Protein AF-A0A8X6NB59-F1 (afdb_monomer_lite)

Foldseek 3Di:
DPPVVVVVVVVVVVVVVVVLVVVLVVQLLVQLQCVPVNPVSDPCVVVPVPPDPPPPPVVCVSVVVVVVCVVCVVVDDPVSVVSSVCSNVVSVVVVVVVCVVCVVVVVVPPPDDPPDFPFDAFDAFDPVLLVVQVQPDPAAAFDFDDPVGTRHDDAFFAEEEAAAPPLCCCQFGLLVRLLGHLAAEEEAAAPCPSQQFRAQLNVVSVAAEAEQELPDPQQQHFAAALLVPADPDLVSNLVSLLVLLCLLQPDDDPLSVLLSLQSSLVLQLQVLDPLHQNHLLSVLCCLPDPDNLVSLVVSCVVCVVSGRVSSNVSSVVLNPDDPVSNVSNSVSNCVSSVLSVDLSNVLRHRDHPDDLLCSQQGGYYYYYYHHPVCLVVCLSVVLSVVLVSLCSLPVDADDPSRNGAYEYHQDQVLSSADNPCCLVVLQPCSRSSYYYHHYHNALVSVCVRLNPSSSVSCVVSRQKYKYAQHPDLVRLVVVLVLLGKGKDWDWDWDDDDPPDPDPVVTDIDIDIDIDRNAHSVNSNVGDSQWMWIDGPPGRIHIHGGNRLVVDPSNVVSRDGRDRGDRGDRDDSVVSSVVVVVVVVVPPDDDDDDDDDDDDDDDDDDDDDDDDDDDDDDYYDDDDDDDDDDDDDDDDDDDDDDDDDDDDDDDDDDDDDPPPPDDDPPVVVVVVVVLPDDCDPVNVVVVVVLVVVVVDDDDDLFKFKWKKKKKWQFPDWDFFFKDWPDPQFDFWFKDAPPPPDDDGDGSRPDDWAFGDRTKIKIKIWIKGADDPSFKMKIWIKMKTKIFTDDDPHPDQKMKTKTWGWDADPVRFTKIWIWIDIFGFGMKIKTWIKIKMKGWADDPVDQKIKMKMKIKTWIFIQGSNFTDIFIKIKIWTFIWGDPDSFKIKTKTKMKMKTAKDKGKDKIWTAWMAGPVGDIDGDDRVPTDIDIIIIMTGMTMIMGMIIIMIGGPDPPD

Secondary structure (DSSP, 8-state):
--HHHHHHHHHHHHHHHHHHHHHHHHHHHHHHHHHHH-TTSS-GGGG-TTTS-TTTTHHHHHHHHHHHHHH-GGGS-HHHHHHHHHHHHHHHHHHHHHHHHSHHHHHH--TTS----TT-B--PPPHHHHHHTTTB-SSSEEEEEETTEEEEE-S---EEEE--TTS-HIIIIIHHHHHH--SEEEEEETTSHHHHHHHHHHHHTT-EEEEE-TT-TT-B-----TTTT--SSHHHHHHHHHHHHHHHS-S-SHHHHHHHHHHHHHHHHHHH-TTS--SHHHHHHHHTSTTHHHHHHHHHHHHTTTS-HHHHHHHHHHHTS-HHHHHHHHHHHHHHTGGGGSHHHHHHTTS-SS-GGGGGTS-EEEEEE--GGGHHHHHHHHHHHHHHHHHHHHSS---TT----EEEEETTGGGG---HHHHHHTTTGGGGTEEEEEEES-HHHHHHHHHHHHHHHHHHH-SEEEE-S-SSHHHHHHHHHHH-EEEEEEEEE-PPPTT---GGG--EEEEEEEEESS-HHHHHT--TTEEEEEETTS--EEEEPP-GGG-HHHHTT-----PPPBPPPP-HHHHHHHHHHHHHHT-------PPPP-----------------------------------------------------------SSTTS--HHHHHHHHHHTT----HHHHHHHHHHHHHTTS----TTEEEEEEEEEEEEEEEEE---EE-STT----EEEESS-TT--PEEGGG---B---S-EEEEEEEEEEEETTTTEEEEEEEEEEEEEPB-TT-SSSEEEEEEEEEEE-TTSPEEEEEEEEEEE-SEEEEEEEEEEEEEE---TT-SEEEEEEEEEEEEEEEETTEEEEEEEEEEEEEEEEE-SSSEEEEEEEEEEEEEEEEEEEEEEEEEEE-TTS-EEEPPTTT--EEEEEEEEEEEEEEEEEEEEEE------

Structure (mmCIF, N/CA/C/O backbone):
data_AF-A0A8X6NB59-F1
#
_entry.id   AF-A0A8X6NB59-F1
#
loop_
_atom_site.group_PDB
_atom_site.id
_atom_site.type_symbol
_atom_site.label_atom_id
_atom_site.label_alt_id
_atom_site.label_comp_id
_atom_site.label_asym_id
_atom_site.label_entity_id
_atom_site.label_seq_id
_atom_site.pdbx_PDB_ins_code
_atom_site.Cartn_x
_atom_site.Cartn_y
_atom_site.Cartn_z
_atom_site.occupancy
_atom_site.B_iso_or_equiv
_atom_site.auth_seq_id
_atom_site.auth_comp_id
_atom_site.auth_asym_id
_atom_site.auth_atom_id
_atom_site.pdbx_PDB_model_num
ATOM 1 N N . MET A 1 1 ? -34.823 6.247 19.048 1.00 43.72 1 MET A N 1
ATOM 2 C CA . MET A 1 1 ? -35.129 5.683 20.386 1.00 43.72 1 MET A CA 1
ATOM 3 C C . MET A 1 1 ? -35.392 6.764 21.454 1.00 43.72 1 MET A C 1
ATOM 5 O O . MET A 1 1 ? -35.370 6.446 22.631 1.00 43.72 1 MET A O 1
ATOM 9 N N . SER A 1 2 ? -35.692 8.020 21.087 1.00 41.41 2 SER A N 1
ATOM 10 C CA . SER A 1 2 ? -35.768 9.149 22.038 1.00 41.41 2 SER A CA 1
ATOM 11 C C . SER A 1 2 ? -37.139 9.317 22.736 1.00 41.41 2 SER A C 1
ATOM 13 O O . SER A 1 2 ? -37.171 9.683 23.908 1.00 41.41 2 SER A O 1
ATOM 15 N N . ASN A 1 3 ? -38.259 8.949 22.098 1.00 42.12 3 ASN A N 1
ATOM 16 C CA . ASN A 1 3 ? -39.598 9.281 22.628 1.00 42.12 3 ASN A CA 1
ATOM 17 C C . ASN A 1 3 ? -40.081 8.406 23.802 1.00 42.12 3 ASN A C 1
ATOM 19 O O . ASN A 1 3 ? -40.875 8.866 24.617 1.00 42.12 3 ASN A O 1
ATOM 23 N N . GLY A 1 4 ? -39.594 7.166 23.934 1.00 44.66 4 GLY A N 1
ATOM 24 C CA . GLY A 1 4 ? -40.063 6.242 24.981 1.00 44.66 4 GLY A CA 1
ATOM 25 C C . GLY A 1 4 ? -39.634 6.636 26.399 1.00 44.66 4 GLY A C 1
ATOM 26 O O . GLY A 1 4 ? -40.367 6.413 27.361 1.00 44.66 4 GLY A O 1
ATOM 27 N N . ASN A 1 5 ? -38.473 7.282 26.530 1.00 52.06 5 ASN A N 1
ATOM 28 C CA . ASN A 1 5 ? -37.956 7.714 27.829 1.00 52.06 5 ASN A CA 1
ATOM 29 C C . ASN A 1 5 ? -38.678 8.968 28.340 1.00 52.06 5 ASN A C 1
ATOM 31 O O . ASN A 1 5 ? -38.840 9.128 29.544 1.00 52.06 5 ASN A O 1
ATOM 35 N N . HIS A 1 6 ? -39.166 9.826 27.440 1.00 50.47 6 HIS A N 1
ATOM 36 C CA . HIS A 1 6 ? -39.802 11.086 27.818 1.00 50.47 6 HIS A CA 1
ATOM 37 C C . HIS A 1 6 ? -41.185 10.879 28.452 1.00 50.47 6 HIS A C 1
ATOM 39 O O . HIS A 1 6 ? -41.499 11.502 29.464 1.00 50.47 6 HIS A O 1
ATOM 45 N N . LEU A 1 7 ? -41.991 9.961 27.907 1.00 54.53 7 LEU A N 1
ATOM 46 C CA . LEU A 1 7 ? -43.326 9.658 28.434 1.00 54.53 7 LEU A CA 1
ATOM 47 C C . LEU A 1 7 ? -43.255 8.982 29.811 1.00 54.53 7 LEU A C 1
ATOM 49 O O . LEU A 1 7 ? -43.982 9.355 30.727 1.00 54.53 7 LEU A O 1
ATOM 53 N N . ARG A 1 8 ? -42.323 8.035 29.982 1.00 52.34 8 ARG A N 1
ATOM 54 C CA . ARG A 1 8 ? -42.086 7.364 31.268 1.00 52.34 8 ARG A CA 1
ATOM 55 C C . ARG A 1 8 ? -41.647 8.352 32.353 1.00 52.34 8 ARG A C 1
ATOM 57 O O . ARG A 1 8 ? -42.088 8.237 33.490 1.00 52.34 8 ARG A O 1
ATOM 64 N N . ASN A 1 9 ? -40.812 9.329 31.997 1.00 52.34 9 ASN A N 1
ATOM 65 C CA . ASN A 1 9 ? -40.325 10.342 32.934 1.00 52.34 9 ASN A CA 1
ATOM 66 C C . ASN A 1 9 ? -41.432 11.307 33.379 1.00 52.34 9 ASN A C 1
ATOM 68 O O . ASN A 1 9 ? -41.500 11.632 34.559 1.00 52.34 9 ASN A O 1
ATOM 72 N N . ILE A 1 10 ? -42.321 11.713 32.466 1.00 62.44 10 ILE A N 1
ATOM 73 C CA . ILE A 1 10 ? -43.497 12.528 32.814 1.00 62.44 10 ILE A CA 1
ATOM 74 C C . ILE A 1 10 ? -44.406 11.760 33.782 1.00 62.44 10 ILE A C 1
ATOM 76 O O . ILE A 1 10 ? -44.871 12.326 34.766 1.00 62.44 10 ILE A O 1
ATOM 80 N N . LEU A 1 11 ? -44.609 10.460 33.545 1.00 60.44 11 LEU A N 1
ATOM 81 C CA . LEU A 1 11 ? -45.470 9.625 34.383 1.00 60.44 11 LEU A CA 1
ATOM 82 C C . LEU A 1 11 ? -44.912 9.456 35.804 1.00 60.44 11 LEU A C 1
ATOM 84 O O . LEU A 1 11 ? -45.634 9.660 36.774 1.00 60.44 11 LEU A O 1
ATOM 88 N N . ILE A 1 12 ? -43.619 9.138 35.936 1.00 59.75 12 ILE A N 1
ATOM 89 C CA . ILE A 1 12 ? -42.963 8.990 37.246 1.00 59.75 12 ILE A CA 1
ATOM 90 C C . ILE A 1 12 ? -42.923 10.333 37.988 1.00 59.75 12 ILE A C 1
ATOM 92 O O . ILE A 1 12 ? -43.234 10.377 39.176 1.00 59.75 12 ILE A O 1
ATOM 96 N N . GLY A 1 13 ? -42.598 11.430 37.292 1.00 64.31 13 GLY A N 1
ATOM 97 C CA . GLY A 1 13 ? -42.611 12.773 37.877 1.00 64.31 13 GLY A CA 1
ATOM 98 C C . GLY A 1 13 ? -43.999 13.181 38.379 1.00 64.31 13 GLY A C 1
ATOM 99 O O . GLY A 1 13 ? -44.120 13.702 39.485 1.00 64.31 13 GLY A O 1
ATOM 100 N N . GLY A 1 14 ? -45.049 12.870 37.612 1.00 65.56 14 GLY A N 1
ATOM 101 C CA . GLY A 1 14 ? -46.436 13.107 38.010 1.00 65.56 14 GLY A CA 1
ATOM 102 C C . GLY A 1 14 ? -46.850 12.318 39.255 1.00 65.56 14 GLY A C 1
ATOM 103 O O . GLY A 1 14 ? -47.454 12.892 40.156 1.00 65.56 14 GLY A O 1
ATOM 104 N N . VAL A 1 15 ? -46.476 11.036 39.349 1.00 67.62 15 VAL A N 1
ATOM 105 C CA . VAL A 1 15 ? -46.778 10.192 40.523 1.00 67.62 15 VAL A CA 1
ATOM 106 C C . VAL A 1 15 ? -46.098 10.729 41.784 1.00 67.62 15 VAL A C 1
ATOM 108 O O . VAL A 1 15 ? -46.751 10.875 42.812 1.00 67.62 15 VAL A O 1
ATOM 111 N N . VAL A 1 16 ? -44.811 11.083 41.706 1.00 66.88 16 VAL A N 1
ATOM 112 C CA . VAL A 1 16 ? -44.069 11.622 42.859 1.00 66.88 16 VAL A CA 1
ATOM 113 C C . VAL A 1 16 ? -44.642 12.968 43.308 1.00 66.88 16 VAL A C 1
ATOM 115 O O . VAL A 1 16 ? -44.844 13.174 44.503 1.00 66.88 16 VAL A O 1
ATOM 118 N N . ALA A 1 17 ? -44.951 13.869 42.370 1.00 66.94 17 ALA A N 1
ATOM 119 C CA . ALA A 1 17 ? -45.553 15.162 42.691 1.00 66.94 17 ALA A CA 1
ATOM 120 C C . ALA A 1 17 ? -46.928 15.008 43.363 1.00 66.94 17 ALA A C 1
ATOM 122 O O . ALA A 1 17 ? -47.211 15.691 44.347 1.00 66.94 17 ALA A O 1
ATOM 123 N N . PHE A 1 18 ? -47.756 14.081 42.873 1.00 69.31 18 PHE A N 1
ATOM 124 C CA . PHE A 1 18 ? -49.068 13.795 43.448 1.00 69.31 18 PHE A CA 1
ATOM 125 C C . PHE A 1 18 ? -48.962 13.248 44.880 1.00 69.31 18 PHE A C 1
ATOM 127 O O . PHE A 1 18 ? -49.616 13.773 45.776 1.00 69.31 18 PHE A O 1
ATOM 134 N N . SER A 1 19 ? -48.080 12.272 45.128 1.00 66.75 19 SER A N 1
ATOM 135 C CA . SER A 1 19 ? -47.876 11.706 46.471 1.00 66.75 19 SER A CA 1
ATOM 136 C C . SER A 1 19 ? -47.334 12.724 47.482 1.00 66.75 19 SER A C 1
ATOM 138 O O . SER A 1 19 ? -47.697 12.684 48.656 1.00 66.75 19 SER A O 1
ATOM 140 N N . ILE A 1 20 ? -46.481 13.656 47.045 1.00 70.44 20 ILE A N 1
ATOM 141 C CA . ILE A 1 20 ? -45.967 14.734 47.903 1.00 70.44 20 ILE A CA 1
ATOM 142 C C . ILE A 1 20 ? -47.085 15.719 48.276 1.00 70.44 20 ILE A C 1
ATOM 144 O O . ILE A 1 20 ? -47.193 16.111 49.438 1.00 70.44 20 ILE A O 1
ATOM 148 N N . LEU A 1 21 ? -47.934 16.101 47.316 1.00 68.56 21 LEU A N 1
ATOM 149 C CA . LEU A 1 21 ? -49.077 16.985 47.568 1.00 68.56 21 LEU A CA 1
ATOM 150 C C . LEU A 1 21 ? -50.095 16.346 48.520 1.00 68.56 21 LEU A C 1
ATOM 152 O O . LEU A 1 21 ? -50.568 17.009 49.443 1.00 68.56 21 LEU A O 1
ATOM 156 N N . GLU A 1 22 ? -50.382 15.058 48.337 1.00 66.19 22 GLU A N 1
ATOM 157 C CA . GLU A 1 22 ? -51.259 14.282 49.218 1.00 66.19 22 GLU A CA 1
ATOM 158 C C . GLU A 1 22 ? -50.717 14.239 50.658 1.00 66.19 22 GLU A C 1
ATOM 160 O O . GLU A 1 22 ? -51.460 14.476 51.613 1.00 66.19 22 GLU A O 1
ATOM 165 N N . PHE A 1 23 ? -49.405 14.038 50.823 1.00 68.88 23 PHE A N 1
ATOM 166 C CA . PHE A 1 23 ? -48.751 14.050 52.132 1.00 68.88 23 PHE A CA 1
ATOM 167 C C . PHE A 1 23 ? -48.792 15.429 52.812 1.00 68.88 23 PHE A C 1
ATOM 169 O O . PHE A 1 23 ? -49.036 15.517 54.016 1.00 68.88 23 PHE A O 1
ATOM 176 N N . CYS A 1 24 ? -48.595 16.518 52.063 1.00 69.94 24 CYS A N 1
ATOM 177 C CA . CYS A 1 24 ? -48.723 17.872 52.607 1.00 69.94 24 CYS A CA 1
ATOM 178 C C . CYS A 1 24 ? -50.151 18.170 53.068 1.00 69.94 24 CYS A C 1
ATOM 180 O O . CYS A 1 24 ? -50.329 18.715 54.155 1.00 69.94 24 CYS A O 1
ATOM 182 N N . PHE A 1 25 ? -51.155 17.772 52.284 1.00 67.56 25 PHE A N 1
ATOM 183 C CA . PHE A 1 25 ? -52.562 17.939 52.646 1.00 67.56 25 PHE A CA 1
ATOM 184 C C . PHE A 1 25 ? -52.918 17.152 53.917 1.00 67.56 25 PHE A C 1
ATOM 186 O O . PHE A 1 25 ? -53.575 17.668 54.820 1.00 67.56 25 PHE A O 1
ATOM 193 N N . PHE A 1 26 ? -52.402 15.927 54.030 1.00 66.38 26 PHE A N 1
ATOM 194 C CA . PHE A 1 26 ? -52.532 15.101 55.225 1.00 66.38 26 PHE A CA 1
ATOM 195 C C . PHE A 1 26 ? -51.912 15.761 56.468 1.00 66.38 26 PHE A C 1
ATOM 197 O O . PHE A 1 26 ? -52.548 15.838 57.523 1.00 66.38 26 PHE A O 1
ATOM 204 N N . LEU A 1 27 ? -50.688 16.285 56.343 1.00 68.19 27 LEU A N 1
ATOM 205 C CA . LEU A 1 27 ? -49.989 16.950 57.443 1.00 68.19 27 LEU A CA 1
ATOM 206 C C . LEU A 1 27 ? -50.711 18.232 57.883 1.00 68.19 27 LEU A C 1
ATOM 208 O O . LEU A 1 27 ? -50.782 18.506 59.080 1.00 68.19 27 LEU A O 1
ATOM 212 N N . SER A 1 28 ? -51.289 18.980 56.938 1.00 70.88 28 SER A N 1
ATOM 213 C CA . SER A 1 28 ? -52.124 20.150 57.228 1.00 70.88 28 SER A CA 1
ATOM 214 C C . SER A 1 28 ? -53.355 19.792 58.058 1.00 70.88 28 SER A C 1
ATOM 216 O O . SER A 1 28 ? -53.645 20.483 59.032 1.00 70.88 28 SER A O 1
ATOM 218 N N . GLY A 1 29 ? -54.038 18.690 57.730 1.00 66.81 29 GLY A N 1
ATOM 219 C CA . GLY A 1 29 ? -55.198 18.211 58.486 1.00 66.81 29 GLY A CA 1
ATOM 220 C C . GLY A 1 29 ? -54.863 17.823 59.929 1.00 66.81 29 GLY A C 1
ATOM 221 O O . GLY A 1 29 ? -55.554 18.237 60.857 1.00 66.81 29 GLY A O 1
ATOM 222 N N . ILE A 1 30 ? -53.764 17.089 60.132 1.00 66.06 30 ILE A N 1
ATOM 223 C CA . ILE A 1 30 ? -53.283 16.725 61.477 1.00 66.06 30 ILE A CA 1
ATOM 224 C C . ILE A 1 30 ? -52.901 17.969 62.280 1.00 66.06 30 ILE A C 1
ATOM 226 O O . ILE A 1 30 ? -53.271 18.097 63.446 1.00 66.06 30 ILE A O 1
ATOM 230 N N . LEU A 1 31 ? -52.151 18.883 61.663 1.00 67.31 31 LEU A N 1
ATOM 231 C CA . LEU A 1 31 ? -51.668 20.088 62.325 1.00 67.31 31 LEU A CA 1
ATOM 232 C C . LEU A 1 31 ? -52.826 21.012 62.722 1.00 67.31 31 LEU A C 1
ATOM 234 O O . LEU A 1 31 ? -52.795 21.587 63.805 1.00 67.31 31 LEU A O 1
ATOM 238 N N . PHE A 1 32 ? -53.855 21.121 61.877 1.00 69.31 32 PHE A N 1
ATOM 239 C CA . PHE A 1 32 ? -55.072 21.866 62.192 1.00 69.31 32 PHE A CA 1
ATOM 240 C C . PHE A 1 32 ? -55.777 21.287 63.420 1.00 69.31 32 PHE A C 1
ATOM 242 O O . PHE A 1 32 ? -56.053 22.017 64.367 1.00 69.31 32 PHE A O 1
ATOM 249 N N . PHE A 1 33 ? -55.996 19.971 63.435 1.00 64.56 33 PHE A N 1
ATOM 250 C CA . PHE A 1 33 ? -56.697 19.298 64.526 1.00 64.56 33 PHE A CA 1
ATOM 251 C C . PHE A 1 33 ? -55.938 19.415 65.860 1.00 64.56 33 PHE A C 1
ATOM 253 O O . PHE A 1 33 ? -56.526 19.746 66.887 1.00 64.56 33 PHE A O 1
ATOM 260 N N . LEU A 1 34 ? -54.610 19.246 65.838 1.00 63.66 34 LEU A N 1
ATOM 261 C CA . LEU A 1 34 ? -53.754 19.420 67.019 1.00 63.66 34 LEU A CA 1
ATOM 262 C C . LEU A 1 34 ? -53.773 20.848 67.580 1.00 63.66 34 LEU A C 1
ATOM 264 O O . LEU A 1 34 ? -53.668 21.027 68.792 1.00 63.66 34 LEU A O 1
ATOM 268 N N . LEU A 1 35 ? -53.870 21.860 66.713 1.00 65.69 35 LEU A N 1
ATOM 269 C CA . LEU A 1 35 ? -53.894 23.266 67.121 1.00 65.69 35 LEU A CA 1
ATOM 270 C C . LEU A 1 35 ? -55.264 23.715 67.650 1.00 65.69 35 LEU A C 1
ATOM 272 O O . LEU A 1 35 ? -55.314 24.696 68.389 1.00 65.69 35 LEU A O 1
ATOM 276 N N . VAL A 1 36 ? -56.352 23.036 67.272 1.00 65.12 36 VAL A N 1
ATOM 277 C CA . VAL A 1 36 ? -57.723 23.377 67.692 1.00 65.12 36 VAL A CA 1
ATOM 278 C C . VAL A 1 36 ? -58.126 22.636 68.971 1.00 65.12 36 VAL A C 1
ATOM 280 O O . VAL A 1 36 ? -58.563 23.286 69.917 1.00 65.12 36 VAL A O 1
ATOM 283 N N . ASP A 1 37 ? -57.927 21.316 69.035 1.00 61.22 37 ASP A N 1
ATOM 284 C CA . ASP A 1 37 ? -58.426 20.475 70.140 1.00 61.22 37 ASP A CA 1
ATOM 285 C C . ASP A 1 37 ? -57.331 20.043 71.140 1.00 61.22 37 ASP A C 1
ATOM 287 O O . ASP A 1 37 ? -57.615 19.415 72.163 1.00 61.22 37 ASP A O 1
ATOM 291 N N . GLY A 1 38 ? -56.066 20.396 70.879 1.00 56.53 38 GLY A N 1
ATOM 292 C CA . GLY A 1 38 ? -54.919 20.012 71.706 1.00 56.53 38 GLY A CA 1
ATOM 293 C C . GLY A 1 38 ? -54.516 18.531 71.566 1.00 56.53 38 GLY A C 1
ATOM 294 O O . GLY A 1 38 ? -55.192 17.740 70.907 1.00 56.53 38 GLY A O 1
ATOM 295 N N . PRO A 1 39 ? -53.388 18.114 72.174 1.00 55.38 39 PRO A N 1
ATOM 296 C CA . PRO A 1 39 ? -52.846 16.759 72.016 1.00 55.38 39 PRO A CA 1
ATOM 297 C C . PRO A 1 39 ? -53.730 15.654 72.619 1.00 55.38 39 PRO A C 1
ATOM 299 O O . PRO A 1 39 ? -53.620 14.508 72.188 1.00 55.38 39 PRO A O 1
ATOM 302 N N . ASP A 1 40 ? -54.617 15.991 73.561 1.00 51.62 40 ASP A N 1
ATOM 303 C CA . ASP A 1 40 ? -55.552 15.050 74.196 1.00 51.62 40 ASP A CA 1
ATOM 304 C C . ASP A 1 40 ? -56.836 14.821 73.370 1.00 51.62 40 ASP A C 1
ATOM 306 O O . ASP A 1 40 ? -57.571 13.868 73.630 1.00 51.62 40 ASP A O 1
ATOM 310 N N . GLY A 1 41 ? -57.108 15.666 72.364 1.00 51.97 41 GLY A N 1
ATOM 311 C CA . GLY A 1 41 ? -58.243 15.517 71.444 1.00 51.97 41 GLY A CA 1
ATOM 312 C C . GLY A 1 41 ? -58.006 14.496 70.325 1.00 51.97 41 GLY A C 1
ATOM 313 O O . GLY A 1 41 ? -58.957 14.012 69.712 1.00 51.97 41 GLY A O 1
ATOM 314 N N . VAL A 1 42 ? -56.745 14.131 70.067 1.00 51.28 42 VAL A N 1
ATOM 315 C CA . VAL A 1 42 ? -56.367 13.121 69.069 1.00 51.28 42 VAL A CA 1
ATOM 316 C C . VAL A 1 42 ? -56.148 11.782 69.769 1.00 51.28 42 VAL A C 1
ATOM 318 O O . VAL A 1 42 ? -55.113 11.565 70.399 1.00 51.28 42 VAL A O 1
ATOM 321 N N . ASP A 1 43 ? -57.084 10.838 69.632 1.00 51.38 43 ASP A N 1
ATOM 322 C CA . ASP A 1 43 ? -56.853 9.467 70.101 1.00 51.38 43 ASP A CA 1
ATOM 323 C C . ASP A 1 43 ? -55.860 8.740 69.177 1.00 51.38 43 ASP A C 1
ATOM 325 O O . ASP A 1 43 ? -56.223 8.047 68.222 1.00 51.38 43 ASP A O 1
ATOM 329 N N . PHE A 1 44 ? -54.567 8.873 69.473 1.00 50.22 44 PHE A N 1
ATOM 330 C CA . PHE A 1 44 ? -53.502 8.188 68.739 1.00 50.22 44 PHE A CA 1
ATOM 331 C C . PHE A 1 44 ? -53.602 6.649 68.809 1.00 50.22 44 PHE A C 1
ATOM 333 O O . PHE A 1 44 ? -52.968 5.978 67.992 1.00 50.22 44 PHE A O 1
ATOM 340 N N . LYS A 1 45 ? -54.413 6.050 69.706 1.00 44.62 45 LYS A N 1
ATOM 341 C CA . LYS A 1 45 ? -54.680 4.594 69.683 1.00 44.62 45 LYS A CA 1
ATOM 342 C C . LYS A 1 45 ? -55.595 4.176 68.529 1.00 44.62 45 LYS A C 1
ATOM 344 O O . LYS A 1 45 ? -55.508 3.025 68.102 1.00 44.62 45 LYS A O 1
ATOM 349 N N . ALA A 1 46 ? -56.410 5.084 67.986 1.00 47.34 46 ALA A N 1
ATOM 350 C CA . ALA A 1 46 ? -57.175 4.857 66.756 1.00 47.34 46 ALA A CA 1
ATOM 351 C C . ALA A 1 46 ? -56.290 4.897 65.491 1.00 47.34 46 ALA A C 1
ATOM 353 O O . ALA A 1 46 ? -56.685 4.394 64.442 1.00 47.34 46 ALA A O 1
ATOM 354 N N . ILE A 1 47 ? -55.062 5.418 65.605 1.00 44.94 47 ILE A N 1
ATOM 355 C CA . ILE A 1 47 ? -54.010 5.408 64.572 1.00 44.94 47 ILE A CA 1
ATOM 356 C C . ILE A 1 47 ? -53.105 4.176 64.766 1.00 44.94 47 ILE A C 1
ATOM 358 O O . ILE A 1 47 ? -51.901 4.205 64.526 1.00 44.94 47 ILE A O 1
ATOM 362 N N . ASN A 1 48 ? -53.667 3.063 65.244 1.00 44.41 48 ASN A N 1
ATOM 363 C CA . ASN A 1 48 ? -52.987 1.777 65.203 1.00 44.41 48 ASN A CA 1
ATOM 364 C C . ASN A 1 48 ? -53.120 1.218 63.772 1.00 44.41 48 ASN A C 1
ATOM 366 O O . ASN A 1 48 ? -54.224 0.815 63.395 1.00 44.41 48 ASN A O 1
ATOM 370 N N . PRO A 1 49 ? -52.038 1.132 62.970 1.00 49.00 49 PRO A N 1
ATOM 371 C CA . PRO A 1 49 ? -52.111 0.720 61.560 1.00 49.00 49 PRO A CA 1
ATOM 372 C C . PRO A 1 49 ? -52.628 -0.713 61.360 1.00 49.00 49 PRO A C 1
ATOM 374 O O . PRO A 1 49 ? -52.854 -1.142 60.233 1.00 49.00 49 PRO A O 1
ATOM 377 N N . SER A 1 50 ? -52.762 -1.476 62.450 1.00 47.25 50 SER A N 1
ATOM 378 C CA . SER A 1 50 ? -53.175 -2.877 62.444 1.00 47.25 50 SER A CA 1
ATOM 379 C C . SER A 1 50 ? -54.688 -3.110 62.555 1.00 47.25 50 SER A C 1
ATOM 381 O O . SER A 1 50 ? -55.113 -4.245 62.351 1.00 47.25 50 SER A O 1
ATOM 383 N N . LEU A 1 51 ? -55.508 -2.090 62.856 1.00 47.19 51 LEU A N 1
ATOM 384 C CA . LEU A 1 51 ? -56.944 -2.281 63.149 1.00 47.19 51 LEU A CA 1
ATOM 385 C C . LEU A 1 51 ? -57.922 -1.568 62.199 1.00 47.19 51 LEU A C 1
ATOM 387 O O . LEU A 1 51 ? -59.119 -1.838 62.262 1.00 47.19 51 LEU A O 1
ATOM 391 N N . THR A 1 52 ? -57.443 -0.755 61.259 1.00 49.28 52 THR A N 1
ATOM 392 C CA . THR A 1 52 ? -58.248 -0.175 60.167 1.00 49.28 52 THR A CA 1
ATOM 393 C C . THR A 1 52 ? -57.365 0.076 58.940 1.00 49.28 52 THR A C 1
ATOM 395 O O . THR A 1 52 ? -56.195 0.429 59.098 1.00 49.28 52 THR A O 1
ATOM 398 N N . PRO A 1 53 ? -57.877 -0.084 57.701 1.00 46.88 53 PRO A N 1
ATOM 399 C CA . PRO A 1 53 ? -57.142 0.290 56.496 1.00 46.88 53 PRO A CA 1
ATOM 400 C C . PRO A 1 53 ? -56.986 1.817 56.446 1.00 46.88 53 PRO A C 1
ATOM 402 O O . PRO A 1 53 ? -57.830 2.551 55.936 1.00 46.88 53 PRO A O 1
ATOM 405 N N . PHE A 1 54 ? -55.898 2.305 57.028 1.00 49.22 54 PHE A N 1
ATOM 406 C CA . PHE A 1 54 ? -55.398 3.670 56.905 1.00 49.22 54 PHE A CA 1
ATOM 407 C C . PHE A 1 54 ? -55.094 3.922 55.418 1.00 49.22 54 PHE A C 1
ATOM 409 O O . PHE A 1 54 ? -54.107 3.372 54.923 1.00 49.22 54 PHE A O 1
ATOM 416 N N . PRO A 1 55 ? -56.011 4.554 54.646 1.00 51.19 55 PRO A N 1
ATOM 417 C CA . PRO A 1 55 ? -56.458 5.953 54.771 1.00 51.19 55 PRO A CA 1
ATOM 418 C C . PRO A 1 55 ? -57.996 6.164 54.788 1.00 51.19 55 PRO A C 1
ATOM 420 O O . PRO A 1 55 ? -58.467 7.301 54.770 1.00 51.19 55 PRO A O 1
ATOM 423 N N . GLN A 1 56 ? -58.803 5.099 54.823 1.00 50.47 56 GLN A N 1
ATOM 424 C CA . GLN A 1 56 ? -60.251 5.165 54.551 1.00 50.47 56 GLN A CA 1
ATOM 425 C C . GLN A 1 56 ? -61.093 5.813 55.666 1.00 50.47 56 GLN A C 1
ATOM 427 O O . GLN A 1 56 ? -62.202 6.259 55.391 1.00 50.47 56 GLN A O 1
ATOM 432 N N . ALA A 1 57 ? -60.585 5.898 56.900 1.00 51.25 57 ALA A N 1
ATOM 433 C CA . ALA A 1 57 ? -61.312 6.477 58.040 1.00 51.25 57 ALA A CA 1
ATOM 434 C C . ALA A 1 57 ? -60.875 7.911 58.399 1.00 51.25 57 ALA A C 1
ATOM 436 O O . ALA A 1 57 ? -61.678 8.698 58.896 1.00 51.25 57 ALA A O 1
ATOM 437 N N . LEU A 1 58 ? -59.614 8.277 58.143 1.00 50.56 58 LEU A N 1
ATOM 438 C CA . LEU A 1 58 ? -59.081 9.586 58.541 1.00 50.56 58 LEU A CA 1
ATOM 439 C C . LEU A 1 58 ? -59.444 10.683 57.531 1.00 50.56 58 LEU A C 1
ATOM 441 O O . LEU A 1 58 ? -59.762 11.804 57.921 1.00 50.56 58 LEU A O 1
ATOM 445 N N . TRP A 1 59 ? -59.427 10.346 56.236 1.00 55.50 59 TRP A N 1
ATOM 446 C CA . TRP A 1 59 ? -59.662 11.306 55.156 1.00 55.50 59 TRP A CA 1
ATOM 447 C C . TRP A 1 59 ? -61.077 11.896 55.173 1.00 55.50 59 TRP A C 1
ATOM 449 O O . TRP A 1 59 ? -61.181 13.119 55.155 1.00 55.50 59 TRP A O 1
ATOM 459 N N . PRO A 1 60 ? -62.161 11.096 55.290 1.00 57.50 60 PRO A N 1
ATOM 460 C CA . PRO A 1 60 ? -63.513 11.646 55.364 1.00 57.50 60 PRO A CA 1
ATOM 461 C C . PRO A 1 60 ? -63.709 12.488 56.624 1.00 57.50 60 PRO A C 1
ATOM 463 O O . PRO A 1 60 ? -64.279 13.559 56.546 1.00 57.50 60 PRO A O 1
ATOM 466 N N . THR A 1 61 ? -63.148 12.078 57.764 1.00 56.75 61 THR A N 1
ATOM 467 C CA . THR A 1 61 ? -63.319 12.793 59.041 1.00 56.75 61 THR A CA 1
ATOM 468 C C . THR A 1 61 ? -62.660 14.177 59.030 1.00 56.75 61 THR A C 1
ATOM 470 O O . THR A 1 61 ? -63.260 15.155 59.468 1.00 56.75 61 THR A O 1
ATOM 473 N N . ILE A 1 62 ? -61.441 14.283 58.489 1.00 56.03 62 ILE A N 1
ATOM 474 C CA . ILE A 1 62 ? -60.740 15.567 58.337 1.00 56.03 62 ILE A CA 1
ATOM 475 C C . ILE A 1 62 ? -61.426 16.423 57.265 1.00 56.03 62 ILE A C 1
ATOM 477 O O . ILE A 1 62 ? -61.603 17.625 57.458 1.00 56.03 62 ILE A O 1
ATOM 481 N N . PHE A 1 63 ? -61.835 15.818 56.146 1.00 61.59 63 PHE A N 1
ATOM 482 C CA . PHE A 1 63 ? -62.449 16.539 55.034 1.00 61.59 63 PHE A CA 1
ATOM 483 C C . PHE A 1 63 ? -63.858 17.036 55.370 1.00 61.59 63 PHE A C 1
ATOM 485 O O . PHE A 1 63 ? -64.147 18.199 55.117 1.00 61.59 63 PHE A O 1
ATOM 492 N N . ASP A 1 64 ? -64.693 16.219 56.013 1.00 60.66 64 ASP A N 1
ATOM 493 C CA . ASP A 1 64 ? -66.026 16.595 56.489 1.00 60.66 64 ASP A CA 1
ATOM 494 C C . ASP A 1 64 ? -65.932 17.710 57.532 1.00 60.66 64 ASP A C 1
ATOM 496 O O . ASP A 1 64 ? -66.722 18.648 57.495 1.00 60.66 64 ASP A O 1
ATOM 500 N N . HIS A 1 65 ? -64.931 17.673 58.419 1.00 58.84 65 HIS A N 1
ATOM 501 C CA . HIS A 1 65 ? -64.715 18.726 59.411 1.00 58.84 65 HIS A CA 1
ATOM 502 C C . HIS A 1 65 ? -64.244 20.042 58.768 1.00 58.84 65 HIS A C 1
ATOM 504 O O . HIS A 1 65 ? -64.788 21.104 59.067 1.00 58.84 65 HIS A O 1
ATOM 510 N N . ILE A 1 66 ? -63.294 19.993 57.825 1.00 61.56 66 ILE A N 1
ATOM 511 C CA . ILE A 1 66 ? -62.860 21.176 57.060 1.00 61.56 66 ILE A CA 1
ATOM 512 C C . ILE A 1 66 ? -64.014 21.725 56.205 1.00 61.56 66 ILE A C 1
ATOM 514 O O . ILE A 1 66 ? -64.232 22.935 56.168 1.00 61.56 66 ILE A O 1
ATOM 518 N N . GLN A 1 67 ? -64.785 20.857 55.545 1.00 64.12 67 GLN A N 1
ATOM 519 C CA . GLN A 1 67 ? -65.923 21.230 54.706 1.00 64.12 67 GLN A CA 1
ATOM 520 C C . GLN A 1 67 ? -67.067 21.824 55.538 1.00 64.12 67 GLN A C 1
ATOM 522 O O . GLN A 1 67 ? -67.675 22.808 55.114 1.00 64.12 67 GLN A O 1
ATOM 527 N N . TYR A 1 68 ? -67.328 21.280 56.728 1.00 64.31 68 TYR A N 1
ATOM 528 C CA . TYR A 1 68 ? -68.279 21.820 57.698 1.00 64.31 68 TYR A CA 1
ATOM 529 C C . TYR A 1 68 ? -67.850 23.212 58.190 1.00 64.31 68 TYR A C 1
ATOM 531 O O . TYR A 1 68 ? -68.644 24.152 58.140 1.00 64.31 68 TYR A O 1
ATOM 539 N N . CYS A 1 69 ? -66.574 23.386 58.554 1.00 61.19 69 CYS A N 1
ATOM 540 C CA . CYS A 1 69 ? -65.995 24.686 58.916 1.00 61.19 69 CYS A CA 1
ATOM 541 C C . CYS A 1 69 ? -66.064 25.709 57.767 1.00 61.19 69 CYS A C 1
ATOM 543 O O . CYS A 1 69 ? -66.246 26.903 58.007 1.00 61.19 69 CYS A O 1
ATOM 545 N N . TRP A 1 70 ? -65.944 25.254 56.516 1.00 62.97 70 TRP A N 1
ATOM 546 C CA . TRP A 1 70 ? -66.022 26.102 55.324 1.00 62.97 70 TRP A CA 1
ATOM 547 C C . TRP A 1 70 ? -67.449 26.578 55.010 1.00 62.97 70 TRP A C 1
ATOM 549 O O . TRP A 1 70 ? -67.633 27.719 54.591 1.00 62.97 70 TRP A O 1
ATOM 559 N N . HIS A 1 71 ? -68.462 25.727 55.215 1.00 65.88 71 HIS A N 1
ATOM 560 C CA . HIS A 1 71 ? -69.866 26.037 54.899 1.00 65.88 71 HIS A CA 1
ATOM 561 C C . HIS A 1 71 ? -70.620 26.760 56.027 1.00 65.88 71 HIS A C 1
ATOM 563 O O . HIS A 1 71 ? -71.701 27.286 55.770 1.00 65.88 71 HIS A O 1
ATOM 569 N N . HIS A 1 72 ? -70.053 26.837 57.238 1.00 63.69 72 HIS A N 1
ATOM 570 C CA . HIS A 1 72 ? -70.635 27.557 58.380 1.00 63.69 72 HIS A CA 1
ATOM 571 C C . HIS A 1 72 ? -69.680 28.614 58.980 1.00 63.69 72 HIS A C 1
ATOM 573 O O . HIS A 1 72 ? -69.324 28.545 60.161 1.00 63.69 72 HIS A O 1
ATOM 579 N N . PRO A 1 73 ? -69.239 29.620 58.199 1.00 59.53 73 PRO A N 1
ATOM 580 C CA . PRO A 1 73 ? -68.212 30.581 58.612 1.00 59.53 73 PRO A CA 1
ATOM 581 C C . PRO A 1 73 ? -68.659 31.565 59.709 1.00 59.53 73 PRO A C 1
ATOM 583 O O . PRO A 1 73 ? -67.805 32.243 60.296 1.00 59.53 73 PRO A O 1
ATOM 586 N N . GLU A 1 74 ? -69.967 31.660 59.968 1.00 59.78 74 GLU A N 1
ATOM 587 C CA . GLU A 1 74 ? -70.596 32.451 61.036 1.00 59.78 74 GLU A CA 1
ATOM 588 C C . GLU A 1 74 ? -70.497 31.829 62.443 1.00 59.78 74 GLU A C 1
ATOM 590 O O . GLU A 1 74 ? -70.731 32.531 63.424 1.00 59.78 74 GLU A O 1
ATOM 595 N N . LEU A 1 75 ? -70.119 30.550 62.567 1.00 54.31 75 LEU A N 1
ATOM 596 C CA . LEU A 1 75 ? -70.050 29.836 63.853 1.00 54.31 75 LEU A CA 1
ATOM 597 C C . LEU A 1 75 ? -68.660 29.856 64.528 1.00 54.31 75 LEU A C 1
ATOM 599 O O . LEU A 1 75 ? -68.520 29.318 65.625 1.00 54.31 75 LEU A O 1
ATOM 603 N N . TYR A 1 76 ? -67.639 30.483 63.925 1.00 61.25 76 TYR A N 1
ATOM 604 C CA . TYR A 1 76 ? -66.238 30.369 64.370 1.00 61.25 76 TYR A CA 1
ATOM 605 C C . TYR A 1 76 ? -65.553 31.718 64.658 1.00 61.25 76 TYR A C 1
ATOM 607 O O . TYR A 1 76 ? -65.688 32.681 63.897 1.00 61.25 76 TYR A O 1
ATOM 615 N N . SER A 1 77 ? -64.770 31.769 65.747 1.00 64.19 77 SER A N 1
ATOM 616 C CA . SER A 1 77 ? -63.965 32.930 66.160 1.00 64.19 77 SER A CA 1
ATOM 617 C C . SER A 1 77 ? -62.837 33.238 65.160 1.00 64.19 77 SER A C 1
ATOM 619 O O . SER A 1 77 ? -62.399 32.374 64.397 1.00 64.19 77 SER A O 1
ATOM 621 N N . LEU A 1 78 ? -62.342 34.484 65.156 1.00 65.75 78 LEU A N 1
ATOM 622 C CA . LEU A 1 78 ? -61.223 34.920 64.301 1.00 65.75 78 LEU A CA 1
ATOM 623 C C . LEU A 1 78 ? -59.985 34.012 64.461 1.00 65.75 78 LEU A C 1
ATOM 625 O O . LEU A 1 78 ? -59.275 33.753 63.491 1.00 65.75 78 LEU A O 1
ATOM 629 N N . GLU A 1 79 ? -59.771 33.490 65.669 1.00 66.31 79 GLU A N 1
ATOM 630 C CA . GLU A 1 79 ? -58.671 32.589 66.016 1.00 66.31 79 GLU A CA 1
ATOM 631 C C . GLU A 1 79 ? -58.703 31.288 65.204 1.00 66.31 79 GLU A C 1
ATOM 633 O O . GLU A 1 79 ? -57.684 30.903 64.638 1.00 66.31 79 GLU A O 1
ATOM 638 N N . LEU A 1 80 ? -59.870 30.656 65.035 1.00 66.12 80 LEU A N 1
ATOM 639 C CA . LEU A 1 80 ? -59.988 29.399 64.282 1.00 66.12 80 LEU A CA 1
ATOM 640 C C . LEU A 1 80 ? -59.681 29.571 62.786 1.00 66.12 80 LEU A C 1
ATOM 642 O O . LEU A 1 80 ? -59.063 28.702 62.169 1.00 66.12 80 LEU A O 1
ATOM 646 N N . LYS A 1 81 ? -60.050 30.722 62.207 1.00 66.50 81 LYS A N 1
ATOM 647 C CA . LYS A 1 81 ? -59.735 31.057 60.806 1.00 66.50 81 LYS A CA 1
ATOM 648 C C . LYS A 1 81 ? -58.231 31.240 60.605 1.00 66.50 81 LYS A C 1
ATOM 650 O O . LYS A 1 81 ? -57.683 30.765 59.613 1.00 66.50 81 LYS A O 1
ATOM 655 N N . ILE A 1 82 ? -57.556 31.881 61.560 1.00 72.00 82 ILE A N 1
ATOM 656 C CA . ILE A 1 82 ? -56.098 32.052 61.540 1.00 72.00 82 ILE A CA 1
ATOM 657 C C . ILE A 1 82 ? -55.402 30.689 61.675 1.00 72.00 82 ILE A C 1
ATOM 659 O O . ILE A 1 82 ? -54.490 30.392 60.902 1.00 72.00 82 ILE A O 1
ATOM 663 N N . THR A 1 83 ? -55.871 29.824 62.576 1.00 72.00 83 THR A N 1
ATOM 664 C CA . THR A 1 83 ? -55.324 28.473 62.770 1.00 72.00 83 THR A CA 1
ATOM 665 C C . THR A 1 83 ? -55.452 27.603 61.517 1.00 72.00 83 THR A C 1
ATOM 667 O O . THR A 1 83 ? -54.500 26.907 61.157 1.00 72.00 83 THR A O 1
ATOM 670 N N . LEU A 1 84 ? -56.575 27.677 60.793 1.00 69.88 84 LEU A N 1
ATOM 671 C CA . LEU A 1 84 ? -56.766 26.961 59.525 1.00 69.88 84 LEU A CA 1
ATOM 672 C C . LEU A 1 84 ? -55.785 27.429 58.441 1.00 69.88 84 LEU A C 1
ATOM 674 O O . LEU A 1 84 ? -55.196 26.611 57.732 1.00 69.88 84 LEU A O 1
ATOM 678 N N . ILE A 1 85 ? -55.567 28.742 58.336 1.00 73.56 85 ILE A N 1
ATOM 679 C CA . ILE A 1 85 ? -54.629 29.318 57.364 1.00 73.56 85 ILE A CA 1
ATOM 680 C C . ILE A 1 85 ? -53.192 28.898 57.694 1.00 73.56 85 ILE A C 1
ATOM 682 O O . ILE A 1 85 ? -52.470 28.451 56.804 1.00 73.56 85 ILE A O 1
ATOM 686 N N . ILE A 1 86 ? -52.780 28.986 58.962 1.00 76.25 86 ILE A N 1
ATOM 687 C CA . ILE A 1 86 ? -51.419 28.630 59.391 1.00 76.25 86 ILE A CA 1
ATOM 688 C C . ILE A 1 86 ? -51.152 27.134 59.187 1.00 76.25 86 ILE A C 1
ATOM 690 O O . ILE A 1 86 ? -50.125 26.766 58.618 1.00 76.25 86 ILE A O 1
ATOM 694 N N . SER A 1 87 ? -52.078 26.268 59.601 1.00 72.94 87 SER A N 1
ATOM 695 C CA . SER A 1 87 ? -51.933 24.810 59.466 1.00 72.94 87 SER A CA 1
ATOM 696 C C . SER A 1 87 ? -51.936 24.331 58.009 1.00 72.94 87 SER A C 1
ATOM 698 O O . SER A 1 87 ? -51.237 23.375 57.670 1.00 72.94 87 SER A O 1
ATOM 700 N N . SER A 1 88 ? -52.649 25.030 57.124 1.00 73.06 88 SER A N 1
ATOM 701 C CA . SER A 1 88 ? -52.647 24.745 55.685 1.00 73.06 88 SER A CA 1
ATOM 702 C C . SER A 1 88 ? -51.387 25.272 54.990 1.00 73.06 88 SER A C 1
ATOM 704 O O . SER A 1 88 ? -50.816 24.598 54.136 1.00 73.06 88 SER A O 1
ATOM 706 N N . ALA A 1 89 ? -50.910 26.462 55.367 1.00 74.88 89 ALA A N 1
ATOM 707 C CA . ALA A 1 89 ? -49.756 27.091 54.728 1.00 74.88 89 ALA A CA 1
ATOM 708 C C . ALA A 1 89 ? -48.413 26.491 55.178 1.00 74.88 89 ALA A C 1
ATOM 710 O O . ALA A 1 89 ? -47.495 26.374 54.366 1.00 74.88 89 ALA A O 1
ATOM 711 N N . LEU A 1 90 ? -48.275 26.093 56.449 1.00 78.00 90 LEU A N 1
ATOM 712 C CA . LEU A 1 90 ? -46.986 25.690 57.021 1.00 78.00 90 LEU A CA 1
ATOM 713 C C . LEU A 1 90 ? -46.362 24.458 56.328 1.00 78.00 90 LEU A C 1
ATOM 715 O O . LEU A 1 90 ? -45.197 24.552 55.935 1.00 78.00 90 LEU A O 1
ATOM 719 N N . PRO A 1 91 ? -47.078 23.339 56.086 1.00 77.31 91 PRO A N 1
ATOM 720 C CA . PRO A 1 91 ? -46.514 22.186 55.375 1.00 77.31 91 PRO A CA 1
ATOM 721 C C . PRO A 1 91 ? -46.091 22.505 53.939 1.00 77.31 91 PRO A C 1
ATOM 723 O O . PRO A 1 91 ? -45.074 21.996 53.471 1.00 77.31 91 PRO A O 1
ATOM 726 N N . ILE A 1 92 ? -46.835 23.381 53.256 1.00 77.31 92 ILE A N 1
ATOM 727 C CA . ILE A 1 92 ? -46.531 23.810 51.885 1.00 77.31 92 ILE A CA 1
ATOM 728 C C . ILE A 1 92 ? -45.274 24.686 51.873 1.00 77.31 92 ILE A C 1
ATOM 730 O O . ILE A 1 92 ? -44.401 24.493 51.032 1.00 77.31 92 ILE A O 1
ATOM 734 N N . VAL A 1 93 ? -45.133 25.610 52.827 1.00 77.88 93 VAL A N 1
ATOM 735 C CA . VAL A 1 93 ? -43.935 26.454 52.963 1.00 77.88 93 VAL A CA 1
ATOM 736 C C . VAL A 1 93 ? -42.704 25.614 53.306 1.00 77.88 93 VAL A C 1
ATOM 738 O O . VAL A 1 93 ? -41.658 25.792 52.686 1.00 77.88 93 VAL A O 1
ATOM 741 N N . VAL A 1 94 ? -42.822 24.652 54.227 1.00 77.31 94 VAL A N 1
ATOM 742 C CA . VAL A 1 94 ? -41.732 23.717 54.556 1.00 77.31 94 VAL A CA 1
ATOM 743 C C . VAL A 1 94 ? -41.343 22.882 53.336 1.00 77.31 94 VAL A C 1
ATOM 745 O O . VAL A 1 94 ? -40.153 22.745 53.050 1.00 77.31 94 VAL A O 1
ATOM 748 N N . LEU A 1 95 ? -42.317 22.385 52.568 1.00 77.06 95 LEU A N 1
ATOM 749 C CA . LEU A 1 95 ? -42.045 21.679 51.318 1.00 77.06 95 LEU A CA 1
ATOM 750 C C . LEU A 1 95 ? -41.337 22.584 50.303 1.00 77.06 95 LEU A C 1
ATOM 752 O O . LEU A 1 95 ? -40.348 22.161 49.712 1.00 77.06 95 LEU A O 1
ATOM 756 N N . MET A 1 96 ? -41.796 23.825 50.115 1.00 74.38 96 MET A N 1
ATOM 757 C CA . MET A 1 96 ? -41.147 24.781 49.215 1.00 74.38 96 MET A CA 1
ATOM 758 C C . MET A 1 96 ? -39.700 25.057 49.634 1.00 74.38 96 MET A C 1
ATOM 760 O O . MET A 1 96 ? -38.828 25.098 48.773 1.00 74.38 96 MET A O 1
ATOM 764 N N . ILE A 1 97 ? -39.414 25.162 50.935 1.00 77.31 97 ILE A N 1
ATOM 765 C CA . ILE A 1 97 ? -38.048 25.321 51.460 1.00 77.31 97 ILE A CA 1
ATOM 766 C C . ILE A 1 97 ? -37.202 24.069 51.187 1.00 77.31 97 ILE A C 1
ATOM 768 O O . ILE A 1 97 ? -36.056 24.186 50.756 1.00 77.31 97 ILE A O 1
ATOM 772 N N . ILE A 1 98 ? -37.749 22.867 51.396 1.00 74.56 98 ILE A N 1
ATOM 773 C CA . ILE A 1 98 ? -37.059 21.602 51.095 1.00 74.56 98 ILE A CA 1
ATOM 774 C C . ILE A 1 98 ? -36.759 21.500 49.595 1.00 74.56 98 ILE A C 1
ATOM 776 O O . ILE A 1 98 ? -35.622 21.223 49.222 1.00 74.56 98 ILE A O 1
ATOM 780 N N . LEU A 1 99 ? -37.742 21.771 48.734 1.00 72.31 99 LEU A N 1
ATOM 781 C CA . LEU A 1 99 ? -37.578 21.755 47.279 1.00 72.31 99 LEU A CA 1
ATOM 782 C C . LEU A 1 99 ? -36.590 22.826 46.808 1.00 72.31 99 LEU A C 1
ATOM 784 O O . LEU A 1 99 ? -35.774 22.550 45.937 1.00 72.31 99 LEU A O 1
ATOM 788 N N . TRP A 1 100 ? -36.608 24.016 47.410 1.00 70.94 100 TRP A N 1
ATOM 789 C CA . TRP A 1 100 ? -35.672 25.098 47.105 1.00 70.94 100 TRP A CA 1
ATOM 790 C C . TRP A 1 100 ? -34.232 24.766 47.510 1.00 70.94 100 TRP A C 1
ATOM 792 O O . TRP A 1 100 ? -33.305 25.069 46.760 1.00 70.94 100 TRP A O 1
ATOM 802 N N . ASN A 1 101 ? -34.042 24.110 48.660 1.00 70.44 101 ASN A N 1
ATOM 803 C CA . ASN A 1 101 ? -32.736 23.639 49.131 1.00 70.44 101 ASN A CA 1
ATOM 804 C C . ASN A 1 101 ? -32.233 22.417 48.349 1.00 70.44 101 ASN A C 1
ATOM 806 O O . ASN A 1 101 ? -31.028 22.228 48.199 1.00 70.44 101 ASN A O 1
ATOM 810 N N . LEU A 1 102 ? -33.141 21.587 47.832 1.00 68.50 102 LEU A N 1
ATOM 811 C CA . LEU A 1 102 ? -32.817 20.426 47.003 1.00 68.50 102 LEU A CA 1
ATOM 812 C C . LEU A 1 102 ? -32.839 20.733 45.500 1.00 68.50 102 LEU A C 1
ATOM 814 O O . LEU A 1 102 ? -32.609 19.819 44.711 1.00 68.50 102 LEU A O 1
ATOM 818 N N . ARG A 1 103 ? -33.083 21.986 45.088 1.00 66.81 103 ARG A N 1
ATOM 819 C CA . ARG A 1 103 ? -33.308 22.344 43.679 1.00 66.81 103 ARG A CA 1
ATOM 820 C C . ARG A 1 103 ? -32.152 21.922 42.781 1.00 66.81 103 ARG A C 1
ATOM 822 O O . ARG A 1 103 ? -32.404 21.314 41.754 1.00 66.81 103 ARG A O 1
ATOM 829 N N . GLU A 1 104 ? -30.911 22.160 43.205 1.00 58.91 104 GLU A N 1
ATOM 830 C CA . GLU A 1 104 ? -29.715 21.801 42.434 1.00 58.91 104 GLU A CA 1
ATOM 831 C C . GLU A 1 104 ? -29.669 20.283 42.235 1.00 58.91 104 GLU A C 1
ATOM 833 O O . GLU A 1 104 ? -29.609 19.797 41.113 1.00 58.91 104 GLU A O 1
ATOM 838 N N . ARG A 1 105 ? -29.877 19.515 43.313 1.00 62.16 105 ARG A N 1
ATOM 839 C CA . ARG A 1 105 ? -29.905 18.045 43.269 1.00 62.16 105 ARG A CA 1
ATOM 840 C C . ARG A 1 105 ? -31.051 17.490 42.424 1.00 62.16 105 ARG A C 1
ATOM 842 O O . ARG A 1 105 ? -30.877 16.460 41.786 1.00 62.16 105 ARG A O 1
ATOM 849 N N . ILE A 1 106 ? -32.219 18.136 42.421 1.00 63.72 106 ILE A N 1
ATOM 850 C CA . ILE A 1 106 ? -33.385 17.728 41.620 1.00 63.72 106 ILE A CA 1
ATOM 851 C C . ILE A 1 106 ? -33.182 18.091 40.140 1.00 63.72 106 ILE A C 1
ATOM 853 O O . ILE A 1 106 ? -33.510 17.289 39.268 1.00 63.72 106 ILE A O 1
ATOM 857 N N . ILE A 1 107 ? -32.609 19.262 39.845 1.00 59.84 107 ILE A N 1
ATOM 858 C CA . ILE A 1 107 ? -32.278 19.721 38.485 1.00 59.84 107 ILE A CA 1
ATOM 859 C C . ILE A 1 107 ? -31.158 18.859 37.876 1.00 59.84 107 ILE A C 1
ATOM 861 O O . ILE A 1 107 ? -31.197 18.544 36.680 1.00 59.84 107 ILE A O 1
ATOM 865 N N . GLU A 1 108 ? -30.200 18.425 38.698 1.00 54.62 108 GLU A N 1
ATOM 866 C CA . GLU A 1 108 ? -29.142 17.470 38.349 1.00 54.62 108 GLU A CA 1
ATOM 867 C C . GLU A 1 108 ? -29.642 16.024 38.242 1.00 54.62 108 GLU A C 1
ATOM 869 O O . GLU A 1 108 ? -29.035 15.213 37.535 1.00 54.62 108 GLU A O 1
ATOM 874 N N . TRP A 1 109 ? -30.770 15.682 38.877 1.00 58.28 109 TRP A N 1
ATOM 875 C CA . TRP A 1 109 ? -31.412 14.372 38.761 1.00 58.28 109 TRP A CA 1
ATOM 876 C C . TRP A 1 109 ? -32.092 14.225 37.392 1.00 58.28 109 TRP A C 1
ATOM 878 O O . TRP A 1 109 ? -33.312 14.194 37.246 1.00 58.28 109 TRP A O 1
ATOM 888 N N . ARG A 1 110 ? -31.269 14.127 36.343 1.00 55.53 110 ARG A N 1
ATOM 889 C CA . ARG A 1 110 ? -31.658 13.769 34.975 1.00 55.53 110 ARG A CA 1
ATOM 890 C C . ARG A 1 110 ? -31.383 12.280 34.769 1.00 55.53 110 ARG A C 1
ATOM 892 O O . ARG A 1 110 ? -30.284 11.924 34.343 1.00 55.53 110 ARG A O 1
ATOM 899 N N . PRO A 1 111 ? -32.346 11.376 35.014 1.00 47.72 111 PRO A N 1
ATOM 900 C CA . PRO A 1 111 ? -32.052 9.949 35.131 1.00 47.72 111 PRO A CA 1
ATOM 901 C C . PRO A 1 111 ? -31.554 9.269 33.843 1.00 47.72 111 PRO A C 1
ATOM 903 O O . PRO A 1 111 ? -31.124 8.123 33.913 1.00 47.72 111 PRO A O 1
ATOM 906 N N . PHE A 1 112 ? -31.578 9.923 32.670 1.00 54.19 112 PHE A N 1
ATOM 907 C CA . PHE A 1 112 ? -31.254 9.256 31.399 1.00 54.19 112 PHE A CA 1
ATOM 908 C C . PHE A 1 112 ? -30.559 10.134 30.341 1.00 54.19 112 PHE A C 1
ATOM 910 O O . PHE A 1 112 ? -30.816 9.964 29.146 1.00 54.19 112 PHE A O 1
ATOM 917 N N . LYS A 1 113 ? -29.646 11.041 30.723 1.00 48.47 113 LYS A N 1
ATOM 918 C CA . LYS A 1 113 ? -28.620 11.486 29.757 1.00 48.47 113 LYS A CA 1
ATOM 919 C C . LYS A 1 113 ? -27.702 10.279 29.521 1.00 48.47 113 LYS A C 1
ATOM 921 O O . LYS A 1 113 ? -27.220 9.696 30.492 1.00 48.47 113 LYS A O 1
ATOM 926 N N . LYS A 1 114 ? -27.511 9.841 28.266 1.00 55.12 114 LYS A N 1
ATOM 927 C CA . LYS A 1 114 ? -26.511 8.801 27.956 1.00 55.12 114 LYS A CA 1
ATOM 928 C C . LYS A 1 114 ? -25.193 9.352 28.500 1.00 55.12 114 LYS A C 1
ATOM 930 O O . LYS A 1 114 ? -24.804 10.435 28.067 1.00 55.12 114 LYS A O 1
ATOM 935 N N . LYS A 1 115 ? -24.608 8.699 29.513 1.00 60.06 115 LYS A N 1
ATOM 936 C CA . LYS A 1 115 ? -23.354 9.171 30.110 1.00 60.06 115 LYS A CA 1
ATOM 937 C C . LYS A 1 115 ? -22.361 9.370 28.972 1.00 60.06 115 LYS A C 1
ATOM 939 O O . LYS A 1 115 ? -22.176 8.464 28.158 1.00 60.06 115 LYS A O 1
ATOM 944 N N . GLU A 1 116 ? -21.835 10.582 28.867 1.00 66.00 116 GLU A N 1
ATOM 945 C CA . GLU A 1 116 ? -20.798 10.888 27.895 1.00 66.00 116 GLU A CA 1
ATOM 946 C C . GLU A 1 116 ? -19.575 10.055 28.268 1.00 66.00 116 GLU A C 1
ATOM 948 O O . GLU A 1 116 ? -19.184 9.986 29.431 1.00 66.00 116 GLU A O 1
ATOM 953 N N . SER A 1 117 ? -19.027 9.342 27.294 1.00 74.81 117 SER A N 1
ATOM 954 C CA . SER A 1 117 ? -17.844 8.522 27.503 1.00 74.81 117 SER A CA 1
ATOM 955 C C . SER A 1 117 ? -16.626 9.435 27.658 1.00 74.81 117 SER A C 1
ATOM 957 O O . SER A 1 117 ? -16.181 10.020 26.669 1.00 74.81 117 SER A O 1
ATOM 959 N N . LEU A 1 118 ? -16.077 9.548 28.868 1.00 79.19 118 LEU A N 1
ATOM 960 C CA . LEU A 1 118 ? -14.944 10.438 29.158 1.00 79.19 118 LEU A CA 1
ATOM 961 C C . LEU A 1 118 ? -13.667 10.070 28.383 1.00 79.19 118 LEU A C 1
ATOM 963 O O . LEU A 1 118 ? -12.861 10.937 28.061 1.00 79.19 118 LEU A O 1
ATOM 967 N N . HIS A 1 119 ? -13.490 8.789 28.051 1.00 80.31 119 HIS A N 1
ATOM 968 C CA . HIS A 1 119 ? -12.255 8.245 27.480 1.00 80.31 119 HIS A CA 1
ATOM 969 C C . HIS A 1 119 ? -12.458 7.519 26.135 1.00 80.31 119 HIS A C 1
ATOM 971 O O . HIS A 1 119 ? -11.634 6.695 25.728 1.00 80.31 119 HIS A O 1
ATOM 977 N N . GLY A 1 120 ? -13.567 7.812 25.445 1.00 82.94 120 GLY A N 1
ATOM 978 C CA . GLY A 1 120 ? -13.957 7.213 24.163 1.00 82.94 120 GLY A CA 1
ATOM 979 C C . GLY A 1 120 ? -15.071 6.162 24.270 1.00 82.94 120 GLY A C 1
ATOM 980 O O . GLY A 1 120 ? -15.258 5.537 25.319 1.00 82.94 120 GLY A O 1
ATOM 981 N N . ASP A 1 121 ? -15.806 5.974 23.166 1.00 88.25 121 ASP A N 1
ATOM 982 C CA . ASP A 1 121 ? -16.974 5.074 23.033 1.00 88.25 121 ASP A CA 1
ATOM 983 C C . ASP A 1 121 ? -16.732 3.969 21.980 1.00 88.25 121 ASP A C 1
ATOM 985 O O . ASP A 1 121 ? -17.657 3.547 21.281 1.00 88.25 121 ASP A O 1
ATOM 989 N N . SER A 1 122 ? -15.475 3.535 21.781 1.00 91.19 122 SER A N 1
ATOM 990 C CA . SER A 1 122 ? -15.177 2.472 20.808 1.00 91.19 122 SER A CA 1
ATOM 991 C C . SER A 1 122 ? -15.768 1.130 21.254 1.00 91.19 122 SER A C 1
ATOM 993 O O . SER A 1 122 ? -15.604 0.688 22.392 1.00 91.19 122 SER A O 1
ATOM 995 N N . GLN A 1 123 ? -16.453 0.450 20.340 1.00 93.94 123 GLN A N 1
ATOM 996 C CA . GLN A 1 123 ? -17.080 -0.852 20.562 1.00 93.94 123 GLN A CA 1
ATOM 997 C C . GLN A 1 123 ? -17.095 -1.660 19.263 1.00 93.94 123 GLN A C 1
ATOM 999 O O . GLN A 1 123 ? -16.862 -1.117 18.188 1.00 93.94 123 GLN A O 1
ATOM 1004 N N . TRP A 1 124 ? -17.384 -2.959 19.349 1.00 96.00 124 TRP A N 1
ATOM 1005 C CA . TRP A 1 124 ? -17.565 -3.792 18.160 1.00 96.00 124 TRP A CA 1
ATOM 1006 C C . TRP A 1 124 ? -18.886 -3.469 17.459 1.00 96.00 124 TRP A C 1
ATOM 1008 O O . TRP A 1 124 ? -19.914 -3.286 18.113 1.00 96.00 124 TRP A O 1
ATOM 1018 N N . ALA A 1 125 ? -18.863 -3.453 16.129 1.00 96.25 125 ALA A N 1
ATOM 1019 C CA . ALA A 1 125 ? -20.040 -3.197 15.311 1.00 96.25 125 ALA A CA 1
ATOM 1020 C C . ALA A 1 125 ? -21.175 -4.195 15.582 1.00 96.25 125 ALA A C 1
ATOM 1022 O O . ALA A 1 125 ? -20.979 -5.414 15.617 1.00 96.25 125 ALA A O 1
ATOM 1023 N N . SER A 1 126 ? -22.393 -3.671 15.705 1.00 95.44 126 SER A N 1
ATOM 1024 C CA . SER A 1 126 ? -23.610 -4.475 15.752 1.00 95.44 126 SER A CA 1
ATOM 1025 C C . SER A 1 126 ? -24.083 -4.851 14.342 1.00 95.44 126 SER A C 1
ATOM 1027 O O . SER A 1 126 ? -23.689 -4.244 13.348 1.00 95.44 126 SER A O 1
ATOM 1029 N N . GLU A 1 127 ? -25.020 -5.800 14.228 1.00 94.94 127 GLU A N 1
ATOM 1030 C CA . GLU A 1 127 ? -25.657 -6.118 12.935 1.00 94.94 127 GLU A CA 1
ATOM 1031 C C . GLU A 1 127 ? -26.292 -4.881 12.273 1.00 94.94 127 GLU A C 1
ATOM 1033 O O . GLU A 1 127 ? -26.322 -4.776 11.048 1.00 94.94 127 GLU A O 1
ATOM 1038 N N . LYS A 1 128 ? -26.807 -3.933 13.067 1.00 94.94 128 LYS A N 1
ATOM 1039 C CA . LYS A 1 128 ? -27.377 -2.694 12.531 1.00 94.94 128 LYS A CA 1
ATOM 1040 C C . LYS A 1 128 ? -26.301 -1.852 11.844 1.00 94.94 128 LYS A C 1
ATOM 1042 O O . LYS A 1 128 ? -26.561 -1.316 10.769 1.00 94.94 128 LYS A O 1
ATOM 1047 N N . ASP A 1 129 ? -25.116 -1.773 12.441 1.00 95.81 129 ASP A N 1
ATOM 1048 C CA . ASP A 1 129 ? -23.978 -1.029 11.896 1.00 95.81 129 ASP A CA 1
ATOM 1049 C C . ASP A 1 129 ? -23.449 -1.712 10.630 1.00 95.81 129 ASP A C 1
ATOM 1051 O O . ASP A 1 129 ? -23.273 -1.054 9.612 1.00 95.81 129 ASP A O 1
ATOM 1055 N N . ILE A 1 130 ? -23.331 -3.045 10.645 1.00 95.94 130 ILE A N 1
ATOM 1056 C CA . ILE A 1 130 ? -22.933 -3.865 9.487 1.00 95.94 130 ILE A CA 1
ATOM 1057 C C . ILE A 1 130 ? -23.886 -3.659 8.297 1.00 95.94 130 ILE A C 1
ATOM 1059 O O . ILE A 1 130 ? -23.444 -3.513 7.157 1.00 95.94 130 ILE A O 1
ATOM 1063 N N . ARG A 1 131 ? -25.204 -3.617 8.544 1.00 94.88 131 ARG A N 1
ATOM 1064 C CA . ARG A 1 131 ? -26.204 -3.323 7.501 1.00 94.88 131 ARG A CA 1
ATOM 1065 C C . ARG A 1 131 ? -26.110 -1.888 7.002 1.00 94.88 131 ARG A C 1
ATOM 1067 O O . ARG A 1 131 ? -26.191 -1.674 5.798 1.00 94.88 131 ARG A O 1
ATOM 1074 N N . LYS A 1 132 ? -25.931 -0.921 7.907 1.00 95.12 132 LYS A N 1
ATOM 1075 C CA . LYS A 1 132 ? -25.758 0.496 7.552 1.00 95.12 132 LYS A CA 1
ATOM 1076 C C . LYS A 1 132 ? -24.501 0.709 6.700 1.00 95.12 132 LYS A C 1
ATOM 1078 O O . LYS A 1 132 ? -24.539 1.510 5.776 1.00 95.12 132 LYS A O 1
ATOM 1083 N N . ALA A 1 133 ? -23.439 -0.049 6.966 1.00 94.00 133 ALA A N 1
ATOM 1084 C CA . ALA A 1 133 ? -22.200 -0.063 6.190 1.00 94.00 133 ALA A CA 1
ATOM 1085 C C . ALA A 1 133 ? -22.310 -0.812 4.843 1.00 94.00 133 ALA A C 1
ATOM 1087 O O . ALA A 1 133 ? -21.323 -0.919 4.121 1.00 94.00 133 ALA A O 1
ATOM 1088 N N . GLY A 1 134 ? -23.483 -1.356 4.492 1.00 94.38 134 GLY A N 1
ATOM 1089 C CA . GLY A 1 134 ? -23.719 -1.988 3.191 1.00 94.38 134 GLY A CA 1
ATOM 1090 C C . GLY A 1 134 ? -23.068 -3.364 3.007 1.00 94.38 134 GLY A C 1
ATOM 1091 O O . GLY A 1 134 ? -22.985 -3.847 1.883 1.00 94.38 134 GLY A O 1
ATOM 1092 N N . LEU A 1 135 ? -22.643 -4.033 4.085 1.00 96.25 135 LEU A N 1
ATOM 1093 C CA . LEU A 1 135 ? -21.883 -5.292 4.014 1.00 96.25 135 LEU A CA 1
ATOM 1094 C C . LEU A 1 135 ? -22.736 -6.555 3.825 1.00 96.25 135 LEU A C 1
ATOM 1096 O O . LEU A 1 135 ? -22.250 -7.668 4.004 1.00 96.25 135 LEU A O 1
ATOM 1100 N N . ARG A 1 136 ? -24.026 -6.426 3.525 1.00 95.12 136 ARG A N 1
ATOM 1101 C CA . ARG A 1 136 ? -24.932 -7.565 3.287 1.00 95.12 136 ARG A CA 1
ATOM 1102 C C . ARG A 1 136 ? -25.423 -7.591 1.840 1.00 95.12 136 ARG A C 1
ATOM 1104 O O . ARG A 1 136 ? -26.567 -7.966 1.588 1.00 95.12 136 ARG A O 1
ATOM 1111 N N . SER A 1 137 ? -24.583 -7.152 0.899 1.00 95.19 137 SER A N 1
ATOM 1112 C CA . SER A 1 137 ? -24.917 -7.228 -0.523 1.00 95.19 137 SER A CA 1
ATOM 1113 C C . SER A 1 137 ? -24.927 -8.676 -1.029 1.00 95.19 137 SER A C 1
ATOM 1115 O O . SER A 1 137 ? -24.449 -9.595 -0.368 1.00 95.19 137 SER A O 1
ATOM 1117 N N . LYS A 1 138 ? -25.502 -8.893 -2.214 1.00 93.12 138 LYS A N 1
ATOM 1118 C CA . LYS A 1 138 ? -25.506 -10.191 -2.909 1.00 93.12 138 LYS A CA 1
ATOM 1119 C C . LYS A 1 138 ? -24.301 -10.373 -3.832 1.00 93.12 138 LYS A C 1
ATOM 1121 O O . LYS A 1 138 ? -23.976 -11.505 -4.173 1.00 93.12 138 LYS A O 1
ATOM 1126 N N . LYS A 1 139 ? -23.673 -9.271 -4.244 1.00 92.81 139 LYS A N 1
ATOM 1127 C CA . LYS A 1 139 ? -22.519 -9.226 -5.147 1.00 92.81 139 LYS A CA 1
ATOM 1128 C C . LYS A 1 139 ? -21.491 -8.232 -4.619 1.00 92.81 139 LYS A C 1
ATOM 1130 O O . LYS A 1 139 ? -21.852 -7.306 -3.894 1.00 92.81 139 LYS A O 1
ATOM 1135 N N . GLY A 1 140 ? -20.233 -8.432 -4.989 1.00 94.19 140 GLY A N 1
ATOM 1136 C CA . GLY A 1 140 ? -19.139 -7.548 -4.606 1.00 94.19 140 GLY A CA 1
ATOM 1137 C C . GLY A 1 140 ? -17.977 -8.291 -3.959 1.00 94.19 140 GLY A C 1
ATOM 1138 O O . GLY A 1 140 ? -17.812 -9.493 -4.154 1.00 94.19 140 GLY A O 1
ATOM 1139 N N . LEU A 1 141 ? -17.168 -7.560 -3.195 1.00 96.06 141 LEU A N 1
ATOM 1140 C CA . LEU A 1 141 ? -15.979 -8.090 -2.534 1.00 96.06 141 LEU A CA 1
ATOM 1141 C C . LEU A 1 141 ? -16.362 -8.808 -1.235 1.00 96.06 141 LEU A C 1
ATOM 1143 O O . LEU A 1 141 ? -17.062 -8.243 -0.392 1.00 96.06 141 LEU A O 1
ATOM 1147 N N . LEU A 1 142 ? -15.884 -10.037 -1.061 1.00 96.62 142 LEU A N 1
ATOM 1148 C CA . LEU A 1 142 ? -15.998 -10.782 0.187 1.00 96.62 142 LEU A CA 1
ATOM 1149 C C . LEU A 1 142 ? -14.954 -10.291 1.184 1.00 96.62 142 LEU A C 1
ATOM 1151 O O . LEU A 1 142 ? -13.753 -10.356 0.924 1.00 96.62 142 LEU A O 1
ATOM 1155 N N . LEU A 1 143 ? -15.431 -9.852 2.346 1.00 96.00 143 LEU A N 1
ATOM 1156 C CA . LEU A 1 143 ? -14.597 -9.323 3.420 1.00 96.00 143 LEU A CA 1
ATOM 1157 C C . LEU A 1 143 ? -14.497 -10.253 4.627 1.00 96.00 143 LEU A C 1
ATOM 1159 O O . LEU A 1 143 ? -13.647 -10.031 5.473 1.00 96.00 143 LEU A O 1
ATOM 1163 N N . GLY A 1 144 ? -15.370 -11.248 4.774 1.00 95.50 144 GLY A N 1
ATOM 1164 C CA . GLY A 1 144 ? -15.409 -12.119 5.952 1.00 95.50 144 GLY A CA 1
ATOM 1165 C C . GLY A 1 144 ? -16.775 -12.753 6.161 1.00 95.50 144 GLY A C 1
ATOM 1166 O O . GLY A 1 144 ? -17.636 -12.698 5.281 1.00 95.50 144 GLY A O 1
ATOM 1167 N N . LYS A 1 145 ? -16.997 -13.351 7.333 1.00 95.75 145 LYS A N 1
ATOM 1168 C CA . LYS A 1 145 ? -18.311 -13.876 7.720 1.00 95.75 145 LYS A CA 1
ATOM 1169 C C . LYS A 1 145 ? -18.587 -13.782 9.213 1.00 95.75 145 LYS A C 1
ATOM 1171 O O . LYS A 1 145 ? -17.691 -13.602 10.041 1.00 95.75 145 LYS A O 1
ATOM 1176 N N . ASP A 1 146 ? -19.855 -13.945 9.550 1.00 95.25 146 ASP A N 1
ATOM 1177 C CA . ASP A 1 146 ? -20.340 -14.191 10.900 1.00 95.25 146 ASP A CA 1
ATOM 1178 C C . ASP A 1 146 ? -21.402 -15.304 10.892 1.00 95.25 146 ASP A C 1
ATOM 1180 O O . ASP A 1 146 ? -21.601 -16.000 9.896 1.00 95.25 146 ASP A O 1
ATOM 1184 N N . LYS A 1 147 ? -22.107 -15.482 12.013 1.00 92.75 147 LYS A N 1
ATOM 1185 C CA . LYS A 1 147 ? -23.171 -16.491 12.141 1.00 92.75 147 LYS A CA 1
ATOM 1186 C C . LYS A 1 147 ? -24.372 -16.241 11.215 1.00 92.75 147 LYS A C 1
ATOM 1188 O O . LYS A 1 147 ? -25.203 -17.130 11.075 1.00 92.75 147 LYS A O 1
ATOM 1193 N N . ARG A 1 148 ? -24.508 -15.040 10.641 1.00 93.44 148 ARG A N 1
ATOM 1194 C CA . ARG A 1 148 ? -25.645 -14.632 9.800 1.00 93.44 148 ARG A CA 1
ATOM 1195 C C . ARG A 1 148 ? -25.321 -14.697 8.307 1.00 93.44 148 ARG A C 1
ATOM 1197 O O . ARG A 1 148 ? -26.242 -14.630 7.500 1.00 93.44 148 ARG A O 1
ATOM 1204 N N . GLY A 1 149 ? -24.047 -14.831 7.942 1.00 94.44 149 GLY A N 1
ATOM 1205 C CA . GLY A 1 149 ? -23.598 -14.998 6.563 1.00 94.44 149 GLY A CA 1
ATOM 1206 C C . GLY A 1 149 ? -22.328 -14.211 6.260 1.00 94.44 149 GLY A C 1
ATOM 1207 O O . GLY A 1 149 ? -21.600 -13.793 7.162 1.00 94.44 149 GLY A O 1
ATOM 1208 N N . TYR A 1 150 ? -22.065 -14.005 4.972 1.00 97.12 150 TYR A N 1
ATOM 1209 C CA . TYR A 1 150 ? -20.890 -13.270 4.510 1.00 97.12 150 TYR A CA 1
ATOM 1210 C C . TYR A 1 150 ? -21.032 -11.757 4.705 1.00 97.12 150 TYR A C 1
ATOM 1212 O O . TYR A 1 150 ? -22.139 -11.207 4.737 1.00 97.12 150 TYR A O 1
ATOM 1220 N N . PHE A 1 151 ? -19.887 -11.093 4.817 1.00 97.19 151 PHE A N 1
ATOM 1221 C CA . PHE A 1 151 ? -19.742 -9.658 4.637 1.00 97.19 151 PHE A CA 1
ATOM 1222 C C . PHE A 1 151 ? -19.350 -9.399 3.184 1.00 97.19 151 PHE A C 1
ATOM 1224 O O . PHE A 1 151 ? -18.248 -9.755 2.771 1.00 97.19 151 PHE A O 1
ATOM 1231 N N . ILE A 1 152 ? -20.274 -8.835 2.409 1.00 97.19 152 ILE A N 1
ATOM 1232 C CA . ILE A 1 152 ? -20.136 -8.583 0.975 1.00 97.19 152 ILE A CA 1
ATOM 1233 C C . ILE A 1 152 ? -20.312 -7.088 0.728 1.00 97.19 152 ILE A C 1
ATOM 1235 O O . ILE A 1 152 ? -21.383 -6.535 0.991 1.00 97.19 152 ILE A O 1
ATOM 1239 N N . ALA A 1 153 ? -19.261 -6.463 0.209 1.00 95.38 153 ALA A N 1
ATOM 1240 C CA . ALA A 1 153 ? -19.203 -5.049 -0.116 1.00 95.38 153 ALA A CA 1
ATOM 1241 C C . ALA A 1 153 ? -19.444 -4.807 -1.613 1.00 95.38 153 ALA A C 1
ATOM 1243 O O . ALA A 1 153 ? -18.584 -5.111 -2.447 1.00 95.38 153 ALA A O 1
ATOM 1244 N N . ASP A 1 154 ? -20.596 -4.223 -1.942 1.00 92.00 154 ASP A N 1
ATOM 1245 C CA . ASP A 1 154 ? -20.899 -3.773 -3.306 1.00 92.00 154 ASP A CA 1
ATOM 1246 C C . ASP A 1 154 ? -20.174 -2.456 -3.625 1.00 92.00 154 ASP A C 1
ATOM 1248 O O . ASP A 1 154 ? -19.976 -1.617 -2.745 1.00 92.00 154 ASP A O 1
ATOM 1252 N N . GLY A 1 155 ? -19.778 -2.272 -4.882 1.00 92.00 155 GLY A N 1
ATOM 1253 C CA . GLY A 1 155 ? -19.023 -1.106 -5.355 1.00 92.00 155 GLY A CA 1
ATOM 1254 C C . GLY A 1 155 ? -17.575 -1.415 -5.736 1.00 92.00 155 GLY A C 1
ATOM 1255 O O . GLY A 1 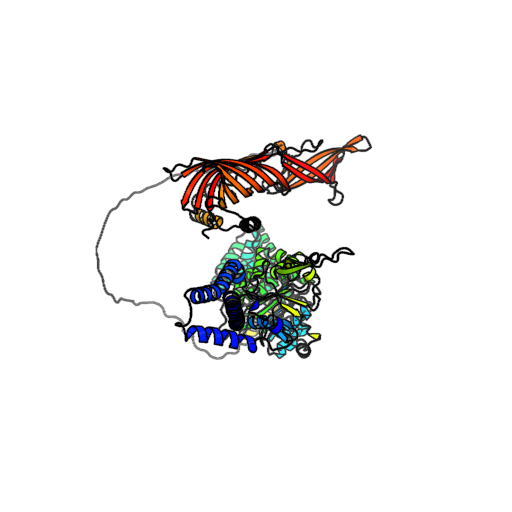155 ? -17.221 -2.573 -5.940 1.00 92.00 155 GLY A O 1
ATOM 1256 N N . PHE A 1 156 ? -16.746 -0.370 -5.837 1.00 94.06 156 PHE A N 1
ATOM 1257 C CA . PHE A 1 156 ? -15.351 -0.421 -6.318 1.00 94.06 156 PHE A CA 1
ATOM 1258 C C . PHE A 1 156 ? -14.331 0.168 -5.328 1.00 94.06 156 PHE A C 1
ATOM 1260 O O . PHE A 1 156 ? -13.177 0.396 -5.671 1.00 94.06 156 PHE A O 1
ATOM 1267 N N . GLN A 1 157 ? -14.740 0.392 -4.078 1.00 94.94 157 GLN A N 1
ATOM 1268 C CA . GLN A 1 157 ? -13.856 0.823 -2.993 1.00 94.94 157 GLN A CA 1
ATOM 1269 C C . GLN A 1 157 ? -12.709 -0.164 -2.778 1.00 94.94 157 GLN A C 1
ATOM 1271 O O . GLN A 1 157 ? -12.929 -1.376 -2.842 1.00 94.94 157 GLN A O 1
ATOM 1276 N N . HIS A 1 158 ? -11.521 0.347 -2.482 1.00 96.69 158 HIS A N 1
ATOM 1277 C CA . HIS A 1 158 ? -10.314 -0.460 -2.342 1.00 96.69 158 HIS A CA 1
ATOM 1278 C C . HIS A 1 158 ? -10.257 -1.212 -1.011 1.00 96.69 158 HIS A C 1
ATOM 1280 O O . HIS A 1 158 ? -10.851 -0.794 -0.009 1.00 96.69 158 HIS A O 1
ATOM 1286 N N . ALA A 1 159 ? -9.538 -2.331 -1.023 1.00 96.81 159 ALA A N 1
ATOM 1287 C CA . ALA A 1 159 ? -9.260 -3.130 0.157 1.00 96.81 159 ALA A CA 1
ATOM 1288 C C . ALA A 1 159 ? -7.752 -3.275 0.367 1.00 96.81 159 ALA A C 1
ATOM 1290 O O . ALA A 1 159 ? -7.019 -3.562 -0.577 1.00 96.81 159 ALA A O 1
ATOM 1291 N N . LEU A 1 160 ? -7.318 -3.120 1.614 1.00 96.38 160 LEU A N 1
ATOM 1292 C CA . LEU A 1 160 ? -5.952 -3.362 2.063 1.00 96.38 160 LEU A CA 1
ATOM 1293 C C . LEU A 1 160 ? -5.985 -4.418 3.164 1.00 96.38 160 LEU A C 1
ATOM 1295 O O . LEU A 1 160 ? -6.654 -4.233 4.183 1.00 96.38 160 LEU A O 1
ATOM 1299 N N . LEU A 1 161 ? -5.284 -5.527 2.948 1.00 95.56 161 LEU A N 1
ATOM 1300 C CA . LEU A 1 161 ? -5.188 -6.639 3.886 1.00 95.56 161 LEU A CA 1
ATOM 1301 C C . LEU A 1 161 ? -3.767 -6.743 4.444 1.00 95.56 161 LEU A C 1
ATOM 1303 O O . LEU A 1 161 ? -2.837 -7.047 3.700 1.00 95.56 161 LEU A O 1
ATOM 1307 N N . PHE A 1 162 ? -3.635 -6.568 5.760 1.00 94.00 162 PHE A N 1
ATOM 1308 C CA . PHE A 1 162 ? -2.438 -6.917 6.525 1.00 94.00 162 PHE A CA 1
ATOM 1309 C C . PHE A 1 162 ? -2.507 -8.393 6.921 1.00 94.00 162 PHE A C 1
ATOM 1311 O O . PHE A 1 162 ? -3.312 -8.787 7.774 1.00 94.00 162 PHE A O 1
ATOM 1318 N N . ALA A 1 163 ? -1.696 -9.222 6.269 1.00 92.94 163 ALA A N 1
ATOM 1319 C CA . ALA A 1 163 ? -1.691 -10.664 6.460 1.00 92.94 163 ALA A CA 1
ATOM 1320 C C . ALA A 1 163 ? -0.258 -11.218 6.453 1.00 92.94 163 ALA A C 1
ATOM 1322 O O . ALA A 1 163 ? 0.308 -11.430 5.377 1.00 92.94 163 ALA A O 1
ATOM 1323 N N . PRO A 1 164 ? 0.301 -11.556 7.630 1.00 89.38 164 PRO A N 1
ATOM 1324 C CA . PRO A 1 164 ? 1.619 -12.175 7.718 1.00 89.38 164 PRO A CA 1
ATOM 1325 C C . PRO A 1 164 ? 1.711 -13.492 6.940 1.00 89.38 164 PRO A C 1
ATOM 1327 O O . PRO A 1 164 ? 0.704 -14.166 6.684 1.00 89.38 164 PRO A O 1
ATOM 1330 N N . THR A 1 165 ? 2.924 -13.919 6.609 1.00 87.31 165 THR A N 1
ATOM 1331 C CA . THR A 1 165 ? 3.154 -15.204 5.935 1.00 87.31 165 THR A CA 1
ATOM 1332 C C . THR A 1 165 ? 2.568 -16.374 6.736 1.00 87.31 165 THR A C 1
ATOM 1334 O O . THR A 1 165 ? 2.666 -16.435 7.960 1.00 87.31 165 THR A O 1
ATOM 1337 N N . GLY A 1 166 ? 1.891 -17.302 6.050 1.00 85.69 166 GLY A N 1
ATOM 1338 C CA . GLY A 1 166 ? 1.247 -18.462 6.684 1.00 85.69 166 GLY A CA 1
ATOM 1339 C C . GLY A 1 166 ? -0.045 -18.161 7.463 1.00 85.69 166 GLY A C 1
ATOM 1340 O O . GLY A 1 166 ? -0.622 -19.062 8.068 1.00 85.69 166 GLY A O 1
ATOM 1341 N N . SER A 1 167 ? -0.554 -16.926 7.428 1.00 88.12 167 SER A N 1
ATOM 1342 C CA . SER A 1 167 ? -1.788 -16.516 8.127 1.00 88.12 167 SER A CA 1
ATOM 1343 C C . SER A 1 167 ? -3.098 -16.976 7.459 1.00 88.12 167 SER A C 1
ATOM 1345 O O . SER A 1 167 ? -4.192 -16.708 7.973 1.00 88.12 167 SER A O 1
ATOM 1347 N N . GLY A 1 168 ? -2.994 -17.663 6.316 1.00 89.06 168 GLY A N 1
ATOM 1348 C CA . GLY A 1 168 ? -4.125 -18.170 5.542 1.00 89.06 168 GLY A CA 1
ATOM 1349 C C . GLY A 1 168 ? -4.753 -17.150 4.588 1.00 89.06 168 GLY A C 1
ATOM 1350 O O . GLY A 1 168 ? -5.944 -17.260 4.326 1.00 89.06 168 GLY A O 1
ATOM 1351 N N . LYS A 1 169 ? -3.997 -16.168 4.068 1.00 91.62 169 LYS A N 1
ATOM 1352 C CA . LYS A 1 169 ? -4.490 -15.150 3.109 1.00 91.62 169 LYS A CA 1
ATOM 1353 C C . LYS A 1 169 ? -5.122 -15.753 1.842 1.00 91.62 169 LYS A C 1
ATOM 1355 O O . LYS A 1 169 ? -6.243 -15.384 1.488 1.00 91.62 169 LYS A O 1
ATOM 1360 N N . GLY A 1 170 ? -4.468 -16.760 1.252 1.00 91.19 170 GLY A N 1
ATOM 1361 C CA . GLY A 1 170 ? -4.959 -17.492 0.078 1.00 91.19 170 GLY A CA 1
ATOM 1362 C C . GLY A 1 170 ? -6.304 -18.178 0.335 1.00 91.19 170 GLY A C 1
ATOM 1363 O O . GLY A 1 170 ? -7.301 -17.923 -0.337 1.00 91.19 170 GLY A O 1
ATOM 1364 N N . VAL A 1 171 ? -6.352 -18.977 1.407 1.00 91.94 171 VAL A N 1
ATOM 1365 C CA . VAL A 1 171 ? -7.546 -19.713 1.858 1.00 91.94 171 VAL A CA 1
ATOM 1366 C C . VAL A 1 171 ? -8.690 -18.781 2.274 1.00 91.94 171 VAL A C 1
ATOM 1368 O O . VAL A 1 171 ? -9.862 -19.059 2.014 1.00 91.94 171 VAL A O 1
ATOM 1371 N N . GLY A 1 172 ? -8.311 -17.718 2.982 1.00 89.62 172 GLY A N 1
ATOM 1372 C CA . GLY A 1 172 ? -9.147 -16.791 3.733 1.00 89.62 172 GLY A CA 1
ATOM 1373 C C . GLY A 1 172 ? -9.909 -15.792 2.879 1.00 89.62 172 GLY A C 1
ATOM 1374 O O . GLY A 1 172 ? -11.014 -15.372 3.228 1.00 89.62 172 GLY A O 1
ATOM 1375 N N . PHE A 1 173 ? -9.257 -15.367 1.797 1.00 92.00 173 PHE A N 1
ATOM 1376 C CA . PHE A 1 173 ? -9.596 -14.133 1.105 1.00 92.00 173 PHE A CA 1
ATOM 1377 C C . PHE A 1 173 ? -9.371 -14.204 -0.402 1.00 92.00 173 PHE A C 1
ATOM 1379 O O . PHE A 1 173 ? -10.308 -13.897 -1.136 1.00 92.00 173 PHE A O 1
ATOM 1386 N N . VAL A 1 174 ? -8.185 -14.618 -0.865 1.00 95.62 174 VAL A N 1
ATOM 1387 C CA . VAL A 1 174 ? -7.844 -14.599 -2.301 1.00 95.62 174 VAL A CA 1
ATOM 1388 C C . VAL A 1 174 ? -8.740 -15.552 -3.091 1.00 95.62 174 VAL A C 1
ATOM 1390 O O . VAL A 1 174 ? -9.548 -15.106 -3.905 1.00 95.62 174 VAL A O 1
ATOM 1393 N N . ILE A 1 175 ? -8.683 -16.850 -2.781 1.00 96.81 175 ILE A N 1
ATOM 1394 C CA . ILE A 1 175 ? -9.466 -17.887 -3.467 1.00 96.81 175 ILE A CA 1
ATOM 1395 C C . ILE A 1 175 ? -10.978 -17.633 -3.326 1.00 96.81 175 ILE A C 1
ATOM 1397 O O . ILE A 1 175 ? -11.669 -17.640 -4.347 1.00 96.81 175 ILE A O 1
ATOM 1401 N N . PRO A 1 176 ? -11.533 -17.348 -2.124 1.00 96.50 176 PRO A N 1
ATOM 1402 C CA . PRO A 1 176 ? -12.945 -16.991 -1.999 1.00 96.50 176 PRO A CA 1
ATOM 1403 C C . PRO A 1 176 ? -13.373 -15.838 -2.910 1.00 96.50 176 PRO A C 1
ATOM 1405 O O . PRO A 1 176 ? -14.421 -15.936 -3.547 1.00 96.50 176 PRO A O 1
ATOM 1408 N N . ASN A 1 177 ? -12.579 -14.763 -3.001 1.00 97.12 177 ASN A N 1
ATOM 1409 C CA . ASN A 1 177 ? -12.910 -13.630 -3.863 1.00 97.12 177 ASN A CA 1
ATOM 1410 C C . ASN A 1 177 ? -12.811 -13.991 -5.345 1.00 97.12 177 ASN A C 1
ATOM 1412 O O . ASN A 1 177 ? -13.724 -13.652 -6.089 1.00 97.12 177 ASN A O 1
ATOM 1416 N N . LEU A 1 178 ? -11.801 -14.744 -5.778 1.00 97.50 178 LEU A N 1
ATOM 1417 C CA . LEU A 1 178 ? -11.696 -15.203 -7.170 1.00 97.50 178 LEU A CA 1
ATOM 1418 C C . LEU A 1 178 ? -12.827 -16.156 -7.578 1.00 97.50 178 LEU A C 1
ATOM 1420 O O . LEU A 1 178 ? -13.233 -16.169 -8.737 1.00 97.50 178 LEU A O 1
ATOM 1424 N N . LEU A 1 179 ? -13.393 -16.909 -6.636 1.00 96.94 179 LEU A N 1
ATOM 1425 C CA . LEU A 1 179 ? -14.558 -17.763 -6.884 1.00 96.94 179 LEU A CA 1
ATOM 1426 C C . LEU A 1 179 ? -15.899 -17.019 -6.761 1.00 96.94 179 LEU A C 1
ATOM 1428 O O . LEU A 1 179 ? -16.941 -17.581 -7.108 1.00 96.94 179 LEU A O 1
ATOM 1432 N N . PHE A 1 180 ? -15.919 -15.793 -6.228 1.00 96.25 180 PHE A N 1
ATOM 1433 C CA . PHE A 1 180 ? -17.145 -15.030 -5.959 1.00 96.25 180 PHE A CA 1
ATOM 1434 C C . PHE A 1 180 ? -17.310 -13.792 -6.844 1.00 96.25 180 PHE A C 1
ATOM 1436 O O . PHE A 1 180 ? -18.425 -13.513 -7.279 1.00 96.25 180 PHE A O 1
ATOM 1443 N N . TRP A 1 181 ? -16.223 -13.076 -7.121 1.00 95.56 181 TRP A N 1
ATOM 1444 C CA . TRP A 1 181 ? -16.189 -11.886 -7.963 1.00 95.56 181 TRP A CA 1
ATOM 1445 C C . TRP A 1 181 ? -16.566 -12.229 -9.404 1.00 95.56 181 TRP A C 1
ATOM 1447 O O . TRP A 1 181 ? -15.983 -13.135 -9.996 1.00 95.56 181 TRP A O 1
ATOM 1457 N N . THR A 1 182 ? -17.532 -11.511 -9.969 1.00 94.69 182 THR A N 1
ATOM 1458 C CA . THR A 1 182 ? -18.149 -11.853 -11.262 1.00 94.69 182 THR A CA 1
ATOM 1459 C C . THR A 1 182 ? -17.648 -11.045 -12.444 1.00 94.69 182 THR A C 1
ATOM 1461 O O . THR A 1 182 ? -17.960 -11.413 -13.575 1.00 94.69 182 THR A O 1
ATOM 1464 N N . ASP A 1 183 ? -16.950 -9.946 -12.185 1.00 95.94 183 ASP A N 1
ATOM 1465 C CA . ASP A 1 183 ? -16.442 -9.045 -13.217 1.00 95.94 183 ASP A CA 1
ATOM 1466 C C . ASP A 1 183 ? -14.975 -9.385 -13.506 1.00 95.94 183 ASP A C 1
ATOM 1468 O O . ASP A 1 183 ? -14.432 -10.337 -12.932 1.00 95.94 183 ASP A O 1
ATOM 1472 N N . SER A 1 184 ? -14.335 -8.610 -14.374 1.00 97.81 184 SER A N 1
ATOM 1473 C CA . SER A 1 184 ? -12.952 -8.826 -14.785 1.00 97.81 184 SER A CA 1
ATOM 1474 C C . SER A 1 184 ? -11.977 -8.739 -13.612 1.00 97.81 184 SER A C 1
ATOM 1476 O O . SER A 1 184 ? -12.202 -8.012 -12.632 1.00 97.81 184 SER A O 1
ATOM 1478 N N . VAL A 1 185 ? -10.887 -9.500 -13.696 1.00 97.94 185 VAL A N 1
ATOM 1479 C CA . VAL A 1 185 ? -9.856 -9.544 -12.657 1.00 97.94 185 VAL A CA 1
ATOM 1480 C C . VAL A 1 185 ? -8.460 -9.688 -13.257 1.00 97.94 185 VAL A C 1
ATOM 1482 O O . VAL A 1 185 ? -8.231 -10.492 -14.156 1.00 97.94 185 VAL A O 1
ATOM 1485 N N . ILE A 1 186 ? -7.518 -8.918 -12.725 1.00 98.06 186 ILE A N 1
ATOM 1486 C CA . ILE A 1 186 ? -6.083 -9.096 -12.935 1.00 98.06 186 ILE A CA 1
ATOM 1487 C C . ILE A 1 186 ? -5.517 -9.615 -11.619 1.00 98.06 186 ILE A C 1
ATOM 1489 O O . ILE A 1 186 ? -5.720 -8.994 -10.573 1.00 98.06 186 ILE A O 1
ATOM 1493 N N . VAL A 1 187 ? -4.860 -10.770 -11.659 1.00 97.38 187 VAL A N 1
ATOM 1494 C CA . VAL A 1 187 ? -4.359 -11.474 -10.476 1.00 97.38 187 VAL A CA 1
ATOM 1495 C C . VAL A 1 187 ? -2.841 -11.495 -10.520 1.00 97.38 187 VAL A C 1
ATOM 1497 O O . VAL A 1 187 ? -2.266 -12.148 -11.385 1.00 97.38 187 VAL A O 1
ATOM 1500 N N . HIS A 1 188 ? -2.196 -10.817 -9.574 1.00 95.19 188 HIS A N 1
ATOM 1501 C CA . HIS A 1 188 ? -0.763 -10.976 -9.333 1.00 95.19 188 HIS A CA 1
ATOM 1502 C C . HIS A 1 188 ? -0.548 -12.296 -8.593 1.00 95.19 188 HIS A C 1
ATOM 1504 O O . HIS A 1 188 ? -0.946 -12.406 -7.434 1.00 95.19 188 HIS A O 1
ATOM 1510 N N . ASP A 1 189 ? -0.011 -13.314 -9.270 1.00 92.06 189 ASP A N 1
ATOM 1511 C CA . ASP A 1 189 ? 0.022 -14.696 -8.780 1.00 92.06 189 ASP A CA 1
ATOM 1512 C C . ASP A 1 189 ? 1.426 -15.313 -8.889 1.00 92.06 189 ASP A C 1
ATOM 1514 O O . ASP A 1 189 ? 1.791 -15.961 -9.869 1.00 92.06 189 ASP A O 1
ATOM 1518 N N . ILE A 1 190 ? 2.220 -15.145 -7.833 1.00 83.62 190 ILE A N 1
ATOM 1519 C CA . ILE A 1 190 ? 3.620 -15.599 -7.763 1.00 83.62 190 ILE A CA 1
ATOM 1520 C C . ILE A 1 190 ? 3.749 -17.132 -7.875 1.00 83.62 190 ILE A C 1
ATOM 1522 O O . ILE A 1 190 ? 4.782 -17.667 -8.259 1.00 83.62 190 ILE A O 1
ATOM 1526 N N . LYS A 1 191 ? 2.720 -17.903 -7.525 1.00 81.88 191 LYS A N 1
ATOM 1527 C CA . LYS A 1 191 ? 2.826 -19.375 -7.528 1.00 81.88 191 LYS A CA 1
ATOM 1528 C C . LYS A 1 191 ? 1.905 -20.055 -8.520 1.00 81.88 191 LYS A C 1
ATOM 1530 O O . LYS A 1 191 ? 1.958 -21.273 -8.627 1.00 81.88 191 LYS A O 1
ATOM 1535 N N . LEU A 1 192 ? 1.070 -19.287 -9.216 1.00 90.38 192 LEU A N 1
ATOM 1536 C CA . LEU A 1 192 ? -0.036 -19.797 -10.023 1.00 90.38 192 LEU A CA 1
ATOM 1537 C C . LEU A 1 192 ? -1.021 -20.683 -9.235 1.00 90.38 192 LEU A C 1
ATOM 1539 O O . LEU A 1 192 ? -1.888 -21.320 -9.827 1.00 90.38 192 LEU A O 1
ATOM 1543 N N . GLU A 1 193 ? -0.969 -20.674 -7.898 1.00 91.94 193 GLU A N 1
ATOM 1544 C CA . GLU A 1 193 ? -1.884 -21.458 -7.059 1.00 91.94 193 GLU A CA 1
ATOM 1545 C C . GLU A 1 193 ? -3.320 -20.934 -7.175 1.00 91.94 193 GLU A C 1
ATOM 1547 O O . GLU A 1 193 ? -4.290 -21.696 -7.113 1.00 91.94 193 GLU A O 1
ATOM 1552 N N . ASN A 1 194 ? -3.477 -19.625 -7.398 1.00 95.00 194 ASN A N 1
ATOM 1553 C CA . ASN A 1 194 ? -4.792 -19.036 -7.583 1.00 95.00 194 ASN A CA 1
ATOM 1554 C C . ASN A 1 194 ? -5.357 -19.433 -8.946 1.00 95.00 194 ASN A C 1
ATOM 1556 O O . ASN A 1 194 ? -6.542 -19.771 -9.038 1.00 95.00 194 ASN A O 1
ATOM 1560 N N . TYR A 1 195 ? -4.522 -19.444 -9.986 1.00 96.00 195 TYR A N 1
ATOM 1561 C CA . TYR A 1 195 ? -4.880 -19.965 -11.302 1.00 96.00 195 TYR A CA 1
ATOM 1562 C C . TYR A 1 195 ? -5.349 -21.427 -11.238 1.00 96.00 195 TYR A C 1
ATOM 1564 O O . TYR A 1 195 ? -6.465 -21.725 -11.678 1.00 96.00 195 TYR A O 1
ATOM 1572 N N . GLU A 1 196 ? -4.546 -22.318 -10.651 1.00 95.50 196 GLU A N 1
ATOM 1573 C CA . GLU A 1 196 ? -4.827 -23.760 -10.581 1.00 95.50 196 GLU A CA 1
ATOM 1574 C C . GLU A 1 196 ? -6.187 -24.054 -9.930 1.00 95.50 196 GLU A C 1
ATOM 1576 O O . GLU A 1 196 ? -6.937 -24.924 -10.375 1.00 95.50 196 GLU A O 1
ATOM 1581 N N . ILE A 1 197 ? -6.531 -23.295 -8.886 1.00 96.12 197 ILE A N 1
ATOM 1582 C CA . ILE A 1 197 ? -7.727 -23.533 -8.072 1.00 96.12 197 ILE A CA 1
ATOM 1583 C C . ILE A 1 197 ? -8.978 -22.860 -8.657 1.00 96.12 197 ILE A C 1
ATOM 1585 O O . ILE A 1 197 ? -10.090 -23.366 -8.476 1.00 96.12 197 ILE A O 1
ATOM 1589 N N . THR A 1 198 ? -8.836 -21.698 -9.305 1.00 97.69 198 THR A N 1
ATOM 1590 C CA . THR A 1 198 ? -9.988 -20.818 -9.584 1.00 97.69 198 THR A CA 1
ATOM 1591 C C . THR A 1 198 ? -10.323 -20.640 -11.062 1.00 97.69 198 THR A C 1
ATOM 1593 O O . THR A 1 198 ? -11.484 -20.363 -11.371 1.00 97.69 198 THR A O 1
ATOM 1596 N N . SER A 1 199 ? -9.375 -20.874 -11.975 1.00 97.69 199 SER A N 1
ATOM 1597 C CA . SER A 1 199 ? -9.547 -20.630 -13.418 1.00 97.69 199 SER A CA 1
ATOM 1598 C C . SER A 1 199 ? -10.757 -21.347 -14.021 1.00 97.69 199 SER A C 1
ATOM 1600 O O . SER A 1 199 ? -11.572 -20.711 -14.686 1.00 97.69 199 SER A O 1
ATOM 1602 N N . GLY A 1 200 ? -10.952 -22.633 -13.715 1.00 97.56 200 GLY A N 1
ATOM 1603 C CA . GLY A 1 200 ? -12.062 -23.417 -14.269 1.00 97.56 200 GLY A CA 1
ATOM 1604 C C . GLY A 1 200 ? -13.449 -22.886 -13.895 1.00 97.56 200 GLY A C 1
ATOM 1605 O O . GLY A 1 200 ? -14.396 -22.976 -14.675 1.00 97.56 200 GLY A O 1
ATOM 1606 N N . TRP A 1 201 ? -13.603 -22.297 -12.704 1.00 97.69 201 TRP A N 1
ATOM 1607 C CA . TRP A 1 201 ? -14.863 -21.650 -12.328 1.00 97.69 201 TRP A CA 1
ATOM 1608 C C . TRP A 1 201 ? -15.069 -20.326 -13.040 1.00 97.69 201 TRP A C 1
ATOM 1610 O O . TRP A 1 201 ? -16.195 -20.025 -13.432 1.00 97.69 201 TRP A O 1
ATOM 1620 N N . ARG A 1 202 ? -13.999 -19.550 -13.214 1.00 97.25 202 ARG A N 1
ATOM 1621 C CA . ARG A 1 202 ? -14.072 -18.266 -13.909 1.00 97.25 202 ARG A CA 1
ATOM 1622 C C . ARG A 1 202 ? -14.421 -18.457 -15.385 1.00 97.25 202 ARG A C 1
ATOM 1624 O O . ARG A 1 202 ? -15.332 -17.788 -15.860 1.00 97.25 202 ARG A O 1
ATOM 1631 N N . GLU A 1 203 ? -13.849 -19.463 -16.043 1.00 97.12 203 GLU A N 1
ATOM 1632 C CA . GLU A 1 203 ? -14.253 -19.877 -17.395 1.00 97.12 203 GLU A CA 1
ATOM 1633 C C . GLU A 1 203 ? -15.728 -20.310 -17.432 1.00 97.12 203 GLU A C 1
ATOM 1635 O O . GLU A 1 203 ? -16.511 -19.820 -18.243 1.00 97.12 203 GLU A O 1
ATOM 1640 N N . ARG A 1 204 ? -16.175 -21.141 -16.476 1.00 96.44 204 ARG A N 1
ATOM 1641 C CA . ARG A 1 204 ? -17.588 -21.559 -16.383 1.00 96.44 204 ARG A CA 1
ATOM 1642 C C . ARG A 1 204 ? -18.563 -20.392 -16.171 1.00 96.44 204 ARG A C 1
ATOM 1644 O O . ARG A 1 204 ? -19.738 -20.510 -16.518 1.00 96.44 204 ARG A O 1
ATOM 1651 N N . GLN A 1 205 ? -18.113 -19.282 -15.588 1.00 94.12 205 GLN A N 1
ATOM 1652 C CA . GLN A 1 205 ? -18.906 -18.055 -15.453 1.00 94.12 205 GLN A CA 1
ATOM 1653 C C . GLN A 1 205 ? -19.007 -17.246 -16.760 1.00 94.12 205 GLN A C 1
ATOM 1655 O O . GLN A 1 205 ? -19.667 -16.204 -16.759 1.00 94.12 205 GLN A O 1
ATOM 1660 N N . GLY A 1 206 ? -18.397 -17.723 -17.848 1.00 94.06 206 GLY A N 1
ATOM 1661 C CA . GLY A 1 206 ? -18.355 -17.061 -19.148 1.00 94.06 206 GLY A CA 1
ATOM 1662 C C . GLY A 1 206 ? -17.300 -15.962 -19.220 1.00 94.06 206 GLY A C 1
ATOM 1663 O O . GLY A 1 206 ? -17.555 -14.943 -19.853 1.00 94.06 206 GLY A O 1
ATOM 1664 N N . GLN A 1 207 ? -16.181 -16.115 -18.503 1.00 95.75 207 GLN A N 1
ATOM 1665 C CA . GLN A 1 207 ? -15.042 -15.205 -18.625 1.00 95.75 207 GLN A CA 1
ATOM 1666 C C . GLN A 1 207 ? -13.970 -15.804 -19.521 1.00 95.75 207 GLN A C 1
ATOM 1668 O O . GLN A 1 207 ? -13.687 -16.996 -19.412 1.00 95.75 207 GLN A O 1
ATOM 1673 N N . GLU A 1 208 ? -13.320 -14.958 -20.309 1.00 96.88 208 GLU A N 1
ATOM 1674 C CA . GLU A 1 208 ? -12.075 -15.318 -20.982 1.00 96.88 208 GLU A CA 1
ATOM 1675 C C . GLU A 1 208 ? -10.954 -15.407 -19.939 1.00 96.88 208 GLU A C 1
ATOM 1677 O O . GLU A 1 208 ? -10.793 -14.501 -19.113 1.00 96.88 208 GLU A O 1
ATOM 1682 N N . VAL A 1 209 ? -10.207 -16.514 -19.920 1.00 97.75 209 VAL A N 1
ATOM 1683 C CA . VAL A 1 209 ? -9.186 -16.784 -18.896 1.00 97.75 209 VAL A CA 1
ATOM 1684 C C . VAL A 1 209 ? -7.810 -16.918 -19.534 1.00 97.75 209 VAL A C 1
ATOM 1686 O O . VAL A 1 209 ? -7.526 -17.894 -20.222 1.00 97.75 209 VAL A O 1
ATOM 1689 N N . TYR A 1 210 ? -6.928 -15.979 -19.205 1.00 97.75 210 TYR A N 1
ATOM 1690 C CA . TYR A 1 210 ? -5.550 -15.932 -19.673 1.00 97.75 210 TYR A CA 1
ATOM 1691 C C . TYR A 1 210 ? -4.565 -16.108 -18.516 1.00 97.75 210 TYR A C 1
ATOM 1693 O O . TYR A 1 210 ? -4.831 -15.757 -17.364 1.00 97.75 210 TYR A O 1
ATOM 1701 N N . VAL A 1 211 ? -3.389 -16.628 -18.847 1.00 97.06 211 VAL A N 1
ATOM 1702 C CA . VAL A 1 211 ? -2.249 -16.798 -17.937 1.00 97.06 211 VAL A CA 1
ATOM 1703 C C . VAL A 1 211 ? -1.017 -16.267 -18.639 1.00 97.06 211 VAL A C 1
ATOM 1705 O O . VAL A 1 211 ? -0.581 -16.880 -19.607 1.00 97.06 211 VAL A O 1
ATOM 1708 N N . TRP A 1 212 ? -0.465 -15.156 -18.169 1.00 95.69 212 TRP A N 1
ATOM 1709 C CA . TRP A 1 212 ? 0.787 -14.601 -18.670 1.00 95.69 212 TRP A CA 1
ATOM 1710 C C . TRP A 1 212 ? 1.905 -14.911 -17.674 1.00 95.69 212 TRP A C 1
ATOM 1712 O O . TRP A 1 212 ? 1.925 -14.369 -16.573 1.00 95.69 212 TRP A O 1
ATOM 1722 N N . ASN A 1 213 ? 2.803 -15.821 -18.046 1.00 93.44 213 ASN A N 1
ATOM 1723 C CA . ASN A 1 213 ? 3.946 -16.276 -17.259 1.00 93.44 213 ASN A CA 1
ATOM 1724 C C . ASN A 1 213 ? 5.221 -16.244 -18.128 1.00 93.44 213 ASN A C 1
ATOM 1726 O O . ASN A 1 213 ? 5.646 -17.274 -18.660 1.00 93.44 213 ASN A O 1
ATOM 1730 N N . PRO A 1 214 ? 5.836 -15.061 -18.309 1.00 90.94 214 PRO A N 1
ATOM 1731 C CA . PRO A 1 214 ? 6.858 -14.839 -19.335 1.00 90.94 214 PRO A CA 1
ATOM 1732 C C . PRO A 1 214 ? 8.190 -15.570 -19.106 1.00 90.94 214 PRO A C 1
ATOM 1734 O O . PRO A 1 214 ? 9.018 -15.609 -20.011 1.00 90.94 214 PRO A O 1
ATOM 1737 N N . ALA A 1 215 ? 8.425 -16.145 -17.922 1.00 88.62 215 ALA A N 1
ATOM 1738 C CA . ALA A 1 215 ? 9.633 -16.921 -17.623 1.00 88.62 215 ALA A CA 1
ATOM 1739 C C . ALA A 1 215 ? 9.366 -18.419 -17.406 1.00 88.62 215 ALA A C 1
ATOM 1741 O O . ALA A 1 215 ? 10.216 -19.110 -16.845 1.00 88.62 215 ALA A O 1
ATOM 1742 N N . GLN A 1 216 ? 8.207 -18.938 -17.830 1.00 89.50 216 GLN A N 1
ATOM 1743 C CA . GLN A 1 216 ? 7.924 -20.368 -17.714 1.00 89.50 216 GLN A CA 1
ATOM 1744 C C . GLN A 1 216 ? 8.888 -21.174 -18.619 1.00 89.50 216 GLN A C 1
ATOM 1746 O O . GLN A 1 216 ? 8.930 -20.912 -19.823 1.00 89.50 216 GLN A O 1
ATOM 1751 N N . PRO A 1 217 ? 9.656 -22.146 -18.079 1.00 87.62 217 PRO A N 1
ATOM 1752 C CA . PRO A 1 217 ? 10.716 -22.833 -18.830 1.00 87.62 217 PRO A CA 1
ATOM 1753 C C . PRO A 1 217 ? 10.269 -23.598 -20.083 1.00 87.62 217 PRO A C 1
ATOM 1755 O O . PRO A 1 217 ? 11.035 -23.703 -21.037 1.00 87.62 217 PRO A O 1
ATOM 1758 N N . ASP A 1 218 ? 9.041 -24.112 -20.092 1.00 88.06 218 ASP A N 1
ATOM 1759 C CA . ASP A 1 218 ? 8.455 -24.879 -21.198 1.00 88.06 218 ASP A CA 1
ATOM 1760 C C . ASP A 1 218 ? 7.649 -23.997 -22.173 1.00 88.06 218 ASP A C 1
ATOM 1762 O O . ASP A 1 218 ? 6.968 -24.518 -23.055 1.00 88.06 218 ASP A O 1
ATOM 1766 N N . GLY A 1 219 ? 7.665 -22.668 -22.005 1.00 86.81 219 GLY A N 1
ATOM 1767 C CA . GLY A 1 219 ? 6.904 -21.728 -22.833 1.00 86.81 219 GLY A CA 1
ATOM 1768 C C . GLY A 1 219 ? 5.384 -21.773 -22.625 1.00 86.81 219 GLY A C 1
ATOM 1769 O O . GLY A 1 219 ? 4.636 -21.273 -23.461 1.00 86.81 219 GLY A O 1
ATOM 1770 N N . ILE A 1 220 ? 4.890 -22.373 -21.539 1.00 92.12 220 ILE A N 1
ATOM 1771 C CA . ILE A 1 220 ? 3.455 -22.460 -21.231 1.00 92.12 220 ILE A CA 1
ATOM 1772 C C . ILE A 1 220 ? 2.974 -21.112 -20.680 1.00 92.12 220 ILE A C 1
ATOM 1774 O O . ILE A 1 220 ? 3.040 -20.846 -19.478 1.00 92.12 220 ILE A O 1
ATOM 1778 N N . SER A 1 221 ? 2.511 -20.246 -21.578 1.00 94.50 221 SER A N 1
ATOM 1779 C CA . SER A 1 221 ? 2.086 -18.878 -21.284 1.00 94.50 221 SER A CA 1
ATOM 1780 C C . SER A 1 221 ? 1.215 -18.335 -22.417 1.00 94.50 221 SER A C 1
ATOM 1782 O O . SER A 1 221 ? 1.346 -18.754 -23.558 1.00 94.50 221 SER A O 1
ATOM 1784 N N . HIS A 1 222 ? 0.356 -17.368 -22.128 1.00 95.75 222 HIS A N 1
ATOM 1785 C CA . HIS A 1 222 ? -0.158 -16.418 -23.117 1.00 95.75 222 HIS A CA 1
ATOM 1786 C C . HIS A 1 222 ? 0.859 -15.295 -23.337 1.00 95.75 222 HIS A C 1
ATOM 1788 O O . HIS A 1 222 ? 1.848 -15.208 -22.607 1.00 95.75 222 HIS A O 1
ATOM 1794 N N . CYS A 1 223 ? 0.617 -14.428 -24.309 1.00 94.69 223 CYS A N 1
ATOM 1795 C CA . CYS A 1 223 ? 1.500 -13.323 -24.655 1.00 94.69 223 CYS A CA 1
ATOM 1796 C C . CYS A 1 223 ? 0.893 -11.962 -24.286 1.00 94.69 223 CYS A C 1
ATOM 1798 O O . CYS A 1 223 ? -0.322 -11.755 -24.360 1.00 94.69 223 CYS A O 1
ATOM 1800 N N . TYR A 1 224 ? 1.764 -11.029 -23.899 1.00 94.56 224 TYR A N 1
ATOM 1801 C CA . TYR A 1 224 ? 1.447 -9.619 -23.687 1.00 94.56 224 TYR A CA 1
ATOM 1802 C C . TYR A 1 224 ? 2.563 -8.746 -24.258 1.00 94.56 224 TYR A C 1
ATOM 1804 O O . TYR A 1 224 ? 3.678 -8.741 -23.735 1.00 94.56 224 TYR A O 1
ATOM 1812 N N . ASN A 1 225 ? 2.258 -7.965 -25.292 1.00 94.00 225 ASN A N 1
ATOM 1813 C CA . ASN A 1 225 ? 3.208 -7.052 -25.912 1.00 94.00 225 ASN A CA 1
ATOM 1814 C C . ASN A 1 225 ? 2.921 -5.602 -25.483 1.00 94.00 225 ASN A C 1
ATOM 1816 O O . ASN A 1 225 ? 1.913 -5.035 -25.915 1.00 94.00 225 ASN A O 1
ATOM 1820 N N . PRO A 1 226 ? 3.818 -4.955 -24.713 1.00 91.50 226 PRO A N 1
ATOM 1821 C CA . PRO A 1 226 ? 3.609 -3.580 -24.262 1.00 91.50 226 PRO A CA 1
ATOM 1822 C C . PRO A 1 226 ? 3.553 -2.542 -25.396 1.00 91.50 226 PRO A C 1
ATOM 1824 O O . PRO A 1 226 ? 2.967 -1.475 -25.212 1.00 91.50 226 PRO A O 1
ATOM 1827 N N . LEU A 1 227 ? 4.145 -2.832 -26.564 1.00 92.75 227 LEU A N 1
ATOM 1828 C CA . LEU A 1 227 ? 4.195 -1.914 -27.710 1.00 92.75 227 LEU A CA 1
ATOM 1829 C C . LEU A 1 227 ? 2.944 -1.985 -28.598 1.00 92.75 227 LEU A C 1
ATOM 1831 O O . LEU A 1 227 ? 2.683 -1.066 -29.371 1.00 92.75 227 LEU A O 1
ATOM 1835 N N . GLN A 1 228 ? 2.133 -3.042 -28.482 1.00 89.00 228 GLN A N 1
ATOM 1836 C CA . GLN A 1 228 ? 0.911 -3.201 -29.283 1.00 89.00 228 GLN A CA 1
ATOM 1837 C C . GLN A 1 228 ? -0.152 -2.135 -28.965 1.00 89.00 228 GLN A C 1
ATOM 1839 O O . GLN A 1 228 ? -1.031 -1.862 -29.783 1.00 89.00 228 GLN A O 1
ATOM 1844 N N . TRP A 1 229 ? -0.057 -1.531 -27.782 1.00 83.44 229 TRP A N 1
ATOM 1845 C CA . TRP A 1 229 ? -1.038 -0.602 -27.221 1.00 83.44 229 TRP A CA 1
ATOM 1846 C C . TRP A 1 229 ? -0.736 0.869 -27.497 1.00 83.44 229 TRP A C 1
ATOM 1848 O O . TRP A 1 229 ? -1.503 1.740 -27.083 1.00 83.44 229 TRP A O 1
ATOM 1858 N N . ILE A 1 230 ? 0.375 1.150 -28.176 1.00 89.19 230 ILE A N 1
ATOM 1859 C CA . ILE A 1 230 ? 0.796 2.511 -28.486 1.00 89.19 230 ILE A CA 1
ATOM 1860 C C . ILE A 1 230 ? -0.214 3.155 -29.443 1.00 89.19 230 ILE A C 1
ATOM 1862 O O . ILE A 1 230 ? -0.635 2.566 -30.444 1.00 89.19 230 ILE A O 1
ATOM 1866 N N . SER A 1 231 ? -0.616 4.386 -29.128 1.00 87.75 231 SER A N 1
ATOM 1867 C CA . SER A 1 231 ? -1.532 5.163 -29.956 1.00 87.75 231 SER A CA 1
ATOM 1868 C C . SER A 1 231 ? -1.000 5.372 -31.377 1.00 87.75 231 SER A C 1
ATOM 1870 O O . SER A 1 231 ? 0.176 5.639 -31.594 1.00 87.75 231 SER A O 1
ATOM 1872 N N . LYS A 1 232 ? -1.902 5.355 -32.365 1.00 89.00 232 LYS A N 1
ATOM 1873 C C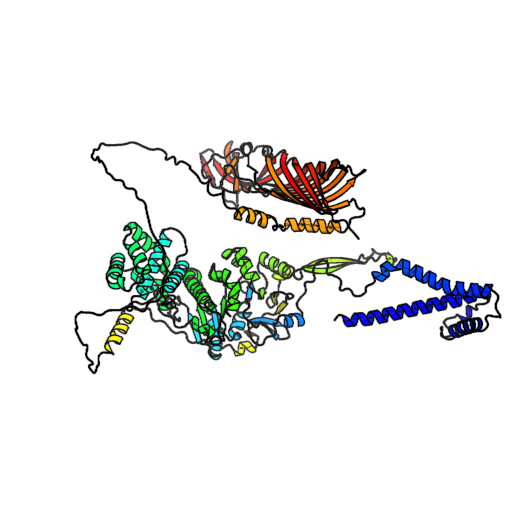A . LYS A 1 232 ? -1.584 5.732 -33.755 1.00 89.00 232 LYS A CA 1
ATOM 1874 C C . LYS A 1 232 ? -1.533 7.250 -33.976 1.00 89.00 232 LYS A C 1
ATOM 1876 O O . LYS A 1 232 ? -1.151 7.693 -35.053 1.00 89.00 232 LYS A O 1
ATOM 1881 N N . LYS A 1 233 ? -1.974 8.053 -33.000 1.00 90.62 233 LYS A N 1
ATOM 1882 C CA . LYS A 1 233 ? -1.969 9.521 -33.102 1.00 90.62 233 LYS A CA 1
ATOM 1883 C C . LYS A 1 233 ? -0.552 10.043 -32.827 1.00 90.62 233 LYS A C 1
ATOM 1885 O O . LYS A 1 233 ? -0.069 9.745 -31.741 1.00 90.62 233 LYS A O 1
ATOM 1890 N N . PRO A 1 234 ? 0.065 10.854 -33.710 1.00 87.31 234 PRO A N 1
ATOM 1891 C CA . PRO A 1 234 ? 1.479 11.239 -33.602 1.00 87.31 234 PRO A CA 1
ATOM 1892 C C . PRO A 1 234 ? 1.911 11.767 -32.224 1.00 87.31 234 PRO A C 1
ATOM 1894 O O . PRO A 1 234 ? 2.831 11.219 -31.633 1.00 87.31 234 PRO A O 1
ATOM 1897 N N . GLY A 1 235 ? 1.197 12.748 -31.653 1.00 86.25 235 GLY A N 1
ATOM 1898 C CA . GLY A 1 235 ? 1.535 13.287 -30.324 1.00 86.25 235 GLY A CA 1
ATOM 1899 C C . GLY A 1 235 ? 1.456 12.235 -29.210 1.00 86.25 235 GLY A C 1
ATOM 1900 O O . GLY A 1 235 ? 2.440 11.959 -28.537 1.00 86.25 235 GLY A O 1
ATOM 1901 N N . GLN A 1 236 ? 0.308 11.557 -29.091 1.00 88.94 236 GLN A N 1
ATOM 1902 C CA . GLN A 1 236 ? 0.103 10.520 -28.069 1.00 88.94 236 GLN A CA 1
ATOM 1903 C C . GLN A 1 236 ? 1.033 9.309 -28.252 1.00 88.94 236 GLN A C 1
ATOM 1905 O O . GLN A 1 236 ? 1.352 8.633 -27.282 1.00 88.94 236 GLN A O 1
ATOM 1910 N N . MET A 1 237 ? 1.443 9.006 -29.487 1.00 92.25 237 MET A N 1
ATOM 1911 C CA . MET A 1 237 ? 2.369 7.917 -29.795 1.00 92.25 237 MET A CA 1
ATOM 1912 C C . MET A 1 237 ? 3.709 8.135 -29.093 1.00 92.25 237 MET A C 1
ATOM 1914 O O . MET A 1 237 ? 4.217 7.217 -28.455 1.00 92.25 237 MET A O 1
ATOM 1918 N N . VAL A 1 238 ? 4.258 9.350 -29.187 1.00 93.88 238 VAL A N 1
ATOM 1919 C CA . VAL A 1 238 ? 5.515 9.713 -28.520 1.00 93.88 238 VAL A CA 1
ATOM 1920 C C . VAL A 1 238 ? 5.352 9.634 -27.008 1.00 93.88 238 VAL A C 1
ATOM 1922 O O . VAL A 1 238 ? 6.171 8.991 -26.357 1.00 93.88 238 VAL A O 1
ATOM 1925 N N . ASP A 1 239 ? 4.268 10.198 -26.468 1.00 91.50 239 ASP A N 1
ATOM 1926 C CA . ASP A 1 239 ? 3.988 10.170 -25.030 1.00 91.50 239 ASP A CA 1
ATOM 1927 C C . ASP A 1 239 ? 3.893 8.733 -24.493 1.00 91.50 239 ASP A C 1
ATOM 1929 O O . ASP A 1 239 ? 4.480 8.409 -23.461 1.00 91.50 239 ASP A O 1
ATOM 1933 N N . ASP A 1 240 ? 3.177 7.848 -25.195 1.00 90.12 240 ASP A N 1
ATOM 1934 C CA . ASP A 1 240 ? 3.020 6.442 -24.807 1.00 90.12 240 ASP A CA 1
ATOM 1935 C C . ASP A 1 240 ? 4.388 5.725 -24.793 1.00 90.12 240 ASP A C 1
ATOM 1937 O O . ASP A 1 240 ? 4.699 4.999 -23.846 1.00 90.12 240 ASP A O 1
ATOM 1941 N N . VAL A 1 241 ? 5.239 5.957 -25.804 1.00 93.56 241 VAL A N 1
ATOM 1942 C CA . VAL A 1 241 ? 6.591 5.369 -25.878 1.00 93.56 241 VAL A CA 1
ATOM 1943 C C . VAL A 1 241 ? 7.507 5.928 -24.789 1.00 93.56 241 VAL A C 1
ATOM 1945 O O . VAL A 1 241 ? 8.223 5.160 -24.150 1.00 93.56 241 VAL A O 1
ATOM 1948 N N . GLN A 1 242 ? 7.475 7.238 -24.537 1.00 91.94 242 GLN A N 1
ATOM 1949 C CA . GLN A 1 242 ? 8.268 7.878 -23.484 1.00 91.94 242 GLN A CA 1
ATOM 1950 C C . GLN A 1 242 ? 7.882 7.374 -22.095 1.00 91.94 242 GLN A C 1
ATOM 1952 O O . GLN A 1 242 ? 8.764 7.081 -21.292 1.00 91.94 242 GLN A O 1
ATOM 1957 N N . LYS A 1 243 ? 6.582 7.200 -21.820 1.00 87.88 243 LYS A N 1
ATOM 1958 C CA . LYS A 1 243 ? 6.121 6.591 -20.566 1.00 87.88 243 LYS A CA 1
ATOM 1959 C C . LYS A 1 243 ? 6.712 5.203 -20.390 1.00 87.88 243 LYS A C 1
ATOM 1961 O O . LYS A 1 243 ? 7.323 4.946 -19.364 1.00 87.88 243 LYS A O 1
ATOM 1966 N N . ILE A 1 244 ? 6.597 4.336 -21.397 1.00 90.44 244 ILE A N 1
ATOM 1967 C CA . ILE A 1 244 ? 7.190 2.993 -21.360 1.00 90.44 244 ILE A CA 1
ATOM 1968 C C . ILE A 1 244 ? 8.706 3.069 -21.117 1.00 90.44 244 ILE A C 1
ATOM 1970 O O . ILE A 1 244 ? 9.234 2.330 -20.286 1.00 90.44 244 ILE A O 1
ATOM 1974 N N . ALA A 1 245 ? 9.397 3.978 -21.806 1.00 91.19 245 ALA A N 1
ATOM 1975 C CA . ALA A 1 245 ? 10.836 4.165 -21.677 1.00 91.19 245 ALA A CA 1
ATOM 1976 C C . ALA A 1 245 ? 11.236 4.597 -20.254 1.00 91.19 245 ALA A C 1
ATOM 1978 O O . ALA A 1 245 ? 12.163 4.024 -19.690 1.00 91.19 245 ALA A O 1
ATOM 1979 N N . ASN A 1 246 ? 10.493 5.525 -19.641 1.00 87.75 246 ASN A N 1
ATOM 1980 C CA . ASN A 1 246 ? 10.703 5.978 -18.261 1.00 87.75 246 ASN A CA 1
ATOM 1981 C C . ASN A 1 246 ? 10.502 4.856 -17.225 1.00 87.75 246 ASN A C 1
ATOM 1983 O O . ASN A 1 246 ? 11.106 4.898 -16.159 1.00 87.75 246 ASN A O 1
ATOM 1987 N N . LEU A 1 247 ? 9.668 3.849 -17.513 1.00 84.00 247 LEU A N 1
ATOM 1988 C CA . LEU A 1 247 ? 9.453 2.717 -16.598 1.00 84.00 247 LEU A CA 1
ATOM 1989 C C . LEU A 1 247 ? 10.585 1.702 -16.620 1.00 84.00 247 LEU A C 1
ATOM 1991 O O . LEU A 1 247 ? 10.884 1.085 -15.601 1.00 84.00 247 LEU A O 1
ATOM 1995 N N . ILE A 1 248 ? 11.189 1.507 -17.785 1.00 87.06 248 ILE A N 1
ATOM 1996 C CA . ILE A 1 248 ? 12.240 0.507 -17.979 1.00 87.06 248 ILE A CA 1
ATOM 1997 C C . ILE A 1 248 ? 13.614 1.121 -17.703 1.00 87.06 248 ILE A C 1
ATOM 1999 O O . ILE A 1 248 ? 14.510 0.433 -17.224 1.00 87.06 248 ILE A O 1
ATOM 2003 N N . MET A 1 249 ? 13.757 2.421 -17.965 1.00 87.31 249 MET A N 1
ATOM 2004 C CA . MET A 1 249 ? 14.965 3.221 -17.769 1.00 87.31 249 MET A CA 1
ATOM 2005 C C . MET A 1 249 ? 14.604 4.512 -17.016 1.00 87.31 249 MET A C 1
ATOM 2007 O O . MET A 1 249 ? 14.475 5.560 -17.657 1.00 87.31 249 MET A O 1
ATOM 2011 N N . PRO A 1 250 ? 14.381 4.457 -15.688 1.00 79.94 250 PRO A N 1
ATOM 2012 C CA . PRO A 1 250 ? 14.042 5.633 -14.879 1.00 79.94 250 PRO A CA 1
ATOM 2013 C C . PRO A 1 250 ? 15.128 6.722 -14.934 1.00 79.94 250 PRO A C 1
ATOM 2015 O O . PRO A 1 250 ? 16.254 6.461 -15.342 1.00 79.94 250 PRO A O 1
ATOM 2018 N N . GLU A 1 251 ? 14.789 7.962 -14.568 1.00 72.88 251 GLU A N 1
ATOM 2019 C CA . GLU A 1 251 ? 15.721 9.102 -14.639 1.00 72.88 251 GLU A CA 1
ATOM 2020 C C . GLU A 1 251 ? 16.896 8.965 -13.678 1.00 72.88 251 GLU A C 1
ATOM 2022 O O . GLU A 1 251 ? 16.710 8.839 -12.467 1.00 72.88 251 GLU A O 1
ATOM 2027 N N . GLN A 1 252 ? 18.103 8.999 -14.247 1.00 73.12 252 GLN A N 1
ATOM 2028 C CA . GLN A 1 252 ? 19.373 9.031 -13.531 1.00 73.12 252 GLN A CA 1
ATOM 2029 C C . GLN A 1 252 ? 20.385 9.879 -14.324 1.00 73.12 252 GLN A C 1
ATOM 2031 O O . GLN A 1 252 ? 20.046 10.951 -14.825 1.00 73.12 252 GLN A O 1
ATOM 2036 N N . ASP A 1 253 ? 21.629 9.411 -14.410 1.00 84.00 253 ASP A N 1
ATOM 2037 C CA . ASP A 1 253 ? 22.744 10.066 -15.072 1.00 84.00 253 ASP A CA 1
ATOM 2038 C C . ASP A 1 253 ? 22.509 10.349 -16.568 1.00 84.00 253 ASP A C 1
ATOM 2040 O O . ASP A 1 253 ? 21.567 9.880 -17.213 1.00 84.00 253 ASP A O 1
ATOM 2044 N N . PHE A 1 254 ? 23.417 11.146 -17.129 1.00 86.44 254 PHE A N 1
ATOM 2045 C CA . PHE A 1 254 ? 23.416 11.526 -18.539 1.00 86.44 254 PHE A CA 1
ATOM 2046 C C . PHE A 1 254 ? 23.250 10.319 -19.482 1.00 86.44 254 PHE A C 1
ATOM 2048 O O . PHE A 1 254 ? 22.432 10.356 -20.401 1.00 86.44 254 PHE A O 1
ATOM 2055 N N . TRP A 1 255 ? 23.957 9.216 -19.215 1.00 88.62 255 TRP A N 1
ATOM 2056 C CA . TRP A 1 255 ? 23.942 8.021 -20.060 1.00 88.62 255 TRP A CA 1
ATOM 2057 C C . TRP A 1 255 ? 22.570 7.353 -20.145 1.00 88.62 255 TRP A C 1
ATOM 2059 O O . TRP A 1 255 ? 22.192 6.879 -21.218 1.00 88.62 255 TRP A O 1
ATOM 2069 N N . GLN A 1 256 ? 21.810 7.315 -19.047 1.00 90.31 256 GLN A N 1
ATOM 2070 C CA . GLN A 1 256 ? 20.457 6.755 -19.058 1.00 90.31 256 GLN A CA 1
ATOM 2071 C C . GLN A 1 256 ? 19.474 7.624 -19.839 1.00 90.31 256 GLN A C 1
ATOM 2073 O O . GLN A 1 256 ? 18.629 7.085 -20.555 1.00 90.31 256 GLN A O 1
ATOM 2078 N N . ASN A 1 257 ? 19.602 8.949 -19.762 1.00 92.00 257 ASN A N 1
ATOM 2079 C CA . ASN A 1 257 ? 18.745 9.857 -20.526 1.00 92.00 257 ASN A CA 1
ATOM 2080 C C . ASN A 1 257 ? 18.999 9.729 -22.036 1.00 92.00 257 ASN A C 1
ATOM 2082 O O . ASN A 1 257 ? 18.051 9.632 -22.817 1.00 92.00 257 ASN A O 1
ATOM 2086 N N . GLU A 1 258 ? 20.263 9.622 -22.447 1.00 94.38 258 GLU A N 1
ATOM 2087 C CA . GLU A 1 258 ? 20.628 9.378 -23.846 1.00 94.38 258 GLU A CA 1
ATOM 2088 C C . GLU A 1 258 ? 20.146 8.005 -24.344 1.00 94.38 258 GLU A C 1
ATOM 2090 O O . GLU A 1 258 ? 19.555 7.897 -25.422 1.00 94.38 258 GLU A O 1
ATOM 2095 N N . ALA A 1 259 ? 20.317 6.950 -23.537 1.00 94.50 259 ALA A N 1
ATOM 2096 C CA . ALA A 1 259 ? 19.817 5.611 -23.856 1.00 94.50 259 ALA A CA 1
ATOM 2097 C C . ALA A 1 259 ? 18.288 5.585 -23.999 1.00 94.50 259 ALA A C 1
ATOM 2099 O O . ALA A 1 259 ? 17.751 4.922 -24.891 1.00 94.50 259 ALA A O 1
ATOM 2100 N N . ARG A 1 260 ? 17.576 6.349 -23.164 1.00 94.50 260 ARG A N 1
ATOM 2101 C CA . ARG A 1 260 ? 16.122 6.488 -23.247 1.00 94.50 260 ARG A CA 1
ATOM 2102 C C . ARG A 1 260 ? 15.690 7.194 -24.529 1.00 94.50 260 ARG A C 1
ATOM 2104 O O . ARG A 1 260 ? 14.775 6.716 -25.200 1.00 94.50 260 ARG A O 1
ATOM 2111 N N . SER A 1 261 ? 16.353 8.290 -24.894 1.00 95.06 261 SER A N 1
ATOM 2112 C CA . SER A 1 261 ? 16.091 9.007 -26.147 1.00 95.06 261 SER A CA 1
ATOM 2113 C C . SER A 1 261 ? 16.285 8.094 -27.356 1.00 95.06 261 SER A C 1
ATOM 2115 O O . SER A 1 261 ? 15.400 8.014 -28.216 1.00 95.06 261 SER A O 1
ATOM 2117 N N . LEU A 1 262 ? 17.379 7.326 -27.380 1.00 96.19 262 LEU A N 1
ATOM 2118 C CA . LEU A 1 262 ? 17.636 6.341 -28.427 1.00 96.19 262 LEU A CA 1
ATOM 2119 C C . LEU A 1 262 ? 16.552 5.255 -28.471 1.00 96.19 262 LEU A C 1
ATOM 2121 O O . LEU A 1 262 ? 16.030 4.961 -29.544 1.00 96.19 262 LEU A O 1
ATOM 2125 N N . PHE A 1 263 ? 16.145 4.710 -27.322 1.00 96.31 263 PHE A N 1
ATOM 2126 C CA . PHE A 1 263 ? 15.052 3.738 -27.245 1.00 96.31 263 PHE A CA 1
ATOM 2127 C C . PHE A 1 263 ? 13.745 4.268 -27.834 1.00 96.31 263 PHE A C 1
ATOM 2129 O O . PHE A 1 263 ? 13.110 3.572 -28.627 1.00 96.31 263 PHE A O 1
ATOM 2136 N N . VAL A 1 264 ? 13.364 5.506 -27.500 1.00 96.31 264 VAL A N 1
ATOM 2137 C CA . VAL A 1 264 ? 12.181 6.156 -28.083 1.00 96.31 264 VAL A CA 1
ATOM 2138 C C . VAL A 1 264 ? 12.318 6.228 -29.605 1.00 96.31 264 VAL A C 1
ATOM 2140 O O . VAL A 1 264 ? 11.380 5.878 -30.320 1.00 96.31 264 VAL A O 1
ATOM 2143 N N . GLY A 1 265 ? 13.496 6.613 -30.105 1.00 96.38 265 GLY A N 1
ATOM 2144 C CA . GLY A 1 265 ? 13.770 6.675 -31.538 1.00 96.38 265 GLY A CA 1
ATOM 2145 C C . GLY A 1 265 ? 13.610 5.325 -32.236 1.00 96.38 265 GLY A C 1
ATOM 2146 O O . GLY A 1 265 ? 12.885 5.219 -33.226 1.00 96.38 265 GLY A O 1
ATOM 2147 N N . VAL A 1 266 ? 14.215 4.275 -31.677 1.00 96.44 266 VAL A N 1
ATOM 2148 C CA . VAL A 1 266 ? 14.170 2.915 -32.232 1.00 96.44 266 VAL A CA 1
ATOM 2149 C C . VAL A 1 266 ? 12.756 2.339 -32.195 1.00 96.44 266 VAL A C 1
ATOM 2151 O O . VAL A 1 266 ? 12.310 1.774 -33.189 1.00 96.44 266 VAL A O 1
ATOM 2154 N N . VAL A 1 267 ? 12.008 2.500 -31.099 1.00 96.44 267 VAL A N 1
ATOM 2155 C CA . VAL A 1 267 ? 10.621 2.008 -31.021 1.00 96.44 267 VAL A CA 1
ATOM 2156 C C . VAL A 1 267 ? 9.736 2.694 -32.058 1.00 96.44 267 VAL A C 1
ATOM 2158 O O . VAL A 1 267 ? 8.993 2.014 -32.764 1.00 96.44 267 VAL A O 1
ATOM 2161 N N . LEU A 1 268 ? 9.827 4.020 -32.196 1.00 95.62 268 LEU A N 1
ATOM 2162 C CA . LEU A 1 268 ? 9.065 4.754 -33.209 1.00 95.62 268 LEU A CA 1
ATOM 2163 C C . LEU A 1 268 ? 9.462 4.341 -34.637 1.00 95.62 268 LEU A C 1
ATOM 2165 O O . LEU A 1 268 ? 8.595 4.256 -35.507 1.00 95.62 268 LEU A O 1
ATOM 2169 N N . TYR A 1 269 ? 10.738 4.015 -34.871 1.00 94.69 269 TYR A N 1
ATOM 2170 C CA . TYR A 1 269 ? 11.185 3.397 -36.121 1.00 94.69 269 TYR A CA 1
ATOM 2171 C C . TYR A 1 269 ? 10.514 2.040 -36.370 1.00 94.69 269 TYR A C 1
ATOM 2173 O O . TYR A 1 269 ? 9.934 1.837 -37.436 1.00 94.69 269 TYR A O 1
ATOM 2181 N N . LEU A 1 270 ? 10.490 1.143 -35.380 1.00 93.75 270 LEU A N 1
ATOM 2182 C CA . LEU A 1 270 ? 9.822 -0.158 -35.511 1.00 93.75 270 LEU A CA 1
ATOM 2183 C C . LEU A 1 270 ? 8.309 -0.029 -35.744 1.00 93.75 270 LEU A C 1
ATOM 2185 O O . LEU A 1 270 ? 7.715 -0.860 -36.429 1.00 93.75 270 LEU A O 1
ATOM 2189 N N . LEU A 1 271 ? 7.664 1.005 -35.196 1.00 93.06 271 LEU A N 1
ATOM 2190 C CA . LEU A 1 271 ? 6.253 1.290 -35.473 1.00 93.06 271 LEU A CA 1
ATOM 2191 C C . LEU A 1 271 ? 6.024 1.716 -36.930 1.00 93.06 271 LEU A C 1
ATOM 2193 O O . LEU A 1 271 ? 4.991 1.351 -37.499 1.00 93.06 271 LEU A O 1
ATOM 2197 N N . ALA A 1 272 ? 6.971 2.447 -37.526 1.00 91.25 272 ALA A N 1
ATOM 2198 C CA . ALA A 1 272 ? 6.924 2.869 -38.924 1.00 91.25 272 ALA A CA 1
ATOM 2199 C C . ALA A 1 272 ? 7.288 1.742 -39.908 1.00 91.25 272 ALA A C 1
ATOM 2201 O O . ALA A 1 272 ? 6.814 1.768 -41.041 1.00 91.25 272 ALA A O 1
ATOM 2202 N N . ALA A 1 273 ? 8.090 0.760 -39.486 1.00 89.56 273 ALA A N 1
ATOM 2203 C CA . ALA A 1 273 ? 8.552 -0.364 -40.303 1.00 89.56 273 ALA A CA 1
ATOM 2204 C C . ALA A 1 273 ? 7.523 -1.519 -40.323 1.00 89.56 273 ALA A C 1
ATOM 2206 O O . ALA A 1 273 ? 7.384 -2.253 -39.336 1.00 89.56 273 ALA A O 1
ATOM 2207 N N . PRO A 1 274 ? 6.739 -1.708 -41.405 1.00 83.50 274 PRO A N 1
ATOM 2208 C CA . PRO A 1 274 ? 5.693 -2.730 -41.453 1.00 83.50 274 PRO A CA 1
ATOM 2209 C C . PRO A 1 274 ? 6.229 -4.168 -41.429 1.00 83.50 274 PRO A C 1
ATOM 2211 O O . PRO A 1 274 ? 5.563 -5.044 -40.877 1.00 83.50 274 PRO A O 1
ATOM 2214 N N . GLU A 1 275 ? 7.409 -4.401 -42.000 1.00 83.56 275 GLU A N 1
ATOM 2215 C CA . GLU A 1 275 ? 8.099 -5.691 -42.081 1.00 83.56 275 GLU A CA 1
ATOM 2216 C C . GLU A 1 275 ? 8.729 -6.124 -40.753 1.00 83.56 275 GLU A C 1
ATOM 2218 O O . GLU A 1 275 ? 9.060 -7.297 -40.567 1.00 83.56 275 GLU A O 1
ATOM 2223 N N . LYS A 1 276 ? 8.875 -5.181 -39.818 1.00 85.19 276 LYS A N 1
ATOM 2224 C CA . LYS A 1 276 ? 9.458 -5.405 -38.501 1.00 85.19 276 LYS A CA 1
ATOM 2225 C C . LYS A 1 276 ? 8.394 -5.751 -37.469 1.00 85.19 276 LYS A C 1
ATOM 2227 O O . LYS A 1 276 ? 7.274 -5.228 -37.456 1.00 85.19 276 LYS A O 1
ATOM 2232 N N . VAL A 1 277 ? 8.769 -6.634 -36.549 1.00 86.31 277 VAL A N 1
ATOM 2233 C CA . VAL A 1 277 ? 7.938 -6.938 -35.385 1.00 86.31 277 VAL A CA 1
ATOM 2234 C C . VAL A 1 277 ? 8.074 -5.816 -34.369 1.00 86.31 277 VAL A C 1
ATOM 2236 O O . VAL A 1 277 ? 9.168 -5.394 -34.014 1.00 86.31 277 VAL A O 1
ATOM 2239 N N . LYS A 1 278 ? 6.938 -5.328 -33.879 1.00 92.62 278 LYS A N 1
ATOM 2240 C CA . LYS A 1 278 ? 6.883 -4.223 -32.919 1.00 92.62 278 LYS A CA 1
ATOM 2241 C C . LYS A 1 278 ? 6.951 -4.779 -31.507 1.00 92.62 278 LYS A C 1
ATOM 2243 O O . LYS A 1 278 ? 5.942 -4.798 -30.813 1.00 92.62 278 LYS A O 1
ATOM 2248 N N . SER A 1 279 ? 8.108 -5.301 -31.111 1.00 93.00 279 SER A N 1
ATOM 2249 C CA . SER A 1 279 ? 8.331 -5.866 -29.775 1.00 93.00 279 SER A CA 1
ATOM 2250 C C . SER A 1 279 ? 9.643 -5.383 -29.170 1.00 93.00 279 SER A C 1
ATOM 2252 O O . SER A 1 279 ? 10.559 -4.951 -29.870 1.00 93.00 279 SER A O 1
ATOM 2254 N N . PHE A 1 280 ? 9.754 -5.510 -27.851 1.00 93.38 280 PHE A N 1
ATOM 2255 C CA . PHE A 1 280 ? 10.996 -5.248 -27.129 1.00 93.38 280 PHE A CA 1
ATOM 2256 C C . PHE A 1 280 ? 12.157 -6.122 -27.595 1.00 93.38 280 PHE A C 1
ATOM 2258 O O . PHE A 1 280 ? 13.282 -5.642 -27.709 1.00 93.38 280 PHE A O 1
ATOM 2265 N N . GLY A 1 281 ? 11.891 -7.388 -27.917 1.00 92.56 281 GLY A N 1
ATOM 2266 C CA . GLY A 1 281 ? 12.918 -8.253 -28.480 1.00 92.56 281 GLY A CA 1
ATOM 2267 C C . GLY A 1 281 ? 13.451 -7.736 -29.816 1.00 92.56 281 GLY A C 1
ATOM 2268 O O . GLY A 1 281 ? 14.643 -7.867 -30.074 1.00 92.56 281 GLY A O 1
ATOM 2269 N N . GLU A 1 282 ? 12.622 -7.095 -30.655 1.00 92.62 282 GLU A N 1
ATOM 2270 C CA . GLU A 1 282 ? 13.110 -6.507 -31.917 1.00 92.62 282 GLU A CA 1
ATOM 2271 C C . GLU A 1 282 ? 13.944 -5.251 -31.691 1.00 92.62 282 GLU A C 1
ATOM 2273 O O . GLU A 1 282 ? 14.923 -5.042 -32.408 1.00 92.62 282 GLU A O 1
ATOM 2278 N N . VAL A 1 283 ? 13.648 -4.477 -30.645 1.00 94.31 283 VAL A N 1
ATOM 2279 C CA . VAL A 1 283 ? 14.547 -3.407 -30.192 1.00 94.31 283 VAL A CA 1
ATOM 2280 C C . VAL A 1 283 ? 15.913 -3.999 -29.836 1.00 94.31 283 VAL A C 1
ATOM 2282 O O . VAL A 1 283 ? 16.929 -3.528 -30.340 1.00 94.31 283 VAL A O 1
ATOM 2285 N N . VAL A 1 284 ? 15.953 -5.081 -29.048 1.00 93.38 284 VAL A N 1
ATOM 2286 C CA . VAL A 1 284 ? 17.212 -5.750 -28.670 1.00 93.38 284 VAL A CA 1
ATOM 2287 C C . VAL A 1 284 ? 17.960 -6.295 -29.888 1.00 93.38 284 VAL A C 1
ATOM 2289 O O . VAL A 1 284 ? 19.163 -6.074 -30.001 1.00 93.38 284 VAL A O 1
ATOM 2292 N N . ARG A 1 285 ? 17.280 -6.964 -30.829 1.00 90.50 285 ARG A N 1
ATOM 2293 C CA . ARG A 1 285 ? 17.916 -7.469 -32.063 1.00 90.50 285 ARG A CA 1
ATOM 2294 C C . ARG A 1 285 ? 18.464 -6.345 -32.936 1.00 90.50 285 ARG A C 1
ATOM 2296 O O . ARG A 1 285 ? 19.538 -6.500 -33.506 1.00 90.50 285 ARG A O 1
ATOM 2303 N N . THR A 1 286 ? 17.762 -5.215 -33.009 1.00 90.88 286 THR A N 1
ATOM 2304 C CA . THR A 1 286 ? 18.228 -4.029 -33.741 1.00 90.88 286 THR A CA 1
ATOM 2305 C C . THR A 1 286 ? 19.489 -3.455 -33.088 1.00 90.88 286 THR A C 1
ATOM 2307 O O . THR A 1 286 ? 20.486 -3.225 -33.770 1.00 90.88 286 THR A O 1
ATOM 2310 N N . MET A 1 287 ? 19.483 -3.308 -31.758 1.00 92.31 287 MET A N 1
ATOM 2311 C CA . MET A 1 287 ? 20.597 -2.730 -30.995 1.00 92.31 287 MET A CA 1
ATOM 2312 C C . MET A 1 287 ? 21.823 -3.638 -30.856 1.00 92.31 287 MET A C 1
ATOM 2314 O O . MET A 1 287 ? 22.916 -3.139 -30.600 1.00 92.31 287 MET A O 1
ATOM 2318 N N . ARG A 1 288 ? 21.656 -4.956 -31.005 1.00 89.94 288 ARG A N 1
ATOM 2319 C CA . ARG A 1 288 ? 22.736 -5.958 -30.945 1.00 89.94 288 ARG A CA 1
ATOM 2320 C C . ARG A 1 288 ? 23.131 -6.500 -32.323 1.00 89.94 288 ARG A C 1
ATOM 2322 O O . ARG A 1 288 ? 23.721 -7.573 -32.404 1.00 89.94 288 ARG A O 1
ATOM 2329 N N . SER A 1 289 ? 22.766 -5.794 -33.392 1.00 86.12 289 SER A N 1
ATOM 2330 C CA . SER A 1 289 ? 23.209 -6.120 -34.750 1.00 86.12 289 SER A CA 1
ATOM 2331 C C . SER A 1 289 ? 24.704 -5.827 -34.937 1.00 86.12 289 SER A C 1
ATOM 2333 O O . SER A 1 289 ? 25.262 -5.002 -34.214 1.00 86.12 289 SER A O 1
ATOM 2335 N N . ASP A 1 290 ? 25.343 -6.497 -35.905 1.00 79.44 290 ASP A N 1
ATOM 2336 C CA . ASP A 1 290 ? 26.797 -6.409 -36.137 1.00 79.44 290 ASP A CA 1
ATOM 2337 C C . ASP A 1 290 ? 27.286 -4.966 -36.384 1.00 79.44 290 ASP A C 1
ATOM 2339 O O . ASP A 1 290 ? 28.392 -4.619 -35.976 1.00 79.44 290 ASP A O 1
ATOM 2343 N N . ASP A 1 291 ? 26.453 -4.114 -37.000 1.00 89.19 291 ASP A N 1
ATOM 2344 C CA . ASP A 1 291 ? 26.712 -2.679 -37.171 1.00 89.19 291 ASP A CA 1
ATOM 2345 C C . ASP A 1 291 ? 25.437 -1.849 -36.935 1.00 89.19 291 ASP A C 1
ATOM 2347 O O . ASP A 1 291 ? 24.682 -1.508 -37.852 1.00 89.19 291 ASP A O 1
ATOM 2351 N N . VAL A 1 292 ? 25.176 -1.532 -35.664 1.00 91.69 292 VAL A N 1
ATOM 2352 C CA . VAL A 1 292 ? 24.006 -0.737 -35.258 1.00 91.69 292 VAL A CA 1
ATOM 2353 C C . VAL A 1 292 ? 24.027 0.683 -35.834 1.00 91.69 292 VAL A C 1
ATOM 2355 O O . VAL A 1 292 ? 22.971 1.225 -36.160 1.00 91.69 292 VAL A O 1
ATOM 2358 N N . VAL A 1 293 ? 25.209 1.287 -35.992 1.00 92.62 293 VAL A N 1
ATOM 2359 C CA . VAL A 1 293 ? 25.354 2.664 -36.486 1.00 92.62 293 VAL A CA 1
ATOM 2360 C C . VAL A 1 293 ? 24.965 2.720 -37.956 1.00 92.62 293 VAL A C 1
ATOM 2362 O O . VAL A 1 293 ? 24.124 3.535 -38.335 1.00 92.62 293 VAL A O 1
ATOM 2365 N N . TYR A 1 294 ? 25.515 1.816 -38.768 1.00 92.12 294 TYR A N 1
ATOM 2366 C CA . TYR A 1 294 ? 25.156 1.706 -40.176 1.00 92.12 294 TYR A CA 1
ATOM 2367 C C . TYR A 1 294 ? 23.671 1.380 -40.355 1.00 92.12 294 TYR A C 1
ATOM 2369 O O . TYR A 1 294 ? 22.986 2.046 -41.128 1.00 92.12 294 TYR A O 1
ATOM 2377 N N . ASN A 1 295 ? 23.138 0.415 -39.598 1.00 90.81 295 ASN A N 1
ATOM 2378 C CA . ASN A 1 295 ? 21.734 0.015 -39.710 1.00 90.81 295 ASN A CA 1
ATOM 2379 C C . ASN A 1 295 ? 20.765 1.163 -39.392 1.00 90.81 295 ASN A C 1
ATOM 2381 O O . ASN A 1 295 ? 19.766 1.339 -40.091 1.00 90.81 295 ASN A O 1
ATOM 2385 N N . LEU A 1 296 ? 21.059 1.966 -38.365 1.00 93.38 296 LEU A N 1
ATOM 2386 C CA . LEU A 1 296 ? 20.250 3.135 -38.024 1.00 93.38 296 LEU A CA 1
ATOM 2387 C C . LEU A 1 296 ? 20.413 4.277 -39.038 1.00 93.38 296 LEU A C 1
ATOM 2389 O O . LEU A 1 296 ? 19.427 4.944 -39.346 1.00 93.38 296 LEU A O 1
ATOM 2393 N N . ALA A 1 297 ? 21.608 4.479 -39.602 1.00 93.00 297 ALA A N 1
ATOM 2394 C CA . ALA A 1 297 ? 21.821 5.450 -40.677 1.00 93.00 297 ALA A CA 1
ATOM 2395 C C . ALA A 1 297 ? 21.023 5.078 -41.939 1.00 93.00 297 ALA A C 1
ATOM 2397 O O . ALA A 1 297 ? 20.284 5.904 -42.470 1.00 93.00 297 ALA A O 1
ATOM 2398 N N . VAL A 1 298 ? 21.068 3.805 -42.349 1.00 91.44 298 VAL A N 1
ATOM 2399 C CA . VAL A 1 298 ? 20.259 3.285 -43.463 1.00 91.44 298 VAL A CA 1
ATOM 2400 C C . VAL A 1 298 ? 18.765 3.441 -43.179 1.00 91.44 298 VAL A C 1
ATOM 2402 O O . VAL A 1 298 ? 18.007 3.799 -44.082 1.00 91.44 298 VAL A O 1
ATOM 2405 N N . ALA A 1 299 ? 18.320 3.218 -41.939 1.00 89.06 299 ALA A N 1
ATOM 2406 C CA . ALA A 1 299 ? 16.927 3.444 -41.558 1.00 89.06 299 ALA A CA 1
ATOM 2407 C C . ALA A 1 299 ? 16.512 4.918 -41.734 1.00 89.06 299 ALA A C 1
ATOM 2409 O O . ALA A 1 299 ? 15.424 5.181 -42.247 1.00 89.06 299 ALA A O 1
ATOM 2410 N N . LEU A 1 300 ? 17.370 5.883 -41.380 1.00 92.31 300 LEU A N 1
ATOM 2411 C CA . LEU A 1 300 ? 17.092 7.304 -41.622 1.00 92.31 300 LEU A CA 1
ATOM 2412 C C . LEU A 1 300 ? 17.072 7.657 -43.113 1.00 92.31 300 LEU A C 1
ATOM 2414 O O . LEU A 1 300 ? 16.163 8.363 -43.547 1.00 92.31 300 LEU A O 1
ATOM 2418 N N . ASP A 1 301 ? 18.008 7.134 -43.904 1.00 91.31 301 ASP A N 1
ATOM 2419 C CA . ASP A 1 301 ? 18.084 7.423 -45.342 1.00 91.31 301 ASP A CA 1
ATOM 2420 C C . ASP A 1 301 ? 16.894 6.841 -46.117 1.00 91.31 301 ASP A C 1
ATOM 2422 O O . ASP A 1 301 ? 16.330 7.482 -47.006 1.00 91.31 301 ASP A O 1
ATOM 2426 N N . THR A 1 302 ? 16.484 5.620 -45.770 1.00 89.12 302 THR A N 1
ATOM 2427 C CA . THR A 1 302 ? 15.410 4.903 -46.473 1.00 89.12 302 THR A CA 1
ATOM 2428 C C . THR A 1 302 ? 14.019 5.296 -45.986 1.00 89.12 302 THR A C 1
ATOM 2430 O O . THR A 1 302 ? 13.094 5.404 -46.793 1.00 89.12 302 THR A O 1
ATOM 2433 N N . MET A 1 303 ? 13.854 5.536 -44.681 1.00 87.12 303 MET A N 1
ATOM 2434 C CA . MET A 1 303 ? 12.551 5.753 -44.047 1.00 87.12 303 MET A CA 1
ATOM 2435 C C . MET A 1 303 ? 12.371 7.150 -43.444 1.00 87.12 303 MET A C 1
ATOM 2437 O O . MET A 1 303 ? 11.303 7.438 -42.907 1.00 87.12 303 MET A O 1
ATOM 2441 N N . GLY A 1 304 ? 13.339 8.062 -43.564 1.00 83.62 304 GLY A N 1
ATOM 2442 C CA . GLY A 1 304 ? 13.287 9.397 -42.951 1.00 83.62 304 GLY A CA 1
ATOM 2443 C C . GLY A 1 304 ? 12.014 10.195 -43.244 1.00 83.62 304 GLY A C 1
ATOM 2444 O O . GLY A 1 304 ? 11.519 10.901 -42.372 1.00 83.62 304 GLY A O 1
ATOM 2445 N N . LYS A 1 305 ? 11.424 10.027 -44.436 1.00 84.62 305 LYS A N 1
ATOM 2446 C CA . LYS A 1 305 ? 10.176 10.709 -44.838 1.00 84.62 305 LYS A CA 1
ATOM 2447 C C . LYS A 1 305 ? 8.907 10.146 -44.191 1.00 84.62 305 LYS A C 1
ATOM 2449 O O . LYS A 1 305 ? 7.899 10.843 -44.151 1.00 84.62 305 LYS A O 1
ATOM 2454 N N . ILE A 1 306 ? 8.933 8.888 -43.754 1.00 88.38 306 ILE A N 1
ATOM 2455 C CA . ILE A 1 306 ? 7.792 8.201 -43.125 1.00 88.38 306 ILE A CA 1
ATOM 2456 C C . ILE A 1 306 ? 7.962 8.052 -41.610 1.00 88.38 306 ILE A C 1
ATOM 2458 O O . ILE A 1 306 ? 6.989 7.785 -40.907 1.00 88.38 306 ILE A O 1
ATOM 2462 N N . LEU A 1 307 ? 9.184 8.228 -41.105 1.00 89.81 307 LEU A N 1
ATOM 2463 C CA . LEU A 1 307 ? 9.482 8.231 -39.683 1.00 89.81 307 LEU A CA 1
ATOM 2464 C C . LEU A 1 307 ? 8.776 9.383 -38.973 1.00 89.81 307 LEU A C 1
ATOM 2466 O O . LEU A 1 307 ? 8.634 10.489 -39.494 1.00 89.81 307 LEU A O 1
ATOM 2470 N N . HIS A 1 308 ? 8.386 9.133 -37.725 1.00 93.62 308 HIS A N 1
ATOM 2471 C CA . HIS A 1 308 ? 7.963 10.215 -36.851 1.00 93.62 308 HIS A CA 1
ATOM 2472 C C . HIS A 1 308 ? 9.133 11.207 -36.672 1.00 93.62 308 HIS A C 1
ATOM 2474 O O . HIS A 1 308 ? 10.253 10.749 -36.436 1.00 93.62 308 HIS A O 1
ATOM 2480 N N . PRO A 1 309 ? 8.920 12.538 -36.706 1.00 94.31 309 PRO A N 1
ATOM 2481 C CA . PRO A 1 309 ? 10.009 13.514 -36.576 1.00 94.31 309 PRO A CA 1
ATOM 2482 C C . PRO A 1 309 ? 10.884 13.300 -35.333 1.00 94.31 309 PRO A C 1
ATOM 2484 O O . PRO A 1 309 ? 12.104 13.343 -35.418 1.00 94.31 309 PRO A O 1
ATOM 2487 N N . VAL A 1 310 ? 10.269 12.957 -34.194 1.00 95.44 310 VAL A N 1
ATOM 2488 C CA . VAL A 1 310 ? 10.990 12.607 -32.950 1.00 95.44 310 VAL A CA 1
ATOM 2489 C C . VAL A 1 310 ? 11.874 11.364 -33.117 1.00 95.44 310 VAL A C 1
ATOM 2491 O O . VAL A 1 310 ? 12.961 11.307 -32.552 1.00 95.44 310 VAL A O 1
ATOM 2494 N N . ALA A 1 311 ? 11.448 10.383 -33.919 1.00 95.50 311 ALA A N 1
ATOM 2495 C CA . ALA A 1 311 ? 12.266 9.210 -34.210 1.00 95.50 311 ALA A CA 1
ATOM 2496 C C . ALA A 1 311 ? 13.520 9.599 -34.992 1.00 95.50 311 ALA A C 1
ATOM 2498 O O . ALA A 1 311 ? 14.625 9.217 -34.614 1.00 95.50 311 ALA A O 1
ATOM 2499 N N . TYR A 1 312 ? 13.335 10.414 -36.036 1.00 95.62 312 TYR A N 1
ATOM 2500 C CA . TYR A 1 312 ? 14.431 10.950 -36.833 1.00 95.62 312 TYR A CA 1
ATOM 2501 C C . TYR A 1 312 ? 15.407 11.744 -35.960 1.00 95.62 312 TYR A C 1
ATOM 2503 O O . TYR A 1 312 ? 16.600 11.465 -35.977 1.00 95.62 312 TYR A O 1
ATOM 2511 N N . MET A 1 313 ? 14.901 12.683 -35.152 1.00 95.62 313 MET A N 1
ATOM 2512 C CA . MET A 1 313 ? 15.716 13.520 -34.267 1.00 95.62 313 MET A CA 1
ATOM 2513 C C . MET A 1 313 ? 16.542 12.691 -33.282 1.00 95.62 313 MET A C 1
ATOM 2515 O O . MET A 1 313 ? 17.747 12.897 -33.186 1.00 95.62 313 MET A O 1
ATOM 2519 N N . ASN A 1 314 ? 15.924 11.733 -32.586 1.00 96.69 314 ASN A N 1
ATOM 2520 C CA . ASN A 1 314 ? 16.619 10.946 -31.567 1.00 96.69 314 ASN A CA 1
ATOM 2521 C C . ASN A 1 314 ? 17.678 10.013 -32.171 1.00 96.69 314 ASN A C 1
ATOM 2523 O O . ASN A 1 314 ? 18.768 9.879 -31.618 1.00 96.69 314 ASN A O 1
ATOM 2527 N N . ILE A 1 315 ? 17.381 9.383 -33.313 1.00 96.50 315 ILE A N 1
ATOM 2528 C CA . ILE A 1 315 ? 18.351 8.526 -34.006 1.00 96.50 315 ILE A CA 1
ATOM 2529 C C . ILE A 1 315 ? 19.481 9.380 -34.601 1.00 96.50 315 ILE A C 1
ATOM 2531 O O . ILE A 1 315 ? 20.647 9.027 -34.449 1.00 96.50 315 ILE A O 1
ATOM 2535 N N . ALA A 1 316 ? 19.171 10.520 -35.225 1.00 95.94 316 ALA A N 1
ATOM 2536 C CA . ALA A 1 316 ? 20.179 11.420 -35.786 1.00 95.94 316 ALA A CA 1
ATOM 2537 C C . ALA A 1 316 ? 21.103 11.988 -34.699 1.00 95.94 316 ALA A C 1
ATOM 2539 O O . ALA A 1 316 ? 22.320 11.978 -34.873 1.00 95.94 316 ALA A O 1
ATOM 2540 N N . ALA A 1 317 ? 20.544 12.407 -33.559 1.00 96.56 317 ALA A N 1
ATOM 2541 C CA . ALA A 1 317 ? 21.313 12.876 -32.409 1.00 96.56 317 ALA A CA 1
ATOM 2542 C C . ALA A 1 317 ? 22.271 11.795 -31.892 1.00 96.56 317 ALA A C 1
ATOM 2544 O O . ALA A 1 317 ? 23.430 12.086 -31.613 1.00 96.56 317 ALA A O 1
ATOM 2545 N N . PHE A 1 318 ? 21.832 10.534 -31.831 1.00 96.81 318 PHE A N 1
ATOM 2546 C CA . PHE A 1 318 ? 22.714 9.416 -31.499 1.00 96.81 318 PHE A CA 1
ATOM 2547 C C . PHE A 1 318 ? 23.829 9.220 -32.539 1.00 96.81 318 PHE A C 1
ATOM 2549 O O . PHE A 1 318 ? 24.987 9.050 -32.164 1.00 96.81 318 PHE A O 1
ATOM 2556 N N . LEU A 1 319 ? 23.511 9.270 -33.837 1.00 95.44 319 LEU A N 1
ATOM 2557 C CA . LEU A 1 319 ? 24.492 9.069 -34.909 1.00 95.44 319 LEU A CA 1
ATOM 2558 C C . LEU A 1 319 ? 25.568 10.164 -34.954 1.00 95.44 319 LEU A C 1
ATOM 2560 O O . LEU A 1 319 ? 26.697 9.859 -35.333 1.00 95.44 319 LEU A O 1
ATOM 2564 N N . GLN A 1 320 ? 25.239 11.394 -34.546 1.00 94.94 320 GLN A N 1
ATOM 2565 C CA . GLN A 1 320 ? 26.154 12.544 -34.510 1.00 94.94 320 GLN A CA 1
ATOM 2566 C C . GLN A 1 320 ? 27.148 12.524 -33.336 1.00 94.94 320 GLN A C 1
ATOM 2568 O O . GLN A 1 320 ? 28.114 13.286 -33.348 1.00 94.94 320 GLN A O 1
ATOM 2573 N N . LYS A 1 321 ? 26.940 11.670 -32.326 1.00 95.25 321 LYS A N 1
ATOM 2574 C CA . LYS A 1 321 ? 27.843 11.562 -31.171 1.00 95.25 321 LYS A CA 1
ATOM 2575 C C . LYS A 1 321 ? 29.183 10.928 -31.544 1.00 95.25 321 LYS A C 1
ATOM 2577 O O . LYS A 1 321 ? 29.270 10.100 -32.452 1.00 95.25 321 LYS A O 1
ATOM 2582 N N . ALA A 1 322 ? 30.218 11.258 -30.772 1.00 95.38 322 ALA A N 1
ATOM 2583 C CA . ALA A 1 322 ? 31.529 10.625 -30.889 1.00 95.38 322 ALA A CA 1
ATOM 2584 C C . ALA A 1 322 ? 31.462 9.122 -30.553 1.00 95.38 322 ALA A C 1
ATOM 2586 O O . ALA A 1 322 ? 30.665 8.696 -29.717 1.00 95.38 322 ALA A O 1
ATOM 2587 N N . ASP A 1 323 ? 32.337 8.307 -31.149 1.00 93.12 323 ASP A N 1
ATOM 2588 C CA . ASP A 1 323 ? 32.302 6.835 -31.040 1.00 93.12 323 ASP A CA 1
ATOM 2589 C C . ASP A 1 323 ? 32.275 6.308 -29.602 1.00 93.12 323 ASP A C 1
ATOM 2591 O O . ASP A 1 323 ? 31.523 5.382 -29.280 1.00 93.12 323 ASP A O 1
ATOM 2595 N N . LYS A 1 324 ? 33.068 6.921 -28.718 1.00 91.88 324 LYS A N 1
ATOM 2596 C CA . LYS A 1 324 ? 33.127 6.552 -27.299 1.00 91.88 324 LYS A CA 1
ATOM 2597 C C . LYS A 1 324 ? 31.799 6.824 -26.590 1.00 91.88 324 LYS A C 1
ATOM 2599 O O . LYS A 1 324 ? 31.346 5.998 -25.802 1.00 91.88 324 LYS A O 1
ATOM 2604 N N . GLU A 1 325 ? 31.161 7.949 -26.901 1.00 93.00 325 GLU A N 1
ATOM 2605 C CA . GLU A 1 325 ? 29.862 8.316 -26.342 1.00 93.00 325 GLU A CA 1
ATOM 2606 C C . GLU A 1 325 ? 28.754 7.413 -26.899 1.00 93.00 325 GLU A C 1
ATOM 2608 O O . GLU A 1 325 ? 27.984 6.847 -26.125 1.00 93.00 325 GLU A O 1
ATOM 2613 N N . ARG A 1 326 ? 28.734 7.154 -28.216 1.00 94.06 326 ARG A N 1
ATOM 2614 C CA . ARG A 1 326 ? 27.796 6.195 -28.833 1.00 94.06 326 ARG A CA 1
ATOM 2615 C C . ARG A 1 326 ? 27.882 4.820 -28.180 1.00 94.06 326 ARG A C 1
ATOM 2617 O O . ARG A 1 326 ? 26.856 4.235 -27.835 1.00 94.06 326 ARG A O 1
ATOM 2624 N N . SER A 1 327 ? 29.100 4.330 -27.958 1.00 91.81 327 SER A N 1
ATOM 2625 C CA . SER A 1 327 ? 29.341 3.042 -27.301 1.00 91.81 327 SER A CA 1
ATOM 2626 C C . SER A 1 327 ? 28.797 3.015 -25.867 1.00 91.81 327 SER A C 1
ATOM 2628 O O . SER A 1 327 ? 28.191 2.021 -25.463 1.00 91.81 327 SER A O 1
ATOM 2630 N N . GLY A 1 328 ? 28.949 4.114 -25.118 1.00 93.81 328 GLY A N 1
ATOM 2631 C CA . GLY A 1 328 ? 28.366 4.275 -23.782 1.00 93.81 328 GLY A CA 1
ATOM 2632 C C . GLY A 1 328 ? 26.838 4.194 -23.796 1.00 93.81 328 GLY A C 1
ATOM 2633 O O . GLY A 1 328 ? 26.256 3.403 -23.056 1.00 93.81 328 GLY A O 1
ATOM 2634 N N . VAL A 1 329 ? 26.188 4.927 -24.705 1.00 94.50 329 VAL A N 1
ATOM 2635 C CA . VAL A 1 329 ? 24.722 4.924 -24.864 1.00 94.50 329 VAL A CA 1
ATOM 2636 C C . VAL A 1 329 ? 24.191 3.529 -25.222 1.00 94.50 329 VAL A C 1
ATOM 2638 O O . VAL A 1 329 ? 23.245 3.045 -24.596 1.00 94.50 329 VAL A O 1
ATOM 2641 N N . VAL A 1 330 ? 24.819 2.846 -26.188 1.00 93.88 330 VAL A N 1
ATOM 2642 C CA . VAL A 1 330 ? 24.433 1.483 -26.603 1.00 93.88 330 VAL A CA 1
ATOM 2643 C C . VAL A 1 330 ? 24.602 0.484 -25.458 1.00 93.88 330 VAL A C 1
ATOM 2645 O O . VAL A 1 330 ? 23.731 -0.363 -25.254 1.00 93.88 330 VAL A O 1
ATOM 2648 N N . SER A 1 331 ? 25.689 0.582 -24.688 1.00 92.75 331 SER A N 1
ATOM 2649 C CA . SER A 1 331 ? 25.936 -0.281 -23.527 1.00 92.75 331 SER A CA 1
ATOM 2650 C C . SER A 1 331 ? 24.853 -0.119 -22.453 1.00 92.75 331 SER A C 1
ATOM 2652 O O . SER A 1 331 ? 24.274 -1.108 -21.989 1.00 92.75 331 SER A O 1
ATOM 2654 N N . THR A 1 332 ? 24.502 1.125 -22.118 1.00 93.12 332 THR A N 1
ATOM 2655 C CA . THR A 1 332 ? 23.451 1.446 -21.141 1.00 93.12 332 THR A CA 1
ATOM 2656 C C . THR A 1 332 ? 22.077 0.952 -21.598 1.00 93.12 332 THR A C 1
ATOM 2658 O O . THR A 1 332 ? 21.346 0.323 -20.823 1.00 93.12 332 THR A O 1
ATOM 2661 N N . MET A 1 333 ? 21.735 1.149 -22.876 1.00 91.44 333 MET A N 1
ATOM 2662 C CA . MET A 1 333 ? 20.479 0.662 -23.452 1.00 91.44 333 MET A CA 1
ATOM 2663 C C . MET A 1 333 ? 20.406 -0.874 -23.450 1.00 91.44 333 MET A C 1
ATOM 2665 O O . MET A 1 333 ? 19.398 -1.450 -23.039 1.00 91.44 333 MET A O 1
ATOM 2669 N N . ASN A 1 334 ? 21.483 -1.557 -23.850 1.00 91.06 334 ASN A N 1
ATOM 2670 C CA . ASN A 1 334 ? 21.546 -3.021 -23.872 1.00 91.06 334 ASN A CA 1
ATOM 2671 C C . ASN A 1 334 ? 21.470 -3.653 -22.481 1.00 91.06 334 ASN A C 1
ATOM 2673 O O . ASN A 1 334 ? 20.893 -4.735 -22.352 1.00 91.06 334 ASN A O 1
ATOM 2677 N N . SER A 1 335 ? 22.036 -2.991 -21.471 1.00 90.75 335 SER A N 1
ATOM 2678 C CA . SER A 1 335 ? 21.953 -3.415 -20.068 1.00 90.75 335 SER A CA 1
ATOM 2679 C C . SER A 1 335 ? 20.519 -3.288 -19.548 1.00 90.75 335 SER A C 1
ATOM 2681 O O . SER A 1 335 ? 19.985 -4.208 -18.935 1.00 90.75 335 SER A O 1
ATOM 2683 N N . SER A 1 336 ? 19.842 -2.189 -19.885 1.00 89.25 336 SER A N 1
ATOM 2684 C CA . SER A 1 336 ? 18.451 -1.944 -19.476 1.00 89.25 336 SER A CA 1
ATOM 2685 C C . SER A 1 336 ? 17.449 -2.902 -20.137 1.00 89.25 336 SER A C 1
ATOM 2687 O O . SER A 1 336 ? 16.407 -3.219 -19.565 1.00 89.25 336 SER A O 1
ATOM 2689 N N . LEU A 1 337 ? 17.768 -3.393 -21.339 1.00 91.25 337 LEU A N 1
ATOM 2690 C CA . LEU A 1 337 ? 16.931 -4.317 -22.110 1.00 91.25 337 LEU A CA 1
ATOM 2691 C C . LEU A 1 337 ? 17.394 -5.781 -22.048 1.00 91.25 337 LEU A C 1
ATOM 2693 O O . LEU A 1 337 ? 16.881 -6.618 -22.795 1.00 91.25 337 LEU A O 1
ATOM 2697 N N . GLU A 1 338 ? 18.332 -6.123 -21.160 1.00 90.38 338 GLU A N 1
ATOM 2698 C CA . GLU A 1 338 ? 18.918 -7.467 -21.071 1.00 90.38 338 GLU A CA 1
ATOM 2699 C C . GLU A 1 338 ? 17.856 -8.566 -20.917 1.00 90.38 338 GLU A C 1
ATOM 2701 O O . GLU A 1 338 ? 17.990 -9.659 -21.470 1.00 90.38 338 GLU A O 1
ATOM 2706 N N . LEU A 1 339 ? 16.751 -8.254 -20.237 1.00 89.75 339 LEU A N 1
ATOM 2707 C CA . LEU A 1 339 ? 15.646 -9.176 -20.007 1.00 89.75 339 LEU A CA 1
ATOM 2708 C C . LEU A 1 339 ? 15.100 -9.805 -21.303 1.00 89.75 339 LEU A C 1
ATOM 2710 O O . LEU A 1 339 ? 14.817 -11.004 -21.334 1.00 89.75 339 LEU A O 1
ATOM 2714 N N . TRP A 1 340 ? 14.989 -9.013 -22.371 1.00 91.94 340 TRP A N 1
ATOM 2715 C CA . TRP A 1 340 ? 14.441 -9.439 -23.663 1.00 91.94 340 TRP A CA 1
ATOM 2716 C C . TRP A 1 340 ? 15.469 -10.123 -24.567 1.00 91.94 340 TRP A C 1
ATOM 2718 O O . TRP A 1 340 ? 15.116 -10.583 -25.648 1.00 91.94 340 TRP A O 1
ATOM 2728 N N . ALA A 1 341 ? 16.722 -10.261 -24.122 1.00 88.81 341 ALA A N 1
ATOM 2729 C CA . ALA A 1 341 ? 17.671 -11.167 -24.763 1.00 88.81 341 ALA A CA 1
ATOM 2730 C C . ALA A 1 341 ? 17.323 -12.645 -24.506 1.00 88.81 341 ALA A C 1
ATOM 2732 O O . ALA A 1 341 ? 17.810 -13.525 -25.212 1.00 88.81 341 ALA A O 1
ATOM 2733 N N . ASN A 1 342 ? 16.487 -12.933 -23.500 1.00 89.81 342 ASN A N 1
ATOM 2734 C CA . ASN A 1 342 ? 15.990 -14.278 -23.237 1.00 89.81 342 ASN A CA 1
ATOM 2735 C C . ASN A 1 342 ? 14.842 -14.629 -24.211 1.00 89.81 342 ASN A C 1
ATOM 2737 O O . ASN A 1 342 ? 13.791 -13.982 -24.141 1.00 89.81 342 ASN A O 1
ATOM 2741 N N . PRO A 1 343 ? 14.977 -15.685 -25.043 1.00 88.31 343 PRO A N 1
ATOM 2742 C CA . PRO A 1 343 ? 13.955 -16.069 -26.020 1.00 88.31 343 PRO A CA 1
ATOM 2743 C C . PRO A 1 343 ? 12.572 -16.355 -25.422 1.00 88.31 343 PRO A C 1
ATOM 2745 O O . PRO A 1 343 ? 11.568 -16.115 -26.086 1.00 88.31 343 PRO A O 1
ATOM 2748 N N . LEU A 1 344 ? 12.488 -16.840 -24.175 1.00 89.50 344 LEU A N 1
ATOM 2749 C CA . LEU A 1 344 ? 11.204 -17.100 -23.509 1.00 89.50 344 LEU A CA 1
ATOM 2750 C C . LEU A 1 344 ? 10.431 -15.798 -23.270 1.00 89.50 344 LEU A C 1
ATOM 2752 O O . LEU A 1 344 ? 9.245 -15.706 -23.584 1.00 89.50 344 LEU A O 1
ATOM 2756 N N . ILE A 1 345 ? 11.126 -14.774 -22.768 1.00 92.12 345 ILE A N 1
ATOM 2757 C CA . ILE A 1 345 ? 10.520 -13.477 -22.447 1.00 92.12 345 ILE A CA 1
ATOM 2758 C C . ILE A 1 345 ? 10.183 -12.723 -23.722 1.00 92.12 345 ILE A C 1
ATOM 2760 O O . ILE A 1 345 ? 9.099 -12.156 -23.837 1.00 92.12 345 ILE A O 1
ATOM 2764 N N . ASP A 1 346 ? 11.099 -12.731 -24.684 1.00 91.69 346 ASP A N 1
ATOM 2765 C CA . ASP A 1 346 ? 10.871 -12.173 -26.009 1.00 91.69 346 ASP A CA 1
ATOM 2766 C C . ASP A 1 346 ? 9.606 -12.762 -26.649 1.00 91.69 346 ASP A C 1
ATOM 2768 O O . ASP A 1 346 ? 8.689 -12.022 -26.993 1.00 91.69 346 ASP A O 1
ATOM 2772 N N . THR A 1 347 ? 9.485 -14.091 -26.677 1.00 90.56 347 THR A N 1
ATOM 2773 C CA . THR A 1 347 ? 8.297 -14.776 -27.205 1.00 90.56 347 THR A CA 1
ATOM 2774 C C . THR A 1 347 ? 7.025 -14.362 -26.464 1.00 90.56 347 THR A C 1
ATOM 2776 O O . THR A 1 347 ? 6.054 -13.936 -27.091 1.00 90.56 347 THR A O 1
ATOM 2779 N N . ALA A 1 348 ? 7.043 -14.400 -25.127 1.00 92.94 348 ALA A N 1
ATOM 2780 C CA . ALA A 1 348 ? 5.903 -14.027 -24.289 1.00 92.94 348 ALA A CA 1
ATOM 2781 C C . ALA A 1 348 ? 5.545 -12.528 -24.348 1.00 92.94 348 ALA A C 1
ATOM 2783 O O . ALA A 1 348 ? 4.514 -12.123 -23.800 1.00 92.94 348 ALA A O 1
ATOM 2784 N N . THR A 1 349 ? 6.385 -11.703 -24.984 1.00 93.69 349 THR A N 1
ATOM 2785 C CA . THR A 1 349 ? 6.174 -10.260 -25.166 1.00 93.69 349 THR A CA 1
ATOM 2786 C C . THR A 1 349 ? 6.171 -9.806 -26.628 1.00 93.69 349 THR A C 1
ATOM 2788 O O . THR A 1 349 ? 6.121 -8.608 -26.909 1.00 93.69 349 THR A O 1
ATOM 2791 N N . ALA A 1 350 ? 6.164 -10.744 -27.580 1.00 91.06 350 ALA A N 1
ATOM 2792 C CA . ALA A 1 350 ? 6.163 -10.445 -29.011 1.00 91.06 350 ALA A CA 1
ATOM 2793 C C . ALA A 1 350 ? 4.767 -10.094 -29.556 1.00 91.06 350 ALA A C 1
ATOM 2795 O O . ALA A 1 350 ? 4.637 -9.315 -30.502 1.00 91.06 350 ALA A O 1
ATOM 2796 N N . SER A 1 351 ? 3.709 -10.636 -28.952 1.00 91.44 351 SER A N 1
ATOM 2797 C CA . SER A 1 351 ? 2.305 -10.420 -29.333 1.00 91.44 351 SER A CA 1
ATOM 2798 C C . SER A 1 351 ? 1.413 -10.282 -28.093 1.00 91.44 351 SER A C 1
ATOM 2800 O O . SER A 1 351 ? 1.902 -10.435 -26.975 1.00 91.44 351 SER A O 1
ATOM 2802 N N . SER A 1 352 ? 0.128 -9.960 -28.262 1.00 93.56 352 SER A N 1
ATOM 2803 C CA . SER A 1 352 ? -0.848 -9.964 -27.162 1.00 93.56 352 SER A CA 1
ATOM 2804 C C . SER A 1 352 ? -2.028 -10.870 -27.489 1.00 93.56 352 SER A C 1
ATOM 2806 O O . SER A 1 352 ? -2.659 -10.693 -28.531 1.00 93.56 352 SER A O 1
ATOM 2808 N N . ASP A 1 353 ? -2.352 -11.782 -26.573 1.00 94.81 353 ASP A N 1
ATOM 2809 C CA . ASP A 1 353 ? -3.505 -12.691 -26.693 1.00 94.81 353 ASP A CA 1
ATOM 2810 C C . ASP A 1 353 ? -4.802 -12.093 -26.129 1.00 94.81 353 ASP A C 1
ATOM 2812 O O . ASP A 1 353 ? -5.893 -12.603 -26.379 1.00 94.81 353 ASP A O 1
ATOM 2816 N N . PHE A 1 354 ? -4.695 -11.012 -25.356 1.00 94.12 354 PHE A N 1
ATOM 2817 C CA . PHE A 1 354 ? -5.824 -10.334 -24.728 1.00 94.12 354 PHE A CA 1
ATOM 2818 C C . PHE A 1 354 ? -5.716 -8.820 -24.878 1.00 94.12 354 PHE A C 1
ATOM 2820 O O . PHE A 1 354 ? -4.623 -8.271 -25.035 1.00 94.12 354 PHE A O 1
ATOM 2827 N N . ASN A 1 355 ? -6.863 -8.145 -24.779 1.00 91.94 355 ASN A N 1
ATOM 2828 C CA . ASN A 1 355 ? -6.960 -6.695 -24.855 1.00 91.94 355 ASN A CA 1
ATOM 2829 C C . ASN A 1 355 ? -7.462 -6.070 -23.555 1.00 91.94 355 ASN A C 1
ATOM 2831 O O . ASN A 1 355 ? -8.619 -6.241 -23.183 1.00 91.94 355 ASN A O 1
ATOM 2835 N N . ILE A 1 356 ? -6.604 -5.286 -22.896 1.00 91.62 356 ILE A N 1
ATOM 2836 C CA . ILE A 1 356 ? -6.925 -4.636 -21.618 1.00 91.62 356 ILE A CA 1
ATOM 2837 C C . ILE A 1 356 ? -8.078 -3.628 -21.760 1.00 91.62 356 ILE A C 1
ATOM 2839 O O . ILE A 1 356 ? -8.886 -3.486 -20.841 1.00 91.62 356 ILE A O 1
ATOM 2843 N N . LEU A 1 357 ? -8.198 -2.949 -22.906 1.00 88.81 357 LEU A N 1
ATOM 2844 C CA . LEU A 1 357 ? -9.277 -1.984 -23.160 1.00 88.81 357 LEU A CA 1
ATOM 2845 C C . LEU A 1 357 ? -10.658 -2.648 -23.177 1.00 88.81 357 LEU A C 1
ATOM 2847 O O . LEU A 1 357 ? -11.656 -1.985 -22.898 1.00 88.81 357 LEU A O 1
ATOM 2851 N N . ASP A 1 358 ? -10.719 -3.948 -23.456 1.00 92.62 358 ASP A N 1
ATOM 2852 C CA . ASP A 1 358 ? -11.976 -4.685 -23.522 1.00 92.62 358 ASP A CA 1
ATOM 2853 C C . ASP A 1 358 ? -12.406 -5.234 -22.153 1.00 92.62 358 ASP A C 1
ATOM 2855 O O . ASP A 1 358 ? -13.543 -5.664 -22.006 1.00 92.62 358 ASP A O 1
ATOM 2859 N N . PHE A 1 359 ? -11.587 -5.121 -21.096 1.00 95.12 359 PHE A N 1
ATOM 2860 C CA . PHE A 1 359 ? -11.884 -5.721 -19.779 1.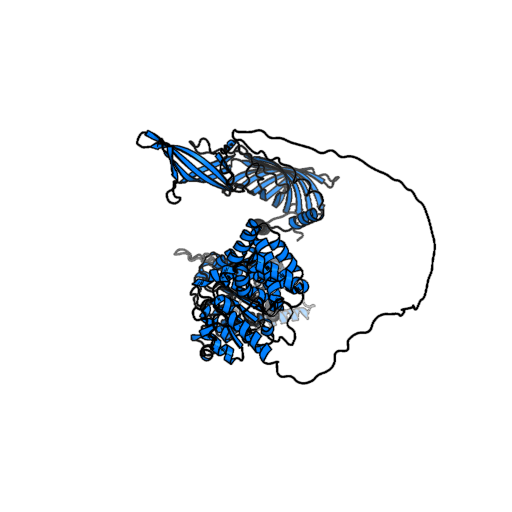00 95.12 359 PHE A CA 1
ATOM 2861 C C . PHE A 1 359 ? -13.109 -5.124 -19.079 1.00 95.12 359 PHE A C 1
ATOM 2863 O O . PHE A 1 359 ? -13.610 -5.702 -18.114 1.00 95.12 359 PHE A O 1
ATOM 2870 N N . LYS A 1 360 ? -13.582 -3.952 -19.507 1.00 95.25 360 LYS A N 1
ATOM 2871 C CA . LYS A 1 360 ? -14.835 -3.372 -19.000 1.00 95.25 360 LYS A CA 1
ATOM 2872 C C . LYS A 1 360 ? -16.048 -3.701 -19.870 1.00 95.25 360 LYS A C 1
ATOM 2874 O O . LYS A 1 360 ? -17.177 -3.545 -19.406 1.00 95.25 360 LYS A O 1
ATOM 2879 N N . LYS A 1 361 ? -15.820 -4.161 -21.102 1.00 95.06 361 LYS A N 1
ATOM 2880 C CA . LYS A 1 361 ? -16.848 -4.557 -22.075 1.00 95.06 361 LYS A CA 1
ATOM 2881 C C . LYS A 1 361 ? -17.141 -6.046 -22.001 1.00 95.06 361 LYS A C 1
ATOM 2883 O O . LYS A 1 361 ? -18.297 -6.453 -22.025 1.00 95.06 361 LYS A O 1
ATOM 2888 N N . GLU A 1 362 ? -16.090 -6.838 -21.850 1.00 95.19 362 GLU A N 1
ATOM 2889 C CA . GLU A 1 362 ? -16.100 -8.290 -21.769 1.00 95.19 362 GLU A CA 1
ATOM 2890 C C . GLU A 1 362 ? -15.453 -8.724 -20.454 1.00 95.19 362 GLU A C 1
ATOM 2892 O O . GLU A 1 362 ? -14.570 -8.053 -19.912 1.00 95.19 362 GLU A O 1
ATOM 2897 N N . LYS A 1 363 ? -15.947 -9.825 -19.884 1.00 96.31 363 LYS A N 1
ATOM 2898 C CA . LYS A 1 363 ? -15.431 -10.320 -18.610 1.00 96.31 363 LYS A CA 1
ATOM 2899 C C . LYS A 1 363 ? -14.165 -11.118 -18.862 1.00 96.31 363 LYS A C 1
ATOM 2901 O O . LYS A 1 363 ? -14.233 -12.209 -19.419 1.00 96.31 363 LYS A O 1
ATOM 2906 N N . THR A 1 364 ? -13.050 -10.613 -18.359 1.00 97.56 364 THR A N 1
ATOM 2907 C CA . THR A 1 364 ? -11.736 -11.199 -18.611 1.00 97.56 364 THR A CA 1
ATOM 2908 C C . THR A 1 364 ? -10.971 -11.398 -17.315 1.00 97.56 364 THR A C 1
ATOM 2910 O O . THR A 1 364 ? -10.961 -10.548 -16.424 1.00 97.56 364 THR A O 1
ATOM 2913 N N . THR A 1 365 ? -10.316 -12.545 -17.200 1.00 98.31 365 THR A N 1
ATOM 2914 C CA . THR A 1 365 ? -9.413 -12.886 -16.109 1.00 98.31 365 THR A CA 1
ATOM 2915 C C . THR A 1 365 ? -8.006 -13.050 -16.654 1.00 98.31 365 THR A C 1
ATOM 2917 O O . THR A 1 365 ? -7.789 -13.876 -17.533 1.00 98.31 365 THR A O 1
ATOM 2920 N N . VAL A 1 366 ? -7.042 -12.323 -16.094 1.00 97.94 366 VAL A N 1
ATOM 2921 C CA . VAL A 1 366 ? -5.618 -12.528 -16.387 1.00 97.94 366 VAL A CA 1
ATOM 2922 C C . VAL A 1 366 ? -4.889 -12.887 -15.104 1.00 97.94 366 VAL A C 1
ATOM 2924 O O . VAL A 1 366 ? -4.858 -12.094 -14.164 1.00 97.94 366 VAL A O 1
ATOM 2927 N N . TYR A 1 367 ? -4.288 -14.073 -15.075 1.00 97.62 367 TYR A N 1
ATOM 2928 C CA . TYR A 1 367 ? -3.326 -14.458 -14.047 1.00 97.62 367 TYR A CA 1
ATOM 2929 C C . TYR A 1 367 ? -1.920 -14.090 -14.515 1.00 97.62 367 TYR A C 1
ATOM 2931 O O . TYR A 1 367 ? -1.485 -14.515 -15.585 1.00 97.62 367 TYR A O 1
ATOM 2939 N N . VAL A 1 368 ? -1.217 -13.302 -13.713 1.00 95.50 368 VAL A N 1
ATOM 2940 C CA . VAL A 1 368 ? 0.162 -12.882 -13.958 1.00 95.50 368 VAL A CA 1
ATOM 2941 C C . VAL A 1 368 ? 1.074 -13.779 -13.132 1.00 95.50 368 VAL A C 1
ATOM 2943 O O . VAL A 1 368 ? 1.181 -13.616 -11.917 1.00 95.50 368 VAL A O 1
ATOM 2946 N N . GLY A 1 369 ? 1.670 -14.764 -13.802 1.00 90.25 369 GLY A N 1
ATOM 2947 C CA . GLY A 1 369 ? 2.543 -15.771 -13.214 1.00 90.25 369 GLY A CA 1
ATOM 2948 C C . GLY A 1 369 ? 3.982 -15.290 -13.099 1.00 90.25 369 GLY A C 1
ATOM 2949 O O . GLY A 1 369 ? 4.561 -14.815 -14.075 1.00 90.25 369 GLY A O 1
ATOM 2950 N N . LEU A 1 370 ? 4.572 -15.447 -11.916 1.00 82.31 370 LEU A N 1
ATOM 2951 C CA . LEU A 1 370 ? 5.947 -15.032 -11.633 1.00 82.31 370 LEU A CA 1
ATOM 2952 C C . LEU A 1 370 ? 6.639 -16.047 -10.744 1.00 82.31 370 LEU A C 1
ATOM 2954 O O . LEU A 1 370 ? 6.368 -16.075 -9.554 1.00 82.31 370 LEU A O 1
ATOM 2958 N N . THR A 1 371 ? 7.579 -16.831 -11.260 1.00 76.62 371 THR A N 1
ATOM 2959 C CA . THR A 1 371 ? 8.301 -17.755 -10.380 1.00 76.62 371 THR A CA 1
ATOM 2960 C C . THR A 1 371 ? 9.126 -16.978 -9.330 1.00 76.62 371 THR A C 1
ATOM 2962 O O . THR A 1 371 ? 9.679 -15.920 -9.651 1.00 76.62 371 THR A O 1
ATOM 2965 N N . PRO A 1 372 ? 9.225 -17.455 -8.070 1.00 75.38 372 PRO A N 1
ATOM 2966 C CA . PRO A 1 372 ? 9.914 -16.729 -6.997 1.00 75.38 372 PRO A CA 1
ATOM 2967 C C . PRO A 1 372 ? 11.363 -16.326 -7.315 1.00 75.38 372 PRO A C 1
ATOM 2969 O O . PRO A 1 372 ? 11.811 -15.259 -6.905 1.00 75.38 372 PRO A O 1
ATOM 2972 N N . ASP A 1 373 ? 12.078 -17.154 -8.077 1.00 79.50 373 ASP A N 1
ATOM 2973 C CA . ASP A 1 373 ? 13.446 -16.925 -8.558 1.00 79.50 373 ASP A CA 1
ATOM 2974 C C . ASP A 1 373 ? 13.551 -15.784 -9.584 1.00 79.50 373 ASP A C 1
ATOM 2976 O O . ASP A 1 373 ? 14.605 -15.166 -9.718 1.00 79.50 373 ASP A O 1
ATOM 2980 N N . ASN A 1 374 ? 12.455 -15.453 -10.272 1.00 81.94 374 ASN A N 1
ATOM 2981 C CA . ASN A 1 374 ? 12.416 -14.411 -11.294 1.00 81.94 374 ASN A CA 1
ATOM 2982 C C . ASN A 1 374 ? 11.761 -13.105 -10.827 1.00 81.94 374 ASN A C 1
ATOM 2984 O O . ASN A 1 374 ? 11.733 -12.155 -11.606 1.00 81.94 374 ASN A O 1
ATOM 2988 N N . LEU A 1 375 ? 11.278 -13.014 -9.581 1.00 82.75 375 LEU A N 1
ATOM 2989 C CA . LEU A 1 375 ? 10.554 -11.837 -9.079 1.00 82.75 375 LEU A CA 1
ATOM 2990 C C . LEU A 1 375 ? 11.333 -10.532 -9.277 1.00 82.75 375 LEU A C 1
ATOM 2992 O O . LEU A 1 375 ? 10.831 -9.605 -9.908 1.00 82.75 375 LEU A O 1
ATOM 2996 N N . THR A 1 376 ? 12.578 -10.468 -8.797 1.00 84.56 376 THR A N 1
ATOM 2997 C CA . THR A 1 376 ? 13.410 -9.258 -8.916 1.00 84.56 376 THR A CA 1
ATOM 2998 C C . THR A 1 376 ? 13.758 -8.949 -10.370 1.00 84.56 376 THR A C 1
ATOM 3000 O O . THR A 1 376 ? 13.745 -7.784 -10.767 1.00 84.56 376 THR A O 1
ATOM 3003 N N . ARG A 1 377 ? 14.032 -9.991 -11.167 1.00 86.75 377 ARG A N 1
ATOM 3004 C CA . ARG A 1 377 ? 14.454 -9.883 -12.570 1.00 86.75 377 ARG A CA 1
ATOM 3005 C C . ARG A 1 377 ? 13.323 -9.402 -13.483 1.00 86.75 377 ARG A C 1
ATOM 3007 O O . ARG A 1 377 ? 13.547 -8.555 -14.336 1.00 86.75 377 ARG A O 1
ATOM 3014 N N . LEU A 1 378 ? 12.109 -9.920 -13.296 1.00 88.94 378 LEU A N 1
ATOM 3015 C CA . LEU A 1 378 ? 10.927 -9.581 -14.097 1.00 88.94 378 LEU A CA 1
ATOM 3016 C C . LEU A 1 378 ? 10.190 -8.338 -13.603 1.00 88.94 378 LEU A C 1
ATOM 3018 O O . LEU A 1 378 ? 9.284 -7.865 -14.287 1.00 88.94 378 LEU A O 1
ATOM 3022 N N . ARG A 1 379 ? 10.559 -7.799 -12.437 1.00 88.25 379 ARG A N 1
ATOM 3023 C CA . ARG A 1 379 ? 9.897 -6.637 -11.840 1.00 88.25 379 ARG A CA 1
ATOM 3024 C C . ARG A 1 379 ? 9.707 -5.474 -12.829 1.00 88.25 379 ARG A C 1
ATOM 3026 O O . ARG A 1 379 ? 8.566 -5.036 -12.918 1.00 88.25 379 ARG A O 1
ATOM 3033 N N . PRO A 1 380 ? 10.701 -5.024 -13.628 1.00 87.69 380 PRO A N 1
ATOM 3034 C CA . PRO A 1 380 ? 10.482 -3.936 -14.593 1.00 87.69 380 PRO A CA 1
ATOM 3035 C C . PRO A 1 380 ? 9.382 -4.251 -15.619 1.00 87.69 380 PRO A C 1
ATOM 3037 O O . PRO A 1 380 ? 8.502 -3.431 -15.868 1.00 87.69 380 PRO A O 1
ATOM 3040 N N . LEU A 1 381 ? 9.356 -5.478 -16.152 1.00 90.12 381 LEU A N 1
ATOM 3041 C CA . LEU A 1 381 ? 8.320 -5.927 -17.089 1.00 90.12 381 LEU A CA 1
ATOM 3042 C C . LEU A 1 381 ? 6.929 -5.954 -16.433 1.00 90.12 381 LEU A C 1
ATOM 3044 O O . LEU A 1 381 ? 5.938 -5.566 -17.052 1.00 90.12 381 LEU A O 1
ATOM 3048 N N . MET A 1 382 ? 6.849 -6.369 -15.166 1.00 91.31 382 MET A N 1
ATOM 3049 C CA . MET A 1 382 ? 5.594 -6.343 -14.410 1.00 91.31 382 MET A CA 1
ATOM 3050 C C . MET A 1 382 ? 5.115 -4.916 -14.154 1.00 91.31 382 MET A C 1
ATOM 3052 O O . MET A 1 382 ? 3.925 -4.636 -14.289 1.00 91.31 382 MET A O 1
ATOM 3056 N N . GLN A 1 383 ? 6.028 -4.005 -13.813 1.00 89.94 383 GLN A N 1
ATOM 3057 C CA . GLN A 1 383 ? 5.702 -2.595 -13.612 1.00 89.94 383 GLN A CA 1
ATOM 3058 C C . GLN A 1 383 ? 5.108 -1.990 -14.886 1.00 89.94 383 GLN A C 1
ATOM 3060 O O . GLN A 1 383 ? 4.053 -1.365 -14.810 1.00 89.94 383 GLN A O 1
ATOM 3065 N N . VAL A 1 384 ? 5.706 -2.258 -16.053 1.00 90.62 384 VAL A N 1
ATOM 3066 C CA . VAL A 1 384 ? 5.159 -1.835 -17.353 1.00 90.62 384 VAL A CA 1
ATOM 3067 C C . VAL A 1 384 ? 3.733 -2.350 -17.543 1.00 90.62 384 VAL A C 1
ATOM 3069 O O . VAL A 1 384 ? 2.837 -1.552 -17.812 1.00 90.62 384 VAL A O 1
ATOM 3072 N N . PHE A 1 385 ? 3.494 -3.650 -17.340 1.00 93.38 385 PHE A N 1
ATOM 3073 C CA . PHE A 1 385 ? 2.160 -4.242 -17.483 1.00 93.38 385 PHE A CA 1
ATOM 3074 C C . PHE A 1 385 ? 1.124 -3.585 -16.564 1.00 93.38 385 PHE A C 1
ATOM 3076 O O . PHE A 1 385 ? 0.088 -3.119 -17.035 1.00 93.38 385 PHE A O 1
ATOM 3083 N N . TYR A 1 386 ? 1.389 -3.515 -15.256 1.00 93.94 386 TYR A N 1
ATOM 3084 C CA . TYR A 1 386 ? 0.412 -2.996 -14.297 1.00 93.94 386 TYR A CA 1
ATOM 3085 C C . TYR A 1 386 ? 0.156 -1.501 -14.473 1.00 93.94 386 TYR A C 1
ATOM 3087 O O . TYR A 1 386 ? -0.993 -1.073 -14.360 1.00 93.94 386 TYR A O 1
ATOM 3095 N N . GLN A 1 387 ? 1.189 -0.709 -14.766 1.00 89.31 387 GLN A N 1
ATOM 3096 C CA . GLN A 1 387 ? 1.017 0.722 -14.995 1.00 89.31 387 GLN A CA 1
ATOM 3097 C C . GLN A 1 387 ? 0.235 0.997 -16.275 1.00 89.31 387 GLN A C 1
ATOM 3099 O O . GLN A 1 387 ? -0.763 1.717 -16.214 1.00 89.31 387 GLN A O 1
ATOM 3104 N N . GLN A 1 388 ? 0.601 0.359 -17.393 1.00 88.62 388 GLN A N 1
ATOM 3105 C CA . GLN A 1 388 ? -0.164 0.466 -18.635 1.00 88.62 388 GLN A CA 1
ATOM 3106 C C . GLN A 1 388 ? -1.606 -0.009 -18.442 1.00 88.62 388 GLN A C 1
ATOM 3108 O O . GLN A 1 388 ? -2.537 0.671 -18.872 1.00 88.62 388 GLN A O 1
ATOM 3113 N N . ALA A 1 389 ? -1.817 -1.122 -17.732 1.00 93.00 389 ALA A N 1
ATOM 3114 C CA . ALA A 1 389 ? -3.157 -1.611 -17.438 1.00 93.00 389 ALA A CA 1
ATOM 3115 C C . ALA A 1 389 ? -3.987 -0.571 -16.678 1.00 93.00 389 ALA A C 1
ATOM 3117 O O . ALA A 1 389 ? -5.120 -0.282 -17.064 1.00 93.00 389 ALA A O 1
ATOM 3118 N N . THR A 1 390 ? -3.429 0.033 -15.626 1.00 91.94 390 THR A N 1
ATOM 3119 C CA . THR A 1 390 ? -4.132 1.090 -14.889 1.00 91.94 390 THR A CA 1
ATOM 3120 C C . THR A 1 390 ? -4.372 2.343 -15.723 1.00 91.94 390 THR A C 1
ATOM 3122 O O . THR A 1 390 ? -5.465 2.902 -15.643 1.00 91.94 390 THR A O 1
ATOM 3125 N N . GLU A 1 391 ? -3.416 2.758 -16.556 1.00 87.69 391 GLU A N 1
ATOM 3126 C CA . GLU A 1 391 ? -3.571 3.913 -17.440 1.00 87.69 391 GLU A CA 1
ATOM 3127 C C . GLU A 1 391 ? -4.712 3.695 -18.438 1.00 87.69 391 GLU A C 1
ATOM 3129 O O . GLU A 1 391 ? -5.625 4.518 -18.523 1.00 87.69 391 GLU A O 1
ATOM 3134 N N . PHE A 1 392 ? -4.717 2.568 -19.153 1.00 88.44 392 PHE A N 1
ATOM 3135 C CA . PHE A 1 392 ? -5.745 2.273 -20.150 1.00 88.44 392 PHE A CA 1
ATOM 3136 C C . PHE A 1 392 ? -7.128 2.137 -19.528 1.00 88.44 392 PHE A C 1
ATOM 3138 O O . PHE A 1 392 ? -8.097 2.705 -20.037 1.00 88.44 392 PHE A O 1
ATOM 3145 N N . LEU A 1 393 ? -7.221 1.461 -18.384 1.00 92.38 393 LEU A N 1
ATOM 3146 C CA . LEU A 1 393 ? -8.478 1.334 -17.658 1.00 92.38 393 LEU A CA 1
ATOM 3147 C C . LEU A 1 393 ? -8.951 2.666 -17.061 1.00 92.38 393 LEU A C 1
ATOM 3149 O O . LEU A 1 393 ? -10.136 2.784 -16.762 1.00 92.38 393 LEU A O 1
ATOM 3153 N N . CYS A 1 394 ? -8.092 3.675 -16.905 1.00 91.88 394 CYS A N 1
ATOM 3154 C CA . CYS A 1 394 ? -8.470 4.986 -16.363 1.00 91.88 394 CYS A CA 1
ATOM 3155 C C . CYS A 1 394 ? -8.469 6.117 -17.403 1.00 91.88 394 CYS A C 1
ATOM 3157 O O . CYS A 1 394 ? -8.687 7.269 -17.043 1.00 91.88 394 CYS A O 1
ATOM 3159 N N . ARG A 1 395 ? -8.270 5.816 -18.694 1.00 85.56 395 ARG A N 1
ATOM 3160 C CA . ARG A 1 395 ? -8.206 6.831 -19.762 1.00 85.56 395 ARG A CA 1
ATOM 3161 C C . ARG A 1 395 ? -9.556 7.504 -20.037 1.00 85.56 395 ARG A C 1
ATOM 3163 O O . ARG A 1 395 ? -9.591 8.667 -20.427 1.00 85.56 395 ARG A O 1
ATOM 3170 N N . LYS A 1 396 ? -10.667 6.788 -19.839 1.00 88.56 396 LYS A N 1
ATOM 3171 C CA . LYS A 1 396 ? -12.034 7.324 -19.952 1.00 88.56 396 LYS A CA 1
ATOM 3172 C C . LYS A 1 396 ? -12.935 6.783 -18.849 1.00 88.56 396 LYS A C 1
ATOM 3174 O O . LYS A 1 396 ? -12.770 5.643 -18.405 1.00 88.56 396 LYS A O 1
ATOM 3179 N N . LEU A 1 397 ? -13.897 7.598 -18.420 1.00 91.81 397 LEU A N 1
ATOM 3180 C CA . LEU A 1 397 ? -14.940 7.142 -17.504 1.00 91.81 397 LEU A CA 1
ATOM 3181 C C . LEU A 1 397 ? -15.772 6.032 -18.175 1.00 91.81 397 LEU A C 1
ATOM 3183 O O . LEU A 1 397 ? -16.033 6.135 -19.375 1.00 91.81 397 LEU A O 1
ATOM 3187 N N . PRO A 1 398 ? -16.183 4.989 -17.426 1.00 91.06 398 PRO A N 1
ATOM 3188 C CA . PRO A 1 398 ? -17.000 3.909 -17.967 1.00 91.06 398 PRO A CA 1
ATOM 3189 C C . PRO A 1 398 ? -18.304 4.435 -18.564 1.00 91.06 398 PRO A C 1
ATOM 3191 O O . PRO A 1 398 ? -19.070 5.121 -17.884 1.00 91.06 398 PRO A O 1
ATOM 3194 N N . SER A 1 399 ? -18.544 4.088 -19.822 1.00 91.12 399 SER A N 1
ATOM 3195 C CA . SER A 1 399 ? -19.775 4.363 -20.562 1.00 91.12 399 SER A CA 1
ATOM 3196 C C . SER A 1 399 ? -20.755 3.181 -20.474 1.00 91.12 399 SER A C 1
ATOM 3198 O O . SER A 1 399 ? -20.450 2.151 -19.870 1.00 91.12 399 SER A O 1
ATOM 3200 N N . ASP A 1 400 ? -21.955 3.319 -21.043 1.00 90.56 400 ASP A N 1
ATOM 3201 C CA . ASP A 1 400 ? -22.989 2.270 -20.986 1.00 90.56 400 ASP A CA 1
ATOM 3202 C C . ASP A 1 400 ? -22.574 0.966 -21.701 1.00 90.56 400 ASP A C 1
ATOM 3204 O O . ASP A 1 400 ? -23.025 -0.113 -21.318 1.00 90.56 400 ASP A O 1
ATOM 3208 N N . ASP A 1 401 ? -21.672 1.046 -22.688 1.00 93.00 401 ASP A N 1
ATOM 3209 C CA . ASP A 1 401 ? -21.038 -0.100 -23.362 1.00 93.00 401 ASP A CA 1
ATOM 3210 C C . ASP A 1 401 ? -19.946 -0.787 -22.520 1.00 93.00 401 ASP A C 1
ATOM 3212 O O . ASP A 1 401 ? -19.454 -1.848 -22.899 1.00 93.00 401 ASP A O 1
ATOM 3216 N N . GLU A 1 402 ? -19.596 -0.229 -21.358 1.00 93.31 402 GLU A N 1
ATOM 3217 C CA . GLU A 1 402 ? -18.602 -0.751 -20.412 1.00 93.31 402 GLU A CA 1
ATOM 3218 C C . GLU A 1 402 ? -19.257 -1.111 -19.060 1.00 93.31 402 GLU A C 1
ATOM 3220 O O . GLU A 1 402 ? -19.027 -0.458 -18.028 1.00 93.31 402 GLU A O 1
ATOM 3225 N N . PRO A 1 403 ? -20.124 -2.146 -19.027 1.00 93.19 403 PRO A N 1
ATOM 3226 C CA . PRO A 1 403 ? -20.924 -2.472 -17.850 1.00 93.19 403 PRO A CA 1
ATOM 3227 C C . PRO A 1 403 ? -20.107 -3.059 -16.692 1.00 93.19 403 PRO A C 1
ATOM 3229 O O . PRO A 1 403 ? -20.577 -3.029 -15.551 1.00 93.19 403 PRO A O 1
ATOM 3232 N N . TYR A 1 404 ? -18.910 -3.589 -16.953 1.00 95.44 404 TYR A N 1
ATOM 3233 C CA . TYR A 1 404 ? -18.099 -4.304 -15.968 1.00 95.44 404 TYR A CA 1
ATOM 3234 C C . TYR A 1 404 ? -17.013 -3.415 -15.360 1.00 95.44 404 TYR A C 1
ATOM 3236 O O . TYR A 1 404 ? -16.577 -2.424 -15.945 1.00 95.44 404 TYR A O 1
ATOM 3244 N N . GLY A 1 405 ? -16.565 -3.770 -14.156 1.00 95.75 405 GLY A N 1
ATOM 3245 C CA . GLY A 1 405 ? -15.346 -3.202 -13.585 1.00 95.75 405 GLY A CA 1
ATOM 3246 C C . GLY A 1 405 ? -14.197 -4.200 -13.529 1.00 95.75 405 GLY A C 1
ATOM 3247 O O . GLY A 1 405 ? -14.350 -5.375 -13.852 1.00 95.75 405 GLY A O 1
ATOM 3248 N N . VAL A 1 406 ? -13.037 -3.722 -13.083 1.00 97.56 406 VAL A N 1
ATOM 3249 C CA . VAL A 1 406 ? -11.811 -4.527 -13.020 1.00 97.56 406 VAL A CA 1
ATOM 3250 C C . VAL A 1 406 ? -11.286 -4.565 -11.593 1.00 97.56 406 VAL A C 1
ATOM 3252 O O . VAL A 1 406 ? -11.061 -3.523 -10.974 1.00 97.56 406 VAL A O 1
ATOM 3255 N N . LEU A 1 407 ? -11.089 -5.772 -11.066 1.00 97.94 407 LEU A N 1
ATOM 3256 C CA . LEU A 1 407 ? -10.425 -6.010 -9.788 1.00 97.94 407 LEU A CA 1
ATOM 3257 C C . LEU A 1 407 ? -8.943 -6.318 -10.024 1.00 97.94 407 LEU A C 1
ATOM 3259 O O . LEU A 1 407 ? -8.615 -7.300 -10.673 1.00 97.94 407 LEU A O 1
ATOM 3263 N N . PHE A 1 408 ? -8.052 -5.524 -9.447 1.00 97.88 408 PHE A N 1
ATOM 3264 C CA . PHE A 1 408 ? -6.640 -5.864 -9.306 1.00 97.88 408 PHE A CA 1
ATOM 3265 C C . PHE A 1 408 ? -6.464 -6.589 -7.977 1.00 97.88 408 PHE A C 1
ATOM 3267 O O . PHE A 1 408 ? -6.506 -5.960 -6.917 1.00 97.88 408 PHE A O 1
ATOM 3274 N N . LEU A 1 409 ? -6.320 -7.910 -8.027 1.00 97.38 409 LEU A N 1
ATOM 3275 C CA . LEU A 1 409 ? -5.994 -8.725 -6.866 1.00 97.38 409 LEU A CA 1
ATOM 3276 C C . LEU A 1 409 ? -4.476 -8.869 -6.799 1.00 97.38 409 LEU A C 1
ATOM 3278 O O . LEU A 1 409 ? -3.882 -9.662 -7.525 1.00 97.38 409 LEU A O 1
ATOM 3282 N N . MET A 1 410 ? -3.862 -8.078 -5.926 1.00 94.94 410 MET A N 1
ATOM 3283 C CA . MET A 1 410 ? -2.413 -7.945 -5.822 1.00 94.94 410 MET A CA 1
ATOM 3284 C C . MET A 1 410 ? -1.909 -8.770 -4.638 1.00 94.94 410 MET A C 1
ATOM 3286 O O . MET A 1 410 ? -1.749 -8.240 -3.531 1.00 94.94 410 MET A O 1
ATOM 3290 N N . ASP A 1 411 ? -1.713 -10.075 -4.852 1.00 90.56 411 ASP A N 1
ATOM 3291 C CA . ASP A 1 411 ? -1.126 -10.930 -3.823 1.00 90.56 411 ASP A CA 1
ATOM 3292 C C . ASP A 1 411 ? 0.360 -10.606 -3.662 1.00 90.56 411 ASP A C 1
ATOM 3294 O O . ASP A 1 411 ? 1.109 -10.636 -4.625 1.00 90.56 411 ASP A O 1
ATOM 3298 N N . GLU A 1 412 ? 0.792 -10.252 -2.455 1.00 88.00 412 GLU A N 1
ATOM 3299 C CA . GLU A 1 412 ? 2.148 -9.741 -2.204 1.00 88.00 412 GLU A CA 1
ATOM 3300 C C . GLU A 1 412 ? 2.489 -8.495 -3.042 1.00 88.00 412 GLU A C 1
ATOM 3302 O O . GLU A 1 412 ? 3.552 -8.398 -3.655 1.00 88.00 412 GLU A O 1
ATOM 3307 N N . PHE A 1 413 ? 1.597 -7.499 -3.017 1.00 92.38 413 PHE A N 1
ATOM 3308 C CA . PHE A 1 413 ? 1.765 -6.200 -3.685 1.00 92.38 413 PHE A CA 1
ATOM 3309 C C . PHE A 1 413 ? 3.176 -5.574 -3.558 1.00 92.38 413 PHE A C 1
ATOM 3311 O O . PHE A 1 413 ? 3.691 -5.101 -4.573 1.00 92.38 413 PHE A O 1
ATOM 3318 N N . PRO A 1 414 ? 3.856 -5.616 -2.390 1.00 90.75 414 PRO A N 1
ATOM 3319 C CA . PRO A 1 414 ? 5.209 -5.070 -2.236 1.00 90.75 414 PRO A CA 1
ATOM 3320 C C . PRO A 1 414 ? 6.271 -5.660 -3.180 1.00 90.75 414 PRO A C 1
ATOM 3322 O O . PRO A 1 414 ? 7.295 -5.026 -3.421 1.00 90.75 414 PRO A O 1
ATOM 3325 N N . THR A 1 415 ? 6.047 -6.848 -3.752 1.00 88.56 415 THR A N 1
ATOM 3326 C CA . THR A 1 415 ? 6.992 -7.483 -4.694 1.00 88.56 415 THR A CA 1
ATOM 3327 C C . THR A 1 415 ? 7.195 -6.688 -5.985 1.00 88.56 415 THR A C 1
ATOM 3329 O O . THR A 1 415 ? 8.235 -6.816 -6.629 1.00 88.56 415 THR A O 1
ATOM 3332 N N . LEU A 1 416 ? 6.248 -5.816 -6.341 1.00 88.81 416 LEU A N 1
ATOM 3333 C CA . LEU A 1 416 ? 6.335 -4.947 -7.517 1.00 88.81 416 LEU A CA 1
ATOM 3334 C C . LEU A 1 416 ? 7.218 -3.710 -7.303 1.00 88.81 416 LEU A C 1
ATOM 3336 O O . LEU A 1 416 ? 7.496 -2.987 -8.259 1.00 88.81 416 LEU A O 1
ATOM 3340 N N . GLY A 1 417 ? 7.693 -3.464 -6.079 1.00 88.94 417 GLY A N 1
ATOM 3341 C CA . GLY A 1 417 ? 8.400 -2.232 -5.738 1.00 88.94 417 GLY A CA 1
ATOM 3342 C C . GLY A 1 417 ? 7.489 -1.002 -5.788 1.00 88.94 417 GLY A C 1
ATOM 3343 O O . GLY A 1 417 ? 6.267 -1.106 -5.680 1.00 88.94 417 GLY A O 1
ATOM 3344 N N . LYS A 1 418 ? 8.091 0.184 -5.922 1.00 88.81 418 LYS A N 1
ATOM 3345 C CA . LYS A 1 418 ? 7.354 1.450 -5.914 1.00 88.81 418 LYS A CA 1
ATOM 3346 C C . LYS A 1 418 ? 6.595 1.635 -7.231 1.00 88.81 418 LYS A C 1
ATOM 3348 O O . LYS A 1 418 ? 7.190 1.804 -8.287 1.00 88.81 418 LYS A O 1
ATOM 3353 N N . MET A 1 419 ? 5.269 1.620 -7.142 1.00 89.31 419 MET A N 1
ATOM 3354 C CA . MET A 1 419 ? 4.337 1.902 -8.243 1.00 89.31 419 MET A CA 1
ATOM 3355 C C . MET A 1 419 ? 3.715 3.290 -8.055 1.00 89.31 419 MET A C 1
ATOM 3357 O O . MET A 1 419 ? 2.719 3.428 -7.337 1.00 89.31 419 MET A O 1
ATOM 3361 N N . GLU A 1 420 ? 4.293 4.323 -8.667 1.00 83.12 420 GLU A N 1
ATOM 3362 C CA . GLU A 1 420 ? 3.896 5.723 -8.432 1.00 83.12 420 GLU A CA 1
ATOM 3363 C C . GLU A 1 420 ? 2.450 6.015 -8.861 1.00 83.12 420 GLU A C 1
ATOM 3365 O O . GLU A 1 420 ? 1.701 6.699 -8.162 1.00 83.12 420 GLU A O 1
ATOM 3370 N N . GLN A 1 421 ? 2.002 5.401 -9.953 1.00 83.69 421 GLN A N 1
ATOM 3371 C CA . GLN A 1 421 ? 0.651 5.498 -10.505 1.00 83.69 421 GLN A CA 1
ATOM 3372 C C . GLN A 1 421 ? -0.370 4.820 -9.595 1.00 83.69 421 GLN A C 1
ATOM 3374 O O . GLN A 1 421 ? -1.518 5.242 -9.546 1.00 83.69 421 GLN A O 1
ATOM 3379 N N . PHE A 1 422 ? 0.025 3.799 -8.828 1.00 91.62 422 PHE A N 1
ATOM 3380 C CA . PHE A 1 422 ? -0.863 3.201 -7.829 1.00 91.62 422 PHE A CA 1
ATOM 3381 C C . PHE A 1 422 ? -0.989 4.118 -6.612 1.00 91.62 422 PHE A C 1
ATOM 3383 O O . PHE A 1 422 ? -2.097 4.326 -6.128 1.00 91.62 422 PHE A O 1
ATOM 3390 N N . GLN A 1 423 ? 0.119 4.697 -6.137 1.00 90.25 423 GLN A N 1
ATOM 3391 C CA . GLN A 1 423 ? 0.112 5.616 -4.993 1.00 90.25 423 GLN A CA 1
ATOM 3392 C C . GLN A 1 423 ? -0.690 6.894 -5.277 1.00 90.25 423 GLN A C 1
ATOM 3394 O O . GLN A 1 423 ? -1.427 7.358 -4.407 1.00 90.25 423 GLN A O 1
ATOM 3399 N N . THR A 1 424 ? -0.542 7.462 -6.475 1.00 88.19 424 THR A N 1
ATOM 3400 C CA . THR A 1 424 ? -1.265 8.670 -6.908 1.00 88.19 424 THR A CA 1
ATOM 3401 C C . THR A 1 424 ? -2.676 8.344 -7.403 1.00 88.19 424 THR A C 1
ATOM 3403 O O . THR A 1 424 ? -3.619 9.086 -7.129 1.00 88.19 424 THR A O 1
ATOM 3406 N N . GLY A 1 425 ? -2.848 7.211 -8.089 1.00 88.50 425 GLY A N 1
ATOM 3407 C CA . GLY A 1 425 ? -4.093 6.827 -8.750 1.00 88.50 425 GLY A CA 1
ATOM 3408 C C . GLY A 1 425 ? -5.164 6.214 -7.863 1.00 88.50 425 GLY A C 1
ATOM 3409 O O . GLY A 1 425 ? -6.352 6.304 -8.186 1.00 88.50 425 GLY A O 1
ATOM 3410 N N . ILE A 1 426 ? -4.786 5.671 -6.702 1.00 92.75 426 ILE A N 1
ATOM 3411 C CA . ILE A 1 426 ? -5.728 5.055 -5.757 1.00 92.75 426 ILE A CA 1
ATOM 3412 C C . ILE A 1 426 ? -6.870 5.997 -5.329 1.00 92.75 426 ILE A C 1
ATOM 3414 O O . ILE A 1 426 ? -7.957 5.529 -5.006 1.00 92.75 426 ILE A O 1
ATOM 3418 N N . ALA A 1 427 ? -6.672 7.317 -5.372 1.00 90.81 427 ALA A N 1
ATOM 3419 C CA . ALA A 1 427 ? -7.719 8.286 -5.051 1.00 90.81 427 ALA A CA 1
ATOM 3420 C C . ALA A 1 427 ? -8.844 8.346 -6.107 1.00 90.81 427 ALA A C 1
ATOM 3422 O O . ALA A 1 427 ? -9.996 8.615 -5.762 1.00 90.81 427 ALA A O 1
ATOM 3423 N N . TYR A 1 428 ? -8.543 8.084 -7.387 1.00 93.06 428 TYR A N 1
ATOM 3424 C CA . TYR A 1 428 ? -9.502 8.233 -8.491 1.00 93.06 428 TYR A CA 1
ATOM 3425 C C . TYR A 1 428 ? -9.898 6.918 -9.181 1.00 93.06 428 TYR A C 1
ATOM 3427 O O . TYR A 1 428 ? -10.957 6.880 -9.810 1.00 93.06 428 TYR A O 1
ATOM 3435 N N . PHE A 1 429 ? -9.138 5.822 -9.037 1.00 95.75 429 PHE A N 1
ATOM 3436 C CA . PHE A 1 429 ? -9.425 4.517 -9.668 1.00 95.75 429 PHE A CA 1
ATOM 3437 C C . PHE A 1 429 ? -10.859 4.021 -9.450 1.00 95.75 429 PHE A C 1
ATOM 3439 O O . PHE A 1 429 ? -11.496 3.506 -10.375 1.00 95.75 429 PHE A O 1
ATOM 3446 N N . ARG A 1 430 ? -11.416 4.253 -8.254 1.00 94.44 430 ARG A N 1
ATOM 3447 C CA . ARG A 1 430 ? -12.810 3.922 -7.935 1.00 94.44 430 ARG A CA 1
ATOM 3448 C C . ARG A 1 430 ? -13.805 4.538 -8.927 1.00 94.44 430 ARG A C 1
ATOM 3450 O O . ARG A 1 430 ? -14.766 3.864 -9.300 1.00 94.44 430 ARG A O 1
ATOM 3457 N N . GLY A 1 431 ? -13.592 5.789 -9.344 1.00 93.94 431 GLY A N 1
ATOM 3458 C CA . GLY A 1 431 ? -14.448 6.487 -10.313 1.00 93.94 431 GLY A CA 1
ATOM 3459 C C . GLY A 1 431 ? -14.451 5.814 -11.687 1.00 93.94 431 GLY A C 1
ATOM 3460 O O . GLY A 1 431 ? -15.466 5.802 -12.377 1.00 93.94 431 GLY A O 1
ATOM 3461 N N . TYR A 1 432 ? -13.352 5.141 -12.024 1.00 95.75 432 TYR A N 1
ATOM 3462 C CA . TYR A 1 432 ? -13.186 4.383 -13.259 1.00 95.75 432 TYR A CA 1
ATOM 3463 C C . TYR A 1 432 ? -13.648 2.921 -13.155 1.00 95.75 432 TYR A C 1
ATOM 3465 O O . TYR A 1 432 ? -13.408 2.150 -14.080 1.00 95.75 432 TYR A O 1
ATOM 3473 N N . ARG A 1 433 ? -14.316 2.510 -12.064 1.00 96.12 433 ARG A N 1
ATOM 3474 C CA . ARG A 1 433 ? -14.657 1.097 -11.770 1.00 96.12 433 ARG A CA 1
ATOM 3475 C C . ARG A 1 433 ? -13.432 0.171 -11.731 1.00 96.12 433 ARG A C 1
ATOM 3477 O O . ARG A 1 433 ? -13.538 -1.029 -11.982 1.00 96.12 433 ARG A O 1
ATOM 3484 N N . VAL A 1 434 ? -12.272 0.722 -11.383 1.00 97.12 434 VAL A N 1
ATOM 3485 C CA . VAL A 1 434 ? -11.062 -0.042 -11.082 1.00 97.12 434 VAL A CA 1
ATOM 3486 C C . VAL A 1 434 ? -10.972 -0.183 -9.570 1.00 97.12 434 VAL A C 1
ATOM 3488 O O . VAL A 1 434 ? -11.019 0.806 -8.842 1.00 97.12 434 VAL A O 1
ATOM 3491 N N . ARG A 1 435 ? -10.871 -1.416 -9.077 1.00 96.06 435 ARG A N 1
ATOM 3492 C CA . ARG A 1 435 ? -10.746 -1.724 -7.651 1.00 96.06 435 ARG A CA 1
ATOM 3493 C C . ARG A 1 435 ? -9.392 -2.360 -7.389 1.00 96.06 435 ARG A C 1
ATOM 3495 O O . ARG A 1 435 ? -9.102 -3.415 -7.934 1.00 96.06 435 ARG A O 1
ATOM 3502 N N . LEU A 1 436 ? -8.624 -1.782 -6.473 1.00 97.06 436 LEU A N 1
ATOM 3503 C CA . LEU A 1 436 ? -7.452 -2.428 -5.900 1.00 97.06 436 LEU A CA 1
ATOM 3504 C C . LEU A 1 436 ? -7.834 -3.286 -4.693 1.00 97.06 436 LEU A C 1
ATOM 3506 O O . LEU A 1 436 ? -8.554 -2.837 -3.794 1.00 97.06 436 LEU A O 1
ATOM 3510 N N . PHE A 1 437 ? -7.316 -4.506 -4.668 1.00 96.56 437 PHE A N 1
ATOM 3511 C CA . PHE A 1 437 ? -7.219 -5.326 -3.477 1.00 96.56 437 PHE A CA 1
ATOM 3512 C C . PHE A 1 437 ? -5.741 -5.638 -3.232 1.00 96.56 437 PHE A C 1
ATOM 3514 O O . PHE A 1 437 ? -5.147 -6.487 -3.891 1.00 96.56 437 PHE A O 1
ATOM 3521 N N . LEU A 1 438 ? -5.163 -4.904 -2.283 1.00 96.25 438 LEU A N 1
ATOM 3522 C CA . LEU A 1 438 ? -3.751 -4.937 -1.936 1.00 96.25 438 LEU A CA 1
ATOM 3523 C C . LEU A 1 438 ? -3.528 -5.844 -0.728 1.00 96.25 438 LEU A C 1
ATOM 3525 O O . LEU A 1 438 ? -4.175 -5.678 0.309 1.00 96.25 438 LEU A O 1
ATOM 3529 N N . ILE A 1 439 ? -2.601 -6.790 -0.853 1.00 95.19 439 ILE A N 1
ATOM 3530 C CA . ILE A 1 439 ? -2.212 -7.688 0.234 1.00 95.19 439 ILE A CA 1
ATOM 3531 C C . ILE A 1 439 ? -0.758 -7.401 0.599 1.00 95.19 439 ILE A C 1
ATOM 3533 O O . ILE A 1 439 ? 0.135 -7.491 -0.243 1.00 95.19 439 ILE A O 1
ATOM 3537 N N . VAL A 1 440 ? -0.536 -7.053 1.864 1.00 93.94 440 VAL A N 1
ATOM 3538 C CA . VAL A 1 440 ? 0.776 -6.721 2.435 1.00 93.94 440 VAL A CA 1
ATOM 3539 C C . VAL A 1 440 ? 1.022 -7.576 3.677 1.00 93.94 440 VAL A C 1
ATOM 3541 O O . VAL A 1 440 ? 0.072 -7.952 4.371 1.00 93.94 440 VAL A O 1
ATOM 3544 N N . GLN A 1 441 ? 2.280 -7.915 3.966 1.00 90.19 441 GLN A N 1
ATOM 3545 C CA . GLN A 1 441 ? 2.588 -8.750 5.133 1.00 90.19 441 GLN A CA 1
ATOM 3546 C C . GLN A 1 441 ? 2.448 -7.956 6.433 1.00 90.19 441 GLN A C 1
ATOM 3548 O O . GLN A 1 441 ? 1.774 -8.402 7.364 1.00 90.19 441 GLN A O 1
ATOM 3553 N N . ASP A 1 442 ? 3.024 -6.758 6.448 1.00 87.75 442 ASP A N 1
ATOM 3554 C CA . ASP A 1 442 ? 3.005 -5.821 7.562 1.00 87.75 442 ASP A CA 1
ATOM 3555 C C . ASP A 1 442 ? 3.126 -4.366 7.069 1.00 87.75 442 ASP A C 1
ATOM 3557 O O . ASP A 1 442 ? 3.201 -4.085 5.868 1.00 87.75 442 ASP A O 1
ATOM 3561 N N . THR A 1 443 ? 3.068 -3.423 8.010 1.00 88.88 443 THR A N 1
ATOM 3562 C CA . THR A 1 443 ? 3.187 -1.985 7.729 1.00 88.88 443 THR A CA 1
ATOM 3563 C C . THR A 1 443 ? 4.605 -1.556 7.364 1.00 88.88 443 THR A C 1
ATOM 3565 O O . THR A 1 443 ? 4.759 -0.623 6.580 1.00 88.88 443 THR A O 1
ATOM 3568 N N . GLU A 1 444 ? 5.630 -2.217 7.905 1.00 89.06 444 GLU A N 1
ATOM 3569 C CA . GLU A 1 444 ? 7.040 -1.863 7.691 1.00 89.06 444 GLU A CA 1
ATOM 3570 C C . GLU A 1 444 ? 7.450 -2.124 6.242 1.00 89.06 444 GLU A C 1
ATOM 3572 O O . GLU A 1 444 ? 8.083 -1.276 5.620 1.00 89.06 444 GLU A O 1
ATOM 3577 N N . GLN A 1 445 ? 7.004 -3.238 5.661 1.00 88.38 445 GLN A N 1
ATOM 3578 C CA . GLN A 1 445 ? 7.243 -3.574 4.262 1.00 88.38 445 GLN A CA 1
ATOM 3579 C C . GLN A 1 445 ? 6.661 -2.515 3.315 1.00 88.38 445 GLN A C 1
ATOM 3581 O O . GLN A 1 445 ? 7.310 -2.113 2.349 1.00 88.38 445 GLN A O 1
ATOM 3586 N N . LEU A 1 446 ? 5.441 -2.040 3.593 1.00 90.88 446 LEU A N 1
ATOM 3587 C CA . LEU A 1 446 ? 4.807 -1.003 2.779 1.00 90.88 446 LEU A CA 1
ATOM 3588 C C . LEU A 1 446 ? 5.500 0.356 2.972 1.00 90.88 446 LEU A C 1
ATOM 3590 O O . LEU A 1 446 ? 5.761 1.051 1.989 1.00 90.88 446 LEU A O 1
ATOM 3594 N N . LYS A 1 447 ? 5.849 0.702 4.218 1.00 92.38 447 LYS A N 1
ATOM 3595 C CA . LYS A 1 447 ? 6.600 1.917 4.570 1.00 92.38 447 LYS A CA 1
ATOM 3596 C C . LYS A 1 447 ? 8.004 1.930 3.959 1.00 92.38 447 LYS A C 1
ATOM 3598 O O . LYS A 1 447 ? 8.459 2.983 3.541 1.00 92.38 447 LYS A O 1
ATOM 3603 N N . GLY A 1 448 ? 8.677 0.787 3.862 1.00 92.56 448 GLY A N 1
ATOM 3604 C CA . GLY A 1 448 ? 10.015 0.687 3.274 1.00 92.56 448 GLY A CA 1
ATOM 3605 C C . GLY A 1 448 ? 10.054 0.976 1.770 1.00 92.56 448 GLY A C 1
ATOM 3606 O O . GLY A 1 448 ? 11.074 1.430 1.269 1.00 92.56 448 GLY A O 1
ATOM 3607 N N . ILE A 1 449 ? 8.951 0.743 1.049 1.00 92.44 449 ILE A N 1
ATOM 3608 C CA . ILE A 1 449 ? 8.864 0.975 -0.405 1.00 92.44 449 ILE A CA 1
ATOM 3609 C C . ILE A 1 449 ? 8.311 2.364 -0.733 1.00 92.44 449 ILE A C 1
ATOM 3611 O O . ILE A 1 449 ? 8.754 3.003 -1.684 1.00 92.44 449 ILE A O 1
ATOM 3615 N N . TYR A 1 450 ? 7.301 2.804 0.018 1.00 92.00 450 TYR A N 1
ATOM 3616 C CA . TYR A 1 450 ? 6.517 4.004 -0.290 1.00 92.00 450 TYR A CA 1
ATOM 3617 C C . TYR A 1 450 ? 6.714 5.144 0.705 1.00 92.00 450 TYR A C 1
ATOM 3619 O O . TYR A 1 450 ? 6.005 6.151 0.632 1.00 92.00 450 TYR A O 1
ATOM 3627 N N . GLU A 1 451 ? 7.637 4.971 1.648 1.00 93.12 451 GLU A N 1
ATOM 3628 C CA . GLU A 1 451 ? 7.846 5.867 2.779 1.00 93.12 451 GLU A CA 1
ATOM 3629 C C . GLU A 1 451 ? 6.567 6.035 3.622 1.00 93.12 451 GLU A C 1
ATOM 3631 O O . GLU A 1 451 ? 5.529 5.392 3.416 1.00 93.12 451 GLU A O 1
ATOM 3636 N N . GLU A 1 452 ? 6.625 6.900 4.632 1.00 90.75 452 GLU A N 1
ATOM 3637 C CA . GLU A 1 452 ? 5.486 7.127 5.522 1.00 90.75 452 GLU A CA 1
ATOM 3638 C C . GLU A 1 452 ? 4.317 7.815 4.801 1.00 90.75 452 GLU A C 1
ATOM 3640 O O . GLU A 1 452 ? 3.156 7.440 4.988 1.00 90.75 452 GLU A O 1
ATOM 3645 N N . ALA A 1 453 ? 4.612 8.779 3.925 1.00 88.81 453 ALA A N 1
ATOM 3646 C CA . ALA A 1 453 ? 3.598 9.507 3.167 1.00 88.81 453 ALA A CA 1
ATOM 3647 C C . ALA A 1 453 ? 2.823 8.590 2.206 1.00 88.81 453 ALA A C 1
ATOM 3649 O O . ALA A 1 453 ? 1.590 8.635 2.162 1.00 88.81 453 ALA A O 1
ATOM 3650 N N . GLY A 1 454 ? 3.517 7.719 1.466 1.00 89.25 454 GLY A N 1
ATOM 3651 C CA . GLY A 1 454 ? 2.870 6.802 0.534 1.00 89.25 454 GLY A CA 1
ATOM 3652 C C . GLY A 1 454 ? 2.110 5.679 1.234 1.00 89.25 454 GLY A C 1
ATOM 3653 O O . GLY A 1 454 ? 0.974 5.396 0.851 1.00 89.25 454 GLY A O 1
ATOM 3654 N N . MET A 1 455 ? 2.648 5.113 2.322 1.00 92.19 455 MET A N 1
ATOM 3655 C CA . MET A 1 455 ? 1.906 4.164 3.166 1.00 92.19 455 MET A CA 1
ATOM 3656 C C . MET A 1 455 ? 0.587 4.774 3.669 1.00 92.19 455 MET A C 1
ATOM 3658 O O . MET A 1 455 ? -0.471 4.141 3.582 1.00 92.19 455 MET A O 1
ATOM 3662 N N . ASN A 1 456 ? 0.629 6.019 4.154 1.00 90.69 456 ASN A N 1
ATOM 3663 C CA . ASN A 1 456 ? -0.560 6.732 4.614 1.00 90.69 456 ASN A CA 1
ATOM 3664 C C . ASN A 1 456 ? -1.571 6.973 3.483 1.00 90.69 456 ASN A C 1
ATOM 3666 O O . ASN A 1 456 ? -2.772 6.879 3.737 1.00 90.69 456 ASN A O 1
ATOM 3670 N N . SER A 1 457 ? -1.117 7.202 2.243 1.00 91.50 457 SER A N 1
ATOM 3671 C CA . SER A 1 457 ? -1.995 7.293 1.064 1.00 91.50 457 SER A CA 1
ATOM 3672 C C . SER A 1 457 ? -2.764 5.989 0.812 1.00 91.50 457 SER A C 1
ATOM 3674 O O . SER A 1 457 ? -3.980 6.011 0.609 1.00 91.50 457 SER A O 1
ATOM 3676 N N . PHE A 1 458 ? -2.098 4.831 0.888 1.00 93.75 458 PHE A N 1
ATOM 3677 C CA . PHE A 1 458 ? -2.777 3.538 0.739 1.00 93.75 458 PHE A CA 1
ATOM 3678 C C . PHE A 1 458 ? -3.765 3.269 1.876 1.00 93.75 458 PHE A C 1
ATOM 3680 O O . PHE A 1 458 ? -4.870 2.781 1.631 1.00 93.75 458 PHE A O 1
ATOM 3687 N N . LEU A 1 459 ? -3.396 3.605 3.113 1.00 91.81 459 LEU A N 1
ATOM 3688 C CA . LEU A 1 459 ? -4.255 3.444 4.286 1.00 91.81 459 LEU A CA 1
ATOM 3689 C C . LEU A 1 459 ? -5.500 4.338 4.240 1.00 91.81 459 LEU A C 1
ATOM 3691 O O . LEU A 1 459 ? -6.575 3.881 4.626 1.00 91.81 459 LEU A O 1
ATOM 3695 N N . SER A 1 460 ? -5.370 5.591 3.801 1.00 89.88 460 SER A N 1
ATOM 3696 C CA . SER A 1 460 ? -6.479 6.551 3.763 1.00 89.88 460 SER A CA 1
ATOM 3697 C C . SER A 1 460 ? -7.447 6.283 2.609 1.00 89.88 460 SER A C 1
ATOM 3699 O O . SER A 1 460 ? -8.657 6.381 2.801 1.00 89.88 460 SER A O 1
ATOM 3701 N N . ASN A 1 461 ? -6.940 5.874 1.441 1.00 93.31 461 ASN A N 1
ATOM 3702 C CA . ASN A 1 461 ? -7.768 5.586 0.266 1.00 93.31 461 ASN A CA 1
ATOM 3703 C C . ASN A 1 461 ? -8.337 4.152 0.246 1.00 93.31 461 ASN A C 1
ATOM 3705 O O . ASN A 1 461 ? -9.234 3.840 -0.543 1.00 93.31 461 ASN A O 1
ATOM 3709 N N . SER A 1 462 ? -7.866 3.269 1.131 1.00 94.50 462 SER A N 1
ATOM 3710 C CA . SER A 1 462 ? -8.446 1.934 1.311 1.00 94.50 462 SER A CA 1
ATOM 3711 C C . SER A 1 462 ? -9.623 1.976 2.279 1.00 94.50 462 SER A C 1
ATOM 3713 O O . SER A 1 462 ? -9.454 1.973 3.498 1.00 94.50 462 SER A O 1
ATOM 3715 N N . THR A 1 463 ? -10.844 1.958 1.739 1.00 95.38 463 THR A N 1
ATOM 3716 C CA . THR A 1 463 ? -12.070 1.942 2.555 1.00 95.38 463 THR A CA 1
ATOM 3717 C C . THR A 1 463 ? -12.138 0.717 3.463 1.00 95.38 463 THR A C 1
ATOM 3719 O O . THR A 1 463 ? -12.563 0.832 4.612 1.00 95.38 463 THR A O 1
ATOM 3722 N N . TYR A 1 464 ? -11.731 -0.452 2.958 1.00 96.12 464 TYR A N 1
ATOM 3723 C CA . TYR A 1 464 ? -11.711 -1.690 3.732 1.00 96.12 464 TYR A CA 1
ATOM 3724 C C . TYR A 1 464 ? -10.284 -1.997 4.169 1.00 96.12 464 TYR A C 1
ATOM 3726 O O . TYR A 1 464 ? -9.466 -2.445 3.371 1.00 96.12 464 TYR A O 1
ATOM 3734 N N . ARG A 1 465 ? -9.987 -1.781 5.450 1.00 95.69 465 ARG A N 1
ATOM 3735 C CA . ARG A 1 465 ? -8.704 -2.166 6.049 1.00 95.69 465 ARG A CA 1
ATOM 3736 C C . ARG A 1 465 ? -8.924 -3.425 6.866 1.00 95.69 465 ARG A C 1
ATOM 3738 O O . ARG A 1 465 ? -9.597 -3.390 7.896 1.00 95.69 465 ARG A O 1
ATOM 3745 N N . ILE A 1 466 ? -8.409 -4.543 6.378 1.00 95.38 466 ILE A N 1
ATOM 3746 C CA . ILE A 1 466 ? -8.529 -5.842 7.029 1.00 95.38 466 ILE A CA 1
ATOM 3747 C C . ILE A 1 466 ? -7.185 -6.191 7.647 1.00 95.38 466 ILE A C 1
ATOM 3749 O O . ILE A 1 466 ? -6.137 -5.991 7.041 1.00 95.38 466 ILE A O 1
ATOM 3753 N N . THR A 1 467 ? -7.212 -6.725 8.857 1.00 93.94 467 THR A N 1
ATOM 3754 C CA . THR A 1 467 ? -6.010 -7.216 9.518 1.00 93.94 467 THR A CA 1
ATOM 3755 C C . THR A 1 467 ? -6.262 -8.587 10.121 1.00 93.94 467 THR A C 1
ATOM 3757 O O . THR A 1 467 ? -7.312 -8.856 10.722 1.00 93.94 467 THR A O 1
ATOM 3760 N N . PHE A 1 468 ? -5.310 -9.483 9.895 1.00 93.69 468 PHE A N 1
ATOM 3761 C CA . PHE A 1 468 ? -5.224 -10.752 10.601 1.00 93.69 468 PHE A CA 1
ATOM 3762 C C . PHE A 1 468 ? -4.457 -10.555 11.916 1.00 93.69 468 PHE A C 1
ATOM 3764 O O . PHE A 1 468 ? -4.217 -9.430 12.345 1.00 93.69 468 PHE A O 1
ATOM 3771 N N . ALA A 1 469 ? -4.105 -11.644 12.598 1.00 90.88 469 ALA A N 1
ATOM 3772 C CA . ALA A 1 469 ? -3.191 -11.556 13.730 1.00 90.88 469 ALA A CA 1
ATOM 3773 C C . ALA A 1 469 ? -1.877 -10.906 13.271 1.00 90.88 469 ALA A C 1
ATOM 3775 O O . ALA A 1 469 ? -1.233 -11.424 12.356 1.00 90.88 469 ALA A O 1
ATOM 3776 N N . ALA A 1 470 ? -1.522 -9.767 13.869 1.00 86.19 470 ALA A N 1
ATOM 3777 C CA . ALA A 1 470 ? -0.288 -9.056 13.549 1.00 86.19 470 ALA A CA 1
ATOM 3778 C C . ALA A 1 470 ? 0.927 -9.852 14.050 1.00 86.19 470 ALA A C 1
ATOM 3780 O O . ALA A 1 470 ? 0.876 -10.465 15.116 1.00 86.19 470 ALA A O 1
ATOM 3781 N N . ASN A 1 471 ? 2.019 -9.837 13.288 1.00 85.62 471 ASN A N 1
ATOM 3782 C CA . ASN A 1 471 ? 3.293 -10.467 13.651 1.00 85.62 471 ASN A CA 1
ATOM 3783 C C . ASN A 1 471 ? 4.281 -9.490 14.312 1.00 85.62 471 ASN A C 1
ATOM 3785 O O . ASN A 1 471 ? 5.159 -9.945 15.040 1.00 85.62 471 ASN A O 1
ATOM 3789 N N . ASN A 1 472 ? 4.143 -8.179 14.084 1.00 86.81 472 ASN A N 1
ATOM 3790 C CA . ASN A 1 472 ? 5.013 -7.147 14.647 1.00 86.81 472 ASN A CA 1
ATOM 3791 C C . ASN A 1 472 ? 4.247 -6.167 15.562 1.00 86.81 472 ASN A C 1
ATOM 3793 O O . ASN A 1 472 ? 3.014 -6.064 15.542 1.00 86.81 472 ASN A O 1
ATOM 3797 N N . ILE A 1 473 ? 5.000 -5.453 16.402 1.00 89.69 473 ILE A N 1
ATOM 3798 C CA . ILE A 1 473 ? 4.447 -4.528 17.400 1.00 89.69 473 ILE A CA 1
ATOM 3799 C C . ILE A 1 473 ? 3.982 -3.217 16.750 1.00 89.69 473 ILE A C 1
ATOM 3801 O O . ILE A 1 473 ? 2.976 -2.660 17.186 1.00 89.69 473 ILE A O 1
ATOM 3805 N N . GLU A 1 474 ? 4.661 -2.727 15.708 1.00 89.38 474 GLU A N 1
ATOM 3806 C CA . GLU A 1 474 ? 4.295 -1.473 15.034 1.00 89.38 474 GLU A CA 1
ATOM 3807 C C . GLU A 1 474 ? 2.911 -1.568 14.376 1.00 89.38 474 GLU A C 1
ATOM 3809 O O . GLU A 1 474 ? 2.034 -0.751 14.667 1.00 89.38 474 GLU A O 1
ATOM 3814 N N . THR A 1 475 ? 2.658 -2.620 13.587 1.00 89.12 475 THR A N 1
ATOM 3815 C CA . THR A 1 475 ? 1.334 -2.894 13.010 1.00 89.12 475 THR A CA 1
ATOM 3816 C C . THR A 1 475 ? 0.299 -3.089 14.118 1.00 89.12 475 THR A C 1
ATOM 3818 O O . THR A 1 475 ? -0.789 -2.521 14.041 1.00 89.12 475 THR A O 1
ATOM 3821 N N . ALA A 1 476 ? 0.612 -3.828 15.188 1.00 92.50 476 ALA A N 1
ATOM 3822 C CA . ALA A 1 476 ? -0.321 -4.021 16.301 1.00 92.50 476 ALA A CA 1
ATOM 3823 C C . ALA A 1 476 ? -0.699 -2.702 17.004 1.00 92.50 476 ALA A C 1
ATOM 3825 O O . ALA A 1 476 ? -1.872 -2.481 17.319 1.00 92.50 476 ALA A O 1
ATOM 3826 N N . ASN A 1 477 ? 0.271 -1.808 17.213 1.00 93.56 477 ASN A N 1
ATOM 3827 C CA . ASN A 1 477 ? 0.050 -0.475 17.769 1.00 93.56 477 ASN A CA 1
ATOM 3828 C C . ASN A 1 477 ? -0.819 0.378 16.845 1.00 93.56 477 ASN A C 1
ATOM 3830 O O . ASN A 1 477 ? -1.790 0.973 17.313 1.00 93.56 477 ASN A O 1
ATOM 3834 N N . LEU A 1 478 ? -0.520 0.391 15.542 1.00 91.38 478 LEU A N 1
ATOM 3835 C CA . LEU A 1 478 ? -1.323 1.101 14.548 1.00 91.38 478 LEU A CA 1
ATOM 3836 C C . LEU A 1 478 ? -2.775 0.607 14.559 1.00 91.38 478 LEU A C 1
ATOM 3838 O O . LEU A 1 478 ? -3.701 1.409 14.644 1.00 91.38 478 LEU A O 1
ATOM 3842 N N . ILE A 1 479 ? -2.993 -0.710 14.531 1.00 92.38 479 ILE A N 1
ATOM 3843 C CA . ILE A 1 479 ? -4.337 -1.300 14.559 1.00 92.38 479 ILE A CA 1
ATOM 3844 C C . ILE A 1 479 ? -5.071 -0.948 15.857 1.00 92.38 479 ILE A C 1
ATOM 3846 O O . ILE A 1 479 ? -6.237 -0.559 15.810 1.00 92.38 479 ILE A O 1
ATOM 3850 N N . SER A 1 480 ? -4.403 -1.036 17.011 1.00 94.69 480 SER A N 1
ATOM 3851 C CA . SER A 1 480 ? -4.982 -0.665 18.309 1.00 94.69 480 SER A CA 1
ATOM 3852 C C . SER A 1 480 ? -5.405 0.812 18.345 1.00 94.69 480 SER A C 1
ATOM 3854 O O . SER A 1 480 ? -6.511 1.131 18.789 1.00 94.69 480 SER A O 1
ATOM 3856 N N . GLN A 1 481 ? -4.581 1.705 17.788 1.00 93.19 481 GLN A N 1
ATOM 3857 C CA . GLN A 1 481 ? -4.897 3.128 17.647 1.00 93.19 481 GLN A CA 1
ATOM 3858 C C . GLN A 1 481 ? -6.072 3.375 16.691 1.00 93.19 481 GLN A C 1
ATOM 3860 O O . GLN A 1 481 ? -6.966 4.150 17.027 1.00 93.19 481 GLN A O 1
ATOM 3865 N N . LEU A 1 482 ? -6.116 2.695 15.538 1.00 91.62 482 LEU A N 1
ATOM 3866 C CA . LEU A 1 482 ? -7.205 2.824 14.559 1.00 91.62 482 LEU A CA 1
ATOM 3867 C C . LEU A 1 482 ? -8.549 2.299 15.086 1.00 91.62 482 LEU A C 1
ATOM 3869 O O . LEU A 1 482 ? -9.602 2.816 14.722 1.00 91.62 482 LEU A O 1
ATOM 3873 N N . ILE A 1 483 ? -8.519 1.269 15.931 1.00 93.44 483 ILE A N 1
ATOM 3874 C CA . ILE A 1 483 ? -9.696 0.729 16.620 1.00 93.44 483 ILE A CA 1
ATOM 3875 C C . ILE A 1 483 ? -10.205 1.715 17.686 1.00 93.44 483 ILE A C 1
ATOM 3877 O O . ILE A 1 483 ? -11.416 1.871 17.870 1.00 93.44 483 ILE A O 1
ATOM 3881 N N . GLY A 1 484 ? -9.290 2.369 18.400 1.00 92.44 484 GLY A N 1
ATOM 3882 C CA . GLY A 1 484 ? -9.596 3.379 19.403 1.00 92.44 484 GLY A CA 1
ATOM 3883 C C . GLY A 1 484 ? -9.892 2.832 20.804 1.00 92.44 484 GLY A C 1
ATOM 3884 O O . GLY A 1 484 ? -9.816 1.634 21.096 1.00 92.44 484 GLY A O 1
ATOM 3885 N N . ASN A 1 485 ? -10.226 3.761 21.699 1.00 93.88 485 ASN A N 1
ATOM 3886 C CA . ASN A 1 485 ? -10.381 3.507 23.129 1.00 93.88 485 ASN A CA 1
ATOM 3887 C C . ASN A 1 485 ? -11.846 3.514 23.572 1.00 93.88 485 ASN A C 1
ATOM 3889 O O . ASN A 1 485 ? -12.707 4.151 22.960 1.00 93.88 485 ASN A O 1
ATOM 3893 N N . LYS A 1 486 ? -12.107 2.792 24.660 1.00 92.25 486 LYS A N 1
ATOM 3894 C CA . LYS A 1 486 ? -13.383 2.734 25.360 1.00 92.25 486 LYS A CA 1
ATOM 3895 C C . LYS A 1 486 ? -13.221 3.145 26.818 1.00 92.25 486 LYS A C 1
ATOM 3897 O O . LYS A 1 486 ? -12.187 2.899 27.443 1.00 92.25 486 LYS A O 1
ATOM 3902 N N . THR A 1 487 ? -14.285 3.711 27.365 1.00 89.19 487 THR A N 1
ATOM 3903 C CA . THR A 1 487 ? -14.391 4.046 28.786 1.00 89.19 487 THR A CA 1
ATOM 3904 C C . THR A 1 487 ? -14.799 2.798 29.570 1.00 89.19 487 THR A C 1
ATOM 3906 O O . THR A 1 487 ? -15.801 2.159 29.247 1.00 89.19 487 THR A O 1
ATOM 3909 N N . VAL A 1 488 ? -14.018 2.418 30.583 1.00 86.44 488 VAL A N 1
ATOM 3910 C CA . VAL A 1 488 ? -14.296 1.267 31.456 1.00 86.44 488 VAL A CA 1
ATOM 3911 C C . VAL A 1 488 ? -14.433 1.747 32.895 1.00 86.44 488 VAL A C 1
ATOM 3913 O O . VAL A 1 488 ? -13.620 2.534 33.369 1.00 86.44 488 VAL A O 1
ATOM 3916 N N . GLN A 1 489 ? -15.452 1.261 33.602 1.00 84.94 489 GLN A N 1
ATOM 3917 C CA . GLN A 1 489 ? -15.598 1.498 35.036 1.00 84.94 489 GLN A CA 1
ATOM 3918 C C . GLN A 1 489 ? -14.733 0.505 35.810 1.00 84.94 489 GLN A C 1
ATOM 3920 O O . GLN A 1 489 ? -14.848 -0.708 35.643 1.00 84.94 489 GLN A O 1
ATOM 3925 N N . GLN A 1 490 ? -13.849 1.039 36.640 1.00 79.56 490 GLN A N 1
ATOM 3926 C CA . GLN A 1 490 ? -13.028 0.297 37.575 1.00 79.56 490 GLN A CA 1
ATOM 3927 C C . GLN A 1 490 ? -13.644 0.432 38.965 1.00 79.56 490 GLN A C 1
ATOM 3929 O O . GLN A 1 490 ? -13.695 1.520 39.537 1.00 79.56 490 GLN A O 1
ATOM 3934 N N . GLU A 1 491 ? -14.112 -0.690 39.496 1.00 83.56 491 GLU A N 1
ATOM 3935 C CA . GLU A 1 491 ? -14.636 -0.786 40.852 1.00 83.56 491 GLU A CA 1
ATOM 3936 C C . GLU A 1 491 ? -13.513 -1.219 41.797 1.00 83.56 491 GLU A C 1
ATOM 3938 O O . GLU A 1 491 ? -12.947 -2.305 41.660 1.00 83.56 491 GLU A O 1
ATOM 3943 N N . SER A 1 492 ? -13.178 -0.365 42.761 1.00 70.88 492 SER A N 1
ATOM 3944 C CA . SER A 1 492 ? -12.285 -0.706 43.863 1.00 70.88 492 SER A CA 1
ATOM 3945 C C . SER A 1 492 ? -13.115 -1.006 45.106 1.00 70.88 492 SER A C 1
ATOM 3947 O O . SER A 1 492 ? -13.853 -0.152 45.608 1.00 70.88 492 SER A O 1
ATOM 3949 N N . LEU A 1 493 ? -13.008 -2.248 45.577 1.00 70.62 493 LEU A N 1
ATOM 3950 C CA . LEU A 1 493 ? -13.675 -2.746 46.774 1.00 70.62 493 LEU A CA 1
ATOM 3951 C C . LEU A 1 493 ? -12.665 -2.826 47.916 1.00 70.62 493 LEU A C 1
ATOM 3953 O O . LEU A 1 493 ? -11.801 -3.705 47.925 1.00 70.62 493 LEU A O 1
ATOM 3957 N N . ASN A 1 494 ? -12.819 -1.969 48.923 1.00 56.53 494 ASN A N 1
ATOM 3958 C CA . ASN A 1 494 ? -12.106 -2.141 50.183 1.00 56.53 494 ASN A CA 1
ATOM 3959 C C . ASN A 1 494 ? -12.838 -3.178 51.043 1.00 56.53 494 ASN A C 1
ATOM 3961 O O . ASN A 1 494 ? -13.935 -2.931 51.546 1.00 56.53 494 ASN A O 1
ATOM 3965 N N . LYS A 1 495 ? -12.239 -4.364 51.208 1.00 54.28 495 LYS A N 1
ATOM 3966 C CA . LYS A 1 495 ? -12.719 -5.354 52.182 1.00 54.28 495 LYS A CA 1
ATOM 3967 C C . LYS A 1 495 ? -12.156 -5.016 53.569 1.00 54.28 495 LYS A C 1
ATOM 3969 O O . LYS A 1 495 ? -10.936 -4.879 53.687 1.00 54.28 495 LYS A O 1
ATOM 3974 N N . PRO A 1 496 ? -12.995 -4.918 54.617 1.00 53.84 496 PRO A N 1
ATOM 3975 C CA . PRO A 1 496 ? -12.506 -4.676 55.968 1.00 53.84 496 PRO A CA 1
ATOM 3976 C C . PRO A 1 496 ? -11.634 -5.845 56.444 1.00 53.84 496 PRO A C 1
ATOM 3978 O O . PRO A 1 496 ? -11.906 -7.011 56.141 1.00 53.84 496 PRO A O 1
ATOM 3981 N N . LYS A 1 497 ? -10.572 -5.531 57.196 1.00 52.16 497 LYS A N 1
ATOM 3982 C CA . LYS A 1 497 ? -9.807 -6.540 57.939 1.00 52.16 497 LYS A CA 1
ATOM 3983 C C . LYS A 1 497 ? -10.690 -7.123 59.052 1.00 52.16 497 LYS A C 1
ATOM 3985 O O . LYS A 1 497 ? -11.597 -6.465 59.550 1.00 52.16 497 LYS A O 1
ATOM 3990 N N . PHE A 1 498 ? -10.433 -8.388 59.374 1.00 44.62 498 PHE A N 1
ATOM 3991 C CA . PHE A 1 498 ? -11.180 -9.244 60.301 1.00 44.62 498 PHE A CA 1
ATOM 3992 C C . PHE A 1 498 ? -11.681 -8.498 61.562 1.00 44.62 498 PHE A C 1
ATOM 3994 O O . PHE A 1 498 ? -10.893 -7.823 62.218 1.00 44.62 498 PHE A O 1
ATOM 4001 N N . LEU A 1 499 ? -12.967 -8.692 61.903 1.00 45.44 499 LEU A N 1
ATOM 4002 C CA . LEU A 1 499 ? -13.698 -8.176 63.082 1.00 45.44 499 LEU A CA 1
ATOM 4003 C C . LEU A 1 499 ? -14.263 -6.735 63.068 1.00 45.44 499 LEU A C 1
ATOM 4005 O O . LEU A 1 499 ? -14.672 -6.250 64.120 1.00 45.44 499 LEU A O 1
ATOM 4009 N N . ASP A 1 500 ? -14.391 -6.074 61.915 1.00 50.44 500 ASP A N 1
ATOM 4010 C CA . ASP A 1 500 ? -15.135 -4.804 61.825 1.00 50.44 500 ASP A CA 1
ATOM 4011 C C . ASP A 1 500 ? -16.616 -5.032 61.440 1.00 50.44 500 ASP 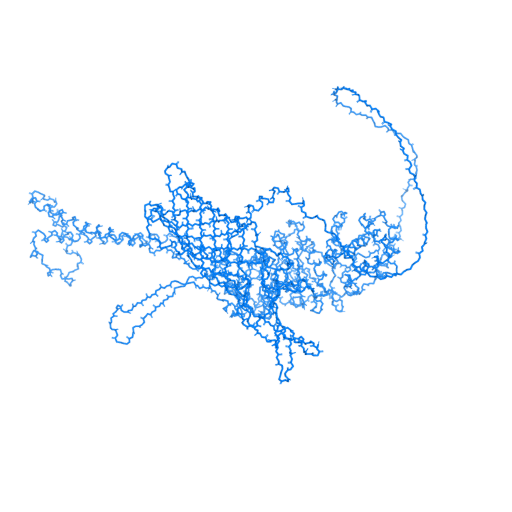A C 1
ATOM 4013 O O . ASP A 1 500 ? -16.933 -5.444 60.322 1.00 50.44 500 ASP A O 1
ATOM 4017 N N . LEU A 1 501 ? -17.527 -4.807 62.396 1.00 54.22 501 LEU A N 1
ATOM 4018 C CA . LEU A 1 501 ? -18.986 -4.961 62.254 1.00 54.22 501 LEU A CA 1
ATOM 4019 C C . LEU A 1 501 ? -19.687 -3.673 61.774 1.00 54.22 501 LEU A C 1
ATOM 4021 O O . LEU A 1 501 ? -20.917 -3.622 61.762 1.00 54.22 501 LEU A O 1
ATOM 4025 N N . ASN A 1 502 ? -18.944 -2.634 61.379 1.00 50.16 502 ASN A N 1
ATOM 4026 C CA . ASN A 1 502 ? -19.518 -1.364 60.943 1.00 50.16 502 ASN A CA 1
ATOM 4027 C C . ASN A 1 502 ? -19.991 -1.415 59.466 1.00 50.16 502 ASN A C 1
ATOM 4029 O O . ASN A 1 502 ? -19.165 -1.547 58.563 1.00 50.16 502 ASN A O 1
ATOM 4033 N N . PRO A 1 503 ? -21.296 -1.261 59.154 1.00 51.75 503 PRO A N 1
ATOM 4034 C CA . PRO A 1 503 ? -21.791 -1.255 57.770 1.00 51.75 503 PRO A CA 1
ATOM 4035 C C . PRO A 1 503 ? -21.213 -0.115 56.916 1.00 51.75 503 PRO A C 1
ATOM 4037 O O . PRO A 1 503 ? -21.193 -0.220 55.691 1.00 51.75 503 PRO A O 1
ATOM 4040 N N . ALA A 1 504 ? -20.728 0.955 57.559 1.00 52.91 504 ALA A N 1
ATOM 4041 C CA . ALA A 1 504 ? -20.157 2.132 56.912 1.00 52.91 504 ALA A CA 1
ATOM 4042 C C . ALA A 1 504 ? -18.697 1.959 56.445 1.00 52.91 504 ALA A C 1
ATOM 4044 O O . ALA A 1 504 ? -18.204 2.807 55.706 1.00 52.91 504 ALA A O 1
ATOM 4045 N N . SER A 1 505 ? -17.992 0.883 56.827 1.00 52.34 505 SER A N 1
ATOM 4046 C CA . SER A 1 505 ? -16.590 0.664 56.416 1.00 52.34 505 SER A CA 1
ATOM 4047 C C . SER A 1 505 ? -16.435 0.016 55.033 1.00 52.34 505 SER A C 1
ATOM 4049 O O . SER A 1 505 ? -15.320 -0.198 54.556 1.00 52.34 505 SER A O 1
ATOM 4051 N N . ARG A 1 506 ? -17.551 -0.256 54.344 1.00 54.53 506 ARG A N 1
ATOM 4052 C CA . ARG A 1 506 ? -17.572 -0.742 52.960 1.00 54.53 506 ARG A CA 1
ATOM 4053 C C . ARG A 1 506 ? -17.662 0.443 52.001 1.00 54.53 506 ARG A C 1
ATOM 4055 O O . ARG A 1 506 ? -18.757 0.881 51.662 1.00 54.53 506 ARG A O 1
ATOM 4062 N N . SER A 1 507 ? -16.520 0.956 51.553 1.00 58.75 507 SER A N 1
ATOM 4063 C CA . SER A 1 507 ? -16.476 1.945 50.472 1.00 58.75 507 SER A CA 1
ATOM 4064 C C . SER A 1 507 ? -16.288 1.256 49.115 1.00 58.75 507 SER A C 1
ATOM 4066 O O . SER A 1 507 ? -15.362 0.466 48.921 1.00 58.75 507 SER A O 1
ATOM 4068 N N . LEU A 1 508 ? -17.204 1.537 48.182 1.00 63.19 508 LEU A N 1
ATOM 4069 C CA . LEU A 1 508 ? -17.091 1.190 46.766 1.00 63.19 508 LEU A CA 1
ATOM 4070 C C . LEU A 1 508 ? -16.643 2.449 46.028 1.00 63.19 508 LEU A C 1
ATOM 4072 O O . LEU A 1 508 ? -17.399 3.415 45.941 1.00 63.19 508 LEU A O 1
ATOM 4076 N N . HIS A 1 509 ? -15.417 2.445 45.520 1.00 68.19 509 HIS A N 1
ATOM 4077 C CA . HIS A 1 509 ? -14.916 3.541 44.702 1.00 68.19 509 HIS A CA 1
ATOM 4078 C C . HIS A 1 509 ? -15.023 3.142 43.230 1.00 68.19 509 HIS A C 1
ATOM 4080 O O . HIS A 1 509 ? -14.340 2.217 42.795 1.00 68.19 509 HIS A O 1
ATOM 4086 N N . ILE A 1 510 ? -15.890 3.818 42.472 1.00 76.19 510 ILE A N 1
ATOM 4087 C CA . ILE A 1 510 ? -16.046 3.607 41.028 1.00 76.19 510 ILE A CA 1
ATOM 4088 C C . ILE A 1 510 ? -15.309 4.737 40.316 1.00 76.19 510 ILE A C 1
ATOM 4090 O O . ILE A 1 510 ? -15.708 5.894 40.418 1.00 76.19 510 ILE A O 1
ATOM 4094 N N . SER A 1 511 ? -14.239 4.407 39.603 1.00 80.56 511 SER A N 1
ATOM 4095 C CA . SER A 1 511 ? -13.499 5.348 38.757 1.00 80.56 511 SER A CA 1
ATOM 4096 C C . SER A 1 511 ? -13.624 4.947 37.293 1.00 80.56 511 SER A C 1
ATOM 4098 O O . SER A 1 511 ? -13.540 3.766 36.968 1.00 80.56 511 SER A O 1
ATOM 4100 N N . GLU A 1 512 ? -13.795 5.908 36.395 1.00 85.62 512 GLU A N 1
ATOM 4101 C CA . GLU A 1 512 ? -13.764 5.654 34.953 1.00 85.62 512 GLU A CA 1
ATOM 4102 C C . GLU A 1 512 ? -12.318 5.741 34.452 1.00 85.62 512 GLU A C 1
ATOM 4104 O O . GLU A 1 512 ? -11.566 6.622 34.858 1.00 85.62 512 GLU A O 1
ATOM 4109 N N . THR A 1 513 ? -11.902 4.790 33.616 1.00 87.69 513 THR A N 1
ATOM 4110 C CA . THR A 1 513 ? -10.550 4.737 33.047 1.00 87.69 513 THR A CA 1
ATOM 4111 C C . THR A 1 513 ? -10.594 4.461 31.549 1.00 87.69 513 THR A C 1
ATOM 4113 O O . THR A 1 513 ? -11.541 3.870 31.018 1.00 87.69 513 THR A O 1
ATOM 4116 N N . GLN A 1 514 ? -9.553 4.909 30.851 1.00 90.12 514 GLN A N 1
ATOM 4117 C CA . GLN A 1 514 ? -9.356 4.652 29.431 1.00 90.12 514 GLN A CA 1
ATOM 4118 C C . GLN A 1 514 ? -8.782 3.253 29.208 1.00 90.12 514 GLN A C 1
ATOM 4120 O O . GLN A 1 514 ? -7.760 2.892 29.791 1.00 90.12 514 GLN A O 1
ATOM 4125 N N . ARG A 1 515 ? -9.386 2.479 28.303 1.00 91.12 515 ARG A N 1
ATOM 4126 C CA . ARG A 1 515 ? -8.829 1.206 27.832 1.00 91.12 515 ARG A CA 1
ATOM 4127 C C . ARG A 1 515 ? -8.979 1.098 26.319 1.00 91.12 515 ARG A C 1
ATOM 4129 O O . ARG A 1 515 ? -10.070 1.323 25.808 1.00 91.12 515 ARG A O 1
ATOM 4136 N N . ALA A 1 516 ? -7.940 0.675 25.603 1.00 93.69 516 ALA A N 1
ATOM 4137 C CA . ALA A 1 516 ? -8.087 0.296 24.196 1.00 93.69 516 ALA A CA 1
ATOM 4138 C C . ALA A 1 516 ? -9.163 -0.792 24.041 1.00 93.69 516 ALA A C 1
ATOM 4140 O O . ALA A 1 516 ? -9.256 -1.699 24.877 1.00 93.69 516 ALA A O 1
ATOM 4141 N N . LEU A 1 517 ? -9.988 -0.725 22.987 1.00 94.44 517 LEU A N 1
ATOM 4142 C CA . LEU A 1 517 ? -10.957 -1.801 22.729 1.00 94.44 517 LEU A CA 1
ATOM 4143 C C . LEU A 1 517 ? -10.231 -3.138 22.506 1.00 94.44 517 LEU A C 1
ATOM 4145 O O . LEU A 1 517 ? -10.745 -4.181 22.914 1.00 94.44 517 LEU A O 1
ATOM 4149 N N . LEU A 1 518 ? -9.036 -3.074 21.912 1.00 94.81 518 LEU A N 1
ATOM 4150 C CA . LEU A 1 518 ? -8.096 -4.178 21.796 1.00 94.81 518 LEU A CA 1
ATOM 4151 C C . LEU A 1 518 ? -6.669 -3.659 22.035 1.00 94.81 518 LEU A C 1
ATOM 4153 O O . LEU A 1 518 ? -6.217 -2.761 21.324 1.00 94.81 518 LEU A O 1
ATOM 4157 N N . LEU A 1 519 ? -5.968 -4.188 23.038 1.00 94.94 519 LEU A N 1
ATOM 4158 C CA . LEU A 1 519 ? -4.566 -3.848 23.309 1.00 94.94 519 LEU A CA 1
ATOM 4159 C C . LEU A 1 519 ? -3.653 -4.377 22.186 1.00 94.94 519 LEU A C 1
ATOM 4161 O O . LEU A 1 519 ? -3.975 -5.410 21.602 1.00 94.94 519 LEU A O 1
ATOM 4165 N N . PRO A 1 520 ? -2.479 -3.772 21.926 1.00 94.69 520 PRO A N 1
ATOM 4166 C CA . PRO A 1 520 ? -1.546 -4.265 20.904 1.00 94.69 520 PRO A CA 1
ATOM 4167 C C . PRO A 1 520 ? -1.203 -5.757 21.064 1.00 94.69 520 PRO A C 1
ATOM 4169 O O . PRO A 1 520 ? -1.272 -6.527 20.110 1.00 94.69 520 PRO A O 1
ATOM 4172 N N . GLN A 1 521 ? -0.959 -6.210 22.296 1.00 94.25 521 GLN A N 1
ATOM 4173 C CA . GLN A 1 521 ? -0.739 -7.630 22.605 1.00 94.25 521 GLN A CA 1
ATOM 4174 C C . GLN A 1 521 ? -1.953 -8.524 22.285 1.00 94.25 521 GLN A C 1
ATOM 4176 O O . GLN A 1 521 ? -1.790 -9.662 21.856 1.00 94.25 521 GLN A O 1
ATOM 4181 N N . GLU A 1 522 ? -3.177 -8.009 22.444 1.00 93.69 522 GLU A N 1
ATOM 4182 C CA . GLU A 1 522 ? -4.408 -8.719 22.081 1.00 93.69 522 GLU A CA 1
ATOM 4183 C C . GLU A 1 522 ? -4.590 -8.767 20.548 1.00 93.69 522 GLU A C 1
ATOM 4185 O O . GLU A 1 522 ? -5.210 -9.707 20.054 1.00 93.69 522 GLU A O 1
ATOM 4190 N N . VAL A 1 523 ? -4.029 -7.805 19.788 1.00 93.50 523 VAL A N 1
ATOM 4191 C CA . VAL A 1 523 ? -4.003 -7.831 18.305 1.00 93.50 523 VAL A CA 1
ATOM 4192 C C . VAL A 1 523 ? -3.094 -8.962 17.828 1.00 93.50 523 VAL A C 1
ATOM 4194 O O . VAL A 1 523 ? -3.464 -9.723 16.936 1.00 93.50 523 VAL A O 1
ATOM 4197 N N . ILE A 1 524 ? -1.916 -9.092 18.441 1.00 92.38 524 ILE A N 1
ATOM 4198 C CA . ILE A 1 524 ? -0.941 -10.145 18.121 1.00 92.38 524 ILE A CA 1
ATOM 4199 C C . ILE A 1 524 ? -1.508 -11.529 18.472 1.00 92.38 524 ILE A C 1
ATOM 4201 O O . ILE A 1 524 ? -1.372 -12.479 17.707 1.00 92.38 524 ILE A O 1
ATOM 4205 N N . MET A 1 525 ? -2.206 -11.643 19.605 1.00 92.81 525 MET A N 1
ATOM 4206 C CA . MET A 1 525 ? -2.828 -12.891 20.066 1.00 92.81 525 MET A CA 1
ATOM 4207 C C . MET A 1 525 ? -4.198 -13.181 19.429 1.00 92.81 525 MET A C 1
ATOM 4209 O O . MET A 1 525 ? -4.931 -14.052 19.911 1.00 92.81 525 MET A O 1
ATOM 4213 N N . LEU A 1 526 ? -4.581 -12.467 18.365 1.00 93.94 526 LEU A N 1
ATOM 4214 C CA . LEU A 1 526 ? -5.852 -12.704 17.690 1.00 93.94 526 LEU A CA 1
ATOM 4215 C C . LEU A 1 526 ? -5.912 -14.164 17.182 1.00 93.94 526 LEU A C 1
ATOM 4217 O O . LEU A 1 526 ? -4.964 -14.636 16.551 1.00 93.94 526 LEU A O 1
ATOM 4221 N N . PRO A 1 527 ? -7.008 -14.910 17.430 1.00 92.88 527 PRO A N 1
ATOM 4222 C CA . PRO A 1 527 ? -7.128 -16.284 16.952 1.00 92.88 527 PRO A CA 1
ATOM 4223 C C . PRO A 1 527 ? -6.948 -16.386 15.433 1.00 92.88 527 PRO A C 1
ATOM 4225 O O . PRO A 1 527 ? -7.404 -15.517 14.694 1.00 92.88 527 PRO A O 1
ATOM 4228 N N . ARG A 1 528 ? -6.355 -17.485 14.945 1.00 89.12 528 ARG A N 1
ATOM 4229 C CA . ARG A 1 528 ? -6.068 -17.659 13.506 1.00 89.12 528 ARG A CA 1
ATOM 4230 C C . ARG A 1 528 ? -7.298 -17.571 12.606 1.00 89.12 528 ARG A C 1
ATOM 4232 O O . ARG A 1 528 ? -7.149 -17.139 11.469 1.00 89.12 528 ARG A O 1
ATOM 4239 N N . ASP A 1 529 ? -8.475 -17.944 13.097 1.00 91.69 529 ASP A N 1
ATOM 4240 C CA . ASP A 1 529 ? -9.734 -17.880 12.340 1.00 91.69 529 ASP A CA 1
ATOM 4241 C C . ASP A 1 529 ? -10.438 -16.523 12.451 1.00 91.69 529 ASP A C 1
ATOM 4243 O O . ASP A 1 529 ? -11.456 -16.305 11.792 1.00 91.69 529 ASP A O 1
ATOM 4247 N N . ASP A 1 530 ? -9.941 -15.633 13.308 1.00 94.00 530 ASP A N 1
ATOM 4248 C CA . ASP A 1 530 ? -10.486 -14.299 13.521 1.00 94.00 530 ASP A CA 1
ATOM 4249 C C . ASP A 1 530 ? -9.734 -13.275 12.663 1.00 94.00 530 ASP A C 1
ATOM 4251 O O . ASP A 1 530 ? -8.576 -13.446 12.277 1.00 94.00 530 ASP A O 1
ATOM 4255 N N . GLN A 1 531 ? -10.421 -12.180 12.377 1.00 95.31 531 GLN A N 1
ATOM 4256 C CA . GLN A 1 531 ? -9.876 -11.012 11.701 1.00 95.31 531 GLN A CA 1
ATOM 4257 C C . GLN A 1 531 ? -10.610 -9.759 12.174 1.00 95.31 531 GLN A C 1
ATOM 4259 O O . GLN A 1 531 ? -11.728 -9.833 12.703 1.00 95.31 531 GLN A O 1
ATOM 4264 N N . ILE A 1 532 ? -10.002 -8.606 11.933 1.00 96.31 532 ILE A N 1
ATOM 4265 C CA . ILE A 1 532 ? -10.599 -7.304 12.213 1.00 96.31 532 ILE A CA 1
ATOM 4266 C C . ILE A 1 532 ? -10.771 -6.569 10.888 1.00 96.31 532 ILE A C 1
ATOM 4268 O O . ILE A 1 532 ? -9.857 -6.534 10.067 1.00 96.31 532 ILE A O 1
ATOM 4272 N N . ILE A 1 533 ? -11.955 -6.002 10.676 1.00 96.88 533 ILE A N 1
ATOM 4273 C CA . ILE A 1 533 ? -12.284 -5.187 9.508 1.00 96.88 533 ILE A CA 1
ATOM 4274 C C . ILE A 1 533 ? -12.579 -3.776 10.012 1.00 96.88 533 ILE A C 1
ATOM 4276 O O . ILE A 1 533 ? -13.473 -3.574 10.838 1.00 96.88 533 ILE A O 1
ATOM 4280 N N . LEU A 1 534 ? -11.824 -2.809 9.508 1.00 96.00 534 LEU A N 1
ATOM 4281 C CA . LEU A 1 534 ? -12.003 -1.389 9.765 1.00 96.00 534 LEU A CA 1
ATOM 4282 C C . LEU A 1 534 ? -12.584 -0.739 8.513 1.00 96.00 534 LEU A C 1
ATOM 4284 O O . LEU A 1 534 ? -12.083 -0.941 7.405 1.00 96.00 534 LEU A O 1
ATOM 4288 N N . ILE A 1 535 ? -13.644 0.037 8.710 1.00 94.56 535 ILE A N 1
ATOM 4289 C CA . ILE A 1 535 ? -14.377 0.731 7.653 1.00 94.56 535 ILE A CA 1
ATOM 4290 C C . ILE A 1 535 ? -14.612 2.155 8.125 1.00 94.56 535 ILE A C 1
ATOM 4292 O O . ILE A 1 535 ? -14.857 2.393 9.307 1.00 94.56 535 ILE A O 1
ATOM 4296 N N . GLU A 1 536 ? -14.529 3.106 7.207 1.00 86.69 536 GLU A N 1
ATOM 4297 C CA . GLU A 1 536 ? -14.837 4.498 7.502 1.00 86.69 536 GLU A CA 1
ATOM 4298 C C . GLU A 1 536 ? -16.253 4.662 8.086 1.00 86.69 536 GLU A C 1
ATOM 4300 O O . GLU A 1 536 ? -17.201 3.968 7.701 1.00 86.69 536 GLU A O 1
ATOM 4305 N N . SER A 1 537 ? -16.397 5.587 9.041 1.00 87.88 537 SER A N 1
ATOM 4306 C CA . SER A 1 537 ? -17.679 5.950 9.664 1.00 87.88 537 SER A CA 1
ATOM 4307 C C . SER A 1 537 ? -18.462 4.782 10.294 1.00 87.88 537 SER A C 1
ATOM 4309 O O . SER A 1 537 ? -19.671 4.889 10.520 1.00 87.88 537 SER A O 1
ATOM 4311 N N . THR A 1 538 ? -17.792 3.665 10.594 1.00 92.88 538 THR A N 1
ATOM 4312 C CA . THR A 1 538 ? -18.390 2.467 11.196 1.00 92.88 538 THR A CA 1
ATOM 4313 C C . THR A 1 538 ? -17.503 1.961 12.329 1.00 92.88 538 THR A C 1
ATOM 4315 O O . THR A 1 538 ? -16.281 2.055 12.264 1.00 92.88 538 THR A O 1
ATOM 4318 N N . TYR A 1 539 ? -18.114 1.403 13.375 1.00 95.38 539 TYR A N 1
ATOM 4319 C CA . TYR A 1 539 ? -17.376 0.698 14.419 1.00 95.38 539 TYR A CA 1
ATOM 4320 C C . TYR A 1 539 ? -16.536 -0.459 13.839 1.00 95.38 539 TYR A C 1
ATOM 4322 O O . TYR A 1 539 ? -16.946 -1.072 12.848 1.00 95.38 539 TYR A O 1
ATOM 4330 N N . PRO A 1 540 ? -15.390 -0.803 14.455 1.00 96.69 540 PRO A N 1
ATOM 4331 C CA . PRO A 1 540 ? -14.586 -1.947 14.040 1.00 96.69 540 PRO A CA 1
ATOM 4332 C C . PRO A 1 540 ? -15.409 -3.241 14.080 1.00 96.69 540 PRO A C 1
ATOM 4334 O O . PRO A 1 540 ? -16.210 -3.469 14.992 1.00 96.69 540 PRO A O 1
ATOM 4337 N N . ILE A 1 541 ? -15.205 -4.118 13.099 1.00 97.38 541 ILE A N 1
ATOM 4338 C CA . ILE A 1 541 ? -15.913 -5.396 12.992 1.00 97.38 541 ILE A CA 1
ATOM 4339 C C . ILE A 1 541 ? -14.935 -6.521 13.312 1.00 97.38 541 ILE A C 1
ATOM 4341 O O . ILE A 1 541 ? -13.954 -6.723 12.598 1.00 97.38 541 ILE A O 1
ATOM 4345 N N . LYS A 1 542 ? -15.235 -7.307 14.348 1.00 95.81 542 LYS A N 1
ATOM 4346 C CA . LYS A 1 542 ? -14.570 -8.591 14.584 1.00 95.81 542 LYS A CA 1
ATOM 4347 C C . LYS A 1 542 ? -15.303 -9.680 13.805 1.00 95.81 542 LYS A C 1
ATOM 4349 O O . LYS A 1 542 ? -16.495 -9.898 14.014 1.00 95.81 542 LYS A O 1
ATOM 4354 N N . SER A 1 543 ? -14.602 -10.355 12.902 1.00 95.81 543 SER A N 1
ATOM 4355 C CA . SER A 1 543 ? -15.179 -11.309 11.949 1.00 95.81 543 SER A CA 1
ATOM 4356 C C . SER A 1 543 ? -14.437 -12.641 11.969 1.00 95.81 543 SER A C 1
ATOM 4358 O O . SER A 1 543 ? -13.295 -12.711 12.417 1.00 95.81 543 SER A O 1
ATOM 4360 N N . LYS A 1 544 ? -15.083 -13.696 11.460 1.00 95.62 544 LYS A N 1
ATOM 4361 C CA . LYS A 1 544 ? -14.421 -14.952 11.111 1.00 95.62 544 LYS A CA 1
ATOM 4362 C C . LYS A 1 544 ? -13.943 -14.912 9.662 1.00 95.62 544 LYS A C 1
ATOM 4364 O O . LYS A 1 544 ? -14.668 -14.444 8.781 1.00 95.62 544 LYS A O 1
ATOM 4369 N N . LYS A 1 545 ? -12.764 -15.480 9.416 1.00 95.06 545 LYS A N 1
ATOM 4370 C CA . LYS A 1 545 ? -12.248 -15.736 8.069 1.00 95.06 545 LYS A CA 1
ATOM 4371 C C . LYS A 1 545 ? -13.176 -16.688 7.314 1.00 95.06 545 LYS A C 1
ATOM 4373 O O . LYS A 1 545 ? -13.827 -17.564 7.897 1.00 95.06 545 LYS A O 1
ATOM 4378 N N . ILE A 1 546 ? -13.238 -16.530 5.997 1.00 95.31 546 ILE A N 1
ATOM 4379 C CA . ILE A 1 546 ? -13.876 -17.512 5.119 1.00 95.31 546 ILE A CA 1
ATOM 4380 C C . ILE A 1 546 ? -12.851 -18.615 4.868 1.00 95.31 546 ILE A C 1
ATOM 4382 O O . ILE A 1 546 ? -11.728 -18.324 4.509 1.00 95.31 546 ILE A O 1
ATOM 4386 N N . LEU A 1 547 ? -13.205 -19.882 5.049 1.00 94.44 547 LEU A N 1
ATOM 4387 C CA . LEU A 1 547 ? -12.305 -20.998 4.750 1.00 94.44 547 LEU A CA 1
ATOM 4388 C C . LEU A 1 547 ? -12.910 -21.779 3.587 1.00 94.44 547 LEU A C 1
ATOM 4390 O O . LEU A 1 547 ? -13.833 -22.567 3.817 1.00 94.44 547 LEU A O 1
ATOM 4394 N N . TYR A 1 548 ? -12.440 -21.532 2.356 1.00 94.75 548 TYR A N 1
ATOM 4395 C CA . TYR A 1 548 ? -13.111 -22.022 1.140 1.00 94.75 548 TYR A CA 1
ATOM 4396 C C . TYR A 1 548 ? -13.337 -23.543 1.147 1.00 94.75 548 TYR A C 1
ATOM 4398 O O . TYR A 1 548 ? -14.390 -24.004 0.717 1.00 94.75 548 TYR A O 1
ATOM 4406 N N . TYR A 1 549 ? -12.397 -24.323 1.693 1.00 93.50 549 TYR A N 1
ATOM 4407 C CA . TYR A 1 549 ? -12.476 -25.788 1.728 1.00 93.50 549 TYR A CA 1
ATOM 4408 C C . TYR A 1 549 ? -13.517 -26.332 2.718 1.00 93.50 549 TYR A C 1
ATOM 4410 O O . TYR A 1 549 ? -13.963 -27.465 2.578 1.00 93.50 549 TYR A O 1
ATOM 4418 N N . SER A 1 550 ? -13.913 -25.548 3.726 1.00 92.69 550 SER A N 1
ATOM 4419 C CA . SER A 1 550 ? -14.933 -25.955 4.712 1.00 92.69 550 SER A CA 1
ATOM 4420 C C . SER A 1 550 ? -16.339 -25.491 4.334 1.00 92.69 550 SER A C 1
ATOM 4422 O O . SER A 1 550 ? -17.314 -25.815 5.010 1.00 92.69 550 SER A O 1
ATOM 4424 N N . ASP A 1 551 ? -16.456 -24.706 3.267 1.00 93.88 551 ASP A N 1
ATOM 4425 C CA . ASP A 1 551 ? -17.688 -24.050 2.876 1.00 93.88 551 ASP A CA 1
ATOM 4426 C C . ASP A 1 551 ? -18.205 -24.631 1.555 1.00 93.88 551 ASP A C 1
ATOM 4428 O O . ASP A 1 551 ? -17.571 -24.556 0.497 1.00 93.88 551 ASP A O 1
ATOM 4432 N N . THR A 1 552 ? -19.394 -25.234 1.624 1.00 93.62 552 THR A N 1
ATOM 4433 C CA . THR A 1 552 ? -20.030 -25.914 0.484 1.00 93.62 552 THR A CA 1
ATOM 4434 C C . THR A 1 552 ? -20.254 -25.003 -0.727 1.00 93.62 552 THR A C 1
ATOM 4436 O O . THR A 1 552 ? -20.303 -25.487 -1.858 1.00 93.62 552 THR A O 1
ATOM 4439 N N . THR A 1 553 ? -20.357 -23.686 -0.516 1.00 93.38 553 THR A N 1
ATOM 4440 C CA . THR A 1 553 ? -20.535 -22.708 -1.595 1.00 93.38 553 THR A CA 1
ATOM 4441 C C . THR A 1 553 ? -19.305 -22.635 -2.492 1.00 93.38 553 THR A C 1
ATOM 4443 O O . THR A 1 553 ? -19.457 -22.523 -3.708 1.00 93.38 553 THR A O 1
ATOM 4446 N N . PHE A 1 554 ? -18.105 -22.712 -1.910 1.00 96.38 554 PHE A N 1
ATOM 4447 C CA . PHE A 1 554 ? -16.841 -22.589 -2.639 1.00 96.38 554 PHE A CA 1
ATOM 4448 C C . PHE A 1 554 ? -16.312 -23.939 -3.110 1.00 96.38 554 PHE A C 1
ATOM 4450 O O . PHE A 1 554 ? -15.852 -24.034 -4.239 1.00 96.38 554 PHE A O 1
ATOM 4457 N N . THR A 1 555 ? -16.451 -25.003 -2.315 1.00 96.06 555 THR A N 1
ATOM 4458 C CA . THR A 1 555 ? -16.035 -26.359 -2.733 1.00 96.06 555 THR A CA 1
ATOM 4459 C C . THR A 1 555 ? -16.733 -26.828 -4.014 1.00 96.06 555 THR A C 1
ATOM 4461 O O . THR A 1 555 ? -16.095 -27.430 -4.869 1.00 96.06 555 THR A O 1
ATOM 4464 N N . ARG A 1 556 ? -18.011 -26.476 -4.223 1.00 95.94 556 ARG A N 1
ATOM 4465 C CA . ARG A 1 556 ? -18.739 -26.745 -5.485 1.00 95.94 556 ARG A CA 1
ATOM 4466 C C . ARG A 1 556 ? -18.215 -25.963 -6.695 1.00 95.94 556 ARG A C 1
ATOM 4468 O O . ARG A 1 556 ? -18.576 -26.287 -7.825 1.00 95.94 556 ARG A O 1
ATOM 4475 N N . ARG A 1 557 ? -17.434 -24.910 -6.455 1.00 96.38 557 ARG A N 1
ATOM 4476 C CA . ARG A 1 557 ? -16.818 -24.054 -7.475 1.00 96.38 557 ARG A CA 1
ATOM 4477 C C . ARG A 1 557 ? -15.372 -24.460 -7.762 1.00 96.38 557 ARG A C 1
ATOM 4479 O O . ARG A 1 557 ? -14.759 -23.861 -8.624 1.00 96.38 557 ARG A O 1
ATOM 4486 N N . LEU A 1 558 ? -14.822 -25.465 -7.086 1.00 95.75 558 LEU A N 1
ATOM 4487 C CA . LEU A 1 558 ? -13.494 -25.983 -7.410 1.00 95.75 558 LEU A CA 1
ATOM 4488 C C . LEU A 1 558 ? -13.609 -26.869 -8.652 1.00 95.75 558 LEU A C 1
ATOM 4490 O O . LEU A 1 558 ? -14.113 -27.990 -8.581 1.00 95.75 558 LEU A O 1
ATOM 4494 N N . LEU A 1 559 ? -13.209 -26.330 -9.801 1.00 95.88 559 LEU A N 1
ATOM 4495 C CA . LEU A 1 559 ? -13.236 -27.008 -11.097 1.00 95.88 559 LEU A CA 1
ATOM 4496 C C . LEU A 1 559 ? -11.810 -27.206 -11.609 1.00 95.88 559 LEU A C 1
ATOM 4498 O O . LEU A 1 559 ? -10.878 -26.573 -11.124 1.00 95.88 559 LEU A O 1
ATOM 4502 N N . LYS A 1 560 ? -11.641 -28.097 -12.591 1.00 94.69 560 LYS A N 1
ATOM 4503 C CA . LYS A 1 560 ? -10.339 -28.329 -13.222 1.00 94.69 560 LYS A CA 1
ATOM 4504 C C . LYS A 1 560 ? -9.844 -27.037 -13.878 1.00 94.69 560 LYS A C 1
ATOM 4506 O O . LYS A 1 560 ? -10.637 -26.348 -14.515 1.00 94.69 560 LYS A O 1
ATOM 4511 N N . GLN A 1 561 ? -8.552 -26.753 -13.736 1.00 94.12 561 GLN A N 1
ATOM 4512 C CA . GLN A 1 561 ? -7.919 -25.600 -14.366 1.00 94.12 561 GLN A CA 1
ATOM 4513 C C . GLN A 1 561 ? -8.114 -25.574 -15.887 1.00 94.12 561 GLN A C 1
ATOM 4515 O O . GLN A 1 561 ? -8.251 -26.632 -16.519 1.00 94.12 561 GLN A O 1
ATOM 4520 N N . THR A 1 562 ? -8.089 -24.373 -16.461 1.00 95.19 562 THR A N 1
ATOM 4521 C CA . THR A 1 562 ? -8.177 -24.176 -17.913 1.00 95.19 562 THR A CA 1
ATOM 4522 C C . THR A 1 562 ? -6.900 -24.654 -18.618 1.00 95.19 562 THR A C 1
ATOM 4524 O O . THR A 1 562 ? -5.941 -25.124 -17.996 1.00 95.19 562 THR A O 1
ATOM 4527 N N . ARG A 1 563 ? -6.892 -24.642 -19.953 1.00 93.06 563 ARG A N 1
ATOM 4528 C CA . ARG A 1 563 ? -5.698 -24.990 -20.733 1.00 93.06 563 ARG A CA 1
ATOM 4529 C C . ARG A 1 563 ? -4.935 -23.713 -21.072 1.00 93.06 563 ARG A C 1
ATOM 4531 O O . ARG A 1 563 ? -5.513 -22.802 -21.646 1.00 93.06 563 ARG A O 1
ATOM 4538 N N . VAL A 1 564 ? -3.635 -23.693 -20.787 1.00 94.06 564 VAL A N 1
ATOM 4539 C CA . VAL A 1 564 ? -2.725 -22.627 -21.234 1.00 94.06 564 VAL A CA 1
ATOM 4540 C C . VAL A 1 564 ? -2.044 -23.077 -22.535 1.00 94.06 564 VAL A C 1
ATOM 4542 O O . VAL A 1 564 ? -1.662 -24.251 -22.628 1.00 94.06 564 VAL A O 1
ATOM 4545 N N . PRO A 1 565 ? -1.925 -22.208 -23.553 1.00 93.69 565 PRO A N 1
ATOM 4546 C CA . PRO A 1 565 ? -1.163 -22.508 -24.756 1.00 93.69 565 PRO A CA 1
ATOM 4547 C C . PRO A 1 565 ? 0.337 -22.610 -24.452 1.00 93.69 565 PRO A C 1
ATOM 4549 O O . PRO A 1 565 ? 0.842 -22.043 -23.484 1.00 93.69 565 PRO A O 1
ATOM 4552 N N . THR A 1 566 ? 1.047 -23.347 -25.301 1.00 93.06 566 THR A N 1
ATOM 4553 C CA . THR A 1 566 ? 2.511 -23.403 -25.304 1.00 93.06 566 THR A CA 1
ATOM 4554 C C . THR A 1 566 ? 3.002 -22.529 -26.443 1.00 93.06 566 THR A C 1
ATOM 4556 O O . THR A 1 566 ? 2.616 -22.754 -27.590 1.00 93.06 566 THR A O 1
ATOM 4559 N N . GLN A 1 567 ? 3.821 -21.535 -26.128 1.00 88.19 567 GLN A N 1
ATOM 4560 C CA . GLN A 1 567 ? 4.403 -20.635 -27.110 1.00 88.19 567 GLN A CA 1
ATOM 4561 C C . GLN A 1 567 ? 5.626 -21.284 -27.752 1.00 88.19 567 GLN A C 1
ATOM 4563 O O . GLN A 1 567 ? 6.460 -21.882 -27.071 1.00 88.19 567 GLN A O 1
ATOM 4568 N N . GLU A 1 568 ? 5.742 -21.154 -29.069 1.00 80.62 568 GLU A N 1
ATOM 4569 C CA . GLU A 1 568 ? 6.971 -21.511 -29.772 1.00 80.62 568 GLU A CA 1
ATOM 4570 C C . GLU A 1 568 ? 7.964 -20.351 -29.676 1.00 80.62 568 GLU A C 1
ATOM 4572 O O . GLU A 1 568 ? 7.540 -19.210 -29.874 1.00 80.62 568 GLU A O 1
ATOM 4577 N N . PRO A 1 569 ? 9.266 -20.612 -29.439 1.00 75.56 569 PRO A N 1
ATOM 4578 C CA . PRO A 1 569 ? 10.283 -19.574 -29.480 1.00 75.56 569 PRO A CA 1
ATOM 4579 C C . PRO A 1 569 ? 10.155 -18.726 -30.744 1.00 75.56 569 PRO A C 1
ATOM 4581 O O . PRO A 1 569 ? 10.070 -19.257 -31.856 1.00 75.56 569 PRO A O 1
ATOM 4584 N N . TYR A 1 570 ? 10.128 -17.411 -30.558 1.00 69.25 570 TYR A N 1
ATOM 4585 C CA . TYR A 1 570 ? 10.004 -16.464 -31.648 1.00 69.25 570 TYR A CA 1
ATOM 4586 C C . TYR A 1 570 ? 11.158 -16.640 -32.648 1.00 69.25 570 TYR A C 1
ATOM 4588 O O . TYR A 1 570 ? 12.332 -16.512 -32.299 1.00 69.25 570 TYR A O 1
ATOM 4596 N N . ASP A 1 571 ? 10.807 -16.924 -33.905 1.00 68.69 571 ASP A N 1
ATOM 4597 C CA . ASP A 1 571 ? 11.745 -17.030 -35.022 1.00 68.69 571 ASP A CA 1
ATOM 4598 C C . ASP A 1 571 ? 11.481 -15.886 -36.021 1.00 68.69 571 ASP A C 1
ATOM 4600 O O . ASP A 1 571 ? 10.452 -15.903 -36.713 1.00 68.69 571 ASP A O 1
ATOM 4604 N N . PRO A 1 572 ? 12.390 -14.898 -36.139 1.00 60.53 572 PRO A N 1
ATOM 4605 C CA . PRO A 1 572 ? 12.221 -13.775 -37.059 1.00 60.53 572 PRO A CA 1
ATOM 4606 C C . PRO A 1 572 ? 12.127 -14.214 -38.532 1.00 60.53 572 PRO A C 1
ATOM 4608 O O . PRO A 1 572 ? 11.468 -13.546 -39.332 1.00 60.53 572 PRO A O 1
ATOM 4611 N N . ASN A 1 573 ? 12.695 -15.370 -38.899 1.00 63.66 573 ASN A N 1
ATOM 4612 C CA . ASN A 1 573 ? 12.643 -15.881 -40.271 1.00 63.66 573 ASN A CA 1
ATOM 4613 C C . ASN A 1 573 ? 11.262 -16.446 -40.636 1.00 63.66 573 ASN A C 1
ATOM 4615 O O . ASN A 1 573 ? 10.845 -16.368 -41.796 1.00 63.66 573 ASN A O 1
ATOM 4619 N N . LYS A 1 574 ? 10.503 -16.960 -39.655 1.00 64.62 574 LYS A N 1
ATOM 4620 C CA . LYS A 1 574 ? 9.124 -17.426 -39.879 1.00 64.62 574 LYS A CA 1
ATOM 4621 C C . LYS A 1 574 ? 8.196 -16.266 -40.252 1.00 64.62 574 LYS A C 1
ATOM 4623 O O . LYS A 1 574 ? 7.376 -16.421 -41.156 1.00 64.62 574 LYS A O 1
ATOM 4628 N N . VAL A 1 575 ? 8.344 -15.095 -39.628 1.00 56.19 575 VAL A N 1
ATOM 4629 C CA . VAL A 1 575 ? 7.483 -13.921 -39.883 1.00 56.19 575 VAL A CA 1
ATOM 4630 C C . VAL A 1 575 ? 7.725 -13.330 -41.274 1.00 56.19 575 VAL A C 1
ATOM 4632 O O . VAL A 1 575 ? 6.764 -13.065 -41.996 1.00 56.19 575 VAL A O 1
ATOM 4635 N N . LEU A 1 576 ? 8.990 -13.223 -41.699 1.00 53.78 576 LEU A N 1
ATOM 4636 C CA . LEU A 1 576 ? 9.352 -12.806 -43.061 1.00 53.78 576 LEU A CA 1
ATOM 4637 C C . LEU A 1 576 ? 8.768 -13.759 -44.118 1.00 53.78 576 LEU A C 1
ATOM 4639 O O . LEU A 1 576 ? 8.251 -13.312 -45.141 1.00 53.78 576 LEU A O 1
ATOM 4643 N N . SER A 1 577 ? 8.758 -15.069 -43.844 1.00 49.19 577 SER A N 1
ATOM 4644 C CA . SER A 1 577 ? 8.143 -16.067 -44.732 1.00 49.19 577 SER A CA 1
ATOM 4645 C C . SER A 1 577 ? 6.606 -15.989 -44.774 1.00 49.19 577 SER A C 1
ATOM 4647 O O . SER A 1 577 ? 6.002 -16.232 -45.821 1.00 49.19 577 SER A O 1
ATOM 4649 N N . ALA A 1 578 ? 5.959 -15.600 -43.667 1.00 50.97 578 ALA A N 1
ATOM 4650 C CA . ALA A 1 578 ? 4.509 -15.410 -43.567 1.00 50.97 578 ALA A CA 1
ATOM 4651 C C . ALA A 1 578 ? 4.035 -14.112 -44.255 1.00 50.97 578 ALA A C 1
ATOM 4653 O O . ALA A 1 578 ? 2.980 -14.092 -44.890 1.00 50.97 578 ALA A O 1
ATOM 4654 N N . ALA A 1 579 ? 4.828 -13.037 -44.177 1.00 47.62 579 ALA A N 1
ATOM 4655 C CA . ALA A 1 579 ? 4.597 -11.801 -44.925 1.00 47.62 579 ALA A CA 1
ATOM 4656 C C . ALA A 1 579 ? 4.800 -12.022 -46.436 1.00 47.62 579 ALA A C 1
ATOM 4658 O O . ALA A 1 579 ? 3.906 -11.727 -47.227 1.00 47.62 579 ALA A O 1
ATOM 4659 N N . ALA A 1 580 ? 5.895 -12.684 -46.829 1.00 46.12 580 ALA A N 1
ATOM 4660 C CA . ALA A 1 580 ? 6.181 -13.020 -48.227 1.00 46.12 580 ALA A CA 1
ATOM 4661 C C . ALA A 1 580 ? 5.189 -14.026 -48.848 1.00 46.12 580 ALA A C 1
ATOM 4663 O O . ALA A 1 580 ? 5.056 -14.096 -50.071 1.00 46.12 580 ALA A O 1
ATOM 4664 N N . SER A 1 581 ? 4.495 -14.830 -48.035 1.00 42.62 581 SER A N 1
ATOM 4665 C CA . SER A 1 581 ? 3.440 -15.738 -48.509 1.00 42.62 581 SER A CA 1
ATOM 4666 C C . SER A 1 581 ? 2.074 -15.061 -48.622 1.00 42.62 581 SER A C 1
ATOM 4668 O O . SER A 1 581 ? 1.327 -15.412 -49.533 1.00 42.62 581 SER A O 1
ATOM 4670 N N . LYS A 1 582 ? 1.764 -14.041 -47.806 1.00 41.66 582 LYS A N 1
ATOM 4671 C CA . LYS A 1 582 ? 0.574 -13.192 -48.014 1.00 41.66 582 LYS A CA 1
ATOM 4672 C C . LYS A 1 582 ? 0.658 -12.384 -49.313 1.00 41.66 582 LYS A C 1
ATOM 4674 O O . LYS A 1 582 ? -0.346 -12.294 -50.013 1.00 41.66 582 LYS A O 1
ATOM 4679 N N . ASP A 1 583 ? 1.848 -11.927 -49.699 1.00 41.78 583 ASP A N 1
ATOM 4680 C CA . ASP A 1 583 ? 2.058 -11.250 -50.990 1.00 41.78 583 ASP A CA 1
ATOM 4681 C C . ASP A 1 583 ? 2.012 -12.199 -52.203 1.00 41.78 583 ASP A C 1
ATOM 4683 O O . ASP A 1 583 ? 1.774 -11.763 -53.328 1.00 41.78 583 ASP A O 1
ATOM 4687 N N . LYS A 1 584 ? 2.161 -13.517 -52.002 1.00 39.28 584 LYS A N 1
ATOM 4688 C CA . LYS A 1 584 ? 2.025 -14.519 -53.078 1.00 39.28 584 LYS A CA 1
ATOM 4689 C C . LYS A 1 584 ? 0.592 -14.998 -53.321 1.00 39.28 584 LYS A C 1
ATOM 4691 O O . LYS A 1 584 ? 0.339 -15.560 -54.381 1.00 39.28 584 LYS A O 1
ATOM 4696 N N . VAL A 1 585 ? -0.344 -14.769 -52.395 1.00 35.28 585 VAL A N 1
ATOM 4697 C CA . VAL A 1 585 ? -1.760 -15.173 -52.551 1.00 35.28 585 VAL A CA 1
ATOM 4698 C C . VAL A 1 585 ? -2.590 -14.121 -53.309 1.00 35.28 585 VAL A C 1
ATOM 4700 O O . VAL A 1 585 ? -3.652 -14.445 -53.825 1.00 35.28 585 VAL A O 1
ATOM 4703 N N . ASN A 1 586 ? -2.076 -12.900 -53.492 1.00 32.31 586 ASN A N 1
ATOM 4704 C CA . ASN A 1 586 ? -2.739 -11.841 -54.270 1.00 32.31 586 ASN A CA 1
ATOM 4705 C C . ASN A 1 586 ? -2.300 -11.765 -55.747 1.00 32.31 586 ASN A C 1
ATOM 4707 O O . ASN A 1 586 ? -2.570 -10.771 -56.415 1.00 32.31 586 ASN A O 1
ATOM 4711 N N . ASN A 1 587 ? -1.649 -12.807 -56.275 1.00 33.81 587 ASN A N 1
ATOM 4712 C CA . ASN A 1 587 ? -1.185 -12.865 -57.665 1.00 33.81 587 ASN A CA 1
ATOM 4713 C C . ASN A 1 587 ? -1.980 -13.869 -58.518 1.00 33.81 587 ASN A C 1
ATOM 4715 O O . ASN A 1 587 ? -1.405 -14.722 -59.182 1.00 33.81 587 ASN A O 1
ATOM 4719 N N . GLU A 1 588 ? -3.305 -13.731 -58.547 1.00 30.12 588 GLU A N 1
ATOM 4720 C CA . GLU A 1 588 ? -4.119 -14.133 -59.702 1.00 30.12 588 GLU A CA 1
ATOM 4721 C C . GLU A 1 588 ? -5.156 -13.025 -59.960 1.00 30.12 588 GLU A C 1
ATOM 4723 O O . GLU A 1 588 ? -6.127 -12.871 -59.222 1.00 30.12 588 GLU A O 1
ATOM 4728 N N . GLY A 1 589 ? -4.896 -12.182 -60.969 1.00 31.66 589 GLY A N 1
ATOM 4729 C CA . GLY A 1 589 ? -5.802 -11.104 -61.395 1.00 31.66 589 GLY A CA 1
ATOM 4730 C C . GLY A 1 589 ? -7.093 -11.636 -62.036 1.00 31.66 589 GLY A C 1
ATOM 4731 O O . GLY A 1 589 ? -7.153 -12.809 -62.416 1.00 31.66 589 GLY A O 1
ATOM 4732 N N . PRO A 1 590 ? -8.113 -10.776 -62.244 1.00 31.64 590 PRO A N 1
ATOM 4733 C CA . PRO A 1 590 ? -8.109 -10.050 -63.520 1.00 31.64 590 PRO A CA 1
ATOM 4734 C C . PRO A 1 590 ? -8.756 -8.640 -63.544 1.00 31.64 590 PRO A C 1
ATOM 4736 O O . PRO A 1 590 ? -9.612 -8.295 -62.736 1.00 31.64 590 PRO A O 1
ATOM 4739 N N . ASN A 1 591 ? -8.403 -7.930 -64.627 1.00 27.47 591 ASN A N 1
ATOM 4740 C CA . ASN A 1 591 ? -9.082 -6.822 -65.325 1.00 27.47 591 ASN A CA 1
ATOM 4741 C C . ASN A 1 591 ? -8.789 -5.357 -64.939 1.00 27.47 591 ASN A C 1
ATOM 4743 O O . ASN A 1 591 ? -9.418 -4.756 -64.076 1.00 27.47 591 ASN A O 1
ATOM 4747 N N . SER A 1 592 ? -7.864 -4.797 -65.730 1.00 36.41 592 SER A N 1
ATOM 4748 C CA . SER A 1 592 ? -7.873 -3.479 -66.389 1.00 36.41 592 SER A CA 1
ATOM 4749 C C . SER A 1 592 ? -8.960 -2.471 -65.994 1.00 36.41 592 SER A C 1
ATOM 4751 O O . SER A 1 592 ? -10.116 -2.633 -66.390 1.00 36.41 592 SER A O 1
ATOM 4753 N N . VAL A 1 593 ? -8.537 -1.347 -65.408 1.00 26.53 593 VAL A N 1
ATOM 4754 C CA . VAL A 1 593 ? -9.074 -0.016 -65.734 1.00 26.53 593 VAL A CA 1
ATOM 4755 C C . VAL A 1 593 ? -7.907 0.980 -65.755 1.00 26.53 593 VAL A C 1
ATOM 4757 O O . VAL A 1 593 ? -7.046 0.956 -64.879 1.00 26.53 593 VAL A O 1
ATOM 4760 N N . ASP A 1 594 ? -7.883 1.778 -66.819 1.00 25.55 594 ASP A N 1
ATOM 4761 C CA . ASP A 1 594 ? -6.839 2.695 -67.277 1.00 25.55 594 ASP A CA 1
ATOM 4762 C C . ASP A 1 594 ? -6.374 3.760 -66.271 1.00 25.55 594 ASP A C 1
ATOM 4764 O O . ASP A 1 594 ? -7.169 4.372 -65.558 1.00 25.55 594 ASP A O 1
ATOM 4768 N N . TYR A 1 595 ? -5.078 4.078 -66.335 1.00 28.12 595 TYR A N 1
ATOM 4769 C CA . TYR A 1 595 ? -4.542 5.384 -65.943 1.00 28.12 595 TYR A CA 1
ATOM 4770 C C . TYR A 1 595 ? -4.605 6.336 -67.147 1.00 28.12 595 TYR A C 1
ATOM 4772 O O . TYR A 1 595 ? -4.092 5.967 -68.206 1.00 28.12 595 TYR A O 1
ATOM 4780 N N . PRO A 1 596 ? -5.105 7.578 -67.021 1.00 28.86 596 PRO A N 1
ATOM 4781 C CA . PRO A 1 596 ? -4.768 8.619 -67.973 1.00 28.86 596 PRO A CA 1
ATOM 4782 C C . PRO A 1 596 ? -3.510 9.368 -67.517 1.00 28.86 596 PRO A C 1
ATOM 4784 O O . PRO A 1 596 ? -3.420 9.860 -66.391 1.00 28.86 596 PRO A O 1
ATOM 4787 N N . ALA A 1 597 ? -2.547 9.447 -68.431 1.00 29.05 597 ALA A N 1
ATOM 4788 C CA . ALA A 1 597 ? -1.388 10.321 -68.367 1.00 29.05 597 ALA A CA 1
ATOM 4789 C C . ALA A 1 597 ? -1.703 11.701 -68.982 1.00 29.05 597 ALA A C 1
ATOM 4791 O O . ALA A 1 597 ? -2.437 11.785 -69.962 1.00 29.05 597 ALA A O 1
ATOM 4792 N N . GLU A 1 598 ? -1.066 12.727 -68.408 1.00 33.72 598 GLU A N 1
ATOM 4793 C CA . GLU A 1 598 ? -0.728 14.058 -68.951 1.00 33.72 598 GLU A CA 1
ATOM 4794 C C . GLU A 1 598 ? -1.839 15.015 -69.441 1.00 33.72 598 GLU A C 1
ATOM 4796 O O . GLU A 1 598 ? -2.474 14.808 -70.470 1.00 33.72 598 GLU A O 1
ATOM 4801 N N . ALA A 1 599 ? -1.911 16.195 -68.808 1.00 25.53 599 ALA A N 1
ATOM 4802 C CA . ALA A 1 599 ? -2.196 17.456 -69.500 1.00 25.53 599 ALA A CA 1
ATOM 4803 C C . ALA A 1 599 ? -1.516 18.639 -68.784 1.00 25.53 599 ALA A C 1
ATOM 4805 O O . ALA A 1 599 ? -1.539 18.751 -67.560 1.00 25.53 599 ALA A O 1
ATOM 4806 N N . LYS A 1 600 ? -0.869 19.485 -69.587 1.00 28.73 600 LYS A N 1
ATOM 4807 C CA . LYS A 1 600 ? -0.129 20.699 -69.227 1.00 28.73 600 LYS A CA 1
ATOM 4808 C C . LYS A 1 600 ? -1.060 21.890 -68.927 1.00 28.73 600 LYS A C 1
ATOM 4810 O O . LYS A 1 600 ? -2.127 21.978 -69.516 1.00 28.73 600 LYS A O 1
ATOM 4815 N N . THR A 1 601 ? -0.557 22.766 -68.051 1.00 29.64 601 THR A N 1
ATOM 4816 C CA . THR A 1 601 ? -0.642 24.246 -67.946 1.00 29.64 601 THR A CA 1
ATOM 4817 C C . THR A 1 601 ? -1.863 25.054 -68.431 1.00 29.64 601 THR A C 1
ATOM 4819 O O . THR A 1 601 ? -2.278 24.933 -69.577 1.00 29.64 601 THR A O 1
ATOM 4822 N N . GLU A 1 602 ? -2.191 26.032 -67.567 1.00 27.39 602 GLU A N 1
ATOM 4823 C CA . GLU A 1 602 ? -2.713 27.407 -67.770 1.00 27.39 602 GLU A CA 1
ATOM 4824 C C . GLU A 1 602 ? -4.167 27.757 -67.371 1.00 27.39 602 GLU A C 1
ATOM 4826 O O . GLU A 1 602 ? -5.136 27.151 -67.816 1.00 27.39 602 GLU A O 1
ATOM 4831 N N . ASP A 1 603 ? -4.209 28.803 -66.528 1.00 27.28 603 ASP A N 1
ATOM 4832 C CA . ASP A 1 603 ? -5.199 29.859 -66.272 1.00 27.28 603 ASP A CA 1
ATOM 4833 C C . ASP A 1 603 ? -6.628 29.542 -65.795 1.00 27.28 603 ASP A C 1
ATOM 4835 O O . ASP A 1 603 ? -7.449 28.990 -66.519 1.00 27.28 603 ASP A O 1
ATOM 4839 N N . ALA A 1 604 ? -6.973 30.050 -64.599 1.00 24.88 604 ALA A N 1
ATOM 4840 C CA . ALA A 1 604 ? -7.889 31.197 -64.457 1.00 24.88 604 ALA A CA 1
ATOM 4841 C C . ALA A 1 604 ? -8.247 31.503 -62.982 1.00 24.88 604 ALA A C 1
ATOM 4843 O O . ALA A 1 604 ? -8.829 30.679 -62.284 1.00 24.88 604 ALA A O 1
ATOM 4844 N N . VAL A 1 605 ? -7.902 32.727 -62.566 1.00 24.42 605 VAL A N 1
ATOM 4845 C CA . VAL A 1 605 ? -8.774 33.745 -61.941 1.00 24.42 605 VAL A CA 1
ATOM 4846 C C . VAL A 1 605 ? -9.726 33.302 -60.814 1.00 24.42 605 VAL A C 1
ATOM 4848 O O . VAL A 1 605 ? -10.753 32.676 -61.058 1.00 24.42 605 VAL A O 1
ATOM 4851 N N . TYR A 1 606 ? -9.456 33.788 -59.599 1.00 25.95 606 TYR A N 1
ATOM 4852 C CA . TYR A 1 606 ? -10.492 34.086 -58.607 1.00 25.95 606 TYR A CA 1
ATOM 4853 C C . TYR A 1 606 ? -10.546 35.602 -58.429 1.00 25.95 606 TYR A C 1
ATOM 4855 O O . TYR A 1 606 ? -9.531 36.208 -58.096 1.00 25.95 606 TYR A O 1
ATOM 4863 N N . ASP A 1 607 ? -11.719 36.170 -58.696 1.00 27.02 607 ASP A N 1
ATOM 4864 C CA . ASP A 1 607 ? -12.070 37.563 -58.437 1.00 27.02 607 ASP A CA 1
ATOM 4865 C C . ASP A 1 607 ? -13.257 37.613 -57.462 1.00 27.02 607 ASP A C 1
ATOM 4867 O O . ASP A 1 607 ? -14.009 36.644 -57.305 1.00 27.02 607 ASP A O 1
ATOM 4871 N N . GLU A 1 608 ? -13.322 38.747 -56.789 1.00 30.23 608 GLU A N 1
ATOM 4872 C CA . GLU A 1 608 ? -13.866 39.076 -55.483 1.00 30.23 608 GLU A CA 1
ATOM 4873 C C . GLU A 1 608 ? -15.399 39.131 -55.389 1.00 30.23 608 GLU A C 1
ATOM 4875 O O . GLU A 1 608 ? -16.141 39.213 -56.370 1.00 30.23 608 GLU A O 1
ATOM 4880 N N . SER A 1 609 ? -15.875 39.164 -54.143 1.00 29.20 609 SER A N 1
ATOM 4881 C CA . SER A 1 609 ? -17.082 39.910 -53.794 1.00 29.20 609 SER A CA 1
ATOM 4882 C C . SER A 1 609 ? -16.825 40.710 -52.517 1.00 29.20 609 SER A C 1
ATOM 4884 O O . SER A 1 609 ? -16.700 40.130 -51.434 1.00 29.20 609 SER A O 1
ATOM 4886 N N . ASP A 1 610 ? -16.736 42.021 -52.728 1.00 31.45 610 ASP A N 1
ATOM 4887 C CA . ASP A 1 610 ? -16.589 43.147 -51.806 1.00 31.45 610 ASP A CA 1
ATOM 4888 C C . ASP A 1 610 ? -17.742 43.360 -50.816 1.00 31.45 610 ASP A C 1
ATOM 4890 O O . ASP A 1 610 ? -18.856 42.876 -51.027 1.00 31.45 610 ASP A O 1
ATOM 4894 N N . GLU A 1 611 ? -17.433 44.161 -49.779 1.00 30.06 611 GLU A N 1
ATOM 4895 C CA . GLU A 1 611 ? -18.110 45.413 -49.334 1.00 30.06 611 GLU A CA 1
ATOM 4896 C C . GLU A 1 611 ? -17.951 45.583 -47.800 1.00 30.06 611 GLU A C 1
ATOM 4898 O O . GLU A 1 611 ? -18.216 44.635 -47.063 1.00 30.06 611 GLU A O 1
ATOM 4903 N N . PHE A 1 612 ? -17.573 46.700 -47.151 1.00 25.69 612 PHE A N 1
ATOM 4904 C CA . PHE A 1 612 ? -17.217 48.120 -47.409 1.00 25.69 612 PHE A CA 1
ATOM 4905 C C . PHE A 1 612 ? -16.426 48.577 -46.135 1.00 25.69 612 PHE A C 1
ATOM 4907 O O . PHE A 1 612 ? -16.778 48.129 -45.043 1.00 25.69 612 PHE A O 1
ATOM 4914 N N . ALA A 1 613 ? -15.241 49.207 -46.192 1.00 30.42 613 ALA A N 1
ATOM 4915 C CA . ALA A 1 613 ? -14.877 50.635 -46.377 1.00 30.42 613 ALA A CA 1
ATOM 4916 C C . ALA A 1 613 ? -15.046 51.587 -45.159 1.00 30.42 613 ALA A C 1
ATOM 4918 O O . ALA A 1 613 ? -16.125 51.656 -44.571 1.00 30.42 613 ALA A O 1
ATOM 4919 N N . ASP A 1 614 ? -13.930 52.258 -44.805 1.00 28.94 614 ASP A N 1
ATOM 4920 C CA . ASP A 1 614 ? -13.708 53.712 -44.541 1.00 28.94 614 ASP A CA 1
ATOM 4921 C C . ASP A 1 614 ? -12.529 53.872 -43.536 1.00 28.94 614 ASP A C 1
ATOM 4923 O O . ASP A 1 614 ? -12.627 53.413 -42.398 1.00 28.94 614 ASP A O 1
ATOM 4927 N N . GLU A 1 615 ? -11.289 54.197 -43.944 1.00 30.02 615 GLU A N 1
ATOM 4928 C CA . GLU A 1 615 ? -10.669 55.476 -44.403 1.00 30.02 615 GLU A CA 1
ATOM 4929 C C . GLU A 1 615 ? -10.182 56.430 -43.279 1.00 30.02 615 GLU A C 1
ATOM 4931 O O . GLU A 1 615 ? -10.962 56.840 -42.423 1.00 30.02 615 GLU A O 1
ATOM 4936 N N . ASP A 1 616 ? -8.860 56.716 -43.291 1.00 28.16 616 ASP A N 1
ATOM 4937 C CA . ASP A 1 616 ? -8.167 58.035 -43.184 1.00 28.16 616 ASP A CA 1
ATOM 4938 C C . ASP A 1 616 ? -6.779 57.913 -42.482 1.00 28.16 616 ASP A C 1
ATOM 4940 O O . ASP A 1 616 ? -6.720 57.570 -41.303 1.00 28.16 616 ASP A O 1
ATOM 4944 N N . ILE A 1 617 ? -5.630 57.924 -43.191 1.00 29.27 617 ILE A N 1
ATOM 4945 C CA . ILE A 1 617 ? -4.781 59.027 -43.746 1.00 29.27 617 ILE A CA 1
ATOM 4946 C C . ILE A 1 617 ? -3.485 59.287 -42.916 1.00 29.27 617 ILE A C 1
ATOM 4948 O O . ILE A 1 617 ? -3.543 59.758 -41.782 1.00 29.27 617 ILE A O 1
ATOM 4952 N N . ASP A 1 618 ? -2.358 58.938 -43.561 1.00 32.47 618 ASP A N 1
ATOM 4953 C CA . ASP A 1 618 ? -1.043 59.592 -43.807 1.00 32.47 618 ASP A CA 1
ATOM 4954 C C . ASP A 1 618 ? -0.040 60.118 -42.740 1.00 32.47 618 ASP A C 1
ATOM 4956 O O . ASP A 1 618 ? -0.379 60.901 -41.854 1.00 32.47 618 ASP A O 1
ATOM 4960 N N . ASP A 1 619 ? 1.232 59.737 -43.019 1.00 35.28 619 ASP A N 1
ATOM 4961 C CA . ASP A 1 619 ? 2.522 60.486 -43.042 1.00 35.28 619 ASP A CA 1
ATOM 4962 C C . ASP A 1 619 ? 3.098 61.090 -41.728 1.00 35.28 619 ASP A C 1
ATOM 4964 O O . ASP A 1 619 ? 2.362 61.500 -40.841 1.00 35.28 619 ASP A O 1
ATOM 4968 N N . GLU A 1 620 ? 4.410 61.212 -41.450 1.00 32.38 620 GLU A N 1
ATOM 4969 C CA . GLU A 1 620 ? 5.683 61.111 -42.196 1.00 32.38 620 GLU A CA 1
ATOM 4970 C C . GLU A 1 620 ? 6.888 61.127 -41.192 1.00 32.38 620 GLU A C 1
ATOM 4972 O O . GLU A 1 620 ? 6.675 61.230 -39.983 1.00 32.38 620 GLU A O 1
ATOM 4977 N N . ASP A 1 621 ? 8.124 61.108 -41.733 1.00 30.59 621 ASP A N 1
ATOM 4978 C CA . ASP A 1 621 ? 9.472 61.416 -41.167 1.00 30.59 621 ASP A CA 1
ATOM 4979 C C . ASP A 1 621 ? 10.316 60.241 -40.602 1.00 30.59 621 ASP A C 1
ATOM 4981 O O . ASP A 1 621 ? 10.037 59.703 -39.533 1.00 30.59 621 ASP A O 1
ATOM 4985 N N . ILE A 1 622 ? 11.290 59.662 -41.335 1.00 28.92 622 ILE A N 1
ATOM 4986 C CA . ILE A 1 622 ? 12.615 60.150 -41.831 1.00 28.92 622 ILE A CA 1
ATOM 4987 C C . ILE A 1 622 ? 13.663 60.322 -40.708 1.00 28.92 622 ILE A C 1
ATOM 4989 O O . ILE A 1 622 ? 13.557 61.244 -39.909 1.00 28.92 622 ILE A O 1
ATOM 4993 N N . ASP A 1 623 ? 14.711 59.477 -40.685 1.00 28.52 623 ASP A N 1
ATOM 4994 C CA . ASP A 1 623 ? 16.089 59.912 -41.014 1.00 28.52 623 ASP A CA 1
ATOM 4995 C C . ASP A 1 623 ? 17.114 58.753 -41.099 1.00 28.52 623 ASP A C 1
ATOM 4997 O O . ASP A 1 623 ? 17.094 57.794 -40.326 1.00 28.52 623 ASP A O 1
ATOM 5001 N N . ASP A 1 624 ? 18.020 58.901 -42.069 1.00 33.59 624 ASP A N 1
ATOM 5002 C CA . ASP A 1 624 ? 19.140 58.039 -42.476 1.00 33.59 624 ASP A CA 1
ATOM 5003 C C . ASP A 1 624 ? 20.372 58.100 -41.540 1.00 33.59 624 ASP A C 1
ATOM 5005 O O . ASP A 1 624 ? 20.622 59.137 -40.919 1.00 33.59 624 ASP A O 1
ATOM 5009 N N . LYS A 1 625 ? 21.231 57.051 -41.567 1.00 28.78 625 LYS A N 1
ATOM 5010 C CA . LYS A 1 625 ? 22.687 57.112 -41.922 1.00 28.78 625 LYS A CA 1
ATOM 5011 C C . LYS A 1 625 ? 23.498 55.828 -41.595 1.00 28.78 625 LYS A C 1
ATOM 5013 O O . LYS A 1 625 ? 23.618 55.461 -40.432 1.00 28.78 625 LYS A O 1
ATOM 5018 N N . PHE A 1 626 ? 24.035 55.181 -42.650 1.00 28.39 626 PHE A N 1
ATOM 5019 C CA . PHE A 1 626 ? 25.465 54.915 -42.999 1.00 28.39 626 PHE A CA 1
ATOM 5020 C C . PHE A 1 626 ? 26.540 55.011 -41.867 1.00 28.39 626 PHE A C 1
ATOM 5022 O O . PHE A 1 626 ? 26.427 55.905 -41.038 1.00 28.39 626 PHE A O 1
ATOM 5029 N N . GLU A 1 627 ? 27.654 54.253 -41.759 1.00 30.16 627 GLU A N 1
ATOM 5030 C CA . GLU A 1 627 ? 28.487 53.419 -42.667 1.00 30.16 627 GLU A CA 1
ATOM 5031 C C . GLU A 1 627 ? 29.643 52.730 -41.852 1.00 30.16 627 GLU A C 1
ATOM 5033 O O . GLU A 1 627 ? 29.996 53.258 -40.798 1.00 30.16 627 GLU A O 1
ATOM 5038 N N . GLU A 1 628 ? 30.187 51.602 -42.364 1.00 31.16 628 GLU A N 1
ATOM 5039 C CA . GLU A 1 628 ? 31.616 51.131 -42.476 1.00 31.16 628 GLU A CA 1
ATOM 5040 C C . GLU A 1 628 ? 32.598 51.083 -41.263 1.00 31.16 628 GLU A C 1
ATOM 5042 O O . GLU A 1 628 ? 32.773 52.057 -40.536 1.00 31.16 628 GLU A O 1
ATOM 5047 N N . ASP A 1 629 ? 33.166 49.906 -40.924 1.00 32.00 629 ASP A N 1
ATOM 5048 C CA . ASP A 1 629 ? 34.495 49.308 -41.298 1.00 32.00 629 ASP A CA 1
ATOM 5049 C C . ASP A 1 629 ? 35.463 49.437 -40.076 1.00 32.00 629 ASP A C 1
ATOM 5051 O O . ASP A 1 629 ? 35.218 50.269 -39.209 1.00 32.00 629 ASP A O 1
ATOM 5055 N N . ASP A 1 630 ? 36.511 48.656 -39.776 1.00 33.22 630 ASP A N 1
ATOM 5056 C CA . ASP A 1 630 ? 37.477 47.876 -40.558 1.00 33.22 630 ASP A CA 1
ATOM 5057 C C . ASP A 1 630 ? 38.341 46.978 -39.609 1.00 33.22 630 ASP A C 1
ATOM 5059 O O . ASP A 1 630 ? 38.349 47.197 -38.393 1.00 33.22 630 ASP A O 1
ATOM 5063 N N . ASP A 1 631 ? 39.115 46.051 -40.200 1.00 30.08 631 ASP A N 1
ATOM 5064 C CA . ASP A 1 631 ? 40.389 45.423 -39.742 1.00 30.08 631 ASP A CA 1
ATOM 5065 C C . ASP A 1 631 ? 40.430 44.505 -38.483 1.00 30.08 631 ASP A C 1
ATOM 5067 O O . ASP A 1 631 ? 40.067 44.891 -37.380 1.00 30.08 631 ASP A O 1
ATOM 5071 N N . GLY A 1 632 ? 40.938 43.260 -38.459 1.00 29.56 632 GLY A N 1
ATOM 5072 C CA . GLY A 1 632 ? 41.890 42.540 -39.314 1.00 29.56 632 GLY A CA 1
ATOM 5073 C C . GLY A 1 632 ? 43.294 42.468 -38.681 1.00 29.56 632 GLY A C 1
ATOM 5074 O O . GLY A 1 632 ? 44.017 43.445 -38.782 1.00 29.56 632 GLY A O 1
ATOM 5075 N N . PHE A 1 633 ? 43.718 41.340 -38.076 1.00 26.47 633 PHE A N 1
ATOM 5076 C CA . PHE A 1 633 ? 45.137 40.905 -38.034 1.00 26.47 633 PHE A CA 1
ATOM 5077 C C . PHE A 1 633 ? 45.303 39.443 -37.566 1.00 26.47 633 PHE A C 1
ATOM 5079 O O . PHE A 1 633 ? 44.643 38.994 -36.632 1.00 26.47 633 PHE A O 1
ATOM 5086 N N . ASP A 1 634 ? 46.207 38.732 -38.240 1.00 32.22 634 ASP A N 1
ATOM 5087 C CA . ASP A 1 634 ? 46.497 37.293 -38.168 1.00 32.22 634 ASP A CA 1
ATOM 5088 C C . ASP A 1 634 ? 47.986 37.057 -37.800 1.00 32.22 634 ASP A C 1
ATOM 5090 O O . ASP A 1 634 ? 48.791 37.989 -37.850 1.00 32.22 634 ASP A O 1
ATOM 5094 N N . ASP A 1 635 ? 48.323 35.784 -37.556 1.00 33.97 635 ASP A N 1
ATOM 5095 C CA . ASP A 1 635 ? 49.629 35.099 -37.683 1.00 33.97 635 ASP A CA 1
ATOM 5096 C C . ASP A 1 635 ? 50.595 34.866 -36.473 1.00 33.97 635 ASP A C 1
ATOM 5098 O O . ASP A 1 635 ? 51.320 35.747 -36.019 1.00 33.97 635 ASP A O 1
ATOM 5102 N N . LYS A 1 636 ? 50.740 33.552 -36.169 1.00 30.88 636 LYS A N 1
ATOM 5103 C CA . LYS A 1 636 ? 51.966 32.686 -36.153 1.00 30.88 636 LYS A CA 1
ATOM 5104 C C . LYS A 1 636 ? 52.913 32.517 -34.935 1.00 30.88 636 LYS A C 1
ATOM 5106 O O . LYS A 1 636 ? 53.694 33.407 -34.640 1.00 30.88 636 LYS A O 1
ATOM 5111 N N . LYS A 1 637 ? 52.996 31.223 -34.523 1.00 28.22 637 LYS A N 1
ATOM 5112 C CA . LYS A 1 637 ? 54.174 30.310 -34.314 1.00 28.22 637 LYS A CA 1
ATOM 5113 C C . LYS A 1 637 ? 55.246 30.702 -33.261 1.00 28.22 637 LYS A C 1
ATOM 5115 O O . LYS A 1 637 ? 55.503 31.875 -33.081 1.00 28.22 637 LYS A O 1
ATOM 5120 N N . GLU A 1 638 ? 55.972 29.830 -32.547 1.00 29.44 638 GLU A N 1
ATOM 5121 C CA . GLU A 1 638 ? 56.420 28.429 -32.700 1.00 29.44 638 GLU A CA 1
ATOM 5122 C C . GLU A 1 638 ? 56.911 27.887 -31.319 1.00 29.44 638 GLU A C 1
ATOM 5124 O O . GLU A 1 638 ? 56.852 28.602 -30.322 1.00 29.44 638 GLU A O 1
ATOM 5129 N N . GLU A 1 639 ? 57.346 26.623 -31.298 1.00 29.25 639 GLU A N 1
ATOM 5130 C CA . GLU A 1 639 ? 57.663 25.682 -30.197 1.00 29.25 639 GLU A CA 1
ATOM 5131 C C . GLU A 1 639 ? 58.866 26.029 -29.277 1.00 29.25 639 GLU A C 1
ATOM 5133 O O . GLU A 1 639 ? 59.752 26.766 -29.697 1.00 29.25 639 GLU A O 1
ATOM 5138 N N . ASP A 1 640 ? 58.907 25.461 -28.051 1.00 27.05 640 ASP A N 1
ATOM 5139 C CA . ASP A 1 640 ? 60.067 24.731 -27.471 1.00 27.05 640 ASP A CA 1
ATOM 5140 C C . ASP A 1 640 ? 59.771 24.103 -26.073 1.00 27.05 640 ASP A C 1
ATOM 5142 O O . ASP A 1 640 ? 58.812 24.451 -25.389 1.00 27.05 640 ASP A O 1
ATOM 5146 N N . GLU A 1 641 ? 60.599 23.117 -25.715 1.00 29.16 641 GLU A N 1
ATOM 5147 C CA . GLU A 1 641 ? 60.431 21.909 -24.877 1.00 29.16 641 GLU A CA 1
ATOM 5148 C C . GLU A 1 641 ? 60.676 21.967 -23.332 1.00 29.16 641 GLU A C 1
ATOM 5150 O O . GLU A 1 641 ? 61.550 22.688 -22.862 1.00 29.16 641 GLU A O 1
ATOM 5155 N N . PHE A 1 642 ? 60.002 21.023 -22.632 1.00 28.08 642 PHE A N 1
ATOM 5156 C CA . PHE A 1 642 ? 60.353 20.147 -21.469 1.00 28.08 642 PHE A CA 1
ATOM 5157 C C . PHE A 1 642 ? 60.421 20.593 -19.967 1.00 28.08 642 PHE A C 1
ATOM 5159 O O . PHE A 1 642 ? 61.219 21.443 -19.586 1.00 28.08 642 PHE A O 1
ATOM 5166 N N . ASP A 1 643 ? 59.633 19.835 -19.163 1.00 29.09 643 ASP A N 1
ATOM 5167 C CA . ASP A 1 643 ? 59.692 19.329 -17.756 1.00 29.09 643 ASP A CA 1
ATOM 5168 C C . ASP A 1 643 ? 59.894 20.244 -16.517 1.00 29.09 643 ASP A C 1
ATOM 5170 O O . ASP A 1 643 ? 60.938 20.864 -16.347 1.00 29.09 643 ASP A O 1
ATOM 5174 N N . ASP A 1 644 ? 58.908 20.259 -15.595 1.00 25.88 644 ASP A N 1
ATOM 5175 C CA . ASP A 1 644 ? 58.927 19.551 -14.283 1.00 25.88 644 ASP A CA 1
ATOM 5176 C C . ASP A 1 644 ? 57.724 19.948 -13.366 1.00 25.88 644 ASP A C 1
ATOM 5178 O O . ASP A 1 644 ? 57.409 21.123 -13.211 1.00 25.88 644 ASP A O 1
ATOM 5182 N N . GLU A 1 645 ? 57.083 18.920 -12.785 1.00 26.78 645 GLU A N 1
ATOM 5183 C CA . GLU A 1 645 ? 56.391 18.773 -11.473 1.00 26.78 645 GLU A CA 1
ATOM 5184 C C . GLU A 1 645 ? 55.327 19.771 -10.903 1.00 26.78 645 GLU A C 1
ATOM 5186 O O . GLU A 1 645 ? 55.559 20.958 -10.722 1.00 26.78 645 GLU A O 1
ATOM 5191 N N . GLU A 1 646 ? 54.171 19.168 -10.544 1.00 28.42 646 GLU A N 1
ATOM 5192 C CA . GLU A 1 646 ? 53.199 19.379 -9.430 1.00 28.42 646 GLU A CA 1
ATOM 5193 C C . GLU A 1 646 ? 52.938 20.780 -8.808 1.00 28.42 646 GLU A C 1
ATOM 5195 O O . GLU A 1 646 ? 53.821 21.345 -8.181 1.00 28.42 646 GLU A O 1
ATOM 5200 N N . GLU A 1 647 ? 51.673 21.258 -8.830 1.00 24.70 647 GLU A N 1
ATOM 5201 C CA . GLU A 1 647 ? 50.821 21.568 -7.643 1.00 24.70 647 GLU A CA 1
ATOM 5202 C C . GLU A 1 647 ? 49.501 22.322 -7.994 1.00 24.70 647 GLU A C 1
ATOM 5204 O O . GLU A 1 647 ? 49.482 23.224 -8.823 1.00 24.70 647 GLU A O 1
ATOM 5209 N N . GLU A 1 648 ? 48.421 21.899 -7.315 1.00 25.09 648 GLU A N 1
ATOM 5210 C CA . GLU A 1 648 ? 47.224 22.630 -6.827 1.00 25.09 648 GLU A CA 1
ATOM 5211 C C . GLU A 1 648 ? 46.374 23.539 -7.758 1.00 25.09 648 GLU A C 1
ATOM 5213 O O . GLU A 1 648 ? 46.689 24.699 -8.001 1.00 25.09 648 GLU A O 1
ATOM 5218 N N . ASP A 1 649 ? 45.178 23.049 -8.134 1.00 25.42 649 ASP A N 1
ATOM 5219 C CA . ASP A 1 649 ? 44.067 23.859 -8.663 1.00 25.42 649 ASP A CA 1
ATOM 5220 C C . ASP A 1 649 ? 43.223 24.466 -7.514 1.00 25.42 649 ASP A C 1
ATOM 5222 O O . ASP A 1 649 ? 42.467 23.764 -6.832 1.00 25.42 649 ASP A O 1
ATOM 5226 N N . GLU A 1 650 ? 43.315 25.788 -7.341 1.00 27.22 650 GLU A N 1
ATOM 5227 C CA . GLU A 1 650 ? 42.292 26.642 -6.722 1.00 27.22 650 GLU A CA 1
ATOM 5228 C C . GLU A 1 650 ? 41.132 26.856 -7.716 1.00 27.22 650 GLU A C 1
ATOM 5230 O O . GLU A 1 650 ? 41.355 27.250 -8.860 1.00 27.22 650 GLU A O 1
ATOM 5235 N N . PHE A 1 651 ? 39.882 26.657 -7.281 1.00 26.16 651 PHE A N 1
ATOM 5236 C CA . PHE A 1 651 ? 38.698 27.166 -7.983 1.00 26.16 651 PHE A CA 1
ATOM 5237 C C . PHE A 1 651 ? 37.942 28.148 -7.086 1.00 26.16 651 PHE A C 1
ATOM 5239 O O . PHE A 1 651 ? 37.575 27.823 -5.957 1.00 26.16 651 PHE A O 1
ATOM 5246 N N . GLU A 1 652 ? 37.745 29.344 -7.636 1.00 28.91 652 GLU A N 1
ATOM 5247 C CA . GLU A 1 652 ? 37.073 30.509 -7.065 1.00 28.91 652 GLU A CA 1
ATOM 5248 C C . GLU A 1 652 ? 35.552 30.308 -6.914 1.00 28.91 652 GLU A C 1
ATOM 5250 O O . GLU A 1 652 ? 34.878 29.756 -7.788 1.00 28.91 652 GLU A O 1
ATOM 5255 N N . ASP A 1 653 ? 35.027 30.804 -5.791 1.00 28.59 653 ASP A N 1
ATOM 5256 C CA . ASP A 1 653 ? 33.608 31.005 -5.496 1.00 28.59 653 ASP A CA 1
ATOM 5257 C C . ASP A 1 653 ? 33.089 32.275 -6.193 1.00 28.59 653 ASP A C 1
ATOM 5259 O O . ASP A 1 653 ? 33.642 33.345 -5.956 1.00 28.59 653 ASP A O 1
ATOM 5263 N N . GLU A 1 654 ? 31.971 32.203 -6.928 1.00 29.59 654 GLU A N 1
ATOM 5264 C CA . GLU A 1 654 ? 31.078 33.361 -7.123 1.00 29.59 654 GLU A CA 1
ATOM 5265 C C . GLU A 1 654 ? 29.593 32.947 -7.332 1.00 29.59 654 GLU A C 1
ATOM 5267 O O . GLU A 1 654 ? 29.222 32.218 -8.252 1.00 29.59 654 GLU A O 1
ATOM 5272 N N . ASP A 1 655 ? 28.760 33.462 -6.415 1.00 30.41 655 ASP A N 1
ATOM 5273 C CA . ASP A 1 655 ? 27.371 33.938 -6.534 1.00 30.41 655 ASP A CA 1
ATOM 5274 C C . ASP A 1 655 ? 26.153 32.996 -6.703 1.00 30.41 655 ASP A C 1
ATOM 5276 O O . ASP A 1 655 ? 25.578 32.806 -7.778 1.00 30.41 655 ASP A O 1
ATOM 5280 N N . ILE A 1 656 ? 25.582 32.597 -5.551 1.00 27.44 656 ILE A N 1
ATOM 5281 C CA . ILE A 1 656 ? 24.161 32.221 -5.383 1.00 27.44 656 ILE A CA 1
ATOM 5282 C C . ILE A 1 656 ? 23.542 33.055 -4.244 1.00 27.44 656 ILE A C 1
ATOM 5284 O O . ILE A 1 656 ? 23.104 32.505 -3.240 1.00 27.44 656 ILE A O 1
ATOM 5288 N N . ASP A 1 657 ? 23.499 34.386 -4.363 1.00 32.78 657 ASP A N 1
ATOM 5289 C CA . ASP A 1 657 ? 22.807 35.223 -3.354 1.00 32.78 657 ASP A CA 1
ATOM 5290 C C . ASP A 1 657 ? 21.778 36.218 -3.935 1.00 32.78 657 ASP A C 1
ATOM 5292 O O . ASP A 1 657 ? 21.022 36.852 -3.197 1.00 32.78 657 ASP A O 1
ATOM 5296 N N . ASP A 1 658 ? 21.621 36.277 -5.266 1.00 33.34 658 ASP A N 1
ATOM 5297 C CA . ASP A 1 658 ? 20.732 37.262 -5.912 1.00 33.34 658 ASP A CA 1
ATOM 5298 C C . ASP A 1 658 ? 19.386 36.725 -6.437 1.00 33.34 658 ASP A C 1
ATOM 5300 O O . ASP A 1 658 ? 18.513 37.501 -6.833 1.00 33.34 658 ASP A O 1
ATOM 5304 N N . LYS A 1 659 ? 19.117 35.413 -6.364 1.00 31.09 659 LYS A N 1
ATOM 5305 C CA . LYS A 1 659 ? 17.841 34.836 -6.853 1.00 31.09 659 LYS A CA 1
ATOM 5306 C C . LYS A 1 659 ? 16.691 34.775 -5.837 1.00 31.09 659 LYS A C 1
ATOM 5308 O O . LYS A 1 659 ? 15.598 34.350 -6.202 1.00 31.09 659 LYS A O 1
ATOM 5313 N N . LEU A 1 660 ? 16.874 35.224 -4.591 1.00 32.81 660 LEU A N 1
ATOM 5314 C CA . LEU A 1 660 ? 15.869 35.064 -3.519 1.00 32.81 660 LEU A CA 1
ATOM 5315 C C . LEU A 1 660 ? 15.103 36.340 -3.117 1.00 32.81 660 LEU A C 1
ATOM 5317 O O . LEU A 1 660 ? 14.272 36.289 -2.209 1.00 32.81 660 LEU A O 1
ATOM 5321 N N . LYS A 1 661 ? 15.320 37.485 -3.779 1.00 33.91 661 LYS A N 1
ATOM 5322 C CA . LYS A 1 661 ? 14.771 38.774 -3.309 1.00 33.91 661 LYS A CA 1
ATOM 5323 C C . LYS A 1 661 ? 13.375 39.184 -3.801 1.00 33.91 661 LYS A C 1
ATOM 5325 O O . LYS A 1 661 ? 12.843 40.123 -3.220 1.00 33.91 661 LYS A O 1
ATOM 5330 N N . ASN A 1 662 ? 12.737 38.514 -4.769 1.00 35.19 662 ASN A N 1
ATOM 5331 C CA . ASN A 1 662 ? 11.591 39.127 -5.478 1.00 35.19 662 ASN A CA 1
ATOM 5332 C C . ASN A 1 662 ? 10.263 38.350 -5.564 1.00 35.19 662 ASN A C 1
ATOM 5334 O O . ASN A 1 662 ? 9.426 38.711 -6.386 1.00 35.19 662 ASN A O 1
ATOM 5338 N N . ASP A 1 663 ? 9.993 37.357 -4.712 1.00 36.53 663 ASP A N 1
ATOM 5339 C CA . ASP A 1 663 ? 8.720 36.619 -4.799 1.00 36.53 663 ASP A CA 1
ATOM 5340 C C . ASP A 1 663 ? 7.769 36.895 -3.614 1.00 36.53 663 ASP A C 1
ATOM 5342 O O . ASP A 1 663 ? 7.869 36.303 -2.532 1.00 36.53 663 ASP A O 1
ATOM 5346 N N . GLU A 1 664 ? 6.815 37.814 -3.808 1.00 37.25 664 GLU A N 1
ATOM 5347 C CA . GLU A 1 664 ? 5.761 38.143 -2.829 1.00 37.25 664 GLU A CA 1
ATOM 5348 C C . GLU A 1 664 ? 4.870 36.933 -2.479 1.00 37.25 664 GLU A C 1
ATOM 5350 O O . GLU A 1 664 ? 4.329 36.857 -1.370 1.00 37.25 664 GLU A O 1
ATOM 5355 N N . ASN A 1 665 ? 4.789 35.924 -3.355 1.00 32.94 665 ASN A N 1
ATOM 5356 C CA . ASN A 1 665 ? 4.018 34.703 -3.105 1.00 32.94 665 ASN A CA 1
ATOM 5357 C C . ASN A 1 665 ? 4.668 33.786 -2.056 1.00 32.94 665 ASN A C 1
ATOM 5359 O O . ASN A 1 665 ? 3.964 33.072 -1.335 1.00 32.94 665 ASN A O 1
ATOM 5363 N N . ILE A 1 666 ? 5.994 33.849 -1.889 1.00 37.94 666 ILE A N 1
ATOM 5364 C CA . ILE A 1 666 ? 6.712 33.079 -0.863 1.00 37.94 666 ILE A CA 1
ATOM 5365 C C . ILE A 1 666 ? 6.452 33.675 0.528 1.00 37.94 666 ILE A C 1
ATOM 5367 O O . ILE A 1 666 ? 6.240 32.932 1.489 1.00 37.94 666 ILE A O 1
ATOM 5371 N N . ARG A 1 667 ? 6.351 35.007 0.651 1.00 32.53 667 ARG A N 1
ATOM 5372 C CA . ARG A 1 667 ? 6.021 35.670 1.927 1.00 32.53 667 ARG A CA 1
ATOM 5373 C C . ARG A 1 667 ? 4.606 35.341 2.410 1.00 32.53 667 ARG A C 1
ATOM 5375 O O . ARG A 1 667 ? 4.421 35.085 3.601 1.00 32.53 667 ARG A O 1
ATOM 5382 N N . LEU A 1 668 ? 3.625 35.269 1.506 1.00 32.12 668 LEU A N 1
ATOM 5383 C CA . LEU A 1 668 ? 2.250 34.898 1.861 1.00 32.12 668 LEU A CA 1
ATOM 5384 C C . LEU A 1 668 ? 2.121 33.394 2.172 1.00 32.12 668 LEU A C 1
ATOM 5386 O O . LEU A 1 668 ? 1.415 33.013 3.108 1.00 32.12 668 LEU A O 1
ATOM 5390 N N . ALA A 1 669 ? 2.867 32.531 1.473 1.00 31.78 669 ALA A N 1
ATOM 5391 C CA . ALA A 1 669 ? 2.929 31.098 1.771 1.00 31.78 669 ALA A CA 1
ATOM 5392 C C . ALA A 1 669 ? 3.579 30.797 3.137 1.00 31.78 669 ALA A C 1
ATOM 5394 O O . ALA A 1 669 ? 3.135 29.883 3.836 1.00 31.78 669 ALA A O 1
ATOM 5395 N N . ILE A 1 670 ? 4.571 31.590 3.560 1.00 31.28 670 ILE A N 1
ATOM 5396 C CA . ILE A 1 670 ? 5.204 31.493 4.887 1.00 31.28 670 ILE A CA 1
ATOM 5397 C C . ILE A 1 670 ? 4.248 31.971 5.994 1.00 31.28 670 ILE A C 1
ATOM 5399 O O . ILE A 1 670 ? 4.094 31.283 7.004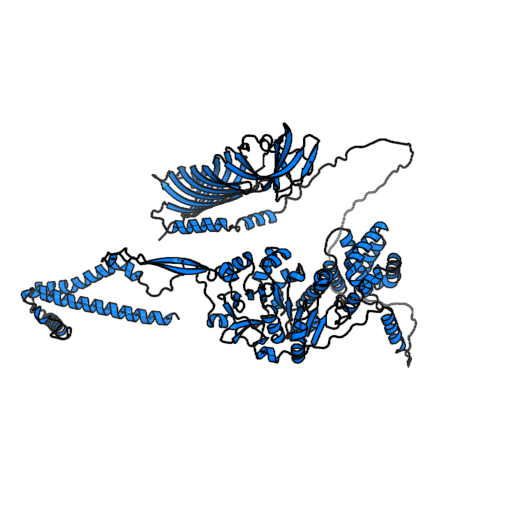 1.00 31.28 670 ILE A O 1
ATOM 5403 N N . LEU A 1 671 ? 3.521 33.075 5.782 1.00 27.23 671 LEU A N 1
ATOM 5404 C CA . LEU A 1 671 ? 2.492 33.563 6.715 1.00 27.23 671 LEU A CA 1
ATOM 5405 C C . LEU A 1 671 ? 1.313 32.587 6.868 1.00 27.23 671 LEU A C 1
ATOM 5407 O O . LEU A 1 671 ? 0.782 32.431 7.966 1.00 27.23 671 LEU A O 1
ATOM 5411 N N . THR A 1 672 ? 0.940 31.874 5.801 1.00 27.27 672 THR A N 1
ATOM 5412 C CA . THR A 1 672 ? -0.180 30.914 5.828 1.00 27.27 672 THR A CA 1
ATOM 5413 C C . THR A 1 672 ? 0.237 29.541 6.381 1.00 27.27 672 THR A C 1
ATOM 5415 O O . THR A 1 672 ? -0.561 28.872 7.037 1.00 27.27 672 THR A O 1
ATOM 5418 N N . ARG A 1 673 ? 1.505 29.126 6.206 1.00 28.84 673 ARG A N 1
ATOM 5419 C CA . ARG A 1 673 ? 2.067 27.906 6.828 1.00 28.84 673 ARG A CA 1
ATOM 5420 C C . ARG A 1 673 ? 2.412 28.072 8.314 1.00 28.84 673 ARG A C 1
ATOM 5422 O O . ARG A 1 673 ? 2.446 27.073 9.027 1.00 28.84 673 ARG A O 1
ATOM 5429 N N . GLY A 1 674 ? 2.597 29.301 8.801 1.00 27.91 674 GLY A N 1
ATOM 5430 C CA . GLY A 1 674 ? 2.839 29.596 10.220 1.00 27.91 674 GLY A CA 1
ATOM 5431 C C . GLY A 1 674 ? 1.624 29.421 11.145 1.00 27.91 674 GLY A C 1
ATOM 5432 O O . GLY A 1 674 ? 1.794 29.331 12.357 1.00 27.91 674 GLY A O 1
ATOM 5433 N N . VAL A 1 675 ? 0.402 29.326 10.606 1.00 27.70 675 VAL A N 1
ATOM 5434 C CA . VAL A 1 675 ? -0.837 29.274 11.413 1.00 27.70 675 VAL A CA 1
ATOM 5435 C C . VAL A 1 675 ? -1.330 27.841 11.682 1.00 27.70 675 VAL A C 1
ATOM 5437 O O . VAL A 1 675 ? -2.187 27.638 12.540 1.00 27.70 675 VAL A O 1
ATOM 5440 N N . VAL A 1 676 ? -0.774 26.808 11.036 1.00 28.53 676 VAL A N 1
ATOM 5441 C CA . VAL A 1 676 ? -1.233 25.417 11.234 1.00 28.53 676 VAL A CA 1
ATOM 5442 C C . VAL A 1 676 ? -0.057 24.438 11.312 1.00 28.53 676 VAL A C 1
ATOM 5444 O O . VAL A 1 676 ? 0.159 23.615 10.429 1.00 28.53 676 VAL A O 1
ATOM 5447 N N . MET A 1 677 ? 0.692 24.484 12.414 1.00 26.66 677 MET A N 1
ATOM 5448 C CA . MET A 1 677 ? 1.519 23.359 12.870 1.00 26.66 677 MET A CA 1
ATOM 5449 C C . MET A 1 677 ? 1.417 23.221 14.392 1.00 26.66 677 MET A C 1
ATOM 5451 O O . MET A 1 677 ? 2.253 23.696 15.153 1.00 26.66 677 MET A O 1
ATOM 5455 N N . ILE A 1 678 ? 0.364 22.545 14.853 1.00 31.92 678 ILE A N 1
ATOM 5456 C CA . ILE A 1 678 ? 0.267 22.074 16.238 1.00 31.92 678 ILE A CA 1
ATOM 5457 C C . ILE A 1 678 ? 0.935 20.696 16.278 1.00 31.92 678 ILE A C 1
ATOM 5459 O O . ILE A 1 678 ? 0.394 19.712 15.775 1.00 31.92 678 ILE A O 1
ATOM 5463 N N . SER A 1 679 ? 2.138 20.619 16.849 1.00 39.59 679 SER A N 1
ATOM 5464 C CA . SER A 1 679 ? 2.845 19.351 17.062 1.00 39.59 679 SER A CA 1
ATOM 5465 C C . SER A 1 679 ? 2.093 18.478 18.086 1.00 39.59 679 SER A C 1
ATOM 5467 O O . SER A 1 679 ? 1.392 18.985 18.964 1.00 39.59 679 SER A O 1
ATOM 5469 N N . LYS A 1 680 ? 2.254 17.144 18.035 1.00 33.94 680 LYS A N 1
ATOM 5470 C CA . LYS A 1 680 ? 1.688 16.210 19.041 1.00 33.94 680 LYS A CA 1
ATOM 5471 C C . LYS A 1 680 ? 2.072 16.591 20.484 1.00 33.94 680 LYS A C 1
ATOM 5473 O O . LYS A 1 680 ? 1.311 16.311 21.407 1.00 33.94 680 LYS A O 1
ATOM 5478 N N . LYS A 1 681 ? 3.230 17.239 20.677 1.00 37.41 681 LYS A N 1
ATOM 5479 C CA . LYS A 1 681 ? 3.682 17.761 21.978 1.00 37.41 681 LYS A CA 1
ATOM 5480 C C . LYS A 1 681 ? 2.887 19.011 22.380 1.00 37.41 681 LYS A C 1
ATOM 5482 O O . LYS A 1 681 ? 2.492 19.113 23.534 1.00 37.41 681 LYS A O 1
ATOM 5487 N N . THR A 1 682 ? 2.564 19.893 21.430 1.00 36.34 682 THR A N 1
ATOM 5488 C CA . THR A 1 682 ? 1.672 21.048 21.627 1.00 36.34 682 THR A CA 1
ATOM 5489 C C . THR A 1 682 ? 0.292 20.594 22.105 1.00 36.34 682 THR A C 1
ATOM 5491 O O . THR A 1 682 ? -0.206 21.124 23.089 1.00 36.34 682 THR A O 1
ATOM 5494 N N . LEU A 1 683 ? -0.257 19.524 21.513 1.00 38.25 683 LEU A N 1
ATOM 5495 C CA . LEU A 1 683 ? -1.541 18.935 21.915 1.00 38.25 683 LEU A CA 1
ATOM 5496 C C . LEU A 1 683 ? -1.547 18.425 23.371 1.00 38.25 683 LEU A C 1
ATOM 5498 O O . LEU A 1 683 ? -2.568 18.502 24.049 1.00 38.25 683 LEU A O 1
ATOM 5502 N N . ALA A 1 684 ? -0.412 17.914 23.861 1.00 34.91 684 ALA A N 1
ATOM 5503 C CA . ALA A 1 684 ? -0.273 17.435 25.237 1.00 34.91 684 ALA A CA 1
ATOM 5504 C C . ALA A 1 684 ? -0.247 18.587 26.255 1.00 34.91 684 ALA A C 1
ATOM 5506 O O . ALA A 1 684 ? -0.838 18.465 27.327 1.00 34.91 684 ALA A O 1
ATOM 5507 N N . VAL A 1 685 ? 0.374 19.721 25.909 1.00 34.81 685 VAL A N 1
ATOM 5508 C CA . VAL A 1 685 ? 0.338 20.932 26.745 1.00 34.81 685 VAL A CA 1
ATOM 5509 C C . VAL A 1 685 ? -1.063 21.559 26.705 1.00 34.81 685 VAL A C 1
ATOM 5511 O O . VAL A 1 685 ? -1.584 21.929 27.753 1.00 34.81 685 VAL A O 1
ATOM 5514 N N . THR A 1 686 ? -1.736 21.570 25.545 1.00 37.59 686 THR A N 1
ATOM 5515 C CA . THR A 1 686 ? -3.149 21.988 25.422 1.00 37.59 686 THR A CA 1
ATOM 5516 C C . THR A 1 686 ? -4.082 21.099 26.254 1.00 37.59 686 THR A C 1
ATOM 5518 O O . THR A 1 686 ? -4.991 21.601 26.909 1.00 37.59 686 THR A O 1
ATOM 5521 N N . ALA A 1 687 ? -3.841 19.784 26.289 1.00 36.19 687 ALA A N 1
ATOM 5522 C CA . ALA A 1 687 ? -4.607 18.845 27.107 1.00 36.19 687 ALA A CA 1
ATOM 5523 C C . ALA A 1 687 ? -4.361 19.041 28.613 1.00 36.19 687 ALA A C 1
ATOM 5525 O O . ALA A 1 687 ? -5.308 18.979 29.394 1.00 36.19 687 ALA A O 1
ATOM 5526 N N . LEU A 1 688 ? -3.119 19.326 29.023 1.00 36.50 688 LEU A N 1
ATOM 5527 C CA . LEU A 1 688 ? -2.787 19.661 30.411 1.00 36.50 688 LEU A CA 1
ATOM 5528 C C . LEU A 1 688 ? -3.451 20.982 30.844 1.00 36.50 688 LEU A C 1
ATOM 5530 O O . LEU A 1 688 ? -3.948 21.077 31.962 1.00 36.50 688 LEU A O 1
ATOM 5534 N N . ALA A 1 689 ? -3.531 21.966 29.943 1.00 36.38 689 ALA A N 1
ATOM 5535 C CA . ALA A 1 689 ? -4.213 23.240 30.175 1.00 36.38 689 ALA A CA 1
ATOM 5536 C C . ALA A 1 689 ? -5.740 23.089 30.291 1.00 36.38 689 ALA A C 1
ATOM 5538 O O . ALA A 1 689 ? -6.335 23.664 31.196 1.00 36.38 689 ALA A O 1
ATOM 5539 N N . LEU A 1 690 ? -6.364 22.254 29.451 1.00 39.38 690 LEU A N 1
ATOM 5540 C CA . LEU A 1 690 ? -7.791 21.903 29.550 1.00 39.38 690 LEU A CA 1
ATOM 5541 C C . LEU A 1 690 ? -8.130 21.122 30.832 1.00 39.38 690 LEU A C 1
ATOM 5543 O O . LEU A 1 690 ? -9.251 21.194 31.326 1.00 39.38 690 LEU A O 1
ATOM 5547 N N . LEU A 1 691 ? -7.166 20.371 31.371 1.00 35.69 691 LEU A N 1
ATOM 5548 C CA . LEU A 1 691 ? -7.291 19.674 32.654 1.00 35.69 691 LEU A CA 1
ATOM 5549 C C . LEU A 1 691 ? -7.161 20.631 33.848 1.00 35.69 691 LEU A C 1
ATOM 5551 O O . LEU A 1 691 ? -7.903 20.494 34.818 1.00 35.69 691 LEU A O 1
ATOM 5555 N N . LEU A 1 692 ? -6.262 21.617 33.773 1.00 36.16 692 LEU A N 1
ATOM 5556 C CA . LEU A 1 692 ? -6.088 22.641 34.811 1.00 36.16 692 LEU A CA 1
ATOM 5557 C C . LEU A 1 692 ? -7.222 23.682 34.800 1.00 36.16 692 LEU A C 1
ATOM 5559 O O . LEU A 1 692 ? -7.601 24.172 35.862 1.00 36.16 692 LEU A O 1
ATOM 5563 N N . SER A 1 693 ? -7.830 23.959 33.640 1.00 39.81 693 SER A N 1
ATOM 5564 C CA . SER A 1 693 ? -8.978 24.871 33.515 1.00 39.81 693 SER A CA 1
ATOM 5565 C C . SER A 1 693 ? -10.268 24.345 34.139 1.00 39.81 693 SER A C 1
ATOM 5567 O O . SER A 1 693 ? -11.210 25.108 34.330 1.00 39.81 693 SER A O 1
ATOM 5569 N N . GLN A 1 694 ? -10.331 23.054 34.480 1.00 37.91 694 GLN A N 1
ATOM 5570 C CA . GLN A 1 694 ? -11.480 22.466 35.170 1.00 37.91 694 GLN A CA 1
ATOM 5571 C C . GLN A 1 694 ? -11.454 22.664 36.698 1.00 37.91 694 GLN A C 1
ATOM 5573 O O . GLN A 1 694 ? -12.373 22.194 37.367 1.00 37.91 694 GLN A O 1
ATOM 5578 N N . GLN A 1 695 ? -10.447 23.347 37.267 1.00 40.88 695 GLN A N 1
ATOM 5579 C CA . GLN A 1 695 ? -10.310 23.513 38.726 1.00 40.88 695 GLN A CA 1
ATOM 5580 C C . GLN A 1 695 ? -10.165 24.956 39.254 1.00 40.88 695 GLN A C 1
ATOM 5582 O O . GLN A 1 695 ? -9.910 25.119 40.449 1.00 40.88 695 GLN A O 1
ATOM 5587 N N . SER A 1 696 ? -10.361 26.010 38.456 1.00 34.88 696 SER A N 1
ATOM 5588 C CA . SER A 1 696 ? -10.165 27.378 38.971 1.00 34.88 696 SER A CA 1
ATOM 5589 C C . SER A 1 696 ? -11.361 27.945 39.744 1.00 34.88 696 SER A C 1
ATOM 5591 O O . SER A 1 696 ? -12.491 28.011 39.262 1.00 34.88 696 SER A O 1
ATOM 5593 N N . PHE A 1 697 ? -11.042 28.394 40.958 1.00 34.41 697 PHE A N 1
ATOM 5594 C CA . PHE A 1 697 ? -11.808 29.287 41.816 1.00 34.41 697 PHE A CA 1
ATOM 5595 C C . PHE A 1 697 ? -11.540 30.760 41.411 1.00 34.41 697 PHE A C 1
ATOM 5597 O O . PHE A 1 697 ? -10.388 31.159 41.403 1.00 34.41 697 PHE A O 1
ATOM 5604 N N . ALA A 1 698 ? -12.610 31.544 41.209 1.00 32.56 698 ALA A N 1
ATOM 5605 C CA . ALA A 1 698 ? -12.761 32.998 41.459 1.00 32.56 698 ALA A CA 1
ATOM 5606 C C . ALA A 1 698 ? -12.116 34.112 40.570 1.00 32.56 698 ALA A C 1
ATOM 5608 O O . ALA A 1 698 ? -10.973 34.042 40.150 1.00 32.56 698 ALA A O 1
ATOM 5609 N N . SER A 1 699 ? -12.885 35.223 40.489 1.00 39.72 699 SER A N 1
ATOM 5610 C CA . SER A 1 699 ? -12.559 36.642 40.181 1.00 39.72 699 SER A CA 1
ATOM 5611 C C . SER A 1 699 ? -12.428 37.115 38.716 1.00 39.72 699 SER A C 1
ATOM 5613 O O . SER A 1 699 ? -11.769 36.487 37.901 1.00 39.72 699 SER A O 1
ATOM 5615 N N . GLU A 1 700 ? -12.986 38.305 38.412 1.00 40.53 700 GLU A N 1
ATOM 5616 C CA . GLU A 1 700 ? -12.899 39.041 37.123 1.00 40.53 700 GLU A CA 1
ATOM 5617 C C . GLU A 1 700 ? -11.457 39.410 36.698 1.00 40.53 700 GLU A C 1
ATOM 5619 O O . GLU A 1 700 ? -11.237 39.930 35.606 1.00 40.53 700 GLU A O 1
ATOM 5624 N N . THR A 1 701 ? -10.471 39.159 37.563 1.00 44.81 701 THR A N 1
ATOM 5625 C CA . THR A 1 701 ? -9.057 39.538 37.406 1.00 44.81 701 THR A CA 1
ATOM 5626 C C . THR A 1 701 ? -8.109 38.345 37.232 1.00 44.81 701 THR A C 1
ATOM 5628 O O . THR A 1 701 ? -6.892 38.536 37.210 1.00 44.81 701 THR A O 1
ATOM 5631 N N . GLU A 1 702 ? -8.633 37.119 37.153 1.00 53.94 702 GLU A N 1
ATOM 5632 C CA . GLU A 1 702 ? -7.854 35.885 36.998 1.00 53.94 702 GLU A CA 1
ATOM 5633 C C . GLU A 1 702 ? -8.298 35.129 35.738 1.00 53.94 702 GLU A C 1
ATOM 5635 O O . GLU A 1 702 ? -9.492 35.017 35.455 1.00 53.94 702 GLU A O 1
ATOM 5640 N N . GLY A 1 703 ? -7.347 34.628 34.944 1.00 54.81 703 GLY A N 1
ATOM 5641 C CA . GLY A 1 703 ? -7.651 34.080 33.624 1.00 54.81 703 GLY A CA 1
ATOM 5642 C C . GLY A 1 703 ? -6.657 33.034 33.134 1.00 54.81 703 GLY A C 1
ATOM 5643 O O . GLY A 1 703 ? -5.445 33.128 33.346 1.00 54.81 703 GLY A O 1
ATOM 5644 N N . PHE A 1 704 ? -7.185 32.030 32.431 1.00 56.12 704 PHE A N 1
ATOM 5645 C CA . PHE A 1 704 ? -6.380 31.198 31.544 1.00 56.12 704 PHE A CA 1
ATOM 5646 C C . PHE A 1 704 ? -6.093 31.964 30.272 1.00 56.12 704 PHE A C 1
ATOM 5648 O O . PHE A 1 704 ? -7.003 32.582 29.719 1.00 56.12 704 PHE A O 1
ATOM 5655 N N . TYR A 1 705 ? -4.863 31.845 29.784 1.00 59.75 705 TYR A N 1
ATOM 5656 C CA . TYR A 1 705 ? -4.524 32.350 28.473 1.00 59.75 705 TYR A CA 1
ATOM 5657 C C . TYR A 1 705 ? -3.775 31.336 27.620 1.00 59.75 705 TYR A C 1
ATOM 5659 O O . TYR A 1 705 ? -3.037 30.466 28.092 1.00 59.75 705 TYR A O 1
ATOM 5667 N N . PHE A 1 706 ? -3.987 31.491 26.319 1.00 51.66 706 PHE A N 1
ATOM 5668 C CA . PHE A 1 706 ? -3.198 30.868 25.274 1.00 51.66 706 PHE A CA 1
ATOM 5669 C C . PHE A 1 706 ? -2.351 31.951 24.619 1.00 51.66 706 PHE A C 1
ATOM 5671 O O . PHE A 1 706 ? -2.911 32.903 24.078 1.00 51.66 706 PHE A O 1
ATOM 5678 N N . GLY A 1 707 ? -1.029 31.805 24.697 1.00 53.91 707 GLY A N 1
ATOM 5679 C CA . GLY A 1 707 ? -0.065 32.697 24.072 1.00 53.91 707 GLY A CA 1
ATOM 5680 C C . GLY A 1 707 ? 0.631 31.997 22.912 1.00 53.91 707 GLY A C 1
ATOM 5681 O O . GLY A 1 707 ? 1.344 31.013 23.107 1.00 53.91 707 GLY A O 1
ATOM 5682 N N . SER A 1 708 ? 0.455 32.514 21.698 1.00 48.09 708 SER A N 1
ATOM 5683 C CA . SER A 1 708 ? 1.332 32.180 20.571 1.00 48.09 708 SER A CA 1
ATOM 5684 C C . SER A 1 708 ? 2.280 33.347 20.360 1.00 48.09 708 SER A C 1
ATOM 5686 O O . SER A 1 708 ? 1.817 34.469 20.155 1.00 48.09 708 SER A O 1
ATOM 5688 N N . GLY A 1 709 ? 3.583 33.085 20.444 1.00 49.06 709 GLY A N 1
ATOM 5689 C CA . GLY A 1 709 ? 4.615 34.112 20.386 1.00 49.06 709 GLY A CA 1
ATOM 5690 C C . GLY A 1 709 ? 5.538 33.932 19.189 1.00 49.06 709 GLY A C 1
ATOM 5691 O O . GLY A 1 709 ? 6.074 32.839 18.990 1.00 49.06 709 GLY A O 1
ATOM 5692 N N . TYR A 1 710 ? 5.764 35.003 18.427 1.00 49.09 710 TYR A N 1
ATOM 5693 C CA . TYR A 1 710 ? 6.897 35.070 17.503 1.00 49.09 710 TYR A CA 1
ATOM 5694 C C . TYR A 1 710 ? 8.115 35.578 18.261 1.00 49.09 710 TYR A C 1
ATOM 5696 O O . TYR A 1 710 ? 8.058 36.650 18.867 1.00 49.09 710 TYR A O 1
ATOM 5704 N N . TYR A 1 711 ? 9.202 34.806 18.218 1.00 51.50 711 TYR A N 1
ATOM 5705 C CA . TYR A 1 711 ? 10.485 35.214 18.769 1.00 51.50 711 TYR A CA 1
ATOM 5706 C C . TYR A 1 711 ? 11.465 35.516 17.642 1.00 51.50 711 TYR A C 1
ATOM 5708 O O . TYR A 1 711 ? 11.940 34.596 16.978 1.00 51.50 711 TYR A O 1
ATOM 5716 N N . GLY A 1 712 ? 11.789 36.796 17.458 1.00 45.66 712 GLY A N 1
ATOM 5717 C CA . GLY A 1 712 ? 13.017 37.185 16.767 1.00 45.66 712 GLY A CA 1
ATOM 5718 C C . GLY A 1 712 ? 14.165 37.047 17.762 1.00 45.66 712 GLY A C 1
ATOM 5719 O O . GLY A 1 712 ? 14.294 37.884 18.659 1.00 45.66 712 GLY A O 1
ATOM 5720 N N . GLN A 1 713 ? 14.929 35.957 17.686 1.00 50.75 713 GLN A N 1
ATOM 5721 C CA . GLN A 1 713 ? 16.103 35.740 18.536 1.00 50.75 713 GLN A CA 1
ATOM 5722 C C . GLN A 1 713 ? 17.309 36.328 17.812 1.00 50.75 713 GLN A C 1
ATOM 5724 O O . GLN A 1 713 ? 17.673 35.845 16.753 1.00 50.75 713 GLN A O 1
ATOM 5729 N N . PHE A 1 714 ? 17.884 37.403 18.349 1.00 45.78 714 PHE A N 1
ATOM 5730 C CA . PHE A 1 714 ? 18.989 38.111 17.689 1.00 45.78 714 PHE A CA 1
ATOM 5731 C C . PHE A 1 714 ? 20.365 37.644 18.176 1.00 45.78 714 PHE A C 1
ATOM 5733 O O . PHE A 1 714 ? 21.363 37.929 17.525 1.00 45.78 714 PHE A O 1
ATOM 5740 N N . PHE A 1 715 ? 20.428 36.938 19.313 1.00 50.84 715 PHE A N 1
ATOM 5741 C CA . PHE A 1 715 ? 21.666 36.393 19.865 1.00 50.84 715 PHE A CA 1
ATOM 5742 C C . PHE A 1 715 ? 21.380 35.163 20.726 1.00 50.84 715 PHE A C 1
ATOM 5744 O O . PHE A 1 715 ? 20.574 35.196 21.662 1.00 50.84 715 PHE A O 1
ATOM 5751 N N . ASN A 1 716 ? 22.111 34.094 20.442 1.00 53.56 716 ASN A N 1
ATOM 5752 C CA . ASN A 1 716 ? 22.166 32.895 21.256 1.00 53.56 716 ASN A CA 1
ATOM 5753 C C . ASN A 1 716 ? 23.606 32.710 21.716 1.00 53.56 716 ASN A C 1
ATOM 5755 O O . ASN A 1 716 ? 24.539 32.734 20.917 1.00 53.56 716 ASN A O 1
ATOM 5759 N N . SER A 1 717 ? 23.800 32.557 23.023 1.00 55.03 717 SER A N 1
ATOM 5760 C CA . SER A 1 717 ? 25.126 32.317 23.574 1.00 55.03 717 SER A CA 1
ATOM 5761 C C . SER A 1 717 ? 25.075 31.130 24.519 1.00 55.03 717 SER A C 1
ATOM 5763 O O . SER A 1 717 ? 24.497 31.133 25.613 1.00 55.03 717 SER A O 1
ATOM 5765 N N . THR A 1 718 ? 25.678 30.051 24.039 1.00 57.44 718 THR A N 1
ATOM 5766 C CA . THR A 1 718 ? 26.015 28.892 24.845 1.00 57.44 718 THR A CA 1
ATOM 5767 C C . THR A 1 718 ? 27.356 29.176 25.508 1.00 57.44 718 THR A C 1
ATOM 5769 O O . THR A 1 718 ? 28.341 29.419 24.811 1.00 57.44 718 THR A O 1
ATOM 5772 N N . GLY A 1 719 ? 27.428 29.139 26.841 1.00 58.09 719 GLY A N 1
ATOM 5773 C CA . GLY A 1 719 ? 28.725 29.140 27.520 1.00 58.09 719 GLY A CA 1
ATOM 5774 C C . GLY A 1 719 ? 29.593 27.969 27.038 1.00 58.09 719 GLY A C 1
ATOM 5775 O O . GLY A 1 719 ? 29.056 26.978 26.543 1.00 58.09 719 GLY A O 1
ATOM 5776 N N . GLU A 1 720 ? 30.917 28.075 27.197 1.00 64.06 720 GLU A N 1
ATOM 5777 C CA . GLU A 1 720 ? 31.873 27.045 26.755 1.00 64.06 720 GLU A CA 1
ATOM 5778 C C . GLU A 1 720 ? 31.422 25.629 27.141 1.00 64.06 720 GLU A C 1
ATOM 5780 O O . GLU A 1 720 ? 31.162 25.344 28.319 1.00 64.06 720 GLU A O 1
ATOM 5785 N N . LEU A 1 721 ? 31.378 24.735 26.150 1.00 69.12 721 LEU A N 1
ATOM 5786 C CA . LEU A 1 721 ? 31.177 23.311 26.380 1.00 69.12 721 LEU A CA 1
ATOM 5787 C C . LEU A 1 721 ? 32.446 22.723 27.011 1.00 69.12 721 LEU A C 1
ATOM 5789 O O . LEU A 1 721 ? 33.555 22.875 26.498 1.00 69.12 721 LEU A O 1
ATOM 5793 N N . LYS A 1 722 ? 32.285 22.052 28.150 1.00 67.62 722 LYS A N 1
ATOM 5794 C CA . LYS A 1 722 ? 33.355 21.426 28.931 1.00 67.62 722 LYS A CA 1
ATOM 5795 C C . LYS A 1 722 ? 33.028 19.965 29.184 1.00 67.62 722 LYS A C 1
ATOM 5797 O O . LYS A 1 722 ? 31.883 19.603 29.446 1.00 67.62 722 LYS A O 1
ATOM 5802 N N . THR A 1 723 ? 34.050 19.121 29.152 1.00 66.81 723 THR A N 1
ATOM 5803 C CA . THR A 1 723 ? 33.935 17.717 29.547 1.00 66.81 723 THR A CA 1
ATOM 5804 C C . THR A 1 723 ? 34.108 17.583 31.056 1.00 66.81 723 THR A C 1
ATOM 5806 O O . THR A 1 723 ? 35.063 18.126 31.611 1.00 66.81 723 THR A O 1
ATOM 5809 N N . SER A 1 724 ? 33.226 16.849 31.739 1.00 57.09 724 SER A N 1
ATOM 5810 C CA . SER A 1 724 ? 33.301 16.695 33.203 1.00 57.09 724 SER A CA 1
ATOM 5811 C C . SER A 1 724 ? 34.101 15.470 33.672 1.00 57.09 724 SER A C 1
ATOM 5813 O O . SER A 1 724 ? 34.215 15.251 34.876 1.00 57.09 724 SER A O 1
ATOM 5815 N N . THR A 1 725 ? 34.631 14.652 32.757 1.00 57.72 725 THR A N 1
ATOM 5816 C CA . THR A 1 725 ? 35.393 13.436 33.089 1.00 57.72 725 THR A CA 1
ATOM 5817 C C . THR A 1 725 ? 36.889 13.743 33.214 1.00 57.72 725 THR A C 1
ATOM 5819 O O . THR A 1 725 ? 37.536 14.173 32.259 1.00 57.72 725 THR A O 1
ATOM 5822 N N . THR A 1 726 ? 37.460 13.498 34.394 1.00 49.69 726 THR A N 1
ATOM 5823 C CA . THR A 1 726 ? 38.897 13.621 34.678 1.00 49.69 726 THR A CA 1
ATOM 5824 C C . THR A 1 726 ? 39.701 12.642 33.813 1.00 49.69 726 THR A C 1
ATOM 5826 O O . THR A 1 726 ? 39.500 11.437 33.901 1.00 49.69 726 THR A O 1
ATOM 5829 N N . GLY A 1 727 ? 40.621 13.152 32.986 1.00 52.94 727 GLY A N 1
ATOM 5830 C CA . GLY A 1 727 ? 41.526 12.342 32.151 1.00 52.94 727 GLY A CA 1
ATOM 5831 C C . GLY A 1 727 ? 41.274 12.420 30.642 1.00 52.94 727 GLY A C 1
ATOM 5832 O O . GLY A 1 727 ? 42.175 12.098 29.874 1.00 52.94 727 GLY A O 1
ATOM 5833 N N . ILE A 1 728 ? 40.114 12.926 30.207 1.00 60.81 728 ILE A N 1
ATOM 5834 C CA . ILE A 1 728 ? 39.840 13.212 28.791 1.00 60.81 728 ILE A CA 1
ATOM 5835 C C . ILE A 1 728 ? 40.390 14.608 28.475 1.00 60.81 728 ILE A C 1
ATOM 5837 O O . ILE A 1 728 ? 39.724 15.619 28.689 1.00 60.81 728 ILE A O 1
ATOM 5841 N N . LYS A 1 729 ? 41.643 14.680 28.022 1.00 55.78 729 LYS A N 1
ATOM 5842 C CA . LYS A 1 729 ? 42.199 15.890 27.401 1.00 55.78 729 LYS A CA 1
ATOM 5843 C C . LYS A 1 729 ? 42.085 15.713 25.885 1.00 55.78 729 LYS A C 1
ATOM 5845 O O . LYS A 1 729 ? 42.490 14.672 25.386 1.00 55.78 729 LYS A O 1
ATOM 5850 N N . ASN A 1 730 ? 41.559 16.720 25.182 1.00 64.25 730 ASN A N 1
ATOM 5851 C CA . ASN A 1 730 ? 41.440 16.779 23.712 1.00 64.25 730 ASN A CA 1
ATOM 5852 C C . ASN A 1 730 ? 40.253 16.002 23.100 1.00 64.25 730 ASN A C 1
ATOM 5854 O O . ASN A 1 730 ? 40.438 15.236 22.160 1.00 64.25 730 ASN A O 1
ATOM 5858 N N . LEU A 1 731 ? 39.025 16.214 23.598 1.00 72.44 731 LEU A N 1
ATOM 5859 C CA . LEU A 1 731 ? 37.827 15.827 22.838 1.00 72.44 731 LEU A CA 1
ATOM 5860 C C . LEU A 1 731 ? 37.690 16.751 21.616 1.00 72.44 731 LEU A C 1
ATOM 5862 O O . LEU A 1 731 ? 37.532 17.966 21.782 1.00 72.44 731 LEU A O 1
ATOM 5866 N N . SER A 1 732 ? 37.750 16.176 20.420 1.00 72.81 732 SER A N 1
ATOM 5867 C CA . SER A 1 732 ? 37.554 16.862 19.144 1.00 72.81 732 SER A CA 1
ATOM 5868 C C . SER A 1 732 ? 36.172 16.572 18.559 1.00 72.81 732 SER A C 1
ATOM 5870 O O . SER A 1 732 ? 35.585 15.516 18.811 1.00 72.81 732 SER A O 1
ATOM 5872 N N . ILE A 1 733 ? 35.647 17.528 17.794 1.00 71.19 733 ILE A N 1
ATOM 5873 C CA . ILE A 1 733 ? 34.450 17.380 16.966 1.00 71.19 733 ILE A CA 1
ATOM 5874 C C . ILE A 1 733 ? 34.885 17.381 15.499 1.00 71.19 733 ILE A C 1
ATOM 5876 O O . ILE A 1 733 ? 35.608 18.283 15.077 1.00 71.19 733 ILE A O 1
ATOM 5880 N N . ASN A 1 734 ? 34.404 16.389 14.747 1.00 68.75 734 ASN A N 1
ATOM 5881 C CA . ASN A 1 734 ? 34.600 16.248 13.305 1.00 68.75 734 ASN A CA 1
ATOM 5882 C C . ASN A 1 734 ? 33.264 16.199 12.567 1.00 68.75 734 ASN A C 1
ATOM 5884 O O . ASN A 1 734 ? 32.313 15.565 13.041 1.00 68.75 734 ASN A O 1
ATOM 5888 N N . ASP A 1 735 ? 33.223 16.805 11.383 1.00 60.78 735 ASP A N 1
ATOM 5889 C CA . ASP A 1 735 ? 32.126 16.612 10.439 1.00 60.78 735 ASP A CA 1
ATOM 5890 C C . ASP A 1 735 ? 32.174 15.205 9.851 1.00 60.78 735 ASP A C 1
ATOM 5892 O O . ASP A 1 735 ? 33.246 14.695 9.523 1.00 60.78 735 ASP A O 1
ATOM 5896 N N . ARG A 1 736 ? 31.016 14.572 9.675 1.00 54.41 736 ARG A N 1
ATOM 5897 C CA . ARG A 1 736 ? 30.943 13.242 9.068 1.00 54.41 736 ARG A CA 1
ATOM 5898 C C . ARG A 1 736 ? 31.351 13.253 7.588 1.00 54.41 736 ARG A C 1
ATOM 5900 O O . ARG A 1 736 ? 31.798 12.222 7.092 1.00 54.41 736 ARG A O 1
ATOM 5907 N N . SER A 1 737 ? 31.211 14.386 6.897 1.00 49.22 737 SER A N 1
ATOM 5908 C CA . SER A 1 737 ? 31.601 14.554 5.488 1.00 49.22 737 SER A CA 1
ATOM 5909 C C . SER A 1 737 ? 33.062 14.950 5.273 1.00 49.22 737 SER A C 1
ATOM 5911 O O . SER A 1 737 ? 33.567 14.772 4.168 1.00 49.22 737 SER A O 1
ATOM 5913 N N . ALA A 1 738 ? 33.766 15.447 6.293 1.00 44.59 738 ALA A N 1
ATOM 5914 C CA . ALA A 1 738 ? 35.165 15.833 6.153 1.00 44.59 738 ALA A CA 1
ATOM 5915 C C . ALA A 1 738 ? 36.064 14.622 6.431 1.00 44.59 738 ALA A C 1
ATOM 5917 O O . ALA A 1 738 ? 36.415 14.327 7.571 1.00 44.59 738 ALA A O 1
ATOM 5918 N N . GLN A 1 739 ? 36.433 13.890 5.379 1.00 39.03 739 GLN A N 1
ATOM 5919 C CA . GLN A 1 739 ? 37.287 12.705 5.497 1.00 39.03 739 GLN A CA 1
ATOM 5920 C C . GLN A 1 739 ? 38.740 12.994 5.922 1.00 39.03 739 GLN A C 1
ATOM 5922 O O . GLN A 1 739 ? 39.490 12.035 6.048 1.00 39.03 739 GLN A O 1
ATOM 5927 N N . ASN A 1 740 ? 39.158 14.244 6.177 1.00 43.69 740 ASN A N 1
ATOM 5928 C CA . ASN A 1 740 ? 40.555 14.554 6.527 1.00 43.69 740 ASN A CA 1
ATOM 5929 C C . ASN A 1 740 ? 40.791 15.938 7.182 1.00 43.69 740 ASN A C 1
ATOM 5931 O O . ASN A 1 740 ? 41.791 16.590 6.902 1.00 43.69 740 ASN A O 1
ATOM 5935 N N . THR A 1 741 ? 39.917 16.420 8.072 1.00 42.84 741 THR A N 1
ATOM 5936 C CA . THR A 1 741 ? 40.226 17.624 8.875 1.00 42.84 741 THR A CA 1
ATOM 5937 C C . THR A 1 741 ? 40.685 17.263 10.289 1.00 42.84 741 THR A C 1
ATOM 5939 O O . THR A 1 741 ? 40.090 16.420 10.964 1.00 42.84 741 THR A O 1
ATOM 5942 N N . GLU A 1 742 ? 41.762 17.903 10.764 1.00 52.88 742 GLU A N 1
ATOM 5943 C CA . GLU A 1 742 ? 42.126 17.880 12.183 1.00 52.88 742 GLU A CA 1
ATOM 5944 C C . GLU A 1 742 ? 40.967 18.464 13.001 1.00 52.88 742 GLU A C 1
ATOM 5946 O O . GLU A 1 742 ? 40.641 19.648 12.905 1.00 52.88 742 GLU A O 1
ATOM 5951 N N . GLY A 1 743 ? 40.313 17.618 13.794 1.00 59.41 743 GLY A N 1
ATOM 5952 C CA . GLY A 1 743 ? 39.101 18.007 14.501 1.00 59.41 743 GLY A CA 1
ATOM 5953 C C . GLY A 1 743 ? 39.262 19.175 15.451 1.00 59.41 743 GLY A C 1
ATOM 5954 O O . GLY A 1 743 ? 40.195 19.236 16.256 1.00 59.41 743 GLY A O 1
ATOM 5955 N N . GLN A 1 744 ? 38.289 20.082 15.419 1.00 68.06 744 GLN A N 1
ATOM 5956 C CA . GLN A 1 744 ? 38.269 21.225 16.313 1.00 68.06 744 GLN A CA 1
ATOM 5957 C C . GLN A 1 744 ? 38.029 20.750 17.753 1.00 68.06 744 GLN A C 1
ATOM 5959 O O . GLN A 1 744 ? 37.149 19.929 18.014 1.00 68.06 744 GLN A O 1
ATOM 5964 N N . LEU A 1 745 ? 38.787 21.276 18.724 1.00 69.31 745 LEU A N 1
ATOM 5965 C CA . LEU A 1 745 ? 38.503 21.017 20.139 1.00 69.31 745 LEU A CA 1
ATOM 5966 C C . LEU A 1 745 ? 37.062 21.431 20.478 1.00 69.31 745 LEU A C 1
ATOM 5968 O O . LEU A 1 745 ? 36.653 22.543 20.145 1.00 69.31 745 LEU A O 1
ATOM 5972 N N . LEU A 1 746 ? 36.350 20.603 21.250 1.00 71.00 746 LEU A N 1
ATOM 5973 C CA . LEU A 1 746 ? 34.993 20.894 21.737 1.00 71.00 746 LEU A CA 1
ATOM 5974 C C . LEU A 1 746 ? 34.883 22.279 22.405 1.00 71.00 746 LEU A C 1
ATOM 5976 O O . LEU A 1 746 ? 33.864 22.949 22.281 1.00 71.00 746 LEU A O 1
ATOM 5980 N N . SER A 1 747 ? 35.935 22.734 23.093 1.00 63.88 747 SER A N 1
ATOM 5981 C CA . SER A 1 747 ? 35.962 24.053 23.740 1.00 63.88 747 SER A CA 1
ATOM 5982 C C . SER A 1 747 ? 35.960 25.232 22.761 1.00 63.88 747 SER A C 1
ATOM 5984 O O . SER A 1 747 ? 35.643 26.349 23.162 1.00 63.88 747 SER A O 1
ATOM 5986 N N . LYS A 1 748 ? 36.328 25.004 21.495 1.00 64.50 748 LYS A N 1
ATOM 5987 C CA . LYS A 1 748 ? 36.330 26.007 20.423 1.00 64.50 748 LYS A CA 1
ATOM 5988 C C . LYS A 1 748 ? 35.077 25.941 19.542 1.00 64.50 748 LYS A C 1
ATOM 5990 O O . LYS A 1 748 ? 34.881 26.855 18.744 1.00 64.50 748 LYS A O 1
ATOM 5995 N N . TYR A 1 749 ? 34.237 24.917 19.703 1.00 66.69 749 TYR A N 1
ATOM 5996 C CA . TYR A 1 749 ? 32.987 24.782 18.960 1.00 66.69 749 TYR A CA 1
ATOM 5997 C C . TYR A 1 749 ? 32.015 25.908 19.337 1.00 66.69 749 TYR A C 1
ATOM 5999 O O . TYR A 1 749 ? 31.592 26.028 20.490 1.00 66.69 749 TYR A O 1
ATOM 6007 N N . LYS A 1 750 ? 31.665 26.733 18.348 1.00 60.56 750 LYS A N 1
ATOM 6008 C CA . LYS A 1 750 ? 30.667 27.801 18.447 1.00 60.56 750 LYS A CA 1
ATOM 6009 C C . LYS A 1 750 ? 29.592 27.541 17.395 1.00 60.56 750 LYS A C 1
ATOM 6011 O O . LYS A 1 750 ? 29.746 27.969 16.259 1.00 60.56 750 LYS A O 1
ATOM 6016 N N . GLY A 1 751 ? 28.541 26.808 17.759 1.00 60.94 751 GLY A N 1
ATOM 6017 C CA . GLY A 1 751 ? 27.367 26.684 16.891 1.00 60.94 751 GLY A CA 1
ATOM 6018 C C . GLY A 1 751 ? 26.720 28.055 16.685 1.00 60.94 751 GLY A C 1
ATOM 6019 O O . GLY A 1 751 ? 26.663 28.839 17.637 1.00 60.94 751 GLY A O 1
ATOM 6020 N N . ASP A 1 752 ? 26.259 28.347 15.469 1.00 59.62 752 ASP A N 1
ATOM 6021 C CA . ASP A 1 752 ? 25.390 29.495 15.233 1.00 59.62 752 ASP A CA 1
ATOM 6022 C C . ASP A 1 752 ? 23.950 29.041 15.399 1.00 59.62 752 ASP A C 1
ATOM 6024 O O . ASP A 1 752 ? 23.493 28.063 14.818 1.00 59.62 752 ASP A O 1
ATOM 6028 N N . TYR A 1 753 ? 23.234 29.703 16.285 1.00 60.91 753 TYR A N 1
ATOM 6029 C CA . TYR A 1 753 ? 21.889 29.304 16.658 1.00 60.91 753 TYR A CA 1
ATOM 6030 C C . TYR A 1 753 ? 20.990 30.442 16.207 1.00 60.91 753 TYR A C 1
ATOM 6032 O O . TYR A 1 753 ? 20.589 31.256 17.034 1.00 60.91 753 TYR A O 1
ATOM 6040 N N . ASN A 1 754 ? 20.740 30.574 14.908 1.00 53.41 754 ASN A N 1
ATOM 6041 C CA . ASN A 1 754 ? 20.069 31.767 14.401 1.00 53.41 754 ASN A CA 1
ATOM 6042 C C . ASN A 1 754 ? 18.968 31.468 13.377 1.00 53.41 754 ASN A C 1
ATOM 6044 O O . ASN A 1 754 ? 19.020 31.957 12.251 1.00 53.41 754 ASN A O 1
ATOM 6048 N N . PRO A 1 755 ? 17.906 30.723 13.745 1.00 50.81 755 PRO A N 1
ATOM 6049 C CA . PRO A 1 755 ? 16.741 30.678 12.885 1.00 50.81 755 PRO A CA 1
ATOM 6050 C C . PRO A 1 755 ? 16.052 32.056 12.926 1.00 50.81 755 PRO A C 1
ATOM 6052 O O . PRO A 1 755 ? 15.710 32.529 14.014 1.00 50.81 755 PRO A O 1
ATOM 6055 N N . PRO A 1 756 ? 15.743 32.680 11.774 1.00 42.62 756 PRO A N 1
ATOM 6056 C CA . PRO A 1 756 ? 15.050 33.970 11.741 1.00 42.62 756 PRO A CA 1
ATOM 6057 C C . PRO A 1 756 ? 13.641 33.921 12.369 1.00 42.62 756 PRO A C 1
ATOM 6059 O O . PRO A 1 756 ? 13.062 34.968 12.653 1.00 42.62 756 PRO A O 1
ATOM 6062 N N . PHE A 1 757 ? 13.092 32.722 12.626 1.00 47.19 757 PHE A N 1
ATOM 6063 C CA . PHE A 1 757 ? 11.775 32.514 13.234 1.00 47.19 757 PHE A CA 1
ATOM 6064 C C . PHE A 1 757 ? 11.745 31.256 14.126 1.00 47.19 757 PHE A C 1
ATOM 6066 O O . PHE A 1 757 ? 11.823 30.136 13.622 1.00 47.19 757 PHE A O 1
ATOM 6073 N N . ALA A 1 758 ? 11.564 31.418 15.443 1.00 52.84 758 ALA A N 1
ATOM 6074 C CA . ALA A 1 758 ? 11.250 30.314 16.361 1.00 52.84 758 ALA A CA 1
ATOM 6075 C C . ALA A 1 758 ? 9.778 30.400 16.810 1.00 52.84 758 ALA A C 1
ATOM 6077 O O . ALA A 1 758 ? 9.385 31.349 17.495 1.00 52.84 758 ALA A O 1
ATOM 6078 N N . ALA A 1 759 ? 8.959 29.423 16.407 1.00 48.72 759 ALA A N 1
ATOM 6079 C CA . ALA A 1 759 ? 7.556 29.328 16.809 1.00 48.72 759 ALA A CA 1
ATOM 6080 C C . ALA A 1 759 ? 7.446 28.686 18.198 1.00 48.72 759 ALA A C 1
ATOM 6082 O O . ALA A 1 759 ? 7.797 27.518 18.379 1.00 48.72 759 ALA A O 1
ATOM 6083 N N . ASN A 1 760 ? 6.931 29.443 19.166 1.00 61.81 760 ASN A N 1
ATOM 6084 C CA . ASN A 1 760 ? 6.747 28.981 20.536 1.00 61.81 760 ASN A CA 1
ATOM 6085 C C . ASN A 1 760 ? 5.265 29.014 20.905 1.00 61.81 760 ASN A C 1
ATOM 6087 O O . ASN A 1 760 ? 4.531 29.933 20.536 1.00 61.81 760 ASN A O 1
ATOM 6091 N N . VAL A 1 761 ? 4.846 28.020 21.684 1.00 60.66 761 VAL A N 1
ATOM 6092 C CA . VAL A 1 761 ? 3.508 27.977 22.276 1.00 60.66 761 VAL A CA 1
ATOM 6093 C C . VAL A 1 761 ? 3.666 28.037 23.786 1.00 60.66 761 VAL A C 1
ATOM 6095 O O . VAL A 1 761 ? 4.346 27.189 24.374 1.00 60.66 761 VAL A O 1
ATOM 6098 N N . ALA A 1 762 ? 3.042 29.046 24.389 1.00 66.44 762 ALA A N 1
ATOM 6099 C CA . ALA A 1 762 ? 2.967 29.242 25.824 1.00 66.44 762 ALA A CA 1
ATOM 6100 C C . ALA A 1 762 ? 1.515 29.092 26.292 1.00 66.44 762 ALA A C 1
ATOM 6102 O O . ALA A 1 762 ? 0.565 29.564 25.665 1.00 66.44 762 ALA A O 1
ATOM 6103 N N . LEU A 1 763 ? 1.347 28.397 27.404 1.00 66.56 763 LEU A N 1
ATOM 6104 C CA . LEU A 1 763 ? 0.070 28.166 28.057 1.00 66.56 763 LEU A CA 1
ATOM 6105 C C . LEU A 1 763 ? 0.244 28.524 29.518 1.00 66.56 763 LEU A C 1
ATOM 6107 O O . LEU A 1 763 ? 1.134 27.984 30.175 1.00 66.56 763 LEU A O 1
ATOM 6111 N N . GLY A 1 764 ? -0.597 29.413 30.030 1.00 65.00 764 GLY A N 1
ATOM 6112 C CA . GLY A 1 764 ? -0.434 29.861 31.397 1.00 65.00 764 GLY A CA 1
ATOM 6113 C C . GLY A 1 764 ? -1.716 30.278 32.081 1.00 65.00 764 GLY A C 1
ATOM 6114 O O . GLY A 1 764 ? -2.739 30.564 31.459 1.00 65.00 764 GLY A O 1
ATOM 6115 N N . TYR A 1 765 ? -1.635 30.278 33.403 1.00 67.50 765 TYR A N 1
ATOM 6116 C CA . TYR A 1 765 ? -2.624 30.883 34.278 1.00 67.50 765 TYR A CA 1
ATOM 6117 C C . TYR A 1 765 ? -2.048 32.184 34.802 1.00 67.50 765 TYR A C 1
ATOM 6119 O O . TYR A 1 765 ? -0.919 32.187 35.296 1.00 67.50 765 TYR A O 1
ATOM 6127 N N . THR A 1 766 ? -2.805 33.272 34.719 1.00 70.00 766 THR A N 1
ATOM 6128 C CA . THR A 1 766 ? -2.384 34.560 35.259 1.00 70.00 766 THR A CA 1
ATOM 6129 C C . THR A 1 766 ? -3.418 35.123 36.221 1.00 70.00 766 THR A C 1
ATOM 6131 O O . THR A 1 766 ? -4.620 34.968 36.021 1.00 70.00 766 THR A O 1
ATOM 6134 N N . GLY A 1 767 ? -2.934 35.773 37.276 1.00 67.00 767 GLY A N 1
ATOM 6135 C CA . GLY A 1 767 ? -3.760 36.480 38.245 1.00 67.00 767 GLY A CA 1
ATOM 6136 C C . GLY A 1 767 ? -3.105 37.791 38.660 1.00 67.00 767 GLY A C 1
ATOM 6137 O O . GLY A 1 767 ? -1.877 37.883 38.779 1.00 67.00 767 GLY A O 1
ATOM 6138 N N . GLU A 1 768 ? -3.916 38.824 38.862 1.00 68.62 768 GLU A N 1
ATOM 6139 C CA . GLU A 1 768 ? -3.450 40.108 39.391 1.00 68.62 768 GLU A CA 1
ATOM 6140 C C . GLU A 1 768 ? -3.293 40.060 40.921 1.00 68.62 768 GLU A C 1
ATOM 6142 O O . GLU A 1 768 ? -4.088 39.454 41.633 1.00 68.62 768 GLU A O 1
ATOM 6147 N N . LEU A 1 769 ? -2.244 40.702 41.438 1.00 62.06 769 LEU A N 1
ATOM 6148 C CA . LEU A 1 769 ? -1.922 40.788 42.864 1.00 62.06 769 LEU A CA 1
ATOM 6149 C C . LEU A 1 769 ? -1.901 42.254 43.320 1.00 62.06 769 LEU A C 1
ATOM 6151 O O . LEU A 1 769 ? -1.223 43.102 42.733 1.00 62.06 769 LEU A O 1
ATOM 6155 N N . GLY A 1 770 ? -2.586 42.547 44.429 1.00 55.66 770 GLY A N 1
ATOM 6156 C CA . GLY A 1 770 ? -2.636 43.891 45.020 1.00 55.66 770 GLY A CA 1
ATOM 6157 C C . GLY A 1 770 ? -3.452 44.887 44.185 1.00 55.66 770 GLY A C 1
ATOM 6158 O O . GLY A 1 770 ? -4.375 44.487 43.491 1.00 55.66 770 GLY A O 1
ATOM 6159 N N . ASN A 1 771 ? -3.125 46.186 44.252 1.00 56.78 771 ASN A N 1
ATOM 6160 C CA . ASN A 1 771 ? -3.821 47.292 43.560 1.00 56.78 771 ASN A CA 1
ATOM 6161 C C . ASN A 1 771 ? -3.655 47.270 42.014 1.00 56.78 771 ASN A C 1
ATOM 6163 O O . ASN A 1 771 ? -3.339 48.294 41.410 1.00 56.78 771 ASN A O 1
ATOM 6167 N N . ASN A 1 772 ? -3.797 46.111 41.365 1.00 62.09 772 ASN A N 1
ATOM 6168 C CA . ASN A 1 772 ? -3.681 45.896 39.916 1.00 62.09 772 ASN A CA 1
ATOM 6169 C C . ASN A 1 772 ? -2.319 46.279 39.295 1.00 62.09 772 ASN A C 1
ATOM 6171 O O . ASN A 1 772 ? -2.207 46.394 38.073 1.00 62.09 772 ASN A O 1
ATOM 6175 N N . SER A 1 773 ? -1.280 46.494 40.114 1.00 70.44 773 SER A N 1
ATOM 6176 C CA . SER A 1 773 ? 0.079 46.838 39.656 1.00 70.44 773 SER A CA 1
ATOM 6177 C C . SER A 1 773 ? 0.995 45.624 39.501 1.00 70.44 773 SER A C 1
ATOM 6179 O O . SER A 1 773 ? 1.983 45.712 38.782 1.00 70.44 773 SER A O 1
ATOM 6181 N N . TYR A 1 774 ? 0.685 44.492 40.142 1.00 78.12 774 TYR A N 1
ATOM 6182 C CA . TYR A 1 774 ? 1.463 43.261 40.012 1.00 78.12 774 TYR A CA 1
ATOM 6183 C C . TYR A 1 774 ? 0.623 42.153 39.380 1.00 78.12 774 TYR A C 1
ATOM 6185 O O . TYR A 1 774 ? -0.576 42.058 39.623 1.00 78.12 774 TYR A O 1
ATOM 6193 N N . ARG A 1 775 ? 1.259 41.297 38.581 1.00 79.62 775 ARG A N 1
ATOM 6194 C CA . ARG A 1 775 ? 0.636 40.127 37.946 1.00 79.62 775 ARG A CA 1
ATOM 6195 C C . ARG A 1 775 ? 1.517 38.913 38.189 1.00 79.62 775 ARG A C 1
ATOM 6197 O O . ARG A 1 775 ? 2.699 38.962 37.866 1.00 79.62 775 ARG A O 1
ATOM 6204 N N . ALA A 1 776 ? 0.965 37.838 38.736 1.00 78.06 776 ALA A N 1
ATOM 6205 C CA . ALA A 1 776 ? 1.637 36.545 38.761 1.00 78.06 776 ALA A CA 1
ATOM 6206 C C . ALA A 1 776 ? 1.151 35.680 37.606 1.00 78.06 776 ALA A C 1
ATOM 6208 O O . ALA A 1 776 ? 0.030 35.819 37.114 1.00 78.06 776 ALA A O 1
ATOM 6209 N N . GLU A 1 777 ? 2.014 34.780 37.167 1.00 80.75 777 GLU A N 1
ATOM 6210 C CA . GLU A 1 777 ? 1.721 33.875 36.074 1.00 80.75 777 GLU A CA 1
ATOM 6211 C C . GLU A 1 777 ? 2.456 32.555 36.265 1.00 80.75 777 GLU A C 1
ATOM 6213 O O . GLU A 1 777 ? 3.643 32.534 36.577 1.00 80.75 777 GLU A O 1
ATOM 6218 N N . LEU A 1 778 ? 1.750 31.453 36.047 1.00 77.25 778 LEU A N 1
ATOM 6219 C CA . LEU A 1 778 ? 2.347 30.137 35.886 1.00 77.25 778 LEU A CA 1
ATOM 6220 C C . LEU A 1 778 ? 2.293 29.779 34.402 1.00 77.25 778 LEU A C 1
ATOM 6222 O O . LEU A 1 778 ? 1.205 29.638 33.856 1.00 77.25 778 LEU A O 1
ATOM 6226 N N . GLU A 1 779 ? 3.448 29.634 33.764 1.00 80.81 779 GLU A N 1
ATOM 6227 C CA . GLU A 1 779 ? 3.615 29.491 32.316 1.00 80.81 779 GLU A CA 1
ATOM 6228 C C . GLU A 1 779 ? 4.301 28.159 31.978 1.00 80.81 779 GLU A C 1
ATOM 6230 O O . GLU A 1 779 ? 5.419 27.883 32.415 1.00 80.81 779 GLU A O 1
ATOM 6235 N N . GLY A 1 780 ? 3.643 27.330 31.172 1.00 77.31 780 GLY A N 1
ATOM 6236 C CA . GLY A 1 780 ? 4.242 26.203 30.468 1.00 77.31 780 GLY A CA 1
ATOM 6237 C C . GLY A 1 780 ? 4.584 26.607 29.036 1.00 77.31 780 GLY A C 1
ATOM 6238 O O . GLY A 1 780 ? 3.712 27.071 28.308 1.00 77.31 780 GLY A O 1
ATOM 6239 N N . MET A 1 781 ? 5.830 26.413 28.609 1.00 74.19 781 MET A N 1
ATOM 6240 C CA . MET A 1 781 ? 6.300 26.829 27.284 1.00 74.19 781 MET A CA 1
ATOM 6241 C C . MET A 1 781 ? 7.063 25.699 26.591 1.00 74.19 781 MET A C 1
ATOM 6243 O O . MET A 1 781 ? 7.898 25.035 27.207 1.00 74.19 781 MET A O 1
ATOM 6247 N N . TYR A 1 782 ? 6.798 25.510 25.298 1.00 76.06 782 TYR A N 1
ATOM 624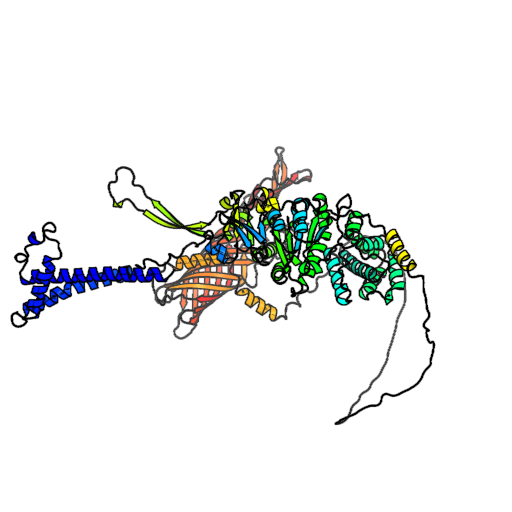8 C CA . TYR A 1 782 ? 7.643 24.722 24.400 1.00 76.06 782 TYR A CA 1
ATOM 6249 C C . TYR A 1 782 ? 8.355 25.655 23.424 1.00 76.06 782 TYR A C 1
ATOM 6251 O O . TYR A 1 782 ? 7.701 26.479 22.780 1.00 76.06 782 TYR A O 1
ATOM 6259 N N . SER A 1 783 ? 9.675 25.505 23.310 1.00 72.44 783 SER A N 1
ATOM 6260 C CA . SER A 1 783 ? 10.472 26.172 22.286 1.00 72.44 783 SER A CA 1
ATOM 6261 C C . SER A 1 783 ? 11.415 25.217 21.575 1.00 72.44 783 SER A C 1
ATOM 6263 O O . SER A 1 783 ? 11.894 24.235 22.143 1.00 72.44 783 SER A O 1
ATOM 6265 N N . SER A 1 784 ? 11.672 25.518 20.309 1.00 71.81 784 SER A N 1
ATOM 6266 C CA . SER A 1 784 ? 12.562 24.755 19.448 1.00 71.81 784 SER A CA 1
ATOM 6267 C C . SER A 1 784 ? 13.432 25.718 18.652 1.00 71.81 784 SER A C 1
ATOM 6269 O O . SER A 1 784 ? 12.907 26.603 17.979 1.00 71.81 784 SER A O 1
ATOM 6271 N N . VAL A 1 785 ? 14.746 25.522 18.704 1.00 69.44 785 VAL A N 1
ATOM 6272 C CA . VAL A 1 785 ? 15.738 26.325 17.985 1.00 69.44 785 VAL A CA 1
ATOM 6273 C C . VAL A 1 785 ? 16.546 25.395 17.091 1.00 69.44 785 VAL A C 1
ATOM 6275 O O . VAL A 1 785 ? 17.100 24.410 17.577 1.00 69.44 785 VAL A O 1
ATOM 6278 N N . LYS A 1 786 ? 16.591 25.691 15.791 1.00 66.31 786 LYS A N 1
ATOM 6279 C CA . LYS A 1 786 ? 17.487 25.010 14.853 1.00 66.31 786 LYS A CA 1
ATOM 6280 C C . LYS A 1 786 ? 18.895 25.590 15.000 1.00 66.31 786 LYS A C 1
ATOM 6282 O O . LYS A 1 786 ? 19.034 26.794 15.206 1.00 66.31 786 LYS A O 1
ATOM 6287 N N . VAL A 1 787 ? 19.908 24.738 14.936 1.00 67.19 787 VAL A N 1
ATOM 6288 C CA . VAL A 1 787 ? 21.318 25.142 14.918 1.00 67.19 787 VAL A CA 1
ATOM 6289 C C . VAL A 1 787 ? 21.753 25.206 13.458 1.00 67.19 787 VAL A C 1
ATOM 6291 O O . VAL A 1 787 ? 21.606 24.214 12.745 1.00 67.19 787 VAL A O 1
ATOM 6294 N N . ASP A 1 788 ? 22.234 26.362 13.008 1.00 58.16 788 ASP A N 1
ATOM 6295 C CA . ASP A 1 788 ? 22.825 26.520 11.684 1.00 58.16 788 ASP A CA 1
ATOM 6296 C C . ASP A 1 788 ? 24.326 26.220 11.779 1.00 58.16 788 ASP A C 1
ATOM 6298 O O . ASP A 1 788 ? 25.069 26.715 12.636 1.00 58.16 788 ASP A O 1
ATOM 6302 N N . ASN A 1 789 ? 24.770 25.303 10.930 1.00 56.12 789 ASN A N 1
ATOM 6303 C CA . ASN A 1 789 ? 26.087 24.708 11.041 1.00 56.12 789 ASN A CA 1
ATOM 6304 C C . ASN A 1 789 ? 27.152 25.612 10.412 1.00 56.12 789 ASN A C 1
ATOM 6306 O O . ASN A 1 789 ? 27.455 25.481 9.228 1.00 56.12 789 ASN A O 1
ATOM 6310 N N . ILE A 1 790 ? 27.788 26.489 11.189 1.00 50.66 790 ILE A N 1
ATOM 6311 C CA . ILE A 1 790 ? 29.019 27.135 10.716 1.00 50.66 790 ILE A CA 1
ATOM 6312 C C . ILE A 1 790 ? 30.135 26.079 10.693 1.00 50.66 790 ILE A C 1
ATOM 6314 O O . ILE A 1 790 ? 30.658 25.692 11.737 1.00 50.66 790 ILE A O 1
ATOM 6318 N N . GLY A 1 791 ? 30.481 25.603 9.494 1.00 52.19 791 GLY A N 1
ATOM 6319 C CA . GLY A 1 791 ? 31.632 24.725 9.252 1.00 52.19 791 GLY A CA 1
ATOM 6320 C C . GLY A 1 791 ? 31.388 23.214 9.368 1.00 52.19 791 GLY A C 1
ATOM 6321 O O . GLY A 1 791 ? 32.363 22.468 9.390 1.00 52.19 791 GLY A O 1
ATOM 6322 N N . LEU A 1 792 ? 30.132 22.750 9.437 1.00 55.12 792 LEU A N 1
ATOM 6323 C CA . LEU A 1 792 ? 29.769 21.323 9.342 1.00 55.12 792 LEU A CA 1
ATOM 6324 C C . LEU A 1 792 ? 28.685 21.137 8.261 1.00 55.12 792 LEU A C 1
ATOM 6326 O O . LEU A 1 792 ? 27.567 21.621 8.412 1.00 55.12 792 LEU A O 1
ATOM 6330 N N . ALA A 1 793 ? 28.977 20.425 7.177 1.00 52.31 793 ALA A N 1
ATOM 6331 C CA . ALA A 1 793 ? 28.046 20.162 6.080 1.00 52.31 793 ALA A CA 1
ATOM 6332 C C . ALA A 1 793 ? 26.946 19.144 6.441 1.00 52.31 793 ALA A C 1
ATOM 6334 O O . ALA A 1 793 ? 25.907 19.106 5.780 1.00 52.31 793 ALA A O 1
ATOM 6335 N N . SER A 1 794 ? 27.127 18.334 7.494 1.00 59.34 794 SER A N 1
ATOM 6336 C CA . SER A 1 794 ? 26.140 17.336 7.929 1.00 59.34 794 SER A CA 1
ATOM 6337 C C . SER A 1 794 ? 25.460 17.679 9.265 1.00 59.34 794 SER A C 1
ATOM 6339 O O . SER A 1 794 ? 26.051 18.291 10.150 1.00 59.34 794 SER A O 1
ATOM 6341 N N . SER A 1 795 ? 24.207 17.242 9.457 1.00 61.00 795 SER A N 1
ATOM 6342 C CA . SER A 1 795 ? 23.479 17.366 10.739 1.00 61.00 795 SER A CA 1
ATOM 6343 C C . SER A 1 795 ? 24.051 16.489 11.866 1.00 61.00 795 SER A C 1
ATOM 6345 O O . SER A 1 795 ? 23.649 16.612 13.022 1.00 61.00 795 SER A O 1
ATOM 6347 N N . GLN A 1 796 ? 24.999 15.599 11.554 1.00 66.44 796 GLN A N 1
ATOM 6348 C CA . GLN A 1 796 ? 25.597 14.659 12.498 1.00 66.44 796 GLN A CA 1
ATOM 6349 C C . GLN A 1 796 ? 27.091 14.920 12.655 1.00 66.44 796 GLN A C 1
ATOM 6351 O O . GLN A 1 796 ? 27.858 14.780 11.710 1.00 66.44 796 GLN A O 1
ATOM 6356 N N . MET A 1 797 ? 27.529 15.175 13.882 1.00 70.94 797 MET A N 1
ATOM 6357 C CA . MET A 1 797 ? 28.946 15.319 14.199 1.00 70.94 797 MET A CA 1
ATOM 6358 C C . MET A 1 797 ? 29.500 14.064 14.882 1.00 70.94 797 MET A C 1
ATOM 6360 O O . MET A 1 797 ? 28.788 13.351 15.592 1.00 70.94 797 MET A O 1
ATOM 6364 N N . THR A 1 798 ? 30.793 13.796 14.705 1.00 72.25 798 THR A N 1
ATOM 6365 C CA . THR A 1 798 ? 31.504 12.761 15.466 1.00 72.25 798 THR A CA 1
ATOM 6366 C C . THR A 1 798 ? 32.321 13.418 16.573 1.00 72.25 798 THR A C 1
ATOM 6368 O O . THR A 1 798 ? 33.225 14.199 16.294 1.00 72.25 798 THR A O 1
ATOM 6371 N N . ALA A 1 799 ? 32.028 13.084 17.831 1.00 74.19 799 ALA A N 1
ATOM 6372 C CA . ALA A 1 799 ? 32.841 13.465 18.981 1.00 74.19 799 ALA A CA 1
ATOM 6373 C C . ALA A 1 799 ? 33.857 12.356 19.279 1.00 74.19 799 ALA A C 1
ATOM 6375 O O . ALA A 1 799 ? 33.459 11.217 19.539 1.00 74.19 799 ALA A O 1
ATOM 6376 N N . SER A 1 800 ? 35.154 12.668 19.258 1.00 73.88 800 SER A N 1
ATOM 6377 C CA . SER A 1 800 ? 36.228 11.683 19.445 1.00 73.88 800 SER A CA 1
ATOM 6378 C C . SER A 1 800 ? 37.321 12.140 20.406 1.00 73.88 800 SER A C 1
ATOM 6380 O O . SER A 1 800 ? 37.628 13.325 20.485 1.00 73.88 800 SER A O 1
ATOM 6382 N N . TYR A 1 801 ? 37.926 11.205 21.139 1.00 75.88 801 TYR A N 1
ATOM 6383 C CA . TYR A 1 801 ? 39.127 11.450 21.949 1.00 75.88 801 TYR A CA 1
ATOM 6384 C C . TYR A 1 801 ? 40.051 10.232 21.943 1.00 75.88 801 TYR A C 1
ATOM 6386 O O . TYR A 1 801 ? 39.617 9.108 21.690 1.00 75.88 801 TYR A O 1
ATOM 6394 N N . VAL A 1 802 ? 41.326 10.458 22.263 1.00 74.31 802 VAL A N 1
ATOM 6395 C CA . VAL A 1 802 ? 42.346 9.407 22.366 1.00 74.31 802 VAL A CA 1
ATOM 6396 C C . VAL A 1 802 ? 42.830 9.305 23.808 1.00 74.31 802 VAL A C 1
ATOM 6398 O O . VAL A 1 802 ? 43.148 10.311 24.443 1.00 74.31 802 VAL A O 1
ATOM 6401 N N . LYS A 1 803 ? 42.900 8.082 24.328 1.00 76.88 803 LYS A N 1
ATOM 6402 C CA . LYS A 1 803 ? 43.378 7.758 25.673 1.00 76.88 803 LYS A CA 1
ATOM 6403 C C . LYS A 1 803 ? 44.657 6.935 25.571 1.00 76.88 803 LYS A C 1
ATOM 6405 O O . LYS A 1 803 ? 44.683 5.938 24.862 1.00 76.88 803 LYS A O 1
ATOM 6410 N N . VAL A 1 804 ? 45.704 7.340 26.288 1.00 77.25 804 VAL A N 1
ATOM 6411 C CA . VAL A 1 804 ? 46.953 6.569 26.369 1.00 77.25 804 VAL A CA 1
ATOM 6412 C C . VAL A 1 804 ? 46.860 5.607 27.552 1.00 77.25 804 VAL A C 1
ATOM 6414 O O . VAL A 1 804 ? 46.673 6.046 28.689 1.00 77.25 804 VAL A O 1
ATOM 6417 N N . VAL A 1 805 ? 46.957 4.308 27.289 1.00 76.75 805 VAL A N 1
ATOM 6418 C CA . VAL A 1 805 ? 46.941 3.227 28.282 1.00 76.75 805 VAL A CA 1
ATOM 6419 C C . VAL A 1 805 ? 48.303 2.542 28.252 1.00 76.75 805 VAL A C 1
ATOM 6421 O O . VAL A 1 805 ? 48.886 2.390 27.190 1.00 76.75 805 VAL A O 1
ATOM 6424 N N . LYS A 1 806 ? 48.850 2.161 29.410 1.00 76.38 806 LYS A N 1
ATOM 6425 C CA . LYS A 1 806 ? 50.086 1.369 29.454 1.00 76.38 806 LYS A CA 1
ATOM 6426 C C . LYS A 1 806 ? 49.735 -0.111 29.506 1.00 76.38 806 LYS A C 1
ATOM 6428 O O . LYS A 1 806 ? 48.989 -0.502 30.402 1.00 76.38 806 LYS A O 1
ATOM 6433 N N . ASP A 1 807 ? 50.278 -0.897 28.585 1.00 69.25 807 ASP A N 1
ATOM 6434 C CA . ASP A 1 807 ? 50.187 -2.357 28.624 1.00 69.25 807 ASP A CA 1
ATOM 6435 C C . ASP A 1 807 ? 50.981 -2.915 29.825 1.00 69.25 807 ASP A C 1
ATOM 6437 O O . ASP A 1 807 ? 51.811 -2.232 30.435 1.00 69.25 807 ASP A O 1
ATOM 6441 N N . ASN A 1 808 ? 50.743 -4.179 30.166 1.00 66.25 808 ASN A N 1
ATOM 6442 C CA . ASN A 1 808 ? 51.402 -4.950 31.216 1.00 66.25 808 ASN A CA 1
ATOM 6443 C C . ASN A 1 808 ? 52.939 -4.946 31.106 1.00 66.25 808 ASN A C 1
ATOM 6445 O O . ASN A 1 808 ? 53.620 -5.109 32.119 1.00 66.25 808 ASN A O 1
ATOM 6449 N N . ASN A 1 809 ? 53.488 -4.706 29.910 1.00 68.12 809 ASN A N 1
ATOM 6450 C CA . ASN A 1 809 ? 54.927 -4.569 29.660 1.00 68.12 809 ASN A CA 1
ATOM 6451 C C . ASN A 1 809 ? 55.459 -3.124 29.787 1.00 68.12 809 ASN A C 1
ATOM 6453 O O . ASN A 1 809 ? 56.646 -2.878 29.577 1.00 68.12 809 ASN A O 1
ATOM 6457 N N . GLY A 1 810 ? 54.606 -2.155 30.135 1.00 66.31 810 GLY A N 1
ATOM 6458 C CA . GLY A 1 810 ? 54.956 -0.741 30.307 1.00 66.31 810 GLY A CA 1
ATOM 6459 C C . GLY A 1 810 ? 54.988 0.091 29.018 1.00 66.31 810 GLY A C 1
ATOM 6460 O O . GLY A 1 810 ? 55.283 1.286 29.096 1.00 66.31 810 GLY A O 1
ATOM 6461 N N . ALA A 1 811 ? 54.677 -0.510 27.865 1.00 71.69 811 ALA A N 1
ATOM 6462 C CA . ALA A 1 811 ? 54.544 0.173 26.578 1.00 71.69 811 ALA A CA 1
ATOM 6463 C C . ALA A 1 811 ? 53.244 0.993 26.514 1.00 71.69 811 ALA A C 1
ATOM 6465 O O . ALA A 1 811 ? 52.231 0.597 27.085 1.00 71.69 811 ALA A O 1
ATOM 6466 N N . GLU A 1 812 ? 53.277 2.152 25.854 1.00 78.19 812 GLU A N 1
ATOM 6467 C CA . GLU A 1 812 ? 52.119 3.044 25.719 1.00 78.19 812 GLU A CA 1
ATOM 6468 C C . GLU A 1 812 ? 51.288 2.689 24.477 1.00 78.19 812 GLU A C 1
ATOM 6470 O O . GLU A 1 812 ? 51.767 2.795 23.353 1.00 78.19 812 GLU A O 1
ATOM 6475 N N . GLU A 1 813 ? 50.027 2.324 24.686 1.00 77.69 813 GLU A N 1
ATOM 6476 C CA . GLU A 1 813 ? 49.010 2.105 23.658 1.00 77.69 813 GLU A CA 1
ATOM 6477 C C . GLU A 1 813 ? 48.059 3.302 23.581 1.00 77.69 813 GLU A C 1
ATOM 6479 O O . GLU A 1 813 ? 47.652 3.868 24.601 1.00 77.69 813 GLU A O 1
ATOM 6484 N N . LYS A 1 814 ? 47.641 3.679 22.372 1.00 77.75 814 LYS A N 1
ATOM 6485 C CA . LYS A 1 814 ? 46.667 4.754 22.142 1.00 77.75 814 LYS A CA 1
ATOM 6486 C C . LYS A 1 814 ? 45.324 4.168 21.736 1.00 77.75 814 LYS A C 1
ATOM 6488 O O . LYS A 1 814 ? 45.195 3.562 20.681 1.00 77.75 814 LYS A O 1
ATOM 6493 N N . HIS A 1 815 ? 44.316 4.380 22.570 1.00 78.38 815 HIS A N 1
ATOM 6494 C CA . HIS A 1 815 ? 42.957 3.884 22.383 1.00 78.38 815 HIS A CA 1
ATOM 6495 C C . HIS A 1 815 ? 42.060 5.045 21.939 1.00 78.38 815 HIS A C 1
ATOM 6497 O O . HIS A 1 815 ? 41.891 6.015 22.684 1.00 78.38 815 HIS A O 1
ATOM 6503 N N . SER A 1 816 ? 41.493 4.962 20.738 1.00 76.50 816 SER A N 1
ATOM 6504 C CA . SER A 1 816 ? 40.613 5.984 20.160 1.00 76.50 816 SER A CA 1
ATOM 6505 C C . SER A 1 816 ? 39.148 5.657 20.435 1.00 76.50 816 SER A C 1
ATOM 6507 O O . SER A 1 816 ? 38.685 4.559 20.132 1.00 76.50 816 SER A O 1
ATOM 6509 N N . TYR A 1 817 ? 38.398 6.625 20.955 1.00 77.69 817 TYR A N 1
ATOM 6510 C CA . TYR A 1 817 ? 36.970 6.507 21.253 1.00 77.69 817 TYR A CA 1
ATOM 6511 C C . TYR A 1 817 ? 36.173 7.506 20.420 1.00 77.69 817 TYR A C 1
ATOM 6513 O O . TYR A 1 817 ? 36.611 8.642 20.233 1.00 77.69 817 TYR A O 1
ATOM 6521 N N . GLY A 1 818 ? 34.991 7.108 19.944 1.00 76.12 818 GLY A N 1
ATOM 6522 C CA . GLY A 1 818 ? 34.110 7.972 19.160 1.00 76.12 818 GLY A CA 1
ATOM 6523 C C . GLY A 1 818 ? 32.625 7.772 19.459 1.00 76.12 818 GLY A C 1
ATOM 6524 O O . GLY A 1 818 ? 32.177 6.656 19.718 1.00 76.12 818 GLY A O 1
ATOM 6525 N N . ALA A 1 819 ? 31.855 8.856 19.381 1.00 75.12 819 ALA A N 1
ATOM 6526 C CA . ALA A 1 819 ? 30.396 8.860 19.443 1.00 75.12 819 ALA A CA 1
ATOM 6527 C C . ALA A 1 819 ? 29.825 9.718 18.307 1.00 75.12 819 ALA A C 1
ATOM 6529 O O . ALA A 1 819 ? 30.332 10.808 18.045 1.00 75.12 819 ALA A O 1
ATOM 6530 N N . ILE A 1 820 ? 28.769 9.238 17.650 1.00 73.25 820 ILE A N 1
ATOM 6531 C CA . ILE A 1 820 ? 27.997 10.041 16.695 1.00 73.25 820 ILE A CA 1
ATOM 6532 C C . ILE A 1 820 ? 26.946 10.812 17.487 1.00 73.25 820 ILE A C 1
ATOM 6534 O O . ILE A 1 820 ? 26.242 10.236 18.319 1.00 73.25 820 ILE A O 1
ATOM 6538 N N . VAL A 1 821 ? 26.864 12.114 17.244 1.00 72.56 821 VAL A N 1
ATOM 6539 C CA . VAL A 1 821 ? 25.988 13.030 17.964 1.00 72.56 821 VAL A CA 1
ATOM 6540 C C . VAL A 1 821 ? 25.262 13.906 16.948 1.00 72.56 821 VAL A C 1
ATOM 6542 O O . VAL A 1 821 ? 25.894 14.602 16.161 1.00 72.56 821 VAL A O 1
ATOM 6545 N N . ASN A 1 822 ? 23.932 13.881 16.961 1.00 73.31 822 ASN A N 1
ATOM 6546 C CA . ASN A 1 822 ? 23.131 14.834 16.197 1.00 73.31 822 ASN A CA 1
ATOM 6547 C C . ASN A 1 822 ? 23.082 16.168 16.949 1.00 73.31 822 ASN A C 1
ATOM 6549 O O . ASN A 1 822 ? 22.913 16.154 18.164 1.00 73.31 822 ASN A O 1
ATOM 6553 N N . HIS A 1 823 ? 23.244 17.303 16.275 1.00 70.12 823 HIS A N 1
ATOM 6554 C CA . HIS A 1 823 ? 23.246 18.620 16.922 1.00 70.12 823 HIS A CA 1
ATOM 6555 C C . HIS A 1 823 ? 22.327 19.650 16.250 1.00 70.12 823 HIS A C 1
ATOM 6557 O O . HIS A 1 823 ? 22.386 20.831 16.590 1.00 70.12 823 HIS A O 1
ATOM 6563 N N . ASP A 1 824 ? 21.491 19.208 15.314 1.00 67.88 824 ASP A N 1
ATOM 6564 C CA . ASP A 1 824 ? 20.646 20.042 14.454 1.00 67.88 824 ASP A CA 1
ATOM 6565 C C . ASP A 1 824 ? 19.608 20.903 15.198 1.00 67.88 824 ASP A C 1
ATOM 6567 O O . ASP A 1 824 ? 19.166 21.935 14.681 1.00 67.88 824 ASP A O 1
ATOM 6571 N N . GLN A 1 825 ? 19.212 20.507 16.410 1.00 73.25 825 GLN A N 1
ATOM 6572 C CA . GLN A 1 825 ? 18.101 21.134 17.118 1.00 73.25 825 GLN A CA 1
ATOM 6573 C C . GLN A 1 825 ? 18.279 21.152 18.644 1.00 73.25 825 GLN A C 1
ATOM 6575 O O . GLN A 1 825 ? 18.717 20.186 19.274 1.00 73.25 825 GLN A O 1
ATOM 6580 N N . ILE A 1 826 ? 17.853 22.260 19.258 1.00 74.06 826 ILE A N 1
ATOM 6581 C CA . ILE A 1 826 ? 17.656 22.399 20.704 1.00 74.06 826 ILE A CA 1
ATOM 6582 C C . ILE A 1 826 ? 16.160 22.523 20.986 1.00 74.06 826 ILE A C 1
ATOM 6584 O O . ILE A 1 826 ? 15.507 23.456 20.520 1.00 74.06 826 ILE A O 1
ATOM 6588 N N . GLU A 1 827 ? 15.621 21.627 21.810 1.00 77.81 827 GLU A N 1
ATOM 6589 C CA . GLU A 1 827 ? 14.242 21.710 22.301 1.00 77.81 827 GLU A CA 1
ATOM 6590 C C . GLU A 1 827 ? 14.209 22.063 23.791 1.00 77.81 827 GLU A C 1
ATOM 6592 O O . GLU A 1 827 ? 14.909 21.450 24.593 1.00 77.81 827 GLU A O 1
ATOM 6597 N N . ASN A 1 828 ? 13.329 22.976 24.195 1.00 76.44 828 ASN A N 1
ATOM 6598 C CA . ASN A 1 828 ? 13.064 23.286 25.597 1.00 76.44 828 ASN A CA 1
ATOM 6599 C C . ASN A 1 828 ? 11.582 23.091 25.919 1.00 76.44 828 ASN A C 1
ATOM 6601 O O . ASN A 1 828 ? 10.709 23.597 25.218 1.00 76.44 828 ASN A O 1
ATOM 6605 N N . ILE A 1 829 ? 11.299 22.394 27.018 1.00 81.19 829 ILE A N 1
ATOM 6606 C CA . ILE A 1 829 ? 9.971 22.345 27.638 1.00 81.19 829 ILE A CA 1
ATOM 6607 C C . ILE A 1 829 ? 10.120 22.898 29.052 1.00 81.19 829 ILE A C 1
ATOM 6609 O O . ILE A 1 829 ? 10.675 22.218 29.918 1.00 81.19 829 ILE A O 1
ATOM 6613 N N . SER A 1 830 ? 9.645 24.118 29.287 1.00 80.31 830 SER A N 1
ATOM 6614 C CA . SER A 1 830 ? 9.793 24.813 30.567 1.00 80.31 830 SER A CA 1
ATOM 6615 C C . SER A 1 830 ? 8.472 25.009 31.291 1.00 80.31 830 SER A C 1
ATOM 6617 O O . SER A 1 830 ? 7.448 25.259 30.662 1.00 80.31 830 SER A O 1
ATOM 6619 N N . VAL A 1 831 ? 8.526 24.960 32.620 1.00 80.88 831 VAL A N 1
ATOM 6620 C CA . VAL A 1 831 ? 7.462 25.408 33.522 1.00 80.88 831 VAL A CA 1
ATOM 6621 C C . VAL A 1 831 ? 8.040 26.518 34.387 1.00 80.88 831 VAL A C 1
ATOM 6623 O O . VAL A 1 831 ? 9.029 26.297 35.090 1.00 80.88 831 VAL A O 1
ATOM 6626 N N . MET A 1 832 ? 7.441 27.701 34.319 1.00 81.69 832 MET A N 1
ATOM 6627 C CA . MET A 1 832 ? 7.953 28.934 34.902 1.00 81.69 832 MET A CA 1
ATOM 6628 C C . MET A 1 832 ? 6.886 29.610 35.756 1.00 81.69 832 MET A C 1
ATOM 6630 O O . MET A 1 832 ? 5.732 29.700 35.357 1.00 81.69 832 MET A O 1
ATOM 6634 N N . ALA A 1 833 ? 7.280 30.115 36.919 1.00 82.44 833 ALA A N 1
ATOM 6635 C CA . ALA A 1 833 ? 6.477 31.026 37.720 1.00 82.44 833 ALA A CA 1
ATOM 6636 C C . ALA A 1 833 ? 7.038 32.441 37.552 1.00 82.44 833 ALA A C 1
ATOM 6638 O O . ALA A 1 833 ? 8.194 32.694 37.894 1.00 82.44 833 ALA A O 1
ATOM 6639 N N . ASN A 1 834 ? 6.221 33.344 37.021 1.00 86.25 834 ASN A N 1
ATOM 6640 C CA . ASN A 1 834 ? 6.564 34.718 36.686 1.00 86.25 834 ASN A CA 1
ATOM 6641 C C . ASN A 1 834 ? 5.834 35.700 37.588 1.00 86.25 834 ASN A C 1
ATOM 6643 O O . ASN A 1 834 ? 4.674 35.500 37.945 1.00 86.25 834 ASN A O 1
ATOM 6647 N N . VAL A 1 835 ? 6.505 36.803 37.896 1.00 85.19 835 VAL A N 1
ATOM 6648 C CA . VAL A 1 835 ? 5.921 37.968 38.551 1.00 85.19 835 VAL A CA 1
ATOM 6649 C C . VAL A 1 835 ? 6.258 39.191 37.718 1.00 85.19 835 VAL A C 1
ATOM 6651 O O . VAL A 1 835 ? 7.425 39.449 37.431 1.00 85.19 835 VAL A O 1
ATOM 6654 N N . TYR A 1 836 ? 5.231 39.943 37.346 1.00 84.38 836 TYR A N 1
ATOM 6655 C CA . TYR A 1 836 ? 5.314 41.174 36.577 1.00 84.38 836 TYR A CA 1
ATOM 6656 C C . TYR A 1 836 ? 4.900 42.364 37.428 1.00 84.38 836 TYR A C 1
ATOM 6658 O O . TYR A 1 836 ? 3.970 42.272 38.227 1.00 84.38 836 TYR A O 1
ATOM 6666 N N . HIS A 1 837 ? 5.543 43.495 37.179 1.00 85.38 837 HIS A N 1
ATOM 6667 C CA . HIS A 1 837 ? 5.110 44.822 37.579 1.00 85.38 837 HIS A CA 1
ATOM 6668 C C . HIS A 1 837 ? 4.623 45.574 36.338 1.00 85.38 837 HIS A C 1
ATOM 6670 O O . HIS A 1 837 ? 5.337 45.643 35.336 1.00 85.38 837 HIS A O 1
ATOM 6676 N N . HIS A 1 838 ? 3.413 46.120 36.412 1.00 81.69 838 HIS A N 1
ATOM 6677 C CA . HIS A 1 838 ? 2.721 46.831 35.339 1.00 81.69 838 HIS A CA 1
ATOM 6678 C C . HIS A 1 838 ? 2.530 48.296 35.710 1.00 81.69 838 HIS A C 1
ATOM 6680 O O . HIS A 1 838 ? 2.067 48.620 36.805 1.00 81.69 838 HIS A O 1
ATOM 6686 N N . TRP A 1 839 ? 2.809 49.190 34.768 1.00 81.38 839 TRP A N 1
ATOM 6687 C CA . TRP A 1 839 ? 2.485 50.608 34.893 1.00 81.38 839 TRP A CA 1
ATOM 6688 C C . TRP A 1 839 ? 1.206 50.906 34.107 1.00 81.38 839 TRP A C 1
ATOM 6690 O O . TRP A 1 839 ? 1.251 51.290 32.941 1.00 81.38 839 TRP A O 1
ATOM 6700 N N . LYS A 1 840 ? 0.049 50.704 34.747 1.00 68.81 840 LYS A N 1
ATOM 6701 C CA . LYS A 1 840 ? -1.263 51.001 34.152 1.00 68.81 840 LYS A CA 1
ATOM 6702 C C . LYS A 1 840 ? -1.558 52.505 34.220 1.00 68.81 840 LYS A C 1
ATOM 6704 O O . LYS A 1 840 ? -1.323 53.142 35.246 1.00 68.81 840 LYS A O 1
ATOM 6709 N N . SER A 1 841 ? -2.083 53.075 33.136 1.00 66.81 841 SER A N 1
ATOM 6710 C CA . SER A 1 841 ? -2.531 54.471 33.073 1.00 66.81 841 SER A CA 1
ATOM 6711 C C . SER A 1 841 ? -3.895 54.559 32.400 1.00 66.81 841 SER A C 1
ATOM 6713 O O . SER A 1 841 ? -4.046 54.092 31.279 1.00 66.81 841 SER A O 1
ATOM 6715 N N . ASP A 1 842 ? -4.855 55.250 33.017 1.00 62.94 842 ASP A N 1
ATOM 6716 C CA . ASP A 1 842 ? -6.190 55.467 32.429 1.00 62.94 842 ASP A CA 1
ATOM 6717 C C . ASP A 1 842 ? -6.168 56.362 31.172 1.00 62.94 842 ASP A C 1
ATOM 6719 O O . ASP A 1 842 ? -7.187 56.547 30.511 1.00 62.94 842 ASP A O 1
ATOM 6723 N N . ARG A 1 843 ? -5.014 56.963 30.844 1.00 56.94 843 ARG A N 1
ATOM 6724 C CA . ARG A 1 843 ? -4.850 57.879 29.703 1.00 56.94 843 ARG A CA 1
ATOM 6725 C C . ARG A 1 843 ? -4.325 57.213 28.435 1.00 56.94 843 ARG A C 1
ATOM 6727 O O . ARG A 1 843 ? -4.437 57.815 27.371 1.00 56.94 843 ARG A O 1
ATOM 6734 N N . PHE A 1 844 ? -3.735 56.023 28.532 1.00 60.75 844 PHE A N 1
ATOM 6735 C CA . PHE A 1 844 ? -3.095 55.353 27.402 1.00 60.75 844 PHE A CA 1
ATOM 6736 C C . PHE A 1 844 ? -3.574 53.907 27.297 1.00 60.75 844 PHE A C 1
ATOM 6738 O O . PHE A 1 844 ? -3.628 53.186 28.285 1.00 60.75 844 PHE A O 1
ATOM 6745 N N . SER A 1 845 ? -3.877 53.460 26.079 1.00 65.75 845 SER A N 1
ATOM 6746 C CA . SER A 1 845 ? -4.311 52.081 25.806 1.00 65.75 845 SER A CA 1
ATOM 6747 C C . SER A 1 845 ? -3.179 51.045 25.885 1.00 65.75 845 SER A C 1
ATOM 6749 O O . SER A 1 845 ? -3.432 49.857 25.690 1.00 65.75 845 SER A O 1
ATOM 6751 N N . PHE A 1 846 ? -1.941 51.480 26.153 1.00 77.25 846 PHE A N 1
ATOM 6752 C CA . PHE A 1 846 ? -0.776 50.621 26.355 1.00 77.25 846 PHE A CA 1
ATOM 6753 C C . PHE A 1 846 ? -0.255 50.730 27.796 1.00 77.25 846 PHE A C 1
ATOM 6755 O O . PHE A 1 846 ? -0.208 51.818 28.368 1.00 77.25 846 PHE A O 1
ATOM 6762 N N . SER A 1 847 ? 0.154 49.603 28.377 1.00 81.56 847 SER A N 1
ATOM 6763 C CA . SER A 1 847 ? 0.708 49.496 29.731 1.00 81.56 847 SER A CA 1
ATOM 6764 C C . SER A 1 847 ? 2.100 48.863 29.676 1.00 81.56 847 SER A C 1
ATOM 6766 O O . SER A 1 847 ? 2.217 47.695 29.310 1.00 81.56 847 SER A O 1
ATOM 6768 N N . PRO A 1 848 ? 3.171 49.597 30.016 1.00 87.88 848 PRO A N 1
ATOM 6769 C CA . PRO A 1 848 ? 4.494 49.004 30.143 1.00 87.88 848 PRO A CA 1
ATOM 6770 C C . PRO A 1 848 ? 4.543 47.959 31.259 1.00 87.88 848 PRO A C 1
ATOM 6772 O O . PRO A 1 848 ? 3.885 48.123 32.291 1.00 87.88 848 PRO A O 1
ATOM 6775 N N . TYR A 1 849 ? 5.367 46.927 31.084 1.00 86.62 849 TYR A N 1
ATOM 6776 C CA . TYR A 1 849 ? 5.591 45.890 32.087 1.00 86.62 849 TYR A CA 1
ATOM 6777 C C . TYR A 1 849 ? 7.051 45.445 32.163 1.00 86.62 849 TYR A C 1
ATOM 6779 O O . TYR A 1 849 ? 7.778 45.457 31.171 1.00 86.62 849 TYR A O 1
ATOM 6787 N N . VAL A 1 850 ? 7.462 44.995 33.348 1.00 90.12 850 VAL A N 1
ATOM 6788 C CA . VAL A 1 850 ? 8.710 44.251 33.578 1.00 90.12 850 VAL A CA 1
ATOM 6789 C C . VAL A 1 850 ? 8.394 43.065 34.475 1.00 90.12 850 VAL A C 1
ATOM 6791 O O . VAL A 1 850 ? 7.706 43.222 35.477 1.00 90.12 850 VAL A O 1
ATOM 6794 N N . GLY A 1 851 ? 8.893 41.880 34.144 1.00 87.94 851 GLY A N 1
ATOM 6795 C CA . GLY A 1 851 ? 8.695 40.675 34.929 1.00 87.94 851 GLY A CA 1
ATOM 6796 C C . GLY A 1 851 ? 9.923 39.790 35.009 1.00 87.94 851 GLY A C 1
ATOM 6797 O O . GLY A 1 851 ? 10.764 39.758 34.111 1.00 87.94 851 GLY A O 1
ATOM 6798 N N . ILE A 1 852 ? 9.998 39.065 36.116 1.00 91.06 852 ILE A N 1
ATOM 6799 C CA . ILE A 1 852 ? 11.024 38.069 36.400 1.00 91.06 852 ILE A CA 1
ATOM 6800 C C . ILE A 1 852 ? 10.354 36.729 36.662 1.00 91.06 852 ILE A C 1
ATOM 6802 O O . ILE A 1 852 ? 9.261 36.670 37.223 1.00 91.06 852 ILE A O 1
ATOM 6806 N N . GLY A 1 853 ? 11.021 35.655 36.270 1.00 87.25 853 GLY A N 1
ATOM 6807 C CA . GLY A 1 853 ? 10.500 34.310 36.393 1.00 87.25 853 GLY A CA 1
ATOM 6808 C C . GLY A 1 853 ? 11.547 33.301 36.799 1.00 87.25 853 GLY A C 1
ATOM 6809 O O . GLY A 1 853 ? 12.708 33.392 36.399 1.00 87.25 853 GLY A O 1
ATOM 6810 N N . ILE A 1 854 ? 11.114 32.315 37.572 1.00 88.94 854 ILE A N 1
ATOM 6811 C CA . ILE A 1 854 ? 11.931 31.181 37.995 1.00 88.94 854 ILE A CA 1
ATOM 6812 C C . ILE A 1 854 ? 11.180 29.886 37.721 1.00 88.94 854 ILE A C 1
ATOM 6814 O O . ILE A 1 854 ? 9.957 29.824 37.832 1.00 88.94 854 ILE A O 1
ATOM 6818 N N . GLY A 1 855 ? 11.902 28.834 37.362 1.00 86.94 855 GLY A N 1
ATOM 6819 C CA . GLY A 1 855 ? 11.270 27.566 37.051 1.00 86.94 855 GLY A CA 1
ATOM 6820 C C . GLY A 1 855 ? 12.253 26.458 36.735 1.00 86.94 855 GLY A C 1
ATOM 6821 O O . GLY A 1 855 ? 13.421 26.492 37.127 1.00 86.94 855 GLY A O 1
ATOM 6822 N N . ALA A 1 856 ? 11.758 25.456 36.022 1.00 84.50 856 ALA A N 1
ATOM 6823 C CA . ALA A 1 856 ? 12.549 24.333 35.553 1.00 84.50 856 ALA A CA 1
ATOM 6824 C C . ALA A 1 856 ? 12.287 24.097 34.069 1.00 84.50 856 ALA A C 1
ATOM 6826 O O . ALA A 1 856 ? 11.171 24.279 33.583 1.00 84.50 856 ALA A O 1
ATOM 6827 N N . THR A 1 857 ? 13.314 23.651 33.355 1.00 85.44 857 THR A N 1
ATOM 6828 C CA . THR A 1 857 ? 13.203 23.280 31.947 1.00 85.44 857 THR A CA 1
ATOM 6829 C C . THR A 1 857 ? 13.775 21.900 31.704 1.00 85.44 857 THR A C 1
ATOM 6831 O O . THR A 1 857 ? 14.810 21.539 32.264 1.00 85.44 857 THR A O 1
ATOM 6834 N N . ARG A 1 858 ? 13.104 21.130 30.852 1.00 84.81 858 ARG A N 1
ATOM 6835 C CA . ARG A 1 858 ? 13.679 19.970 30.183 1.00 84.81 858 ARG A CA 1
ATOM 6836 C C . ARG A 1 858 ? 14.267 20.456 28.862 1.00 84.81 858 ARG A C 1
ATOM 6838 O O . ARG A 1 858 ? 13.534 20.623 27.890 1.00 84.81 858 ARG A O 1
ATOM 6845 N N . MET A 1 859 ? 15.576 20.669 28.852 1.00 80.38 859 MET A N 1
ATOM 6846 C CA . MET A 1 859 ? 16.344 21.022 27.662 1.00 80.38 859 MET A CA 1
ATOM 6847 C C . MET A 1 859 ? 16.851 19.742 26.999 1.00 80.38 859 MET A C 1
ATOM 6849 O O . MET A 1 859 ? 17.490 18.916 27.646 1.00 80.38 859 MET A O 1
ATOM 6853 N N . THR A 1 860 ? 16.559 19.564 25.719 1.00 79.75 860 THR A N 1
ATOM 6854 C CA . THR A 1 860 ? 17.107 18.493 24.887 1.00 79.75 860 THR A CA 1
ATOM 6855 C C . THR A 1 860 ? 18.083 19.127 23.917 1.00 79.75 860 THR A C 1
ATOM 6857 O O . THR A 1 860 ? 17.690 19.916 23.065 1.00 79.75 860 THR A O 1
ATOM 6860 N N . MET A 1 861 ? 19.355 18.791 24.081 1.00 76.12 861 MET A N 1
ATOM 6861 C CA . MET A 1 861 ? 20.445 19.157 23.184 1.00 76.12 861 MET A CA 1
ATOM 6862 C C . MET A 1 861 ? 21.218 17.873 22.923 1.00 76.12 861 MET A C 1
ATOM 6864 O O . MET A 1 861 ? 21.325 17.027 23.815 1.00 76.12 861 MET A O 1
ATOM 6868 N N . PHE A 1 862 ? 21.713 17.694 21.704 1.00 72.94 862 PHE A N 1
ATOM 6869 C CA . PHE A 1 862 ? 22.402 16.466 21.322 1.00 72.94 862 PHE A CA 1
ATOM 6870 C C . PHE A 1 862 ? 21.563 15.181 21.488 1.00 72.94 862 PHE A C 1
ATOM 6872 O O . PHE A 1 862 ? 22.074 14.148 21.921 1.00 72.94 862 PHE A O 1
ATOM 6879 N N . GLU A 1 863 ? 20.244 15.272 21.265 1.00 74.00 863 GLU A N 1
ATOM 6880 C CA . GLU A 1 863 ? 19.249 14.209 21.524 1.00 74.00 863 GLU A CA 1
ATOM 6881 C C . GLU A 1 863 ? 19.188 13.705 22.983 1.00 74.00 863 GLU A C 1
ATOM 6883 O O . GLU A 1 863 ? 18.501 12.728 23.301 1.00 74.00 863 GLU A O 1
ATOM 6888 N N . LYS A 1 864 ? 19.870 14.379 23.916 1.00 75.75 864 LYS A N 1
ATOM 6889 C CA . LYS A 1 864 ? 19.892 14.016 25.333 1.00 75.75 864 LYS A CA 1
ATOM 6890 C C . LYS A 1 864 ? 19.093 15.028 26.156 1.00 75.75 864 LYS A C 1
ATOM 6892 O O . LYS A 1 864 ? 19.456 16.202 26.215 1.00 75.75 864 LYS A O 1
ATOM 6897 N N . PRO A 1 865 ? 18.011 14.603 26.830 1.00 78.75 865 PRO A N 1
ATOM 6898 C CA . PRO A 1 865 ? 17.250 15.489 27.697 1.00 78.75 865 PRO A CA 1
ATOM 6899 C C . PRO A 1 865 ? 17.959 15.695 29.044 1.00 78.75 865 PRO A C 1
ATOM 6901 O O . PRO A 1 865 ? 18.402 14.737 29.674 1.00 78.75 865 PRO A O 1
ATOM 6904 N N . SER A 1 866 ? 17.981 16.933 29.532 1.00 75.69 866 SER A N 1
ATOM 6905 C CA . SER A 1 866 ? 18.457 17.326 30.861 1.00 75.69 866 SER A CA 1
ATOM 6906 C C . SER A 1 866 ? 17.420 18.236 31.519 1.00 75.69 866 SER A C 1
ATOM 6908 O O . SER A 1 866 ? 16.926 19.167 30.887 1.00 75.69 866 SER A O 1
ATOM 6910 N N . ILE A 1 867 ? 17.057 17.964 32.776 1.00 79.94 867 ILE A N 1
ATOM 6911 C CA . ILE A 1 867 ? 16.145 18.825 33.545 1.00 79.94 867 ILE A CA 1
ATOM 6912 C C . ILE A 1 867 ? 16.983 19.737 34.428 1.00 79.94 867 ILE A C 1
ATOM 6914 O O . ILE A 1 867 ? 17.744 19.236 35.257 1.00 79.94 867 ILE A O 1
ATOM 6918 N N . ARG A 1 868 ? 16.846 21.056 34.266 1.00 83.00 868 ARG A N 1
ATOM 6919 C CA . ARG A 1 868 ? 17.658 22.053 34.973 1.00 83.00 868 ARG A CA 1
ATOM 6920 C C . ARG A 1 868 ? 16.839 23.251 35.457 1.00 83.00 868 ARG A C 1
ATOM 6922 O O . ARG A 1 868 ? 15.794 23.547 34.871 1.00 83.00 868 ARG A O 1
ATOM 6929 N N . PRO A 1 869 ? 17.302 23.948 36.512 1.00 83.81 869 PRO A N 1
ATOM 6930 C CA . PRO A 1 869 ? 16.739 25.231 36.908 1.00 83.81 869 PRO A CA 1
ATOM 6931 C C . PRO A 1 869 ? 16.845 26.246 35.768 1.00 83.81 869 PRO A C 1
ATOM 6933 O O . PRO A 1 869 ? 17.883 26.346 35.106 1.00 83.81 869 PRO A O 1
ATOM 6936 N N . ALA A 1 870 ? 15.773 27.004 35.564 1.00 87.00 870 ALA A N 1
ATOM 6937 C CA . ALA A 1 870 ? 15.682 28.039 34.550 1.00 87.00 870 ALA A CA 1
ATOM 6938 C C . ALA A 1 870 ? 15.224 29.365 35.164 1.00 87.00 870 ALA A C 1
ATOM 6940 O O . ALA A 1 870 ? 14.467 29.396 36.137 1.00 87.00 870 ALA A O 1
ATOM 6941 N N . GLY A 1 871 ? 15.683 30.462 34.575 1.00 87.12 871 GLY A N 1
ATOM 6942 C CA . GLY A 1 871 ? 15.262 31.818 34.899 1.00 87.12 871 GLY A CA 1
ATOM 6943 C C . GLY A 1 871 ? 14.785 32.535 33.645 1.00 87.12 871 GLY A C 1
ATOM 6944 O O . GLY A 1 871 ? 15.262 32.253 32.544 1.00 87.12 871 GLY A O 1
ATOM 6945 N N . GLN A 1 872 ? 13.851 33.467 33.803 1.00 88.25 872 GLN A N 1
ATOM 6946 C CA . GLN A 1 872 ? 13.436 34.340 32.715 1.00 88.25 872 GLN A CA 1
ATOM 6947 C C . GLN A 1 872 ? 13.236 35.786 33.144 1.00 88.25 872 GLN A C 1
ATOM 6949 O O . GLN A 1 872 ? 12.900 36.078 34.287 1.00 88.25 872 GLN A O 1
ATOM 6954 N N . LEU A 1 873 ? 13.452 36.685 32.196 1.00 88.75 873 LEU A N 1
ATOM 6955 C CA . LEU A 1 873 ? 13.249 38.120 32.298 1.00 88.75 873 LEU A CA 1
ATOM 6956 C C . LEU A 1 873 ? 12.383 38.540 31.112 1.00 88.75 873 LEU A C 1
ATOM 6958 O O . LEU A 1 873 ? 12.684 38.166 29.981 1.00 88.75 873 LEU A O 1
ATOM 6962 N N . LYS A 1 874 ? 11.330 39.317 31.350 1.00 87.31 874 LYS A N 1
ATOM 6963 C CA . LYS A 1 874 ? 10.465 39.860 30.298 1.00 87.31 874 LYS A CA 1
ATOM 6964 C C . LYS A 1 874 ? 10.239 41.351 30.534 1.00 87.31 874 LYS A C 1
ATOM 6966 O O . LYS A 1 874 ? 10.031 41.758 31.670 1.00 87.31 874 LYS A O 1
ATOM 6971 N N . ALA A 1 875 ? 10.265 42.174 29.496 1.00 88.94 875 ALA A N 1
ATOM 6972 C CA . ALA A 1 875 ? 9.973 43.602 29.600 1.00 88.94 875 ALA A CA 1
ATOM 6973 C C . ALA A 1 875 ? 9.323 44.101 28.311 1.00 88.94 875 ALA A C 1
ATOM 6975 O O . ALA A 1 875 ? 9.861 43.851 27.241 1.00 88.94 875 ALA A O 1
ATOM 6976 N N . GLY A 1 876 ? 8.197 44.803 28.376 1.00 87.75 876 GLY A N 1
ATOM 6977 C CA . GLY A 1 876 ? 7.457 45.153 27.166 1.00 87.75 876 GLY A CA 1
ATOM 6978 C C . GLY A 1 876 ? 6.290 46.099 27.382 1.00 87.75 876 GLY A C 1
ATOM 6979 O O . GLY A 1 876 ? 6.222 46.813 28.381 1.00 87.75 876 GLY A O 1
ATOM 6980 N N . LEU A 1 877 ? 5.386 46.104 26.408 1.00 83.94 877 LEU A N 1
ATOM 6981 C CA . LEU A 1 877 ? 4.150 46.869 26.367 1.00 83.94 877 LEU A CA 1
ATOM 6982 C C . LEU A 1 877 ? 2.967 45.911 26.172 1.00 83.94 877 LEU A C 1
ATOM 6984 O O . LEU A 1 877 ? 2.951 45.122 25.226 1.00 83.94 877 LEU A O 1
ATOM 6988 N N . ASP A 1 878 ? 1.962 46.034 27.035 1.00 80.44 878 ASP A N 1
ATOM 6989 C CA . ASP A 1 878 ? 0.664 45.370 26.917 1.00 80.44 878 ASP A CA 1
ATOM 6990 C C . ASP A 1 878 ? -0.326 46.343 26.269 1.00 80.44 878 ASP A C 1
ATOM 6992 O O . ASP A 1 878 ? -0.561 47.427 26.797 1.00 80.44 878 ASP A O 1
ATOM 6996 N N . TYR A 1 879 ? -0.927 45.973 25.144 1.00 79.88 879 TYR A N 1
ATOM 6997 C CA . TYR A 1 879 ? -1.995 46.711 24.477 1.00 79.88 879 TYR A CA 1
ATOM 6998 C C . TYR A 1 879 ? -3.306 45.931 24.572 1.00 79.88 879 TYR A C 1
ATOM 7000 O O . TYR A 1 879 ? -3.416 44.807 24.082 1.00 79.88 879 TYR A O 1
ATOM 7008 N N . ARG A 1 880 ? -4.322 46.521 25.201 1.00 71.69 880 ARG A N 1
ATOM 7009 C CA . ARG A 1 880 ? -5.636 45.882 25.345 1.00 71.69 880 ARG A CA 1
ATOM 7010 C C . ARG A 1 880 ? -6.448 46.085 24.067 1.00 71.69 880 ARG A C 1
ATOM 7012 O O . ARG A 1 880 ? -6.850 47.209 23.781 1.00 71.69 880 ARG A O 1
ATOM 7019 N N . ILE A 1 881 ? -6.694 45.010 23.313 1.00 70.06 881 ILE A N 1
ATOM 7020 C CA . ILE A 1 881 ? -7.504 45.063 22.084 1.00 70.06 881 ILE A CA 1
ATOM 7021 C C . ILE A 1 881 ? -8.991 45.140 22.450 1.00 70.06 881 ILE A C 1
ATOM 7023 O O . ILE A 1 881 ? -9.723 45.956 21.894 1.00 70.06 881 ILE A O 1
ATOM 7027 N N . ASN A 1 882 ? -9.446 44.305 23.388 1.00 70.56 882 ASN A N 1
ATOM 7028 C CA . ASN A 1 882 ? -10.812 44.324 23.923 1.00 70.56 882 ASN A CA 1
ATOM 7029 C C . ASN A 1 882 ? -10.857 43.735 25.353 1.00 70.56 882 ASN A C 1
ATOM 7031 O O . ASN A 1 882 ? -9.820 43.604 26.004 1.00 70.56 882 ASN A O 1
ATOM 7035 N N . GLU A 1 883 ? -12.048 43.435 25.886 1.00 62.72 883 GLU A N 1
ATOM 7036 C CA . GLU A 1 883 ? -12.184 42.885 27.246 1.00 62.72 883 GLU A CA 1
ATOM 7037 C C . GLU A 1 883 ? -11.460 41.545 27.433 1.00 62.72 883 GLU A C 1
ATOM 7039 O O . GLU A 1 883 ? -10.894 41.334 28.505 1.00 62.72 883 GLU A O 1
ATOM 7044 N N . ASP A 1 884 ? -11.412 40.728 26.378 1.00 63.50 884 ASP A N 1
ATOM 7045 C CA . ASP A 1 884 ? -10.998 39.324 26.400 1.00 63.50 884 ASP A CA 1
ATOM 7046 C C . ASP A 1 884 ? -9.660 39.080 25.675 1.00 63.50 884 ASP A C 1
ATOM 7048 O O . ASP A 1 884 ? -9.150 37.964 25.673 1.00 63.50 884 ASP A O 1
ATOM 7052 N N . VAL A 1 885 ? -9.072 40.090 25.026 1.00 65.19 885 VAL A N 1
ATOM 7053 C CA . VAL A 1 885 ? -7.859 39.946 24.205 1.00 65.19 885 VAL A CA 1
ATOM 7054 C C . VAL A 1 885 ? -6.868 41.066 24.493 1.00 65.19 885 VAL A C 1
ATOM 7056 O O . VAL A 1 885 ? -7.143 42.246 24.249 1.00 65.19 885 VAL A O 1
ATOM 7059 N N . ASN A 1 886 ? -5.671 40.672 24.923 1.00 70.06 886 ASN A N 1
ATOM 7060 C CA . ASN A 1 886 ? -4.515 41.549 25.075 1.00 70.06 886 ASN A CA 1
ATOM 7061 C C . ASN A 1 886 ? -3.423 41.164 24.076 1.00 70.06 886 ASN A C 1
ATOM 7063 O O . ASN A 1 886 ? -3.155 39.987 23.851 1.00 70.06 886 ASN A O 1
ATOM 7067 N N . MET A 1 887 ? -2.769 42.161 23.497 1.00 75.56 887 MET A N 1
ATOM 7068 C CA . MET A 1 887 ? -1.545 42.004 22.724 1.00 75.56 887 MET A CA 1
ATOM 7069 C C . MET A 1 887 ? -0.356 42.409 23.585 1.00 75.56 887 MET A C 1
ATOM 7071 O O . MET A 1 887 ? -0.399 43.427 24.266 1.00 75.56 887 MET A O 1
ATOM 7075 N N . HIS A 1 888 ? 0.713 41.633 23.530 1.00 76.06 888 HIS A N 1
ATOM 7076 C CA . HIS A 1 888 ? 1.943 41.870 24.270 1.00 76.06 888 HIS A CA 1
ATOM 7077 C C . HIS A 1 888 ? 3.083 41.970 23.270 1.00 76.06 888 HIS A C 1
ATOM 7079 O O . HIS A 1 888 ? 3.209 41.108 22.400 1.00 76.06 888 HIS A O 1
ATOM 7085 N N . ILE A 1 889 ? 3.911 43.003 23.386 1.00 78.50 889 ILE A N 1
ATOM 7086 C CA . ILE A 1 889 ? 5.158 43.112 22.630 1.00 78.50 889 ILE A CA 1
ATOM 7087 C C . ILE A 1 889 ? 6.284 43.514 23.572 1.00 78.50 889 ILE A C 1
ATOM 7089 O O . ILE A 1 889 ? 6.188 44.515 24.278 1.00 78.50 889 ILE A O 1
ATOM 7093 N N . GLY A 1 890 ? 7.358 42.737 23.619 1.00 77.19 890 GLY A N 1
ATOM 7094 C CA . GLY A 1 890 ? 8.414 42.961 24.594 1.00 77.19 890 GLY A CA 1
ATOM 7095 C C . GLY A 1 890 ? 9.683 42.182 24.319 1.00 77.19 890 GLY A C 1
ATOM 7096 O O . GLY A 1 890 ? 9.751 41.338 23.443 1.00 77.19 890 GLY A O 1
ATOM 7097 N N . TYR A 1 891 ? 10.715 42.480 25.083 1.00 82.44 891 TYR A N 1
ATOM 7098 C CA . TYR A 1 891 ? 11.945 41.721 25.152 1.00 82.44 891 TYR A CA 1
ATOM 7099 C C . TYR A 1 891 ? 11.802 40.564 26.144 1.00 82.44 891 TYR A C 1
ATOM 7101 O O . TYR A 1 891 ? 11.323 40.763 27.263 1.00 82.44 891 TYR A O 1
ATOM 7109 N N . ARG A 1 892 ? 12.281 39.375 25.773 1.00 83.25 892 ARG A N 1
ATOM 7110 C CA . ARG A 1 892 ? 12.399 38.208 26.654 1.00 83.25 892 ARG A CA 1
ATOM 7111 C C . ARG A 1 892 ? 13.838 37.714 26.679 1.00 83.25 892 ARG A C 1
ATOM 7113 O O . ARG A 1 892 ? 14.430 37.490 25.631 1.00 83.25 892 ARG A O 1
ATOM 7120 N N . GLY A 1 893 ? 14.363 37.468 27.874 1.00 83.19 893 GLY A N 1
ATOM 7121 C CA . GLY A 1 893 ? 15.578 36.697 28.119 1.00 83.19 893 GLY A CA 1
ATOM 7122 C C . GLY A 1 893 ? 15.252 35.427 28.902 1.00 83.19 893 GLY A C 1
ATOM 7123 O O . GLY A 1 893 ? 14.581 35.493 29.928 1.00 83.19 893 GLY A O 1
ATOM 7124 N N . PHE A 1 894 ? 15.718 34.272 28.442 1.00 84.25 894 PHE A N 1
ATOM 7125 C CA . PHE A 1 894 ? 15.540 32.975 29.097 1.00 84.25 894 PHE A CA 1
ATOM 7126 C C . PHE A 1 894 ? 16.886 32.282 29.256 1.00 84.25 894 PHE A C 1
ATOM 7128 O O . PHE A 1 894 ? 17.642 32.179 28.291 1.00 84.25 894 PHE A O 1
ATOM 7135 N N . GLY A 1 895 ? 17.175 31.802 30.463 1.00 82.19 895 GLY A N 1
ATOM 7136 C CA . GLY A 1 895 ? 18.443 31.173 30.809 1.00 82.19 895 GLY A CA 1
ATOM 7137 C C . GLY A 1 895 ? 18.268 29.865 31.571 1.00 82.19 895 GLY A C 1
ATOM 7138 O O . GLY A 1 895 ? 17.342 29.712 32.364 1.00 82.19 895 GLY A O 1
ATOM 7139 N N . VAL A 1 896 ? 19.191 28.932 31.353 1.00 82.50 896 VAL A N 1
ATOM 7140 C CA . VAL A 1 896 ? 19.247 27.605 31.976 1.00 82.50 896 VAL A CA 1
ATOM 7141 C C . VAL A 1 896 ? 20.618 27.419 32.606 1.00 82.50 896 VAL A C 1
ATOM 7143 O O . VAL A 1 896 ? 21.640 27.592 31.936 1.00 82.50 896 VAL A O 1
ATOM 7146 N N . MET A 1 897 ? 20.648 27.070 33.892 1.00 78.19 897 MET A N 1
ATOM 7147 C CA . MET A 1 897 ? 21.893 26.977 34.653 1.00 78.19 897 MET A CA 1
ATOM 7148 C C . MET A 1 897 ? 22.401 25.535 34.737 1.00 78.19 897 MET A C 1
ATOM 7150 O O . MET A 1 897 ? 21.711 24.648 35.240 1.00 78.19 897 MET A O 1
ATOM 7154 N N . GLY A 1 898 ? 23.646 25.338 34.294 1.00 69.25 898 GLY A N 1
ATOM 7155 C CA . GLY A 1 898 ? 24.421 24.106 34.409 1.00 69.25 898 GLY A CA 1
ATOM 7156 C C . GLY A 1 898 ? 23.795 22.912 33.698 1.00 69.25 898 GLY A C 1
ATOM 7157 O O . GLY A 1 898 ? 23.138 22.119 34.359 1.00 69.25 898 GLY A O 1
ATOM 7158 N N . ASN A 1 899 ? 24.042 22.719 32.401 1.00 70.19 899 ASN A N 1
ATOM 7159 C CA . ASN A 1 899 ? 23.604 21.517 31.682 1.00 70.19 899 ASN A CA 1
ATOM 7160 C C . ASN A 1 899 ? 24.742 20.507 31.587 1.00 70.19 899 ASN A C 1
ATOM 7162 O O . ASN A 1 899 ? 25.858 20.895 31.279 1.00 70.19 899 ASN A O 1
ATOM 7166 N N . ASN A 1 900 ? 24.442 19.220 31.776 1.00 73.12 900 ASN A N 1
ATOM 7167 C CA . ASN A 1 900 ? 25.348 18.115 31.455 1.00 73.12 900 ASN A CA 1
ATOM 7168 C C . ASN A 1 900 ? 24.568 17.066 30.657 1.00 73.12 900 ASN A C 1
ATOM 7170 O O . ASN A 1 900 ? 23.448 16.710 31.044 1.00 73.12 900 ASN A O 1
ATOM 7174 N N . PHE A 1 901 ? 25.194 16.564 29.601 1.00 75.50 901 PHE A N 1
ATOM 7175 C CA . PHE A 1 901 ? 24.713 15.558 28.668 1.00 75.50 901 PHE A CA 1
ATOM 7176 C C . PHE A 1 901 ? 25.703 14.394 28.661 1.00 75.50 901 PHE A C 1
ATOM 7178 O O . PHE A 1 901 ? 26.912 14.603 28.566 1.00 75.50 901 PHE A O 1
ATOM 7185 N N . THR A 1 902 ? 25.194 13.172 28.783 1.00 76.44 902 THR A N 1
ATOM 7186 C CA . THR A 1 902 ? 26.015 11.957 28.801 1.00 76.44 902 THR A CA 1
ATOM 7187 C C . THR A 1 902 ? 25.874 11.216 27.475 1.00 76.44 902 THR A C 1
ATOM 7189 O O . THR A 1 902 ? 24.768 10.829 27.086 1.00 76.44 902 THR A O 1
ATOM 7192 N N . PHE A 1 903 ? 26.999 10.982 26.810 1.00 74.69 903 PHE A N 1
ATOM 7193 C CA . PHE A 1 903 ? 27.127 10.190 25.591 1.00 74.69 903 PHE A CA 1
ATOM 7194 C C . PHE A 1 903 ? 27.875 8.901 25.888 1.00 74.69 903 PHE A C 1
ATOM 7196 O O . PHE A 1 903 ? 28.763 8.885 26.733 1.00 74.69 903 PHE A O 1
ATOM 7203 N N . GLN A 1 904 ? 27.540 7.835 25.172 1.00 78.19 904 GLN A N 1
ATOM 7204 C CA . GLN A 1 904 ? 28.304 6.598 25.214 1.00 78.19 904 GLN A CA 1
ATOM 7205 C C . GLN A 1 904 ? 29.223 6.576 23.992 1.00 78.19 904 GLN A C 1
ATOM 7207 O O . GLN A 1 904 ? 28.738 6.545 22.865 1.00 78.19 904 GLN A O 1
ATOM 7212 N N . ALA A 1 905 ? 30.531 6.646 24.217 1.00 76.44 905 ALA A N 1
ATOM 7213 C CA . ALA A 1 905 ? 31.536 6.530 23.174 1.00 76.44 905 ALA A CA 1
ATOM 7214 C C . ALA A 1 905 ? 32.047 5.097 23.102 1.00 76.44 905 ALA A C 1
ATOM 7216 O O . ALA A 1 905 ? 32.301 4.464 24.130 1.00 76.44 905 ALA A O 1
ATOM 7217 N N . MET A 1 906 ? 32.178 4.596 21.879 1.00 79.25 906 MET A N 1
ATOM 7218 C CA . MET A 1 906 ? 32.687 3.258 21.609 1.00 79.25 906 MET A CA 1
ATOM 7219 C C . MET A 1 906 ? 34.144 3.353 21.183 1.00 79.25 906 MET A C 1
ATOM 7221 O O . MET A 1 906 ? 34.535 4.285 20.474 1.00 79.25 906 MET A O 1
ATOM 7225 N N . GLN A 1 907 ? 34.943 2.402 21.643 1.00 78.75 907 GLN A N 1
ATOM 7226 C CA . GLN A 1 907 ? 36.317 2.244 21.201 1.00 78.75 907 GLN A CA 1
ATOM 7227 C C . GLN A 1 907 ? 36.335 1.864 19.716 1.00 78.75 907 GLN A C 1
ATOM 7229 O O . GLN A 1 907 ? 35.677 0.909 19.318 1.00 78.75 907 GLN A O 1
ATOM 7234 N N . LYS A 1 908 ? 37.055 2.634 18.899 1.00 74.69 908 LYS A N 1
ATOM 7235 C CA . LYS A 1 908 ? 37.123 2.450 17.441 1.00 74.69 908 LYS A CA 1
ATOM 7236 C C . LYS A 1 908 ? 38.437 1.825 16.985 1.00 74.69 908 LYS A C 1
ATOM 7238 O O . LYS A 1 908 ? 38.440 1.026 16.057 1.00 74.69 908 LYS A O 1
ATOM 7243 N N . GLU A 1 909 ? 39.544 2.202 17.618 1.00 76.69 909 GLU A N 1
ATOM 7244 C CA . GLU A 1 909 ? 40.886 1.824 17.169 1.00 76.69 909 GLU A CA 1
ATOM 7245 C C . GLU A 1 909 ? 41.849 1.724 18.357 1.00 76.69 909 GLU A C 1
ATOM 7247 O O . GLU A 1 909 ? 41.767 2.524 19.298 1.00 76.69 909 GLU A O 1
ATOM 7252 N N . VAL A 1 910 ? 42.779 0.773 18.293 1.00 75.19 910 VAL A N 1
ATOM 7253 C CA . VAL A 1 910 ? 43.964 0.714 19.160 1.00 75.19 910 VAL A CA 1
ATOM 7254 C C . VAL A 1 910 ? 45.204 0.841 18.287 1.00 75.19 910 VAL A C 1
ATOM 7256 O O . VAL A 1 910 ? 45.373 0.074 17.341 1.00 75.19 910 VAL A O 1
ATOM 7259 N N . LYS A 1 911 ? 46.055 1.821 18.604 1.00 75.75 911 LYS A N 1
ATOM 7260 C CA . LYS A 1 911 ? 47.388 1.986 18.015 1.00 75.75 911 LYS A CA 1
ATOM 7261 C C . LYS A 1 911 ? 48.456 1.585 19.021 1.00 75.75 911 LYS A C 1
ATOM 7263 O O . LYS A 1 911 ? 48.548 2.192 20.094 1.00 75.75 911 LYS A O 1
ATOM 7268 N N . GLU A 1 912 ? 49.259 0.596 18.656 1.00 72.75 912 GLU A N 1
ATOM 7269 C CA . GLU A 1 912 ? 50.384 0.116 19.454 1.00 72.75 912 GLU A CA 1
ATOM 7270 C C . GLU A 1 912 ? 51.631 0.998 19.262 1.00 72.75 912 GLU A C 1
ATOM 7272 O O . GLU A 1 912 ? 51.712 1.836 18.357 1.00 72.75 912 GLU A O 1
ATOM 7277 N N . ALA A 1 913 ? 52.619 0.835 20.146 1.00 63.47 913 ALA A N 1
ATOM 7278 C CA . ALA A 1 913 ? 53.847 1.633 20.141 1.00 63.47 913 ALA A CA 1
ATOM 7279 C C . ALA A 1 913 ? 54.719 1.423 18.884 1.00 63.47 913 ALA A C 1
ATOM 7281 O O . ALA A 1 913 ? 55.570 2.263 18.591 1.00 63.47 913 ALA A O 1
ATOM 7282 N N . ASP A 1 914 ? 54.509 0.331 18.144 1.00 64.75 914 ASP A N 1
ATOM 7283 C CA . ASP A 1 914 ? 55.194 0.010 16.886 1.00 64.75 914 ASP A CA 1
ATOM 7284 C C . ASP A 1 914 ? 54.527 0.633 15.640 1.00 64.75 914 ASP A C 1
ATOM 7286 O O . ASP A 1 914 ? 55.052 0.515 14.533 1.00 64.75 914 ASP A O 1
ATOM 7290 N N . GLY A 1 915 ? 53.399 1.332 15.820 1.00 61.06 915 GLY A N 1
ATOM 7291 C CA . GLY A 1 915 ? 52.647 1.991 14.754 1.00 61.06 915 GLY A CA 1
ATOM 7292 C C . GLY A 1 915 ? 51.554 1.135 14.109 1.00 61.06 915 GLY A C 1
ATOM 7293 O O . GLY A 1 915 ? 50.847 1.650 13.242 1.00 61.06 915 GLY A O 1
ATOM 7294 N N . THR A 1 916 ? 51.368 -0.123 14.523 1.00 69.19 916 THR A N 1
ATOM 7295 C CA . THR A 1 916 ? 50.251 -0.948 14.043 1.00 69.19 916 THR A CA 1
ATOM 7296 C C . THR A 1 916 ? 48.912 -0.468 14.609 1.00 69.19 916 THR A C 1
ATOM 7298 O O . THR A 1 916 ? 48.805 -0.092 15.779 1.00 69.19 916 THR A O 1
ATOM 7301 N N . SER A 1 917 ? 47.879 -0.446 13.760 1.00 69.88 917 SER A N 1
ATOM 7302 C CA . SER A 1 917 ? 46.503 -0.118 14.137 1.00 69.88 917 SER A CA 1
ATOM 7303 C C . SER A 1 917 ? 45.571 -1.313 13.966 1.00 69.88 917 SER A C 1
ATOM 7305 O O . SER A 1 917 ? 45.585 -1.993 12.940 1.00 69.88 917 SER A O 1
ATOM 7307 N N . SER A 1 918 ? 44.720 -1.550 14.962 1.00 72.94 918 SER A N 1
ATOM 7308 C CA . SER A 1 918 ? 43.634 -2.529 14.891 1.00 72.94 918 SER A CA 1
ATOM 7309 C C . SER A 1 918 ? 42.282 -1.835 15.057 1.00 72.94 918 SER A C 1
ATOM 7311 O O . SER A 1 918 ? 42.073 -1.057 15.991 1.00 72.94 918 SER A O 1
ATOM 7313 N N . ILE A 1 919 ? 41.363 -2.094 14.122 1.00 68.56 919 ILE A N 1
ATOM 7314 C CA . ILE A 1 919 ? 39.971 -1.631 14.188 1.00 68.56 919 ILE A CA 1
ATOM 7315 C C . ILE A 1 919 ? 39.183 -2.651 15.008 1.00 68.56 919 ILE A C 1
ATOM 7317 O O . ILE A 1 919 ? 39.264 -3.850 14.741 1.00 68.56 919 ILE A O 1
ATOM 7321 N N . ILE A 1 920 ? 38.435 -2.181 16.005 1.00 70.50 920 ILE A N 1
ATOM 7322 C CA . ILE A 1 920 ? 37.676 -3.053 16.909 1.00 70.50 920 ILE A CA 1
ATOM 7323 C C . ILE A 1 920 ? 36.246 -3.227 16.388 1.00 70.50 920 ILE A C 1
ATOM 7325 O O . ILE A 1 920 ? 35.584 -2.252 16.034 1.00 70.50 920 ILE A O 1
ATOM 7329 N N . ASP A 1 921 ? 35.780 -4.476 16.351 1.00 62.91 921 ASP A N 1
ATOM 7330 C CA . ASP A 1 921 ? 34.415 -4.839 15.959 1.00 62.91 921 ASP A CA 1
ATOM 7331 C C . ASP A 1 921 ? 33.390 -4.351 17.007 1.00 62.91 921 ASP A C 1
ATOM 7333 O O . ASP A 1 921 ? 33.647 -4.389 18.214 1.00 62.91 921 ASP A O 1
ATOM 7337 N N . GLU A 1 922 ? 32.208 -3.894 16.576 1.00 59.94 922 GLU A N 1
ATOM 7338 C CA . GLU A 1 922 ? 31.230 -3.201 17.441 1.00 59.94 922 GLU A CA 1
ATOM 7339 C C . GLU A 1 922 ? 30.741 -4.055 18.623 1.00 59.94 922 GLU A C 1
ATOM 7341 O O . GLU A 1 922 ? 30.353 -3.518 19.666 1.00 59.94 922 GLU A O 1
ATOM 7346 N N . ASN A 1 923 ? 30.765 -5.383 18.473 1.00 63.41 923 ASN A N 1
ATOM 7347 C CA . ASN A 1 923 ? 30.332 -6.325 19.506 1.00 63.41 923 ASN A CA 1
ATOM 7348 C C . ASN A 1 923 ? 31.339 -6.472 20.659 1.00 63.41 923 ASN A C 1
ATOM 7350 O O . ASN A 1 923 ? 30.917 -6.754 21.781 1.00 63.41 923 ASN A O 1
ATOM 7354 N N . ASP A 1 924 ? 32.627 -6.224 20.401 1.00 62.66 924 ASP A N 1
ATOM 7355 C CA . ASP A 1 924 ? 33.721 -6.352 21.375 1.00 62.66 924 ASP A CA 1
ATOM 7356 C C . ASP A 1 924 ? 34.265 -4.985 21.845 1.00 62.66 924 ASP A C 1
ATOM 7358 O O . ASP A 1 924 ? 35.150 -4.911 22.700 1.00 62.66 924 ASP A O 1
ATOM 7362 N N . ALA A 1 925 ? 33.713 -3.881 21.329 1.00 69.50 925 ALA A N 1
ATOM 7363 C CA . ALA A 1 925 ? 34.141 -2.524 21.650 1.00 69.50 925 ALA A CA 1
ATOM 7364 C C . ALA A 1 925 ? 33.837 -2.122 23.106 1.00 69.50 925 ALA A C 1
ATOM 7366 O O . ALA A 1 925 ? 32.687 -2.138 23.567 1.00 69.50 925 ALA A O 1
ATOM 7367 N N . LEU A 1 926 ? 34.866 -1.656 23.824 1.00 74.81 926 LEU A N 1
ATOM 7368 C CA . LEU A 1 926 ? 34.693 -1.040 25.139 1.00 74.81 926 LEU A CA 1
ATOM 7369 C C . LEU A 1 926 ? 33.873 0.253 25.023 1.00 74.81 926 LEU A C 1
ATOM 7371 O O . LEU A 1 926 ? 34.045 1.052 24.099 1.00 74.81 926 LEU A O 1
ATOM 7375 N N . LYS A 1 927 ? 32.978 0.468 25.992 1.00 78.25 927 LYS A N 1
ATOM 7376 C CA . LYS A 1 927 ? 32.072 1.624 26.038 1.00 78.25 927 LYS A CA 1
ATOM 7377 C C . LYS A 1 927 ? 32.425 2.523 27.217 1.00 78.25 927 LYS A C 1
ATOM 7379 O O . LYS A 1 927 ? 32.367 2.082 28.363 1.00 78.25 927 LYS A O 1
ATOM 7384 N N . GLU A 1 928 ? 32.718 3.793 26.952 1.00 76.19 928 GLU A N 1
ATOM 7385 C CA . GLU A 1 928 ? 32.947 4.812 27.984 1.00 76.19 928 GLU A CA 1
ATOM 7386 C C . GLU A 1 928 ? 31.877 5.912 27.919 1.00 76.19 928 GLU A C 1
ATOM 7388 O O . GLU A 1 928 ? 31.370 6.262 26.855 1.00 76.19 928 GLU A O 1
ATOM 7393 N N . ASN A 1 929 ? 31.518 6.470 29.077 1.00 77.38 929 ASN A N 1
ATOM 7394 C CA . ASN A 1 929 ? 30.571 7.580 29.153 1.00 77.38 929 ASN A CA 1
ATOM 7395 C C . ASN A 1 929 ? 31.318 8.921 29.095 1.00 77.38 929 ASN A C 1
ATOM 7397 O O . ASN A 1 929 ? 32.067 9.265 30.013 1.00 77.38 929 ASN A O 1
ATOM 7401 N N . ILE A 1 930 ? 31.061 9.712 28.055 1.00 73.38 930 ILE A N 1
ATOM 7402 C CA . ILE A 1 930 ? 31.519 11.097 27.939 1.00 73.38 930 ILE A CA 1
ATOM 7403 C C . ILE A 1 930 ? 30.429 12.011 28.487 1.00 73.38 930 ILE A C 1
ATOM 7405 O O . ILE A 1 930 ? 29.301 12.003 28.005 1.00 73.38 930 ILE A O 1
ATOM 7409 N N . ASN A 1 931 ? 30.771 12.844 29.465 1.00 73.88 931 ASN A N 1
ATOM 7410 C CA . ASN A 1 931 ? 29.882 13.889 29.957 1.00 73.88 931 ASN A CA 1
ATOM 7411 C C . ASN A 1 931 ? 30.315 15.238 29.390 1.00 73.88 931 ASN A C 1
ATOM 7413 O O . ASN A 1 931 ? 31.407 15.708 29.713 1.00 73.88 931 ASN A O 1
ATOM 7417 N N . VAL A 1 932 ? 29.462 15.862 28.585 1.00 74.50 932 VAL A N 1
ATOM 7418 C CA . VAL A 1 932 ? 29.656 17.211 28.041 1.00 74.50 932 VAL A CA 1
ATOM 7419 C C . VAL A 1 932 ? 28.640 18.137 28.678 1.00 74.50 932 VAL A C 1
ATOM 7421 O O . VAL A 1 932 ? 27.456 17.820 28.720 1.00 74.50 932 VAL A O 1
ATOM 7424 N N . GLY A 1 933 ? 29.072 19.289 29.160 1.00 70.69 933 GLY A N 1
ATOM 7425 C CA . GLY A 1 933 ? 28.174 20.255 29.765 1.00 70.69 933 GLY A CA 1
ATOM 7426 C C . GLY A 1 933 ? 28.569 21.693 29.509 1.00 70.69 933 GLY A C 1
ATOM 7427 O O . GLY A 1 933 ? 29.695 21.973 29.117 1.00 70.69 933 GLY A O 1
ATOM 7428 N N . ASN A 1 934 ? 27.646 22.614 29.755 1.00 71.12 934 ASN A N 1
ATOM 7429 C CA . ASN A 1 934 ? 27.917 24.045 29.795 1.00 71.12 934 ASN A CA 1
ATOM 7430 C C . ASN A 1 934 ? 27.462 24.632 31.132 1.00 71.12 934 ASN A C 1
ATOM 7432 O O . ASN A 1 934 ? 26.588 24.099 31.817 1.00 71.12 934 ASN A O 1
ATOM 7436 N N . GLN A 1 935 ? 28.074 25.747 31.526 1.00 70.19 935 GLN A N 1
ATOM 7437 C CA . GLN A 1 935 ? 27.706 26.426 32.771 1.00 70.19 935 GLN A CA 1
ATOM 7438 C C . GLN A 1 935 ? 26.395 27.208 32.642 1.00 70.19 935 GLN A C 1
ATOM 7440 O O . GLN A 1 935 ? 25.628 27.277 33.602 1.00 70.19 935 GLN A O 1
ATOM 7445 N N . LEU A 1 936 ? 26.132 27.779 31.466 1.00 70.88 936 LEU A N 1
ATOM 7446 C CA . LEU A 1 936 ? 24.960 28.607 31.213 1.00 70.88 936 LEU A CA 1
ATOM 7447 C C . LEU A 1 936 ? 24.550 28.497 29.742 1.00 70.88 936 LEU A C 1
ATOM 7449 O O . LEU A 1 936 ? 25.380 28.658 28.848 1.00 70.88 936 LEU A O 1
ATOM 7453 N N . PHE A 1 937 ? 23.267 28.256 29.507 1.00 76.44 937 PHE A N 1
ATOM 7454 C CA . PHE A 1 937 ? 22.622 28.444 28.211 1.00 76.44 937 PHE A CA 1
ATOM 7455 C C . PHE A 1 937 ? 21.679 29.636 28.337 1.00 76.44 937 PHE A C 1
ATOM 7457 O O . PHE A 1 937 ? 20.884 29.660 29.274 1.00 76.44 937 PHE A O 1
ATOM 7464 N N . HIS A 1 938 ? 21.756 30.619 27.443 1.00 73.94 938 HIS A N 1
ATOM 7465 C CA . HIS A 1 938 ? 20.799 31.721 27.443 1.00 73.94 938 HIS A CA 1
ATOM 7466 C C . HIS A 1 938 ? 20.391 32.130 26.031 1.00 73.94 938 HIS A C 1
ATOM 7468 O O . HIS A 1 938 ? 21.176 32.060 25.089 1.00 73.94 938 HIS A O 1
ATOM 7474 N N . THR A 1 939 ? 19.140 32.562 25.929 1.00 74.31 939 THR A N 1
ATOM 7475 C CA . THR A 1 939 ? 18.478 33.015 24.703 1.00 74.31 939 THR A CA 1
ATOM 7476 C C . THR A 1 939 ? 17.808 34.344 25.001 1.00 74.31 939 THR A C 1
ATOM 7478 O O . THR A 1 939 ? 17.227 34.504 26.081 1.00 74.31 939 THR A O 1
ATOM 7481 N N . HIS A 1 940 ? 17.876 35.299 24.080 1.00 71.81 940 HIS A N 1
ATOM 7482 C CA . HIS A 1 940 ? 17.111 36.529 24.214 1.00 71.81 940 HIS A CA 1
ATOM 7483 C C . HIS A 1 940 ? 16.604 37.061 22.876 1.00 71.81 940 HIS A C 1
ATOM 7485 O O . HIS A 1 940 ? 17.218 36.866 21.829 1.00 71.81 940 HIS A O 1
ATOM 7491 N N . GLY A 1 941 ? 15.455 37.728 22.904 1.00 70.94 941 GLY A N 1
ATOM 7492 C CA . GLY A 1 941 ? 14.795 38.176 21.687 1.00 70.94 941 GLY A CA 1
ATOM 7493 C C . GLY A 1 941 ? 13.574 39.044 21.935 1.00 70.94 941 GLY A C 1
ATOM 7494 O O . GLY A 1 941 ? 13.205 39.318 23.079 1.00 70.94 941 GLY A O 1
ATOM 7495 N N . ILE A 1 942 ? 12.954 39.471 20.838 1.00 70.38 942 ILE A N 1
ATOM 7496 C CA . ILE A 1 942 ? 11.673 40.179 20.857 1.00 70.38 942 ILE A CA 1
ATOM 7497 C C . ILE A 1 942 ? 10.557 39.140 20.799 1.00 70.38 942 ILE A C 1
ATOM 7499 O O . ILE A 1 942 ? 10.561 38.285 19.923 1.00 70.38 942 ILE A O 1
ATOM 7503 N N . GLU A 1 943 ? 9.622 39.234 21.731 1.00 72.00 943 GLU A N 1
ATOM 7504 C CA . GLU A 1 943 ? 8.397 38.462 21.858 1.00 72.00 943 GLU A CA 1
ATOM 7505 C C . GLU A 1 943 ? 7.214 39.340 21.448 1.00 72.00 943 GLU A C 1
ATOM 7507 O O . GLU A 1 943 ? 7.031 40.432 21.987 1.00 72.00 943 GLU A O 1
ATOM 7512 N N . ALA A 1 944 ? 6.394 38.859 20.519 1.00 67.56 944 ALA A N 1
ATOM 7513 C CA . ALA A 1 944 ? 5.076 39.422 20.254 1.00 67.56 944 ALA A CA 1
ATOM 7514 C C . ALA A 1 944 ? 4.032 38.314 20.371 1.00 67.56 944 ALA A C 1
ATOM 7516 O O . ALA A 1 944 ? 4.174 37.285 19.711 1.00 67.56 944 ALA A O 1
ATOM 7517 N N . GLY A 1 945 ? 3.000 38.515 21.190 1.00 65.19 945 GLY A N 1
ATOM 7518 C CA . GLY A 1 945 ? 1.983 37.502 21.451 1.00 65.19 945 GLY A CA 1
ATOM 7519 C C . GLY A 1 945 ? 0.597 38.075 21.713 1.00 65.19 945 GLY A C 1
ATOM 7520 O O . GLY A 1 945 ? 0.436 39.238 22.080 1.00 65.19 945 GLY A O 1
ATOM 7521 N N . LEU A 1 946 ? -0.414 37.236 21.508 1.00 63.12 946 LEU A N 1
ATOM 7522 C CA . LEU A 1 946 ? -1.804 37.516 21.860 1.00 63.12 946 LEU A CA 1
ATOM 7523 C C . LEU A 1 946 ? -2.201 36.631 23.037 1.00 63.12 946 LEU A C 1
ATOM 7525 O O . LEU A 1 946 ? -1.941 35.433 23.010 1.00 63.12 946 LEU A O 1
ATOM 7529 N N . THR A 1 947 ? -2.848 37.226 24.028 1.00 63.16 947 THR A N 1
ATOM 7530 C CA . THR A 1 947 ? -3.373 36.581 25.230 1.00 63.16 947 THR A CA 1
ATOM 7531 C C . THR A 1 947 ? -4.884 36.680 25.178 1.00 63.16 947 THR A C 1
ATOM 7533 O O . THR A 1 947 ? -5.442 37.778 25.210 1.00 63.16 947 THR A O 1
ATOM 7536 N N . PHE A 1 948 ? -5.538 35.528 25.104 1.00 62.56 948 PHE A N 1
ATOM 7537 C CA . PHE A 1 948 ? -6.989 35.419 25.193 1.00 62.56 948 PHE A CA 1
ATOM 7538 C C . PHE A 1 948 ? -7.368 35.122 26.638 1.00 62.56 948 PHE A C 1
ATOM 7540 O O . PHE A 1 948 ? -7.029 34.056 27.140 1.00 62.56 948 PHE A O 1
ATOM 7547 N N . HIS A 1 949 ? -8.050 36.050 27.298 1.00 60.47 949 HIS A N 1
ATOM 7548 C CA . HIS A 1 949 ? -8.617 35.851 28.624 1.00 60.47 949 HIS A CA 1
ATOM 7549 C C . HIS A 1 949 ? -9.955 35.149 28.484 1.00 60.47 949 HIS A C 1
ATOM 7551 O O . HIS A 1 949 ? -10.929 35.716 27.992 1.00 60.47 949 HIS A O 1
ATOM 7557 N N . PHE A 1 950 ? -10.024 33.909 28.951 1.00 55.53 950 PHE A N 1
ATOM 7558 C CA . PHE A 1 950 ? -11.303 33.233 29.120 1.00 55.53 950 PHE A CA 1
ATOM 7559 C C . PHE A 1 950 ? -11.925 33.694 30.436 1.00 55.53 950 PHE A C 1
ATOM 7561 O O . PHE A 1 950 ? -11.891 32.979 31.437 1.00 55.53 950 PHE A O 1
ATOM 7568 N N . ALA A 1 951 ? -12.471 34.910 30.449 1.00 48.94 951 ALA A N 1
ATOM 7569 C CA . ALA A 1 951 ? -13.353 35.317 31.528 1.00 48.94 951 ALA A CA 1
ATOM 7570 C C . ALA A 1 951 ? -14.577 34.394 31.488 1.00 48.94 951 ALA A C 1
ATOM 7572 O O . ALA A 1 951 ? -15.307 34.340 30.495 1.00 48.94 951 ALA A O 1
ATOM 7573 N N . SER A 1 952 ? -14.803 33.645 32.565 1.00 40.94 952 SER A N 1
ATOM 7574 C CA . SER A 1 952 ? -16.070 32.957 32.793 1.00 40.94 952 SER A CA 1
ATOM 7575 C C . SER A 1 952 ? -17.164 34.017 32.963 1.00 40.94 952 SER A C 1
ATOM 7577 O O . SER A 1 952 ? -17.551 34.336 34.084 1.00 40.94 952 SER A O 1
ATOM 7579 N N . LYS A 1 953 ? -17.688 34.570 31.862 1.00 35.12 953 LYS A N 1
ATOM 7580 C CA . LYS A 1 953 ? -19.038 35.145 31.847 1.00 35.12 953 LYS A CA 1
ATOM 7581 C C . LYS A 1 953 ? -20.013 33.965 31.935 1.00 35.12 953 LYS A C 1
ATOM 7583 O O . LYS A 1 953 ? -20.529 33.498 30.921 1.00 35.12 953 LYS A O 1
ATOM 7588 N N . ALA A 1 954 ? -20.164 33.443 33.151 1.00 30.34 954 ALA A N 1
ATOM 7589 C CA . ALA A 1 954 ? -21.214 32.520 33.565 1.00 30.34 954 ALA A CA 1
ATOM 7590 C C . ALA A 1 954 ? -22.144 33.248 34.533 1.00 30.34 954 ALA A C 1
ATOM 7592 O O . ALA A 1 954 ? -21.612 33.888 35.470 1.00 30.34 954 ALA A O 1
#

Sequence (954 aa):
MSNGNHLRNILIGGVVAFSILEFCFFLSGILFFLLVDGPDGVDFKAINPSLTPFPQALWPTIFDHIQYCWHHPELYSLELKITLIISSALPIVVLMIILWNLRERIIEWRPFKKKESLHGDSQWASEKDIRKAGLRSKKGLLLGKDKRGYFIADGFQHALLFAPTGSGKGVGFVIPNLLFWTDSVIVHDIKLENYEITSGWRERQGQEVYVWNPAQPDGISHCYNPLQWISKKPGQMVDDVQKIANLIMPEQDFWQNEARSLFVGVVLYLLAAPEKVKSFGEVVRTMRSDDVVYNLAVALDTMGKILHPVAYMNIAAFLQKADKERSGVVSTMNSSLELWANPLIDTATASSDFNILDFKKEKTTVYVGLTPDNLTRLRPLMQVFYQQATEFLCRKLPSDDEPYGVLFLMDEFPTLGKMEQFQTGIAYFRGYRVRLFLIVQDTEQLKGIYEEAGMNSFLSNSTYRITFAANNIETANLISQLIGNKTVQQESLNKPKFLDLNPASRSLHISETQRALLLPQEVIMLPRDDQIILIESTYPIKSKKILYYSDTTFTRRLLKQTRVPTQEPYDPNKVLSAAASKDKVNNEGPNSVDYPAEAKTEDAVYDESDEFADEDIDDEDIDDKFEEDDDGFDDKKEEDEFDDEEEEDEFEDEDIDDKLKNDENIRLAILTRGVVMISKKTLAVTALALLLSQQSFASETEGFYFGSGYYGQFFNSTGELKTSTTGIKNLSINDRSAQNTEGQLLSKYKGDYNPPFAANVALGYTGELGNNSYRAELEGMYSSVKVDNIGLASSQMTASYVKVVKDNNGAEEKHSYGAIVNHDQIENISVMANVYHHWKSDRFSFSPYVGIGIGATRMTMFEKPSIRPAGQLKAGLDYRINEDVNMHIGYRGFGVMGNNFTFQAMQKEVKEADGTSSIIDENDALKENINVGNQLFHTHGIEAGLTFHFASKA

pLDDT: mean 73.47, std 21.69, range [24.42, 98.31]

Organism: Nephila pilipes (NCBI:txid299642)

Radius of gyration: 44.66 Å; chains: 1; bounding box: 131×90×144 Å

InterPro domains:
  IPR002566 Msp4/OMP-like [PF01617] (701-950)
  IPR003688 Type IV secretion system protein TraG/VirD4 [PF02534] (123-566)
  IPR011250 Outer membrane protein/outer membrane enzyme PagP, beta-barrel [SSF56925] (702-950)
  IPR027417 P-loop containing nucleoside triphosphate hydrolase [G3DSA:3.40.50.300] (326-558)
  IPR027417 P-loop containing nucleoside triphosphate hydrolase [SSF52540] (118-556)
  IPR051539 Type IV secretion system coupling protein TraD/TraG/VirD4-like [PTHR37937] (46-581)